Protein 5A3L (pdb70)

Radius of gyration: 30.21 Å; Cα contacts (8 Å, |Δi|>4): 2416; chains: 4; bounding box: 83×81×72 Å

Organism: NCBI:txid638632

CATH classification: 2.60.120.1560

Solvent-accessible surface area: 34983 Å² total; per-residue (Å²): 166,35,97,38,27,148,73,49,113,20,24,86,60,0,1,53,2,7,0,15,54,0,77,39,92,28,53,170,18,1,43,41,69,90,12,0,21,77,34,0,93,75,57,110,77,78,34,155,20,88,45,12,25,76,0,28,32,81,28,87,58,107,105,38,130,47,23,80,4,46,71,52,158,114,1,43,0,19,22,0,0,0,8,0,85,7,24,4,60,0,86,39,33,0,74,7,73,10,14,0,11,57,0,16,7,0,0,0,0,0,31,8,139,35,0,12,9,85,45,8,81,65,0,1,33,30,102,53,122,69,28,99,26,15,9,0,4,0,0,37,13,52,137,85,119,6,21,0,51,0,16,10,25,40,88,1,74,46,37,58,15,10,8,7,29,1,0,1,0,0,0,45,76,90,0,79,1,30,3,70,0,25,27,21,21,47,44,87,49,76,60,2,88,90,26,0,24,36,27,32,141,22,86,117,142,66,4,113,209,142,42,81,40,27,149,76,48,114,20,25,82,59,0,1,52,2,23,0,9,54,0,76,36,96,28,81,170,18,2,59,40,71,90,12,0,21,76,33,0,99,74,58,107,76,78,33,166,17,89,43,10,27,80,0,35,30,85,28,90,64,107,107,40,130,49,23,79,4,45,70,50,155,116,0,43,0,21,25,0,0,1,7,1,98,4,33,4,44,0,69,42,29,0,74,2,75,4,12,0,9,54,0,14,9,0,0,0,0,0,15,18,120,29,0,10,10,59,58,10,122,60,0,1,38,28,96,65,152,21,43,117,21,18,13,0,7,0,0,37,4,89,86,71,98,1,23,0,46,0,9,8,24,22,98,0,76,45,42,41,19,4,6,6,34,1,0,1,0,0,0,46,77,95,0,59,2,28,4,71,0,25,26,22,21,45,43,90,48,77,62,1,85,88,20,0,26,30,26,29,138,19,96,95,145,49,19,164,163,84,91,35,26,127,61,47,117,24,32,90,52,0,1,49,1,5,0,14,50,1,76,36,92,20,72,166,23,2,95,48,54,92,14,0,29,78,34,0,93,75,63,110,79,77,34,149,20,88,39,7,36,72,0,26,30,81,27,88,61,106,108,39,128,48,24,89,4,46,72,51,154,98,1,45,0,20,22,0,0,2,6,0,99,5,24,1,22,6,103,98,38,7,74,10,75,6,16,1,12,55,0,15,9,0,0,2,0,28,4,6,43,34,2,22,10,118,47,42,135,66,0,1,69,17,80,91,122,28,62,44,5,4,4,0,2,2,28,35,38,79,155,99,112,6,26,19,45,0,12,1,31,13,112,5,86,37,29,61,20,19,31,6,53,1,0,0,0,0,0,48,78,86,0,67,1,33,4,53,0,24,31,59,68,30,8,34,33,26,70,1,73,95,47,1,34,26,28,32,152,97,154,43,59,39,26,150,77,49,118,20,27,87,56,0,1,53,2,6,0,14,53,1,78,38,96,28,66,168,15,1,86,39,54,93,12,0,29,79,33,0,92,74,56,110,78,80,35,154,19,88,39,7,35,71,0,24,30,80,29,91,61,108,108,41,129,46,23,91,4,46,72,50,151,98,0,43,0,22,22,0,0,1,6,0,99,5,22,2,23,6,110,96,44,7,72,10,72,7,18,0,14,52,0,17,8,0,0,3,0,28,5,6,26,24,1,21,10,121,66,37,146,68,0,1,61,25,86,92,167,26,56,44,1,3,3,0,4,5,40,36,48,69,153,102,101,4,32,21,49,0,15,0,28,6,93,4,73,46,33,60,20,15,25,6,55,1,0,0,0,0,0,48,79,88,0,63,0,32,3,50,0,22,31,63,70,31,7,35,32,24,71,1,74,99,46,1,33,26,23,35,161,100

Sequence (821 aa):
TAYGCDITTNAVDGFDATIYQYNANDLRLIRDPTFMSTGYLGRNVLNKISSGVTVPGFNIWNPSSSRTATVYGVKNVNYYNMVLELKGYFKKADDVSGDYKLTLSHIDDSSMLLFFGKETAFKCCDAGSIPLNNEAPTDYSLFTIKPSNQVNSEVISATQYLEEAGKYYPVRIVFVNALERARFDFKLTIPSGAVLLDDDFQNYIYQFGDLDENSCCHETAYGCDITTNAVDGFDATIYQYNANDLRLIRRDPTFMSTGYLGRNVLNKISGVTVPGFNIWNPSSSRTATVYGVKNVNYYNMVLELKGYFKKADVSGDYKLTLSHIDDSSMLLFFGGKETAFKCCDAGSIPLNEAPTDYSLFTIKPSSNQVNSEVISSATQYLEEAGKYYPVRIVFVNALERARFDFKLTIPSGAVLDDDFQNYIYQFGDLDENSSCHEAYGCDITTNAVDGFDATIYQYNANDLRLIRRDPTFMSSTGYLGRRNVLNKISGVTVPGFNIWNPSSRTATVYGVKNVNYYNMVLELKGYFKADVSGDYKLTLSHIDDSSSMLFFGKETAFKCCDAGSIPLNEAPTDYSSLFTIKPSNQVVNSEVISSATQYLEEAGKKYYPVRIVFVNALERARFDFKKLTIPSGAVLDDFQNYIYQFGDLTAYGCDITTNAVDGFDATIYQYNANDLRLIRDPTFMSSSTGYLGRRNVLNKISSGVTVPGFNIWNPSSRTATVYGVKNVNYYNMVLELKGYFKADVSGDYKLTLSHIDDSSMLFFGKETAFKCCDAGSIPLNEAPTDYSLFTIKPSNQVNSEEVISSATQYLEAGKYYPVRIVFVNALERARFDFKLTIPSGAVLDDFQNYIYQFGDL

InterPro domains:
  IPR018871 GLEYA adhesin domain [PF10528] (92-193)
  IPR037524 PA14/GLEYA domain [PS51820] (46-206)

B-factor: mean 17.27, std 11.57, range [3.76, 84.55]

Nearest PDB structures (foldseek):
  5a3m-assembly3_C  TM=9.817E-01  e=3.178E-37  Komagataella pastoris DSMZ 70382
  6hos-assembly2_B  TM=8.265E-01  e=2.405E-26  Komagataella pastoris
  4lhk-assembly2_B  TM=8.328E-01  e=2.684E-16  Saccharomyces pastorianus
  4gq7-assembly1_A  TM=8.226E-01  e=4.638E-16  Saccharomyces pastorianus
  4lhn-assembly1_A  TM=8.127E-01  e=2.994E-16  Saccharomyces cerevisiae S288C

Secondary structure (DSSP, 8-state):
-BS--S--TTEEESEEEEEE---TT--SGGG-HHHHHTGGGGSPEEEEEEEES---EEE--TT-S-EEETTEEEE-TTSEEEEEEEEEE-SSSEEEEEEEES-BSEEEEEEPPPPPEEEETTEEEE------S-SEEEEPPTTS----EEEEEEEE-TT-EEEEEEEEEE-SS-EEE-EEEE-TTS-EES--TTTEEEE----GGGS--/-BS--S--TTEEESEEEEEE---TT--SGGG-HHHHHTGGGGSPEEEEEEEES---EEE--TT-S-EEETTEEEE-TTSEEEEEEEEEEPSSSEEEEEEEES-BSEEEEEE-PPPPEEEETTEEEE-----SS-SEEEE--TTS----EEEEEEEE-TT-EEEEEEEEEE-SS-EEE-EEEE-TTS-EES--TTTEEEE----GGGS--/----S--TTEEESEEEEEE---TT--SGGG-HHHHHTGGGGSPEEEEEEEE----EEE--TT-S-EEETTEEEE-TTSEEEEEEEEE--SS-EEEEEEEEEEESEEEEEEEPPPPEEEETTEEEE---PPEEEEEEEE--TTS----EEEEEEEE-TT--EEEEEEEEE-SS-EEEEEEEE-TTS-EES--GGGEEEE---/-BS--S--TTEEESEEEEEE---TT--SGGG-HHHHHTGGGGSPEEEEEEEE----EEE--TT-S-EEETTEEEE-TTSEEEEEEEEE--SS-EEEEEEEEEEESEEEEEEEPPPPEEEETTEEEE---PPEEEEEEEE--TTS----EEEEEEEE-TT--EEEEEEEEE-SS-EEEEEEEE-TTS-EES--TTTEEEE---

Structure (mmCIF, N/CA/C/O backbone):
data_5A3L
#
_entry.id   5A3L
#
_cell.length_a   102.340
_cell.length_b   106.210
_cell.length_c   107.600
_cell.angle_alpha   90.00
_cell.angle_beta   90.00
_cell.angle_gamma   90.00
#
_symmetry.space_group_name_H-M   'P 21 21 21'
#
loop_
_entity.id
_entity.type
_entity.pdbx_description
1 polymer CEA1
2 non-polymer 'CALCIUM ION'
3 non-polymer 2-acetamido-2-deoxy-beta-D-glucopyranose
4 non-polymer 2-acetamido-2-deoxy-alpha-D-glucopyranose
5 non-polymer DI(HYDROXYETHYL)ETHER
6 non-polymer 'SODIUM ION'
7 non-polymer 'CITRIC ACID'
8 non-polymer GLYCEROL
9 water water
#
loop_
_atom_site.group_PDB
_atom_site.id
_atom_site.type_symbol
_atom_site.label_atom_id
_atom_site.label_alt_id
_atom_site.label_comp_id
_atom_site.label_asym_id
_atom_site.label_entity_id
_atom_site.label_seq_id
_atom_site.pdbx_PDB_ins_code
_atom_site.Cartn_x
_atom_site.Cartn_y
_atom_site.Cartn_z
_atom_site.occupancy
_atom_site.B_iso_or_equiv
_atom_site.auth_seq_id
_atom_site.auth_comp_id
_atom_site.auth_asym_id
_atom_site.auth_atom_id
_atom_site.pdbx_PDB_model_num
ATOM 1 N N . THR A 1 32 ? 12.129 -11.582 63.946 1.00 49.36 33 THR A N 1
ATOM 2 C CA . THR A 1 32 ? 11.628 -10.370 63.217 1.00 47.75 33 THR A CA 1
ATOM 3 C C . THR A 1 32 ? 12.191 -10.186 61.793 1.00 42.23 33 THR A C 1
ATOM 4 O O . THR A 1 32 ? 11.398 -9.902 60.906 1.00 43.67 33 THR A O 1
ATOM 8 N N . ALA A 1 33 ? 13.504 -10.340 61.556 1.00 36.46 34 ALA A N 1
ATOM 9 C CA . ALA A 1 33 ? 14.059 -10.253 60.184 1.00 31.03 34 ALA A CA 1
ATOM 10 C C . ALA A 1 33 ? 14.167 -11.644 59.560 1.00 26.06 34 ALA A C 1
ATOM 11 O O . ALA A 1 33 ? 14.745 -12.547 60.155 1.00 25.85 34 ALA A O 1
ATOM 13 N N . TYR A 1 34 ? 13.638 -11.801 58.350 1.00 23.25 35 TYR A N 1
ATOM 14 C CA . TYR A 1 34 ? 13.743 -13.075 57.637 1.00 20.63 35 TYR A CA 1
ATOM 15 C C . TYR A 1 34 ? 14.726 -12.972 56.488 1.00 18.40 35 TYR A C 1
ATOM 16 O O . TYR A 1 34 ? 14.816 -13.854 55.660 1.00 17.60 35 TYR A O 1
ATOM 25 N N . GLY A 1 35 ? 15.506 -11.899 56.477 1.00 16.87 36 GLY A N 1
ATOM 26 C CA . GLY A 1 35 ? 16.563 -11.725 55.496 1.00 16.54 36 GLY A CA 1
ATOM 27 C C . GLY A 1 35 ? 17.426 -10.539 55.883 1.00 16.38 36 GLY A C 1
ATOM 28 O O . GLY A 1 35 ? 17.055 -9.766 56.784 1.00 18.85 36 GLY A O 1
ATOM 29 N N . CYS A 1 36 ? 18.553 -10.408 55.200 1.00 16.65 37 CYS A N 1
ATOM 30 C CA . CYS A 1 36 ? 19.542 -9.366 55.486 1.00 17.81 37 CYS A CA 1
ATOM 31 C C . CYS A 1 36 ? 20.100 -8.797 54.193 1.00 18.75 37 CYS A C 1
ATOM 32 O O . CYS A 1 36 ? 20.195 -9.501 53.188 1.00 18.33 37 CYS A O 1
ATOM 35 N N . ASP A 1 37 ? 20.525 -7.535 54.235 1.00 21.02 38 ASP A N 1
ATOM 36 C CA . ASP A 1 37 ? 21.233 -6.947 53.100 1.00 23.55 38 ASP A CA 1
ATOM 37 C C . ASP A 1 37 ? 22.572 -7.635 52.807 1.00 21.85 38 ASP A C 1
ATOM 38 O O . ASP A 1 37 ? 22.902 -7.853 51.654 1.00 22.56 38 ASP A O 1
ATOM 43 N N . ILE A 1 38 ? 23.324 -7.997 53.848 1.00 21.32 39 ILE A N 1
ATOM 44 C CA . ILE A 1 38 ? 24.650 -8.600 53.665 1.00 19.44 39 ILE A CA 1
ATOM 45 C C . ILE A 1 38 ? 24.592 -10.087 54.009 1.00 18.31 39 ILE A C 1
ATOM 46 O O . ILE A 1 38 ? 24.395 -10.472 55.167 1.00 17.88 39 ILE A O 1
ATOM 51 N N . THR A 1 39 ? 24.773 -10.903 52.981 1.00 17.38 40 THR A N 1
ATOM 52 C CA . THR A 1 39 ? 24.754 -12.360 53.135 1.00 17.24 40 THR A CA 1
ATOM 53 C C . THR A 1 39 ? 26.011 -12.955 52.511 1.00 16.32 40 THR A C 1
ATOM 54 O O . THR A 1 39 ? 26.007 -14.103 52.028 1.00 16.03 40 THR A O 1
ATOM 58 N N . THR A 1 40 ? 27.114 -12.206 52.590 1.00 14.58 41 THR A N 1
ATOM 59 C CA . THR A 1 40 ? 28.365 -12.596 51.953 1.00 14.11 41 THR A CA 1
ATOM 60 C C . THR A 1 40 ? 29.014 -13.813 52.610 1.00 13.42 41 THR A C 1
ATOM 61 O O . THR A 1 40 ? 29.932 -14.388 52.055 1.00 13.17 41 THR A O 1
ATOM 65 N N . ASN A 1 41 ? 28.526 -14.196 53.785 1.00 13.51 42 ASN A N 1
ATOM 66 C CA . ASN A 1 41 ? 29.004 -15.385 54.484 1.00 12.66 42 ASN A CA 1
ATOM 67 C C . ASN A 1 41 ? 28.288 -16.675 54.088 1.00 12.78 42 ASN A C 1
ATOM 68 O O . ASN A 1 41 ? 28.663 -17.742 54.559 1.00 12.74 42 ASN A O 1
ATOM 73 N N . ALA A 1 42 ? 27.296 -16.580 53.197 1.00 12.59 43 ALA A N 1
ATOM 74 C CA . ALA A 1 42 ? 26.626 -17.803 52.715 1.00 12.68 43 ALA A CA 1
ATOM 75 C C . ALA A 1 42 ? 27.509 -18.498 51.686 1.00 12.68 43 ALA A C 1
ATOM 76 O O . ALA A 1 42 ? 28.053 -17.862 50.769 1.00 13.60 43 ALA A O 1
ATOM 78 N N . VAL A 1 43 ? 27.728 -19.799 51.882 1.00 11.55 44 VAL A N 1
ATOM 79 C CA . VAL A 1 43 ? 28.555 -20.577 50.984 1.00 12.09 44 VAL A CA 1
ATOM 80 C C . VAL A 1 43 ? 27.790 -21.819 50.577 1.00 10.22 44 VAL A C 1
ATOM 81 O O . VAL A 1 43 ? 26.899 -22.279 51.306 1.00 9.76 44 VAL A O 1
ATOM 85 N N . ASP A 1 44 ? 28.161 -22.381 49.442 1.00 9.98 45 ASP A N 1
ATOM 86 C CA . ASP A 1 44 ? 27.368 -23.463 48.863 1.00 9.79 45 ASP A CA 1
ATOM 87 C C . ASP A 1 44 ? 27.520 -24.778 49.618 1.00 9.71 45 ASP A C 1
ATOM 88 O O . ASP A 1 44 ? 28.584 -25.123 50.129 1.00 9.38 45 ASP A O 1
ATOM 93 N N . GLY A 1 45 ? 26.422 -25.526 49.638 1.00 9.65 46 GLY A N 1
ATOM 94 C CA . GLY A 1 45 ? 26.458 -26.982 49.807 1.00 9.60 46 GLY A CA 1
ATOM 95 C C . GLY A 1 45 ? 25.927 -27.515 51.118 1.00 9.55 46 GLY A C 1
ATOM 96 O O . GLY A 1 45 ? 25.919 -26.804 52.132 1.00 11.04 46 GLY A O 1
ATOM 97 N N . PHE A 1 46 ? 25.474 -28.762 51.096 1.00 9.07 47 PHE A N 1
ATOM 98 C CA . PHE A 1 46 ? 25.215 -29.497 52.310 1.00 8.69 47 PHE A CA 1
ATOM 99 C C . PHE A 1 46 ? 26.515 -29.802 53.039 1.00 8.61 47 PHE A C 1
ATOM 100 O O . PHE A 1 46 ? 27.572 -29.972 52.426 1.00 8.74 47 PHE A O 1
ATOM 108 N N . ASP A 1 47 ? 26.422 -29.878 54.361 1.00 8.98 48 ASP A N 1
ATOM 109 C CA . ASP A 1 47 ? 27.461 -30.482 55.180 1.00 9.34 48 ASP A CA 1
ATOM 110 C C . ASP A 1 47 ? 27.039 -31.936 55.433 1.00 9.19 48 ASP A C 1
ATOM 111 O O . ASP A 1 47 ? 25.918 -32.202 55.906 1.00 8.82 48 ASP A O 1
ATOM 116 N N . ALA A 1 48 ? 27.943 -32.851 55.128 1.00 8.39 49 ALA A N 1
ATOM 117 C CA . ALA A 1 48 ? 27.712 -34.274 55.292 1.00 8.26 49 ALA A CA 1
ATOM 118 C C . ALA A 1 48 ? 28.482 -34.784 56.505 1.00 8.12 49 ALA A C 1
ATOM 119 O O . ALA A 1 48 ? 29.653 -34.429 56.681 1.00 8.59 49 ALA A O 1
ATOM 121 N N . THR A 1 49 ? 27.823 -35.572 57.339 1.00 7.99 50 THR A N 1
ATOM 122 C CA . THR A 1 49 ? 28.510 -36.321 58.417 1.00 8.37 50 THR A CA 1
ATOM 123 C C . THR A 1 49 ? 28.193 -37.795 58.241 1.00 8.86 50 THR A C 1
ATOM 124 O O . THR A 1 49 ? 27.034 -38.167 58.030 1.00 9.03 50 THR A O 1
ATOM 128 N N . ILE A 1 50 ? 29.227 -38.626 58.223 1.00 8.45 51 ILE A N 1
ATOM 129 C CA . ILE A 1 50 ? 29.062 -40.073 58.058 1.00 9.19 51 ILE A CA 1
ATOM 130 C C . ILE A 1 50 ? 29.392 -40.750 59.377 1.00 9.36 51 ILE A C 1
ATOM 131 O O . ILE A 1 50 ? 30.446 -40.447 59.955 1.00 9.47 51 ILE A O 1
ATOM 136 N N . TYR A 1 51 ? 28.486 -41.616 59.833 1.00 8.88 52 TYR A N 1
ATOM 137 C CA . TYR A 1 51 ? 28.606 -42.330 61.112 1.00 9.33 52 TYR A CA 1
ATOM 138 C C . TYR A 1 51 ? 28.700 -43.827 60.910 1.00 9.31 52 TYR A C 1
ATOM 139 O O . TYR A 1 51 ? 28.216 -44.393 59.918 1.00 9.48 52 TYR A O 1
ATOM 148 N N . GLN A 1 52 ? 29.333 -44.489 61.876 1.00 9.13 53 GLN A N 1
ATOM 149 C CA . GLN A 1 52 ? 29.360 -45.931 61.929 1.00 8.91 53 GLN A CA 1
ATOM 150 C C . GLN A 1 52 ? 27.949 -46.546 62.043 1.00 9.05 53 GLN A C 1
ATOM 151 O O . GLN A 1 52 ? 27.076 -46.011 62.702 1.00 8.66 53 GLN A O 1
ATOM 157 N N . TYR A 1 53 ? 27.742 -47.668 61.366 1.00 9.01 54 TYR A N 1
ATOM 158 C CA . TYR A 1 53 ? 26.481 -48.424 61.432 1.00 8.85 54 TYR A CA 1
ATOM 159 C C . TYR A 1 53 ? 26.816 -49.903 61.305 1.00 9.48 54 TYR A C 1
ATOM 160 O O . TYR A 1 53 ? 27.634 -50.267 60.483 1.00 9.35 54 TYR A O 1
ATOM 169 N N . ASN A 1 54 ? 26.205 -50.751 62.142 1.00 11.29 55 ASN A N 1
ATOM 170 C CA . ASN A 1 54 ? 26.550 -52.186 62.147 1.00 12.90 55 ASN A CA 1
ATOM 171 C C . ASN A 1 54 ? 26.082 -52.890 60.868 1.00 12.35 55 ASN A C 1
ATOM 172 O O . ASN A 1 54 ? 24.883 -52.831 60.512 1.00 11.96 55 ASN A O 1
ATOM 177 N N . ALA A 1 55 ? 26.998 -53.539 60.166 1.00 12.28 56 ALA A N 1
ATOM 178 C CA . ALA A 1 55 ? 26.639 -54.264 58.944 1.00 12.68 56 ALA A CA 1
ATOM 179 C C . ALA A 1 55 ? 25.544 -55.272 59.226 1.00 13.02 56 ALA A C 1
ATOM 180 O O . ALA A 1 55 ? 25.558 -55.952 60.264 1.00 11.75 56 ALA A O 1
ATOM 182 N N . ASN A 1 56 ? 24.560 -55.331 58.321 1.00 12.87 57 ASN A N 1
ATOM 183 C CA . ASN A 1 56 ? 23.461 -56.295 58.355 1.00 15.04 57 ASN A CA 1
ATOM 184 C C . ASN A 1 56 ? 22.353 -56.017 59.354 1.00 13.80 57 ASN A C 1
ATOM 185 O O . ASN A 1 56 ? 21.443 -56.849 59.540 1.00 14.32 57 ASN A O 1
ATOM 190 N N . ASP A 1 57 ? 22.387 -54.856 59.991 1.00 13.69 58 ASP A N 1
ATOM 191 C CA . ASP A 1 57 ? 21.358 -54.510 60.952 1.00 12.89 58 ASP A CA 1
ATOM 192 C C . ASP A 1 57 ? 20.153 -53.963 60.187 1.00 13.18 58 ASP A C 1
ATOM 193 O O . ASP A 1 57 ? 20.164 -52.809 59.744 1.00 12.98 58 ASP A O 1
ATOM 198 N N . LEU A 1 58 ? 19.152 -54.814 59.998 1.00 12.65 59 LEU A N 1
ATOM 199 C CA . LEU A 1 58 ? 17.913 -54.425 59.294 1.00 13.52 59 LEU A CA 1
ATOM 200 C C . LEU A 1 58 ? 16.813 -54.028 60.273 1.00 14.21 59 LEU A C 1
ATOM 201 O O . LEU A 1 58 ? 15.655 -53.889 59.886 1.00 14.35 59 LEU A O 1
ATOM 206 N N . ARG A 1 59 ? 17.158 -53.835 61.546 1.00 14.81 60 ARG A N 1
ATOM 207 C CA . ARG A 1 59 ? 16.194 -53.421 62.563 1.00 16.10 60 ARG A CA 1
ATOM 208 C C . ARG A 1 59 ? 16.208 -51.900 62.746 1.00 14.30 60 ARG A C 1
ATOM 209 O O . ARG A 1 59 ? 15.165 -51.256 62.707 1.00 14.17 60 ARG A O 1
ATOM 217 N N . LEU A 1 60 ? 17.381 -51.315 62.926 1.00 12.89 61 LEU A N 1
ATOM 218 C CA . LEU A 1 60 ? 17.436 -49.890 63.247 1.00 12.36 61 LEU A CA 1
ATOM 219 C C . LEU A 1 60 ? 17.048 -48.976 62.083 1.00 11.87 61 LEU A C 1
ATOM 220 O O . LEU A 1 60 ? 16.617 -47.852 62.304 1.00 10.85 61 LEU A O 1
ATOM 225 N N . ILE A 1 61 ? 17.184 -49.477 60.862 1.00 11.70 62 ILE A N 1
ATOM 226 C CA . ILE A 1 61 ? 16.737 -48.723 59.677 1.00 11.68 62 ILE A CA 1
ATOM 227 C C . ILE A 1 61 ? 15.241 -48.395 59.708 1.00 12.21 62 ILE A C 1
ATOM 228 O O . ILE A 1 61 ? 14.827 -47.437 59.048 1.00 11.67 62 ILE A O 1
ATOM 233 N N . ARG A 1 62 ? 14.462 -49.161 60.467 1.00 12.41 63 ARG A N 1
ATOM 234 C CA . ARG A 1 62 ? 13.011 -48.954 60.620 1.00 14.17 63 ARG A CA 1
ATOM 235 C C . ARG A 1 62 ? 12.614 -48.265 61.897 1.00 13.64 63 ARG A C 1
ATOM 236 O O . ARG A 1 62 ? 11.429 -48.055 62.149 1.00 13.69 63 ARG A O 1
ATOM 244 N N . ASP A 1 63 ? 13.595 -47.873 62.695 1.00 12.76 64 ASP A N 1
ATOM 245 C CA . ASP A 1 63 ? 13.353 -47.348 64.025 1.00 13.32 64 ASP A CA 1
ATOM 246 C C . ASP A 1 63 ? 13.359 -45.832 63.912 1.00 13.04 64 ASP A C 1
ATOM 247 O O . ASP A 1 63 ? 14.422 -45.252 63.715 1.00 11.73 64 ASP A O 1
ATOM 252 N N . PRO A 1 64 ? 12.181 -45.182 64.090 1.00 13.16 65 PRO A N 1
ATOM 253 C CA . PRO A 1 64 ? 12.178 -43.739 63.890 1.00 13.25 65 PRO A CA 1
ATOM 254 C C . PRO A 1 64 ? 13.008 -42.954 64.898 1.00 13.07 65 PRO A C 1
ATOM 255 O O . PRO A 1 64 ? 13.532 -41.873 64.570 1.00 12.13 65 PRO A O 1
ATOM 259 N N . THR A 1 65 ? 13.163 -43.474 66.109 1.00 12.53 66 THR A N 1
ATOM 260 C CA . THR A 1 65 ? 14.011 -42.816 67.081 1.00 13.21 66 THR A CA 1
ATOM 261 C C . THR A 1 65 ? 15.469 -42.887 66.653 1.00 11.65 66 THR A C 1
ATOM 262 O O . THR A 1 65 ? 16.204 -41.926 66.792 1.00 11.04 66 THR A O 1
ATOM 266 N N . PHE A 1 66 ? 15.890 -44.039 66.142 1.00 10.37 67 PHE A N 1
ATOM 267 C CA . PHE A 1 66 ? 17.271 -44.156 65.677 1.00 9.74 67 PHE A CA 1
ATOM 268 C C . PHE A 1 66 ? 17.535 -43.189 64.521 1.00 9.30 67 PHE A C 1
ATOM 269 O O . PHE A 1 66 ? 18.542 -42.478 64.481 1.00 9.22 67 PHE A O 1
ATOM 277 N N . MET A 1 67 ? 16.599 -43.130 63.579 1.00 9.59 68 MET A N 1
ATOM 278 C CA . MET A 1 67 ? 16.772 -42.299 62.386 1.00 9.47 68 MET A CA 1
ATOM 279 C C . MET A 1 67 ? 16.716 -40.802 62.666 1.00 9.70 68 MET A C 1
ATOM 280 O O . MET A 1 67 ? 17.277 -40.017 61.921 1.00 9.96 68 MET A O 1
ATOM 285 N N . SER A 1 68 ? 16.027 -40.396 63.719 1.00 10.09 69 SER A N 1
ATOM 286 C CA . SER A 1 68 ? 15.927 -38.999 64.067 1.00 11.08 69 SER A CA 1
ATOM 287 C C . SER A 1 68 ? 17.028 -38.528 65.024 1.00 10.93 69 SER A C 1
ATOM 288 O O . SER A 1 68 ? 17.476 -37.372 64.901 1.00 10.35 69 SER A O 1
ATOM 291 N N . THR A 1 69 ? 17.380 -39.373 65.997 1.00 11.56 70 THR A N 1
ATOM 292 C CA . THR A 1 69 ? 18.329 -38.972 67.053 1.00 12.15 70 THR A CA 1
ATOM 293 C C . THR A 1 69 ? 19.381 -40.018 67.436 1.00 10.52 70 THR A C 1
ATOM 294 O O . THR A 1 69 ? 20.480 -39.639 67.783 1.00 10.36 70 THR A O 1
ATOM 298 N N . GLY A 1 70 ? 19.027 -41.304 67.412 1.00 9.76 71 GLY A N 1
ATOM 299 C CA . GLY A 1 70 ? 19.906 -42.336 67.910 1.00 9.46 71 GLY A CA 1
ATOM 300 C C . GLY A 1 70 ? 21.231 -42.444 67.198 1.00 9.34 71 GLY A C 1
ATOM 301 O O . GLY A 1 70 ? 22.286 -42.762 67.811 1.00 9.12 71 GLY A O 1
ATOM 302 N N . TYR A 1 71 ? 21.226 -42.169 65.892 1.00 8.25 72 TYR A N 1
ATOM 303 C CA . TYR A 1 71 ? 22.438 -42.255 65.108 1.00 8.61 72 TYR A CA 1
ATOM 304 C C . TYR A 1 71 ? 23.535 -41.315 65.612 1.00 8.66 72 TYR A C 1
ATOM 305 O O . TYR A 1 71 ? 24.702 -41.574 65.407 1.00 8.81 72 TYR A O 1
ATOM 314 N N . LEU A 1 72 ? 23.153 -40.229 66.263 1.00 9.07 73 LEU A N 1
ATOM 315 C CA . LEU A 1 72 ? 24.092 -39.199 66.711 1.00 9.00 73 LEU A CA 1
ATOM 316 C C . LEU A 1 72 ? 25.088 -39.706 67.757 1.00 9.50 73 LEU A C 1
ATOM 317 O O . LEU A 1 72 ? 26.108 -39.056 67.949 1.00 9.15 73 LEU A O 1
ATOM 322 N N . GLY A 1 73 ? 24.775 -40.832 68.402 1.00 9.07 74 GLY A N 1
ATOM 323 C CA . GLY A 1 73 ? 25.661 -41.472 69.376 1.00 9.11 74 GLY A CA 1
ATOM 324 C C . GLY A 1 73 ? 26.716 -42.399 68.817 1.00 9.50 74 GLY A C 1
ATOM 325 O O . GLY A 1 73 ? 27.550 -42.947 69.574 1.00 9.33 74 GLY A O 1
ATOM 326 N N . ARG A 1 74 ? 26.730 -42.585 67.505 1.00 9.19 75 ARG A N 1
ATOM 327 C CA . ARG A 1 74 ? 27.685 -43.479 66.850 1.00 9.99 75 ARG A CA 1
ATOM 328 C C . ARG A 1 74 ? 28.996 -42.741 66.520 1.00 8.89 75 ARG A C 1
ATOM 329 O O . ARG A 1 74 ? 29.027 -41.515 66.407 1.00 8.89 75 ARG A O 1
ATOM 337 N N . ASN A 1 75 ? 30.071 -43.499 66.345 1.00 9.34 76 ASN A N 1
ATOM 338 C CA . ASN A 1 75 ? 31.345 -42.930 65.966 1.00 9.52 76 ASN A CA 1
ATOM 339 C C . ASN A 1 75 ? 31.227 -42.192 64.621 1.00 9.72 76 ASN A C 1
ATOM 340 O O . ASN A 1 75 ? 30.612 -42.707 63.682 1.00 9.68 76 ASN A O 1
ATOM 345 N N . VAL A 1 76 ? 31.797 -40.990 64.533 1.00 10.05 77 VAL A N 1
ATOM 346 C CA . VAL A 1 76 ? 31.896 -40.272 63.269 1.00 10.08 77 VAL A CA 1
ATOM 347 C C . VAL A 1 76 ? 33.044 -40.804 62.429 1.00 10.73 77 VAL A C 1
ATOM 348 O O . VAL A 1 76 ? 34.208 -40.905 62.909 1.00 10.55 77 VAL A O 1
ATOM 352 N N . LEU A 1 77 ? 32.740 -41.149 61.179 1.00 9.98 78 LEU A N 1
ATOM 353 C CA . LEU A 1 77 ? 33.735 -41.645 60.235 1.00 10.55 78 LEU A CA 1
ATOM 354 C C . LEU A 1 77 ? 34.256 -40.551 59.299 1.00 10.68 78 LEU A C 1
ATOM 355 O O . LEU A 1 77 ? 35.422 -40.611 58.909 1.00 10.33 78 LEU A O 1
ATOM 360 N N . ASN A 1 78 ? 33.408 -39.591 58.910 1.00 10.52 79 ASN A N 1
ATOM 361 C CA . ASN A 1 78 ? 33.800 -38.548 57.955 1.00 10.10 79 ASN A CA 1
ATOM 362 C C . ASN A 1 78 ? 32.977 -37.293 58.130 1.00 10.36 79 ASN A C 1
ATOM 363 O O . ASN A 1 78 ? 31.805 -37.383 58.503 1.00 10.42 79 ASN A O 1
ATOM 368 N N . LYS A 1 79 ? 33.600 -36.146 57.845 1.00 10.72 80 LYS A N 1
ATOM 369 C CA . LYS A 1 79 ? 32.913 -34.857 57.723 1.00 12.77 80 LYS A CA 1
ATOM 370 C C . LYS A 1 79 ? 33.327 -34.257 56.392 1.00 12.11 80 LYS A C 1
ATOM 371 O O . LYS A 1 79 ? 34.523 -34.168 56.107 1.00 12.43 80 LYS A O 1
ATOM 377 N N . ILE A 1 80 ? 32.335 -33.903 55.572 1.00 11.98 81 ILE A N 1
ATOM 378 C CA . ILE A 1 80 ? 32.543 -33.424 54.215 1.00 12.51 81 ILE A CA 1
ATOM 379 C C . ILE A 1 80 ? 31.643 -32.210 53.960 1.00 12.45 81 ILE A C 1
ATOM 380 O O . ILE A 1 80 ? 30.437 -32.293 54.197 1.00 12.85 81 ILE A O 1
ATOM 385 N N . SER A 1 81 ? 32.213 -31.090 53.504 1.00 11.69 82 SER A N 1
ATOM 386 C CA A SER A 1 81 ? 31.434 -29.896 53.197 0.50 11.86 82 SER A CA 1
ATOM 387 C CA B SER A 1 81 ? 31.443 -29.887 53.189 0.50 11.97 82 SER A CA 1
ATOM 388 C C . SER A 1 81 ? 31.383 -29.660 51.687 1.00 11.62 82 SER A C 1
ATOM 389 O O . SER A 1 81 ? 32.107 -30.293 50.939 1.00 12.37 82 SER A O 1
ATOM 394 N N . GLY A 1 82 ? 30.516 -28.730 51.284 1.00 11.15 83 GLY A N 1
ATOM 395 C CA . GLY A 1 82 ? 30.432 -28.257 49.913 1.00 10.59 83 GLY A CA 1
ATOM 396 C C . GLY A 1 82 ? 29.628 -29.086 48.943 1.00 10.72 83 GLY A C 1
ATOM 397 O O . GLY A 1 82 ? 29.762 -28.891 47.727 1.00 10.30 83 GLY A O 1
ATOM 398 N N . VAL A 1 83 ? 28.818 -30.007 49.470 1.00 10.29 84 VAL A N 1
ATOM 399 C CA . VAL A 1 83 ? 28.149 -31.043 48.657 1.00 10.62 84 VAL A CA 1
ATOM 400 C C . VAL A 1 83 ? 26.913 -30.405 47.966 1.00 9.98 84 VAL A C 1
ATOM 401 O O . VAL A 1 83 ? 25.996 -30.038 48.677 1.00 9.58 84 VAL A O 1
ATOM 405 N N . THR A 1 84 ? 26.834 -30.328 46.628 1.00 9.54 85 THR A N 1
ATOM 406 C CA . THR A 1 84 ? 25.635 -29.814 45.935 1.00 9.71 85 THR A CA 1
ATOM 407 C C . THR A 1 84 ? 24.860 -30.890 45.200 1.00 9.60 85 THR A C 1
ATOM 408 O O . THR A 1 84 ? 23.699 -30.665 44.885 1.00 9.30 85 THR A O 1
ATOM 412 N N . VAL A 1 85 ? 25.491 -32.026 44.918 1.00 9.36 86 VAL A N 1
ATOM 413 C CA . VAL A 1 85 ? 24.835 -33.151 44.231 1.00 10.06 86 VAL A CA 1
ATOM 414 C C . VAL A 1 85 ? 24.816 -34.336 45.217 1.00 10.23 86 VAL A C 1
ATOM 415 O O . VAL A 1 85 ? 25.796 -35.078 45.344 1.00 11.10 86 VAL A O 1
ATOM 419 N N . PRO A 1 86 ? 23.739 -34.446 45.986 1.00 10.52 87 PRO A N 1
ATOM 420 C CA . PRO A 1 86 ? 23.771 -35.359 47.139 1.00 10.80 87 PRO A CA 1
ATOM 421 C C . PRO A 1 86 ? 23.473 -36.818 46.819 1.00 10.63 87 PRO A C 1
ATOM 422 O O . PRO A 1 86 ? 23.809 -37.696 47.614 1.00 10.41 87 PRO A O 1
ATOM 426 N N . GLY A 1 87 ? 22.828 -37.076 45.684 1.00 10.97 88 GLY A N 1
ATOM 427 C CA . GLY A 1 87 ? 22.433 -38.431 45.346 1.00 10.37 88 GLY A CA 1
ATOM 428 C C . GLY A 1 87 ? 23.574 -39.325 44.897 1.00 10.21 88 GLY A C 1
ATOM 429 O O . GLY A 1 87 ? 24.584 -38.861 44.331 1.00 11.54 88 GLY A O 1
ATOM 430 N N . PHE A 1 88 ? 23.413 -40.624 45.158 1.00 9.36 89 PHE A N 1
ATOM 431 C CA . PHE A 1 88 ? 24.344 -41.649 44.699 1.00 8.80 89 PHE A CA 1
ATOM 432 C C . PHE A 1 88 ? 23.683 -43.027 44.641 1.00 9.20 89 PHE A C 1
ATOM 433 O O . PHE A 1 88 ? 22.605 -43.227 45.216 1.00 8.55 89 PHE A O 1
ATOM 441 N N . ASN A 1 89 ? 24.329 -43.959 43.929 1.00 9.20 90 ASN A N 1
ATOM 442 C CA . ASN A 1 89 ? 23.855 -45.336 43.869 1.00 9.43 90 ASN A CA 1
ATOM 443 C C . ASN A 1 89 ? 25.077 -46.217 43.716 1.00 10.23 90 ASN A C 1
ATOM 444 O O . ASN A 1 89 ? 25.627 -46.361 42.622 1.00 10.39 90 ASN A O 1
ATOM 449 N N . ILE A 1 90 ? 25.541 -46.732 44.845 1.00 10.22 91 ILE A N 1
ATOM 450 C CA . ILE A 1 90 ? 26.824 -47.376 44.909 1.00 10.52 91 ILE A CA 1
ATOM 451 C C . ILE A 1 90 ? 26.661 -48.831 45.299 1.00 10.94 91 ILE A C 1
ATOM 452 O O . ILE A 1 90 ? 26.033 -49.159 46.314 1.00 10.13 91 ILE A O 1
ATOM 457 N N . TRP A 1 91 ? 27.257 -49.718 44.504 1.00 11.43 92 TRP A N 1
ATOM 458 C CA . TRP A 1 91 ? 27.364 -51.124 44.886 1.00 12.51 92 TRP A CA 1
ATOM 459 C C . TRP A 1 91 ? 28.575 -51.737 44.182 1.00 13.69 92 TRP A C 1
ATOM 460 O O . TRP A 1 91 ? 28.594 -51.845 42.959 1.00 15.08 92 TRP A O 1
ATOM 471 N N . ASN A 1 92 ? 29.580 -52.095 44.967 1.00 14.41 93 ASN A N 1
ATOM 472 C CA . ASN A 1 92 ? 30.763 -52.777 44.453 1.00 15.68 93 ASN A CA 1
ATOM 473 C C . ASN A 1 92 ? 30.877 -54.120 45.129 1.00 15.40 93 ASN A C 1
ATOM 474 O O . ASN A 1 92 ? 31.188 -54.196 46.322 1.00 15.58 93 ASN A O 1
ATOM 479 N N . PRO A 1 93 ? 30.573 -55.206 44.401 1.00 15.62 94 PRO A N 1
ATOM 480 C CA . PRO A 1 93 ? 30.606 -56.525 45.021 1.00 16.99 94 PRO A CA 1
ATOM 481 C C . PRO A 1 93 ? 31.987 -56.922 45.552 1.00 17.14 94 PRO A C 1
ATOM 482 O O . PRO A 1 93 ? 32.082 -57.867 46.315 1.00 19.21 94 PRO A O 1
ATOM 486 N N . SER A 1 94 ? 33.028 -56.200 45.145 1.00 18.27 95 SER A N 1
ATOM 487 C CA A SER A 1 94 ? 34.402 -56.520 45.506 0.50 19.02 95 SER A CA 1
ATOM 488 C CA B SER A 1 94 ? 34.394 -56.521 45.554 0.50 18.43 95 SER A CA 1
ATOM 489 C C . SER A 1 94 ? 34.988 -55.560 46.567 1.00 18.80 95 SER A C 1
ATOM 490 O O . SER A 1 94 ? 36.124 -55.731 46.989 1.00 19.54 95 SER A O 1
ATOM 495 N N . SER A 1 95 ? 34.220 -54.552 47.004 1.00 17.34 96 SER A N 1
ATOM 496 C CA . SER A 1 95 ? 34.737 -53.623 48.019 1.00 16.65 96 SER A CA 1
ATOM 497 C C . SER A 1 95 ? 33.634 -53.004 48.859 1.00 15.13 96 SER A C 1
ATOM 498 O O . SER A 1 95 ? 32.590 -52.624 48.334 1.00 15.28 96 SER A O 1
ATOM 501 N N . ARG A 1 96 ? 33.873 -52.914 50.160 1.00 14.15 97 ARG A N 1
ATOM 502 C CA . ARG A 1 96 ? 32.944 -52.262 51.085 1.00 13.78 97 ARG A CA 1
ATOM 503 C C . ARG A 1 96 ? 33.188 -50.761 51.198 1.00 13.18 97 ARG A C 1
ATOM 504 O O . ARG A 1 96 ? 32.467 -50.084 51.927 1.00 12.32 97 ARG A O 1
ATOM 512 N N . THR A 1 97 ? 34.175 -50.249 50.467 1.00 12.89 98 THR A N 1
ATOM 513 C CA . THR A 1 97 ? 34.459 -48.832 50.429 1.00 13.01 98 THR A CA 1
ATOM 514 C C . THR A 1 97 ? 34.391 -48.305 48.997 1.00 13.33 98 THR A C 1
ATOM 515 O O . THR A 1 97 ? 34.504 -49.052 48.022 1.00 13.63 98 THR A O 1
ATOM 519 N N . ALA A 1 98 ? 34.205 -47.002 48.892 1.00 13.09 99 ALA A N 1
ATOM 520 C CA . ALA A 1 98 ? 34.072 -46.329 47.620 1.00 13.13 99 ALA A CA 1
ATOM 521 C C . ALA A 1 98 ? 34.318 -44.854 47.818 1.00 13.16 99 ALA A C 1
ATOM 522 O O . ALA A 1 98 ? 34.287 -44.338 48.949 1.00 13.31 99 ALA A O 1
ATOM 524 N N . THR A 1 99 ? 34.510 -44.154 46.715 1.00 13.84 100 THR A N 1
ATOM 525 C CA . THR A 1 99 ? 34.604 -42.706 46.745 1.00 14.59 100 THR A CA 1
ATOM 526 C C . THR A 1 99 ? 33.201 -42.125 46.863 1.00 14.30 100 THR A C 1
ATOM 527 O O . THR A 1 99 ? 32.335 -42.419 46.043 1.00 16.54 100 THR A O 1
ATOM 531 N N . VAL A 1 100 ? 32.988 -41.295 47.883 1.00 12.47 101 VAL A N 1
ATOM 532 C CA . VAL A 1 100 ? 31.698 -40.641 48.113 1.00 12.07 101 VAL A CA 1
ATOM 533 C C . VAL A 1 100 ? 31.969 -39.160 48.316 1.00 12.02 101 VAL A C 1
ATOM 534 O O . VAL A 1 100 ? 32.807 -38.788 49.144 1.00 11.58 101 VAL A O 1
ATOM 538 N N . TYR A 1 101 ? 31.258 -38.324 47.571 1.00 11.32 102 TYR A N 1
ATOM 539 C CA . TYR A 1 101 ? 31.435 -36.886 47.641 1.00 10.47 102 TYR A CA 1
ATOM 540 C C . TYR A 1 101 ? 32.902 -36.463 47.543 1.00 10.89 102 TYR A C 1
ATOM 541 O O . TYR A 1 101 ? 33.341 -35.561 48.233 1.00 11.56 102 TYR A O 1
ATOM 550 N N . GLY A 1 102 ? 33.642 -37.127 46.671 1.00 12.09 103 GLY A N 1
ATOM 551 C CA . GLY A 1 102 ? 35.036 -36.790 46.404 1.00 12.98 103 GLY A CA 1
ATOM 552 C C . GLY A 1 102 ? 36.043 -37.345 47.388 1.00 13.78 103 GLY A C 1
ATOM 553 O O . GLY A 1 102 ? 37.244 -37.125 47.218 1.00 13.93 103 GLY A O 1
ATOM 554 N N . VAL A 1 103 ? 35.567 -38.075 48.392 1.00 13.53 104 VAL A N 1
ATOM 555 C CA . VAL A 1 103 ? 36.429 -38.605 49.430 1.00 13.79 104 VAL A CA 1
ATOM 556 C C . VAL A 1 103 ? 36.631 -40.089 49.236 1.00 14.24 104 VAL A C 1
ATOM 557 O O . VAL A 1 103 ? 35.673 -40.867 49.151 1.00 13.25 104 VAL A O 1
ATOM 561 N N . LYS A 1 104 ? 37.886 -40.503 49.138 1.00 15.01 105 LYS A N 1
ATOM 562 C CA . LYS A 1 104 ? 38.195 -41.887 48.911 1.00 16.55 105 LYS A CA 1
ATOM 563 C C . LYS A 1 104 ? 37.919 -42.742 50.143 1.00 15.12 105 LYS A C 1
ATOM 564 O O . LYS A 1 104 ? 37.975 -42.254 51.277 1.00 14.30 105 LYS A O 1
ATOM 570 N N . ASN A 1 105 ? 37.671 -44.022 49.899 1.00 15.28 106 ASN A N 1
ATOM 571 C CA . ASN A 1 105 ? 37.630 -45.044 50.938 1.00 15.95 106 ASN A CA 1
ATOM 572 C C . ASN A 1 105 ? 36.549 -44.823 52.004 1.00 14.15 106 ASN A C 1
ATOM 573 O O . ASN A 1 105 ? 36.737 -45.132 53.178 1.00 15.13 106 ASN A O 1
ATOM 578 N N . VAL A 1 106 ? 35.412 -44.278 51.583 1.00 12.70 107 VAL A N 1
ATOM 579 C CA . VAL A 1 106 ? 34.274 -44.113 52.474 1.00 11.53 107 VAL A CA 1
ATOM 580 C C . VAL A 1 106 ? 33.570 -45.465 52.596 1.00 10.82 107 VAL A C 1
ATOM 581 O O . VAL A 1 106 ? 33.359 -46.160 51.587 1.00 11.05 107 VAL A O 1
ATOM 585 N N . ASN A 1 107 ? 33.206 -45.845 53.824 1.00 10.30 108 ASN A N 1
ATOM 586 C CA . ASN A 1 107 ? 32.580 -47.155 54.087 1.00 10.40 108 ASN A CA 1
ATOM 587 C C . ASN A 1 107 ? 31.079 -47.168 53.725 1.00 9.86 108 ASN A C 1
ATOM 588 O O . ASN A 1 107 ? 30.214 -47.272 54.591 1.00 9.50 108 ASN A O 1
ATOM 593 N N . TYR A 1 108 ? 30.797 -47.084 52.420 1.00 9.40 109 TYR A N 1
ATOM 594 C CA . TYR A 1 108 ? 29.413 -46.954 51.924 1.00 9.54 109 TYR A CA 1
ATOM 595 C C . TYR A 1 108 ? 28.559 -48.163 52.295 1.00 8.84 109 TYR A C 1
ATOM 596 O O . TYR A 1 108 ? 27.317 -48.062 52.381 1.00 8.62 109 TYR A O 1
ATOM 605 N N . TYR A 1 109 ? 29.191 -49.325 52.437 1.00 8.64 110 TYR A N 1
ATOM 606 C CA . TYR A 1 109 ? 28.487 -50.586 52.617 1.00 8.73 110 TYR A CA 1
ATOM 607 C C . TYR A 1 109 ? 27.609 -50.634 53.875 1.00 8.43 110 TYR A C 1
ATOM 608 O O . TYR A 1 109 ? 26.569 -51.299 53.917 1.00 8.45 110 TYR A O 1
ATOM 617 N N . ASN A 1 110 ? 28.056 -49.949 54.919 1.00 8.47 111 ASN A N 1
ATOM 618 C CA . ASN A 1 110 ? 27.347 -49.890 56.165 1.00 8.26 111 ASN A CA 1
ATOM 619 C C . ASN A 1 110 ? 27.691 -48.581 56.855 1.00 8.46 111 ASN A C 1
ATOM 620 O O . ASN A 1 110 ? 28.814 -48.359 57.275 1.00 9.30 111 ASN A O 1
ATOM 625 N N . MET A 1 111 ? 26.719 -47.667 56.878 1.00 8.31 112 MET A N 1
ATOM 626 C CA . MET A 1 111 ? 26.949 -46.308 57.353 1.00 7.94 112 MET A CA 1
ATOM 627 C C . MET A 1 111 ? 25.641 -45.584 57.563 1.00 7.64 112 MET A C 1
ATOM 628 O O . MET A 1 111 ? 24.624 -45.961 56.996 1.00 7.30 112 MET A O 1
ATOM 633 N N . VAL A 1 112 ? 25.711 -44.518 58.360 1.00 7.60 113 VAL A N 1
ATOM 634 C CA . VAL A 1 112 ? 24.676 -43.487 58.421 1.00 7.64 113 VAL A CA 1
ATOM 635 C C . VAL A 1 112 ? 25.245 -42.203 57.828 1.00 7.79 113 VAL A C 1
ATOM 636 O O . VAL A 1 112 ? 26.379 -41.812 58.121 1.00 8.31 113 VAL A O 1
ATOM 640 N N . LEU A 1 113 ? 24.485 -41.582 56.939 1.00 7.62 114 LEU A N 1
ATOM 641 C CA . LEU A 1 113 ? 24.845 -40.278 56.361 1.00 7.73 114 LEU A CA 1
ATOM 642 C C . LEU A 1 113 ? 23.834 -39.251 56.834 1.00 7.99 114 LEU A C 1
ATOM 643 O O . LEU A 1 113 ? 22.617 -39.471 56.718 1.00 8.08 114 LEU A O 1
ATOM 648 N N . GLU A 1 114 ? 24.330 -38.122 57.326 1.00 7.87 115 GLU A N 1
ATOM 649 C CA . GLU A 1 114 ? 23.508 -36.976 57.646 1.00 8.39 115 GLU A CA 1
ATOM 650 C C . GLU A 1 114 ? 23.900 -35.788 56.782 1.00 8.23 115 GLU A C 1
ATOM 651 O O . GLU A 1 114 ? 25.071 -35.407 56.739 1.00 7.79 115 GLU A O 1
ATOM 657 N N . LEU A 1 115 ? 22.903 -35.203 56.107 1.00 8.24 116 LEU A N 1
ATOM 658 C CA . LEU A 1 115 ? 23.086 -34.005 55.299 1.00 8.68 116 LEU A CA 1
ATOM 659 C C . LEU A 1 115 ? 22.295 -32.868 55.931 1.00 8.63 116 LEU A C 1
ATOM 660 O O . LEU A 1 115 ? 21.118 -33.044 56.236 1.00 8.68 116 LEU A O 1
ATOM 665 N N . LYS A 1 116 ? 22.937 -31.725 56.132 1.00 9.08 117 LYS A N 1
ATOM 666 C CA . LYS A 1 116 ? 22.286 -30.558 56.718 1.00 9.80 117 LYS A CA 1
ATOM 667 C C . LYS A 1 116 ? 22.641 -29.298 55.956 1.00 9.21 117 LYS A C 1
ATOM 668 O O . LYS A 1 116 ? 23.760 -29.147 55.473 1.00 8.68 117 LYS A O 1
ATOM 674 N N . GLY A 1 117 ? 21.704 -28.365 55.945 1.00 9.45 118 GLY A N 1
ATOM 675 C CA . GLY A 1 117 ? 21.959 -27.029 55.373 1.00 9.81 118 GLY A CA 1
ATOM 676 C C . GLY A 1 117 ? 20.725 -26.168 55.385 1.00 10.46 118 GLY A C 1
ATOM 677 O O . GLY A 1 117 ? 19.719 -26.518 55.988 1.00 11.43 118 GLY A O 1
ATOM 678 N N . TYR A 1 118 ? 20.822 -25.013 54.733 1.00 9.99 119 TYR A N 1
ATOM 679 C CA . TYR A 1 118 ? 19.687 -24.111 54.570 1.00 9.80 119 TYR A CA 1
ATOM 680 C C . TYR A 1 118 ? 19.303 -24.035 53.098 1.00 9.04 119 TYR A C 1
ATOM 681 O O . TYR A 1 118 ? 20.132 -23.716 52.245 1.00 8.61 119 TYR A O 1
ATOM 690 N N . PHE A 1 119 ? 18.043 -24.345 52.827 1.00 8.94 120 PHE A N 1
ATOM 691 C CA . PHE A 1 119 ? 17.501 -24.264 51.502 1.00 9.58 120 PHE A CA 1
ATOM 692 C C . PHE A 1 119 ? 16.973 -22.851 51.231 1.00 9.61 120 PHE A C 1
ATOM 693 O O . PHE A 1 119 ? 16.116 -22.355 51.954 1.00 10.64 120 PHE A O 1
ATOM 701 N N . LYS A 1 120 ? 17.438 -22.242 50.151 1.00 9.92 121 LYS A N 1
ATOM 702 C CA A LYS A 1 120 ? 17.013 -20.890 49.755 0.50 10.27 121 LYS A CA 1
ATOM 703 C CA B LYS A 1 120 ? 17.005 -20.902 49.760 0.50 10.06 121 LYS A CA 1
ATOM 704 C C . LYS A 1 120 ? 16.045 -20.987 48.572 1.00 9.90 121 LYS A C 1
ATOM 705 O O . LYS A 1 120 ? 16.382 -21.517 47.528 1.00 10.06 121 LYS A O 1
ATOM 716 N N . ALA A 1 121 ? 14.856 -20.442 48.707 1.00 9.64 122 ALA A N 1
ATOM 717 C CA . ALA A 1 121 ? 13.967 -20.377 47.545 1.00 10.22 122 ALA A CA 1
ATOM 718 C C . ALA A 1 121 ? 14.437 -19.211 46.697 1.00 11.73 122 ALA A C 1
ATOM 719 O O . ALA A 1 121 ? 14.740 -18.147 47.221 1.00 13.57 122 ALA A O 1
ATOM 721 N N . ASP A 1 122 ? 14.530 -19.396 45.393 1.00 12.60 123 ASP A N 1
ATOM 722 C CA A ASP A 1 122 ? 14.855 -18.328 44.486 0.50 13.19 123 ASP A CA 1
ATOM 723 C CA B ASP A 1 122 ? 14.881 -18.241 44.564 0.50 13.60 123 ASP A CA 1
ATOM 724 C C . ASP A 1 122 ? 13.578 -17.514 44.174 1.00 13.52 123 ASP A C 1
ATOM 725 O O . ASP A 1 122 ? 13.449 -16.301 44.419 1.00 16.49 123 ASP A O 1
ATOM 734 N N . VAL A 1 123 ? 12.619 -18.229 43.638 1.00 12.72 124 VAL A N 1
ATOM 735 C CA . VAL A 1 123 ? 11.315 -17.676 43.278 1.00 11.96 124 VAL A CA 1
ATOM 736 C C . VAL A 1 123 ? 10.290 -18.220 44.274 1.00 10.94 124 VAL A C 1
ATOM 737 O O . VAL A 1 123 ? 10.497 -19.246 44.949 1.00 10.41 124 VAL A O 1
ATOM 741 N N . SER A 1 124 ? 9.165 -17.533 44.386 1.00 9.56 125 SER A N 1
ATOM 742 C CA . SER A 1 124 ? 8.089 -18.029 45.213 1.00 9.08 125 SER A CA 1
ATOM 743 C C . SER A 1 124 ? 7.328 -19.146 44.523 1.00 8.54 125 SER A C 1
ATOM 744 O O . SER A 1 124 ? 7.199 -19.158 43.311 1.00 8.34 125 SER A O 1
ATOM 747 N N . GLY A 1 125 ? 6.829 -20.089 45.316 1.00 8.33 126 GLY A N 1
ATOM 748 C CA . GLY A 1 125 ? 6.010 -21.148 44.780 1.00 8.34 126 GLY A CA 1
ATOM 749 C C . GLY A 1 125 ? 6.183 -22.453 45.502 1.00 8.70 126 GLY A C 1
ATOM 750 O O . GLY A 1 125 ? 6.843 -22.511 46.553 1.00 8.05 126 GLY A O 1
ATOM 751 N N . ASP A 1 126 ? 5.557 -23.487 44.959 1.00 9.10 127 ASP A N 1
ATOM 752 C CA . ASP A 1 126 ? 5.638 -24.810 45.547 1.00 10.01 127 ASP A CA 1
ATOM 753 C C . ASP A 1 126 ? 6.922 -25.524 45.160 1.00 9.35 127 ASP A C 1
ATOM 754 O O . ASP A 1 126 ? 7.262 -25.614 43.972 1.00 9.86 127 ASP A O 1
ATOM 759 N N . TYR A 1 127 ? 7.661 -25.981 46.168 1.00 8.13 128 TYR A N 1
ATOM 760 C CA . TYR A 1 127 ? 8.883 -26.751 45.963 1.00 7.84 128 TYR A CA 1
ATOM 761 C C . TYR A 1 127 ? 8.648 -28.139 46.543 1.00 7.88 128 TYR A C 1
ATOM 762 O O . TYR A 1 127 ? 8.116 -28.258 47.668 1.00 8.26 128 TYR A O 1
ATOM 771 N N . LYS A 1 128 ? 9.097 -29.161 45.816 1.00 8.34 129 LYS A N 1
ATOM 772 C CA . LYS A 1 128 ? 8.900 -30.553 46.220 1.00 8.21 129 LYS A CA 1
ATOM 773 C C . LYS A 1 128 ? 10.257 -31.223 46.425 1.00 7.96 129 LYS A C 1
ATOM 774 O O . LYS A 1 128 ? 11.172 -31.079 45.603 1.00 7.91 129 LYS A O 1
ATOM 780 N N . LEU A 1 129 ? 10.382 -31.917 47.551 1.00 7.63 130 LEU A N 1
ATOM 781 C CA . LEU A 1 129 ? 11.515 -32.781 47.831 1.00 7.87 130 LEU A CA 1
ATOM 782 C C . LEU A 1 129 ? 11.039 -34.222 47.776 1.00 7.24 130 LEU A C 1
ATOM 783 O O . LEU A 1 129 ? 10.034 -34.585 48.385 1.00 6.91 130 LEU A O 1
ATOM 788 N N . THR A 1 130 ? 11.745 -35.046 47.028 1.00 7.03 131 THR A N 1
ATOM 789 C CA . THR A 1 130 ? 11.321 -36.412 46.760 1.00 7.19 131 THR A CA 1
ATOM 790 C C . THR A 1 130 ? 12.426 -37.394 47.089 1.00 7.16 131 THR A C 1
ATOM 791 O O . THR A 1 130 ? 13.561 -37.203 46.660 1.00 7.63 131 THR A O 1
ATOM 795 N N . LEU A 1 131 ? 12.073 -38.449 47.831 1.00 7.34 132 LEU A N 1
ATOM 796 C CA . LEU A 1 131 ? 12.981 -39.567 48.056 1.00 7.48 132 LEU A CA 1
ATOM 797 C C . LEU A 1 131 ? 12.448 -40.774 47.291 1.00 7.62 132 LEU A C 1
ATOM 798 O O . LEU A 1 131 ? 11.270 -41.137 47.441 1.00 6.91 132 LEU A O 1
ATOM 803 N N . SER A 1 132 ? 13.302 -41.392 46.476 1.00 7.35 133 SER A N 1
ATOM 804 C CA . SER A 1 132 ? 12.885 -42.483 45.573 1.00 7.92 133 SER A CA 1
ATOM 805 C C . SER A 1 132 ? 13.759 -43.736 45.702 1.00 7.71 133 SER A C 1
ATOM 806 O O . SER A 1 132 ? 14.988 -43.654 45.687 1.00 8.47 133 SER A O 1
ATOM 809 N N . HIS A 1 133 ? 13.097 -44.884 45.830 1.00 7.83 134 HIS A N 1
ATOM 810 C CA . HIS A 1 133 ? 13.769 -46.199 45.761 1.00 7.90 134 HIS A CA 1
ATOM 811 C C . HIS A 1 133 ? 14.974 -46.303 46.681 1.00 7.71 134 HIS A C 1
ATOM 812 O O . HIS A 1 133 ? 16.018 -46.906 46.361 1.00 7.90 134 HIS A O 1
ATOM 819 N N . ILE A 1 134 ? 14.814 -45.761 47.872 1.00 7.63 135 ILE A N 1
ATOM 820 C CA . ILE A 1 134 ? 15.921 -45.681 48.830 1.00 7.45 135 ILE A CA 1
ATOM 821 C C . ILE A 1 134 ? 16.333 -47.075 49.326 1.00 7.15 135 ILE A C 1
ATOM 822 O O . ILE A 1 134 ? 15.490 -47.899 49.668 1.00 7.00 135 ILE A O 1
ATOM 827 N N . ASP A 1 135 ? 17.649 -47.305 49.365 1.00 6.98 136 ASP A N 1
ATOM 828 C CA . ASP A 1 135 ? 18.219 -48.565 49.897 1.00 7.01 136 ASP A CA 1
ATOM 829 C C . ASP A 1 135 ? 19.336 -48.143 50.848 1.00 6.93 136 ASP A C 1
ATOM 830 O O . ASP A 1 135 ? 20.375 -47.705 50.379 1.00 7.18 136 ASP A O 1
ATOM 835 N N . ASP A 1 136 ? 19.158 -48.233 52.162 1.00 6.86 137 ASP A N 1
ATOM 836 C CA . ASP A 1 136 ? 18.080 -48.939 52.861 1.00 7.17 137 ASP A CA 1
ATOM 837 C C . ASP A 1 136 ? 16.953 -48.060 53.440 1.00 7.52 137 ASP A C 1
ATOM 838 O O . ASP A 1 136 ? 15.798 -48.470 53.444 1.00 8.69 137 ASP A O 1
ATOM 843 N N . SER A 1 137 ? 17.284 -46.897 54.012 1.00 7.92 138 SER A N 1
ATOM 844 C CA . SER A 1 137 ? 16.247 -46.049 54.585 1.00 7.77 138 SER A CA 1
ATOM 845 C C . SER A 1 137 ? 16.655 -44.598 54.660 1.00 7.68 138 SER A C 1
ATOM 846 O O . SER A 1 137 ? 17.849 -44.279 54.661 1.00 7.76 138 SER A O 1
ATOM 849 N N . SER A 1 138 ? 15.663 -43.711 54.678 1.00 7.60 139 SER A N 1
ATOM 850 C CA . SER A 1 138 ? 15.950 -42.296 54.802 1.00 7.41 139 SER A CA 1
ATOM 851 C C . SER A 1 138 ? 14.810 -41.553 55.490 1.00 7.69 139 SER A C 1
ATOM 852 O O . SER A 1 138 ? 13.648 -41.919 55.338 1.00 7.12 139 SER A O 1
ATOM 855 N N . MET A 1 139 ? 15.172 -40.520 56.243 1.00 7.60 140 MET A N 1
ATOM 856 C CA . MET A 1 139 ? 14.211 -39.648 56.907 1.00 8.03 140 MET A CA 1
ATOM 857 C C . MET A 1 139 ? 14.595 -38.210 56.617 1.00 8.28 140 MET A C 1
ATOM 858 O O . MET A 1 139 ? 15.779 -37.840 56.700 1.00 8.93 140 MET A O 1
ATOM 863 N N A LEU A 1 140 ? 13.595 -37.402 56.291 0.50 8.34 141 LEU A N 1
ATOM 864 N N B LEU A 1 140 ? 13.597 -37.400 56.266 0.50 8.40 141 LEU A N 1
ATOM 865 C CA A LEU A 1 140 ? 13.804 -36.007 55.932 0.50 8.42 141 LEU A CA 1
ATOM 866 C CA B LEU A 1 140 ? 13.791 -35.985 55.900 0.50 8.55 141 LEU A CA 1
ATOM 867 C C A LEU A 1 140 ? 13.054 -35.052 56.861 0.50 8.24 141 LEU A C 1
ATOM 868 C C B LEU A 1 140 ? 13.047 -35.042 56.847 0.50 8.31 141 LEU A C 1
ATOM 869 O O A LEU A 1 140 ? 11.903 -35.294 57.203 0.50 8.04 141 LEU A O 1
ATOM 870 O O B LEU A 1 140 ? 11.886 -35.273 57.177 0.50 8.10 141 LEU A O 1
ATOM 879 N N . PHE A 1 141 ? 13.743 -33.986 57.271 1.00 8.37 142 PHE A N 1
ATOM 880 C CA . PHE A 1 141 ? 13.207 -32.920 58.118 1.00 8.92 142 PHE A CA 1
ATOM 881 C C . PHE A 1 141 ? 13.327 -31.601 57.355 1.00 9.84 142 PHE A C 1
ATOM 882 O O . PHE A 1 141 ? 14.391 -31.271 56.854 1.00 9.89 142 PHE A O 1
ATOM 890 N N . PHE A 1 142 ? 12.238 -30.849 57.268 1.00 12.30 143 PHE A N 1
ATOM 891 C CA . PHE A 1 142 ? 12.252 -29.554 56.578 1.00 15.24 143 PHE A CA 1
ATOM 892 C C . PHE A 1 142 ? 11.537 -28.527 57.438 1.00 18.27 143 PHE A C 1
ATOM 893 O O . PHE A 1 142 ? 10.412 -28.757 57.886 1.00 21.61 143 PHE A O 1
ATOM 901 N N . GLY A 1 143 ? 12.237 -27.431 57.742 1.00 18.99 144 GLY A N 1
ATOM 902 C CA . GLY A 1 143 ? 11.790 -26.454 58.718 1.00 20.50 144 GLY A CA 1
ATOM 903 C C . GLY A 1 143 ? 11.113 -25.272 58.081 1.00 21.20 144 GLY A C 1
ATOM 904 O O . GLY A 1 143 ? 11.235 -25.010 56.877 1.00 22.54 144 GLY A O 1
ATOM 905 N N . LYS A 1 144 ? 10.469 -24.506 58.938 1.00 22.33 145 LYS A N 1
ATOM 906 C CA . LYS A 1 144 ? 9.872 -23.268 58.532 1.00 23.35 145 LYS A CA 1
ATOM 907 C C . LYS A 1 144 ? 10.998 -22.253 58.323 1.00 20.93 145 LYS A C 1
ATOM 908 O O . LYS A 1 144 ? 12.164 -22.480 58.621 1.00 21.46 145 LYS A O 1
ATOM 914 N N . GLU A 1 145 ? 10.625 -21.138 57.748 1.00 20.45 146 GLU A N 1
ATOM 915 C CA . GLU A 1 145 ? 11.529 -20.084 57.437 1.00 20.60 146 GLU A CA 1
ATOM 916 C C . GLU A 1 145 ? 12.386 -19.697 58.606 1.00 20.24 146 GLU A C 1
ATOM 917 O O . GLU A 1 145 ? 11.836 -19.492 59.670 1.00 21.01 146 GLU A O 1
ATOM 923 N N . THR A 1 146 ? 13.703 -19.563 58.423 1.00 19.60 147 THR A N 1
ATOM 924 C CA . THR A 1 146 ? 14.541 -19.081 59.516 1.00 19.77 147 THR A CA 1
ATOM 925 C C . THR A 1 146 ? 14.555 -17.559 59.567 1.00 19.33 147 THR A C 1
ATOM 926 O O . THR A 1 146 ? 14.565 -16.866 58.550 1.00 17.12 147 THR A O 1
ATOM 930 N N . ALA A 1 147 ? 14.529 -17.051 60.790 1.00 19.25 148 ALA A N 1
ATOM 931 C CA . ALA A 1 147 ? 14.842 -15.655 61.054 1.00 19.27 148 ALA A CA 1
ATOM 932 C C . ALA A 1 147 ? 16.355 -15.468 61.106 1.00 18.62 148 ALA A C 1
ATOM 933 O O . ALA A 1 147 ? 17.121 -16.428 61.265 1.00 18.87 148 ALA A O 1
ATOM 935 N N . PHE A 1 148 ? 16.776 -14.206 61.011 1.00 18.08 149 PHE A N 1
ATOM 936 C CA . PHE A 1 148 ? 18.177 -13.868 60.999 1.00 17.61 149 PHE A CA 1
ATOM 937 C C . PHE A 1 148 ? 18.480 -12.717 61.949 1.00 19.16 149 PHE A C 1
ATOM 938 O O . PHE A 1 148 ? 17.629 -11.881 62.231 1.00 19.43 149 PHE A O 1
ATOM 946 N N . LYS A 1 149 ? 19.718 -12.715 62.414 1.00 21.07 150 LYS A N 1
ATOM 947 C CA . LYS A 1 149 ? 20.363 -11.528 62.951 1.00 21.35 150 LYS A CA 1
ATOM 948 C C . LYS A 1 149 ? 21.316 -11.013 61.883 1.00 20.07 150 LYS A C 1
ATOM 949 O O . LYS A 1 149 ? 22.157 -11.759 61.370 1.00 19.71 150 LYS A O 1
ATOM 955 N N . CYS A 1 150 ? 21.166 -9.746 61.515 1.00 17.77 151 CYS A N 1
ATOM 956 C CA . CYS A 1 150 ? 21.931 -9.168 60.422 1.00 18.09 151 CYS A CA 1
ATOM 957 C C . CYS A 1 150 ? 23.132 -8.400 60.964 1.00 19.21 151 CYS A C 1
ATOM 958 O O . CYS A 1 150 ? 22.960 -7.519 61.805 1.00 20.10 151 CYS A O 1
ATOM 961 N N . CYS A 1 151 ? 24.331 -8.784 60.516 1.00 18.56 152 CYS A N 1
ATOM 962 C CA . CYS A 1 151 ? 25.602 -8.167 60.967 1.00 19.17 152 CYS A CA 1
ATOM 963 C C . CYS A 1 151 ? 26.340 -7.555 59.786 1.00 18.08 152 CYS A C 1
ATOM 964 O O . CYS A 1 151 ? 26.031 -7.818 58.634 1.00 17.46 152 CYS A O 1
ATOM 967 N N . ASP A 1 152 ? 27.368 -6.751 60.066 1.00 19.81 153 ASP A N 1
ATOM 968 C CA . ASP A 1 152 ? 28.166 -6.119 59.021 1.00 20.55 153 ASP A CA 1
ATOM 969 C C . ASP A 1 152 ? 28.862 -7.102 58.107 1.00 19.67 153 ASP A C 1
ATOM 970 O O . ASP A 1 152 ? 29.020 -6.832 56.926 1.00 20.46 153 ASP A O 1
ATOM 975 N N . ALA A 1 153 ? 29.332 -8.211 58.676 1.00 19.37 154 ALA A N 1
ATOM 976 C CA . ALA A 1 153 ? 30.129 -9.183 57.920 1.00 20.26 154 ALA A CA 1
ATOM 977 C C . ALA A 1 153 ? 29.292 -10.340 57.387 1.00 19.37 154 ALA A C 1
ATOM 978 O O . ALA A 1 153 ? 29.831 -11.235 56.735 1.00 19.05 154 ALA A O 1
ATOM 980 N N . GLY A 1 154 ? 27.988 -10.316 57.662 1.00 18.28 155 GLY A N 1
ATOM 981 C CA . GLY A 1 154 ? 27.082 -11.379 57.207 1.00 18.07 155 GLY A CA 1
ATOM 982 C C . GLY A 1 154 ? 25.868 -11.601 58.081 1.00 16.78 155 GLY A C 1
ATOM 983 O O . GLY A 1 154 ? 25.611 -10.869 59.030 1.00 16.77 155 GLY A O 1
ATOM 984 N N . SER A 1 155 ? 25.111 -12.655 57.762 1.00 15.15 156 SER A N 1
ATOM 985 C CA . SER A 1 155 ? 23.855 -12.950 58.416 1.00 15.46 156 SER A CA 1
ATOM 986 C C . SER A 1 155 ? 23.992 -14.188 59.309 1.00 15.77 156 SER A C 1
ATOM 987 O O . SER A 1 155 ? 24.762 -15.100 59.007 1.00 17.58 156 SER A O 1
ATOM 990 N N . ILE A 1 156 ? 23.288 -14.183 60.422 1.00 16.45 157 ILE A N 1
ATOM 991 C CA . ILE A 1 156 ? 23.311 -15.303 61.357 1.00 18.91 157 ILE A CA 1
ATOM 992 C C . ILE A 1 156 ? 21.931 -15.902 61.463 1.00 18.39 157 ILE A C 1
ATOM 993 O O . ILE A 1 156 ? 21.025 -15.256 61.983 1.00 17.66 157 ILE A O 1
ATOM 998 N N . PRO A 1 157 ? 21.753 -17.145 60.979 1.00 18.97 158 PRO A N 1
ATOM 999 C CA . PRO A 1 157 ? 20.446 -17.768 61.081 1.00 19.57 158 PRO A CA 1
ATOM 1000 C C . PRO A 1 157 ? 20.147 -18.148 62.527 1.00 21.63 158 PRO A C 1
ATOM 1001 O O . PRO A 1 157 ? 21.045 -18.606 63.233 1.00 24.07 158 PRO A O 1
ATOM 1005 N N . LEU A 1 158 ? 18.934 -17.887 62.964 1.00 23.11 159 LEU A N 1
ATOM 1006 C CA . LEU A 1 158 ? 18.567 -18.056 64.369 1.00 26.96 159 LEU A CA 1
ATOM 1007 C C . LEU A 1 158 ? 17.879 -19.393 64.662 1.00 30.41 159 LEU A C 1
ATOM 1008 O O . LEU A 1 158 ? 17.817 -19.804 65.815 1.00 32.41 159 LEU A O 1
ATOM 1013 N N A ASN A 1 159 ? 17.346 -20.041 63.615 0.50 31.56 160 ASN A N 1
ATOM 1014 N N B ASN A 1 159 ? 17.409 -20.080 63.645 0.50 31.92 160 ASN A N 1
ATOM 1015 C CA A ASN A 1 159 ? 16.526 -21.277 63.689 0.50 33.16 160 ASN A CA 1
ATOM 1016 C CA B ASN A 1 159 ? 16.911 -21.420 63.934 0.50 33.89 160 ASN A CA 1
ATOM 1017 C C A ASN A 1 159 ? 17.200 -22.470 62.951 0.50 35.85 160 ASN A C 1
ATOM 1018 C C B ASN A 1 159 ? 17.238 -22.501 62.938 0.50 36.46 160 ASN A C 1
ATOM 1019 O O A ASN A 1 159 ? 17.891 -22.262 61.967 0.50 33.57 160 ASN A O 1
ATOM 1020 O O B ASN A 1 159 ? 17.740 -22.271 61.842 0.50 34.19 160 ASN A O 1
ATOM 1029 N N . GLU A 1 160 ? 16.969 -23.710 63.394 1.00 39.74 161 GLU A N 1
ATOM 1030 C CA . GLU A 1 160 ? 17.872 -24.833 63.105 1.00 46.09 161 GLU A CA 1
ATOM 1031 C C . GLU A 1 160 ? 17.289 -25.989 63.888 1.00 44.93 161 GLU A C 1
ATOM 1032 O O . GLU A 1 160 ? 16.459 -25.763 64.747 1.00 42.10 161 GLU A O 1
ATOM 1038 N N . ALA A 1 161 ? 17.761 -27.206 63.648 1.00 43.78 162 ALA A N 1
ATOM 1039 C CA . ALA A 1 161 ? 17.215 -28.366 64.254 1.00 40.78 162 ALA A CA 1
ATOM 1040 C C . ALA A 1 161 ? 15.663 -28.349 64.297 1.00 35.23 162 ALA A C 1
ATOM 1041 O O . ALA A 1 161 ? 15.039 -28.299 65.380 1.00 32.99 162 ALA A O 1
ATOM 1043 N N . PRO A 1 162 ? 15.033 -28.366 63.094 1.00 27.34 163 PRO A N 1
ATOM 1044 C CA . PRO A 1 162 ? 13.708 -28.939 63.037 1.00 26.88 163 PRO A CA 1
ATOM 1045 C C . PRO A 1 162 ? 13.797 -30.405 63.509 1.00 25.90 163 PRO A C 1
ATOM 1046 O O . PRO A 1 162 ? 14.786 -31.118 63.210 1.00 26.86 163 PRO A O 1
ATOM 1050 N N . THR A 1 163 ? 12.816 -30.802 64.316 1.00 22.63 164 THR A N 1
ATOM 1051 C CA . THR A 1 163 ? 12.918 -32.056 65.065 1.00 20.42 164 THR A CA 1
ATOM 1052 C C . THR A 1 163 ? 11.889 -33.073 64.609 1.00 17.72 164 THR A C 1
ATOM 1053 O O . THR A 1 163 ? 12.097 -34.253 64.809 1.00 16.48 164 THR A O 1
ATOM 1057 N N . ASP A 1 164 ? 10.792 -32.624 63.993 1.00 16.44 165 ASP A N 1
ATOM 1058 C CA . ASP A 1 164 ? 9.742 -33.530 63.531 1.00 15.58 165 ASP A CA 1
ATOM 1059 C C . ASP A 1 164 ? 9.965 -33.865 62.060 1.00 13.46 165 ASP A C 1
ATOM 1060 O O . ASP A 1 164 ? 10.040 -32.955 61.244 1.00 12.83 165 ASP A O 1
ATOM 1065 N N . TYR A 1 165 ? 10.005 -35.153 61.727 1.00 11.63 166 TYR A N 1
ATOM 1066 C CA . TYR A 1 165 ? 10.259 -35.538 60.339 1.00 10.93 166 TYR A CA 1
ATOM 1067 C C . TYR A 1 165 ? 9.031 -35.290 59.491 1.00 10.19 166 TYR A C 1
ATOM 1068 O O . TYR A 1 165 ? 7.919 -35.151 60.020 1.00 9.85 166 TYR A O 1
ATOM 1077 N N . SER A 1 166 ? 9.246 -35.210 58.183 1.00 9.51 167 SER A N 1
ATOM 1078 C CA . SER A 1 166 ? 8.178 -35.198 57.181 1.00 9.78 167 SER A CA 1
ATOM 1079 C C . SER A 1 166 ? 8.042 -36.560 56.493 1.00 8.96 167 SER A C 1
ATOM 1080 O O . SER A 1 166 ? 6.929 -37.074 56.376 1.00 9.29 167 SER A O 1
ATOM 1083 N N . LEU A 1 167 ? 9.172 -37.137 56.058 1.00 8.21 168 LEU A N 1
ATOM 1084 C CA . LEU A 1 167 ? 9.181 -38.328 55.228 1.00 8.01 168 LEU A CA 1
ATOM 1085 C C . LEU A 1 167 ? 10.068 -39.373 55.867 1.00 7.54 168 LEU A C 1
ATOM 1086 O O . LEU A 1 167 ? 11.143 -39.042 56.358 1.00 7.84 168 LEU A O 1
ATOM 1091 N N . PHE A 1 168 ? 9.568 -40.607 55.859 1.00 7.19 169 PHE A N 1
ATOM 1092 C CA . PHE A 1 168 ? 10.360 -41.748 56.273 1.00 7.33 169 PHE A CA 1
ATOM 1093 C C . PHE A 1 168 ? 10.098 -42.923 55.334 1.00 7.40 169 PHE A C 1
ATOM 1094 O O . PHE A 1 168 ? 8.974 -43.408 55.229 1.00 7.98 169 PHE A O 1
ATOM 1102 N N . THR A 1 169 ? 11.128 -43.338 54.614 1.00 7.66 170 THR A N 1
ATOM 1103 C CA . THR A 1 169 ? 11.026 -44.401 53.608 1.00 7.69 170 THR A CA 1
ATOM 1104 C C . THR A 1 169 ? 12.027 -45.504 53.943 1.00 7.82 170 THR A C 1
ATOM 1105 O O . THR A 1 169 ? 13.186 -45.214 54.255 1.00 7.77 170 THR A O 1
ATOM 1109 N N . ILE A 1 170 ? 11.574 -46.749 53.873 1.00 8.34 171 ILE A N 1
ATOM 1110 C CA . ILE A 1 170 ? 12.397 -47.905 54.210 1.00 9.17 171 ILE A CA 1
ATOM 1111 C C . ILE A 1 170 ? 12.251 -49.007 53.149 1.00 9.11 171 ILE A C 1
ATOM 1112 O O . ILE A 1 170 ? 11.134 -49.364 52.760 1.00 9.11 171 ILE A O 1
ATOM 1117 N N . LYS A 1 171 ? 13.378 -49.532 52.663 1.00 8.39 172 LYS A N 1
ATOM 1118 C CA . LYS A 1 171 ? 13.364 -50.661 51.734 1.00 8.51 172 LYS A CA 1
ATOM 1119 C C . LYS A 1 171 ? 12.916 -51.932 52.440 1.00 9.06 172 LYS A C 1
ATOM 1120 O O . LYS A 1 171 ? 13.542 -52.336 53.412 1.00 8.43 172 LYS A O 1
ATOM 1126 N N . PRO A 1 172 ? 11.86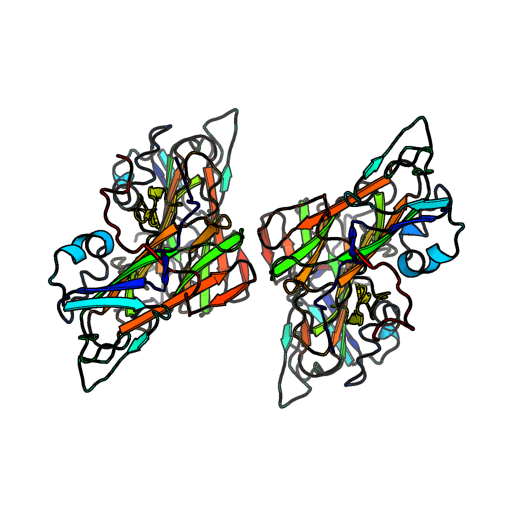9 -52.614 51.928 1.00 9.89 173 PRO A N 1
ATOM 1127 C CA . PRO A 1 172 ? 11.542 -53.923 52.533 1.00 10.85 173 PRO A CA 1
ATOM 1128 C C . PRO A 1 172 ? 12.701 -54.905 52.374 1.00 11.13 173 PRO A C 1
ATOM 1129 O O . PRO A 1 172 ? 13.388 -54.890 51.354 1.00 11.33 173 PRO A O 1
ATOM 1133 N N . SER A 1 173 ? 12.893 -55.736 53.396 1.00 12.67 174 SER A N 1
ATOM 1134 C CA . SER A 1 173 ? 14.057 -56.592 53.474 1.00 13.87 174 SER A CA 1
ATOM 1135 C C . SER A 1 173 ? 14.121 -57.500 52.270 1.00 14.17 174 SER A C 1
ATOM 1136 O O . SER A 1 173 ? 13.191 -58.262 52.042 1.00 15.01 174 SER A O 1
ATOM 1139 N N . ASN A 1 174 ? 15.200 -57.415 51.482 1.00 15.32 175 ASN A N 1
ATOM 1140 C CA . ASN A 1 174 ? 15.415 -58.283 50.341 1.00 15.43 175 ASN A CA 1
ATOM 1141 C C . ASN A 1 174 ? 14.419 -58.153 49.210 1.00 14.80 175 ASN A C 1
ATOM 1142 O O . ASN A 1 174 ? 14.342 -59.060 48.391 1.00 16.15 175 ASN A O 1
ATOM 1147 N N . GLN A 1 175 ? 13.651 -57.069 49.145 1.00 14.02 176 GLN A N 1
ATOM 1148 C CA . GLN A 1 175 ? 12.700 -56.848 48.077 1.00 14.16 176 GLN A CA 1
ATOM 1149 C C . GLN A 1 175 ? 12.903 -55.457 47.562 1.00 12.41 176 GLN A C 1
ATOM 1150 O O . GLN A 1 175 ? 13.532 -54.638 48.218 1.00 11.67 176 GLN A O 1
ATOM 1156 N N . VAL A 1 176 ? 12.356 -55.198 46.390 1.00 11.05 177 VAL A N 1
ATOM 1157 C CA . VAL A 1 176 ? 12.494 -53.915 45.737 1.00 10.68 177 VAL A CA 1
ATOM 1158 C C . VAL A 1 176 ? 11.876 -52.814 46.607 1.00 9.76 177 VAL A C 1
ATOM 1159 O O . VAL A 1 176 ? 10.898 -53.064 47.279 1.00 9.44 177 VAL A O 1
ATOM 1163 N N . ASN A 1 177 ? 12.508 -51.638 46.621 1.00 8.92 178 ASN A N 1
ATOM 1164 C CA . ASN A 1 177 ? 11.906 -50.434 47.196 1.00 8.75 178 ASN A CA 1
ATOM 1165 C C . ASN A 1 177 ? 11.231 -49.645 46.073 1.00 8.59 178 ASN A C 1
ATOM 1166 O O . ASN A 1 177 ? 11.900 -48.883 45.359 1.00 8.54 178 ASN A O 1
ATOM 1171 N N . SER A 1 178 ? 9.929 -49.844 45.927 1.00 8.69 179 SER A N 1
ATOM 1172 C CA . SER A 1 178 ? 9.140 -49.145 44.903 1.00 8.79 179 SER A CA 1
ATOM 1173 C C . SER A 1 178 ? 8.583 -47.825 45.388 1.00 8.94 179 SER A C 1
ATOM 1174 O O . SER A 1 178 ? 7.913 -47.113 44.633 1.00 10.18 179 SER A O 1
ATOM 1177 N N . GLU A 1 179 ? 8.900 -47.459 46.632 1.00 8.44 180 GLU A N 1
ATOM 1178 C CA . GLU A 1 179 ? 8.388 -46.237 47.228 1.00 8.47 180 GLU A CA 1
ATOM 1179 C C . GLU A 1 179 ? 9.001 -44.984 46.640 1.00 8.29 180 GLU A C 1
ATOM 1180 O O . GLU A 1 179 ? 10.234 -44.880 46.480 1.00 8.96 180 GLU A O 1
ATOM 1186 N N . VAL A 1 180 ? 8.134 -44.039 46.295 1.00 8.34 181 VAL A N 1
ATOM 1187 C CA . VAL A 1 180 ? 8.525 -42.694 45.934 1.00 8.12 181 VAL A CA 1
ATOM 1188 C C . VAL A 1 180 ? 7.680 -41.776 46.821 1.00 8.30 181 VAL A C 1
ATOM 1189 O O . VAL A 1 180 ? 6.436 -41.753 46.717 1.00 7.91 181 VAL A O 1
ATOM 1193 N N . ILE A 1 181 ? 8.332 -41.045 47.737 1.00 7.81 182 ILE A N 1
ATOM 1194 C CA . ILE A 1 181 ? 7.597 -40.262 48.750 1.00 8.01 182 ILE A CA 1
ATOM 1195 C C . ILE A 1 181 ? 8.082 -38.830 48.699 1.00 7.67 182 ILE A C 1
ATOM 1196 O O . ILE A 1 181 ? 9.262 -38.556 48.452 1.00 8.12 182 ILE A O 1
ATOM 1201 N N . SER A 1 182 ? 7.145 -37.899 48.852 1.00 7.86 183 SER A N 1
ATOM 1202 C CA . SER A 1 182 ? 7.462 -36.504 48.603 1.00 8.21 183 SER A CA 1
ATOM 1203 C C . SER A 1 182 ? 6.732 -35.547 49.498 1.00 7.84 183 SER A C 1
ATOM 1204 O O . SER A 1 182 ? 5.623 -35.806 49.964 1.00 7.27 183 SER A O 1
ATOM 1207 N N . ALA A 1 183 ? 7.372 -34.392 49.714 1.00 8.11 184 ALA A N 1
ATOM 1208 C CA . ALA A 1 183 ? 6.803 -33.298 50.481 1.00 8.04 184 ALA A CA 1
ATOM 1209 C C . ALA A 1 183 ? 6.915 -32.057 49.650 1.00 7.81 184 ALA A C 1
ATOM 1210 O O . ALA A 1 183 ? 8.000 -31.689 49.206 1.00 7.10 184 ALA A O 1
ATOM 1212 N N . THR A 1 184 ? 5.768 -31.421 49.454 1.00 8.37 185 THR A N 1
ATOM 1213 C CA . THR A 1 184 ? 5.658 -30.162 48.719 1.00 8.77 185 THR A CA 1
ATOM 1214 C C . THR A 1 184 ? 5.169 -29.083 49.681 1.00 9.64 185 THR A C 1
ATOM 1215 O O . THR A 1 184 ? 4.226 -29.295 50.438 1.00 9.41 185 THR A O 1
ATOM 1219 N N . GLN A 1 185 ? 5.778 -27.905 49.600 1.00 10.23 186 GLN A N 1
ATOM 1220 C CA . GLN A 1 185 ? 5.266 -26.768 50.371 1.00 11.70 186 GLN A CA 1
ATOM 1221 C C . GLN A 1 185 ? 5.595 -25.473 49.651 1.00 10.63 186 GLN A C 1
ATOM 1222 O O . GLN A 1 185 ? 6.485 -25.418 48.794 1.00 9.34 186 GLN A O 1
ATOM 1228 N N . TYR A 1 186 ? 4.833 -24.450 49.985 1.00 9.80 187 TYR A N 1
ATOM 1229 C CA . TYR A 1 186 ? 5.047 -23.138 49.422 1.00 9.61 187 TYR A CA 1
ATOM 1230 C C . TYR A 1 186 ? 6.185 -22.431 50.108 1.00 9.14 187 TYR A C 1
ATOM 1231 O O . TYR A 1 186 ? 6.157 -22.283 51.345 1.00 9.31 187 TYR A O 1
ATOM 1240 N N . LEU A 1 187 ? 7.151 -21.976 49.313 1.00 9.10 188 LEU A N 1
ATOM 1241 C CA . LEU A 1 187 ? 8.273 -21.200 49.821 1.00 9.27 188 LEU A CA 1
ATOM 1242 C C . LEU A 1 187 ? 8.244 -19.793 49.227 1.00 10.14 188 LEU A C 1
ATOM 1243 O O . LEU A 1 187 ? 7.794 -19.581 48.104 1.00 9.46 188 LEU A O 1
ATOM 1248 N N . GLU A 1 188 ? 8.726 -18.842 50.008 1.00 10.97 189 GLU A N 1
ATOM 1249 C CA A GLU A 1 188 ? 8.760 -17.421 49.625 0.50 11.97 189 GLU A CA 1
ATOM 1250 C CA B GLU A 1 188 ? 8.771 -17.429 49.613 0.50 11.41 189 GLU A CA 1
ATOM 1251 C C . GLU A 1 188 ? 10.130 -17.070 49.040 1.00 11.37 189 GLU A C 1
ATOM 1252 O O . GLU A 1 188 ? 11.151 -17.436 49.588 1.00 11.16 189 GLU A O 1
ATOM 1263 N N . ALA A 1 189 ? 10.130 -16.372 47.911 1.00 11.06 190 ALA A N 1
ATOM 1264 C CA . ALA A 1 189 ? 11.352 -15.937 47.248 1.00 11.28 190 ALA A CA 1
ATOM 1265 C C . ALA A 1 189 ? 12.328 -15.279 48.219 1.00 11.63 190 ALA A C 1
ATOM 1266 O O . ALA A 1 189 ? 11.932 -14.385 48.994 1.00 12.14 190 ALA A O 1
ATOM 1268 N N . GLY A 1 190 ? 13.565 -15.770 48.199 1.00 11.91 191 GLY A N 1
ATOM 1269 C CA . GLY A 1 190 ? 14.641 -15.171 48.976 1.00 12.71 191 GLY A CA 1
ATOM 1270 C C . GLY A 1 190 ? 14.768 -15.640 50.419 1.00 12.70 191 GLY A C 1
ATOM 1271 O O . GLY A 1 190 ? 15.716 -15.243 51.108 1.00 14.38 191 GLY A O 1
ATOM 1272 N N . LYS A 1 191 ? 13.828 -16.459 50.888 1.00 12.08 192 LYS A N 1
ATOM 1273 C CA . LYS A 1 191 ? 13.813 -16.924 52.270 1.00 12.18 192 LYS A CA 1
ATOM 1274 C C . LYS A 1 191 ? 14.544 -18.256 52.384 1.00 11.88 192 LYS A C 1
ATOM 1275 O O . LYS A 1 191 ? 14.654 -18.995 51.410 1.00 10.72 192 LYS A O 1
ATOM 1281 N N . TYR A 1 192 ? 15.056 -18.532 53.577 1.00 11.23 193 TYR A N 1
ATOM 1282 C CA . TYR A 1 192 ? 15.848 -19.724 53.875 1.00 10.91 193 TYR A CA 1
ATOM 1283 C C . TYR A 1 192 ? 15.131 -20.671 54.835 1.00 10.71 193 TYR A C 1
ATOM 1284 O O . TYR A 1 192 ? 14.524 -20.235 55.840 1.00 10.84 193 TYR A O 1
ATOM 1293 N N . TYR A 1 193 ? 15.283 -21.971 54.567 1.00 9.72 194 TYR A N 1
ATOM 1294 C CA . TYR A 1 193 ? 14.569 -23.028 55.288 1.00 10.45 194 TYR A CA 1
ATOM 1295 C C . TYR A 1 193 ? 15.545 -24.138 55.676 1.00 10.73 194 TYR A C 1
ATOM 1296 O O . TYR A 1 193 ? 16.164 -24.764 54.819 1.00 9.86 194 TYR A O 1
ATOM 1305 N N . PRO A 1 194 ? 15.700 -24.396 56.981 1.00 11.32 195 PRO A N 1
ATOM 1306 C CA . PRO A 1 194 ? 16.670 -25.441 57.356 1.00 11.09 195 PRO A CA 1
ATOM 1307 C C . PRO A 1 194 ? 16.190 -26.825 56.949 1.00 10.39 195 PRO A C 1
ATOM 1308 O O . PRO A 1 194 ? 15.002 -27.137 57.074 1.00 9.96 195 PRO A O 1
ATOM 1312 N N . VAL A 1 195 ? 17.126 -27.649 56.521 1.00 9.84 196 VAL A N 1
ATOM 1313 C CA . VAL A 1 195 ? 16.811 -29.011 56.086 1.00 9.86 196 VAL A CA 1
ATOM 1314 C C . VAL A 1 195 ? 17.837 -29.997 56.644 1.00 9.53 196 VAL A C 1
ATOM 1315 O O . VAL A 1 195 ? 19.023 -29.682 56.757 1.00 9.77 196 VAL A O 1
ATOM 1319 N N . ARG A 1 196 ? 17.353 -31.180 57.006 1.00 8.76 197 ARG A N 1
ATOM 1320 C CA . ARG A 1 196 ? 18.231 -32.297 57.411 1.00 8.84 197 ARG A CA 1
ATOM 1321 C C . ARG A 1 196 ? 17.717 -33.573 56.771 1.00 8.38 197 ARG A C 1
ATOM 1322 O O . ARG A 1 196 ? 16.535 -33.880 56.834 1.00 8.68 197 ARG A O 1
ATOM 1330 N N . ILE A 1 197 ? 18.621 -34.348 56.176 1.00 8.36 198 ILE A N 1
ATOM 1331 C CA . ILE A 1 197 ? 18.279 -35.642 55.632 1.00 8.47 198 ILE A CA 1
ATOM 1332 C C . ILE A 1 197 ? 19.214 -36.688 56.246 1.00 8.25 198 ILE A C 1
ATOM 1333 O O . ILE A 1 197 ? 20.425 -36.496 56.319 1.00 8.47 198 ILE A O 1
ATOM 1338 N N . VAL A 1 198 ? 18.625 -37.793 56.704 1.00 7.91 199 VAL A N 1
ATOM 1339 C CA . VAL A 1 198 ? 19.354 -38.914 57.268 1.00 7.94 199 VAL A CA 1
ATOM 1340 C C . VAL A 1 198 ? 19.161 -40.101 56.335 1.00 7.86 199 VAL A C 1
ATOM 1341 O O . VAL A 1 198 ? 18.043 -40.386 55.905 1.00 8.03 199 VAL A O 1
ATOM 1345 N N . PHE A 1 199 ? 20.256 -40.773 56.002 1.00 7.84 200 PHE A N 1
ATOM 1346 C CA . PHE A 1 199 ? 20.247 -41.947 55.117 1.00 7.71 200 PHE A CA 1
ATOM 1347 C C . PHE A 1 199 ? 21.066 -43.061 55.767 1.00 8.05 200 PHE A C 1
ATOM 1348 O O . PHE A 1 199 ? 22.166 -42.811 56.292 1.00 8.36 200 PHE A O 1
ATOM 1356 N N . VAL A 1 200 ? 20.564 -44.293 55.691 1.00 7.89 201 VAL A N 1
ATOM 1357 C CA . VAL A 1 200 ? 21.285 -45.447 56.195 1.00 8.27 201 VAL A CA 1
ATOM 1358 C C . VAL A 1 200 ? 21.411 -46.542 55.139 1.00 8.22 201 VAL A C 1
ATOM 1359 O O . VAL A 1 200 ? 20.431 -46.883 54.460 1.00 7.78 201 VAL A O 1
ATOM 1363 N N . ASN A 1 201 ? 22.619 -47.065 55.012 1.00 8.13 202 ASN A N 1
ATOM 1364 C CA . ASN A 1 201 ? 22.858 -48.307 54.296 1.00 8.00 202 ASN A CA 1
ATOM 1365 C C . ASN A 1 201 ? 23.272 -49.357 55.320 1.00 8.39 202 ASN A C 1
ATOM 1366 O O . ASN A 1 201 ? 24.228 -49.168 56.087 1.00 8.43 202 ASN A O 1
ATOM 1371 N N . ALA A 1 202 ? 22.508 -50.439 55.392 1.00 8.67 203 ALA A N 1
ATOM 1372 C CA . ALA A 1 202 ? 22.803 -51.544 56.288 1.00 8.59 203 ALA A CA 1
ATOM 1373 C C . ALA A 1 202 ? 23.777 -52.553 55.701 1.00 8.85 203 ALA A C 1
ATOM 1374 O O . ALA A 1 202 ? 24.506 -53.207 56.441 1.00 9.26 203 ALA A O 1
ATOM 1376 N N . LEU A 1 203 ? 23.741 -52.740 54.391 1.00 8.84 204 LEU A N 1
ATOM 1377 C CA . LEU A 1 203 ? 24.643 -53.672 53.697 1.00 8.97 204 LEU A CA 1
ATOM 1378 C C . LEU A 1 203 ? 24.499 -53.483 52.216 1.00 8.91 204 LEU A C 1
ATOM 1379 O O . LEU A 1 203 ? 23.462 -53.025 51.715 1.00 8.37 204 LEU A O 1
ATOM 1384 N N . GLU A 1 204 ? 25.540 -53.849 51.499 1.00 9.43 205 GLU A N 1
ATOM 1385 C CA . GLU A 1 204 ? 25.553 -53.923 50.041 1.00 10.47 205 GLU A CA 1
ATOM 1386 C C . GLU A 1 204 ? 25.201 -52.576 49.409 1.00 10.14 205 GLU A C 1
ATOM 1387 O O . GLU A 1 204 ? 25.872 -51.596 49.683 1.00 9.39 205 GLU A O 1
ATOM 1393 N N . ARG A 1 205 ? 24.191 -52.531 48.542 1.00 9.53 206 ARG A N 1
ATOM 1394 C CA . ARG A 1 205 ? 23.942 -51.333 47.748 1.00 9.68 206 ARG A CA 1
ATOM 1395 C C . ARG A 1 205 ? 23.466 -50.169 48.640 1.00 9.07 206 ARG A C 1
ATOM 1396 O O . ARG A 1 205 ? 22.618 -50.346 49.510 1.00 8.68 206 ARG A O 1
ATOM 1404 N N . ALA A 1 206 ? 24.025 -48.988 48.382 1.00 8.58 207 ALA A N 1
ATOM 1405 C CA . ALA A 1 206 ? 23.606 -47.733 48.997 1.00 8.24 207 ALA A CA 1
ATOM 1406 C C . ALA A 1 206 ? 22.979 -46.899 47.898 1.00 8.12 207 ALA A C 1
ATOM 1407 O O . ALA A 1 206 ? 23.689 -46.429 47.022 1.00 7.78 207 ALA A O 1
ATOM 1409 N N . ARG A 1 207 ? 21.656 -46.754 47.935 1.00 7.92 208 ARG A N 1
ATOM 1410 C CA . ARG A 1 207 ? 20.928 -45.985 46.910 1.00 7.93 208 ARG A CA 1
ATOM 1411 C C . ARG A 1 207 ? 20.188 -44.838 47.593 1.00 7.84 208 ARG A C 1
ATOM 1412 O O . ARG A 1 207 ? 19.265 -45.058 48.366 1.00 7.88 208 ARG A O 1
ATOM 1420 N N . PHE A 1 208 ? 20.658 -43.623 47.314 1.00 7.89 209 PHE A N 1
ATOM 1421 C CA . PHE A 1 208 ? 20.121 -42.385 47.886 1.00 8.47 209 PHE A CA 1
ATOM 1422 C C . PHE A 1 208 ? 19.762 -41.451 46.755 1.00 8.94 209 PHE A C 1
ATOM 1423 O O . PHE A 1 208 ? 20.633 -40.854 46.138 1.00 9.30 209 PHE A O 1
ATOM 1431 N N . ASP A 1 209 ? 18.476 -41.415 46.421 1.00 9.40 210 ASP A N 1
ATOM 1432 C CA . ASP A 1 209 ? 17.941 -40.700 45.262 1.00 9.78 210 ASP A CA 1
ATOM 1433 C C . ASP A 1 209 ? 17.040 -39.607 45.846 1.00 9.26 210 ASP A C 1
ATOM 1434 O O . ASP A 1 209 ? 15.965 -39.891 46.359 1.00 8.74 210 ASP A O 1
ATOM 1439 N N . PHE A 1 210 ? 17.531 -38.377 45.783 1.00 9.37 211 PHE A N 1
ATOM 1440 C CA . PHE A 1 210 ? 16.944 -37.237 46.456 1.00 9.68 211 PHE A CA 1
ATOM 1441 C C . PHE A 1 210 ? 16.864 -36.096 45.437 1.00 9.46 211 PHE A C 1
ATOM 1442 O O . PHE A 1 210 ? 17.895 -35.638 44.921 1.00 10.03 211 PHE A O 1
ATOM 1450 N N . LYS A 1 211 ? 15.643 -35.694 45.081 1.00 9.49 212 LYS A N 1
ATOM 1451 C CA . LYS A 1 211 ? 15.427 -34.757 43.974 1.00 10.02 212 LYS A CA 1
ATOM 1452 C C . LYS A 1 211 ? 14.541 -33.596 44.371 1.00 9.10 212 LYS A C 1
ATOM 1453 O O . LYS A 1 211 ? 13.693 -33.718 45.257 1.00 8.46 212 LYS A O 1
ATOM 1459 N N . LEU A 1 212 ? 14.790 -32.467 43.724 1.00 8.56 213 LEU A N 1
ATOM 1460 C CA . LEU A 1 212 ? 14.109 -31.221 43.957 1.00 8.61 213 LEU A CA 1
ATOM 1461 C C . LEU A 1 212 ? 13.296 -30.856 42.719 1.00 8.21 213 LEU A C 1
ATOM 1462 O O . LEU A 1 212 ? 13.834 -30.810 41.621 1.00 9.24 213 LEU A O 1
ATOM 1467 N N . THR A 1 213 ? 12.021 -30.549 42.925 1.00 7.89 214 THR A N 1
ATOM 1468 C CA . THR A 1 213 ? 11.206 -29.990 41.855 1.00 8.30 214 THR A CA 1
ATOM 1469 C C . THR A 1 213 ? 10.895 -28.559 42.226 1.00 8.28 214 THR A C 1
ATOM 1470 O O . THR A 1 213 ? 10.360 -28.295 43.298 1.00 8.69 214 THR A O 1
ATOM 1474 N N . ILE A 1 214 ? 11.255 -27.634 41.353 1.00 8.31 215 ILE A N 1
ATOM 1475 C CA . ILE A 1 214 ? 11.088 -26.199 41.609 1.00 7.96 215 ILE A CA 1
ATOM 1476 C C . ILE A 1 214 ? 9.779 -25.718 40.953 1.00 8.00 215 ILE A C 1
ATOM 1477 O O . ILE A 1 214 ? 9.144 -26.466 40.210 1.00 7.88 215 ILE A O 1
ATOM 1482 N N . PRO A 1 215 ? 9.357 -24.465 41.241 1.00 7.79 216 PRO A N 1
ATOM 1483 C CA . PRO A 1 215 ? 8.042 -24.051 40.803 1.00 7.94 216 PRO A CA 1
ATOM 1484 C C . PRO A 1 215 ? 7.847 -24.069 39.276 1.00 8.46 216 PRO A C 1
ATOM 1485 O O . PRO A 1 215 ? 6.708 -24.231 38.815 1.00 8.94 216 PRO A O 1
ATOM 1489 N N . SER A 1 216 ? 8.923 -23.946 38.501 1.00 8.56 217 SER A N 1
ATOM 1490 C CA . SER A 1 216 ? 8.813 -24.059 37.025 1.00 9.10 217 SER A CA 1
ATOM 1491 C C . SER A 1 216 ? 8.397 -25.444 36.552 1.00 9.84 217 SER A C 1
ATOM 1492 O O . SER A 1 216 ? 8.017 -25.611 35.377 1.00 9.75 217 SER A O 1
ATOM 1495 N N . GLY A 1 217 ? 8.589 -26.436 37.414 1.00 9.83 218 GLY A N 1
ATOM 1496 C CA . GLY A 1 217 ? 8.365 -27.833 37.072 1.00 10.19 218 GLY A CA 1
ATOM 1497 C C . GLY A 1 217 ? 9.636 -28.610 36.776 1.00 10.19 218 GLY A C 1
ATOM 1498 O O . GLY A 1 217 ? 9.590 -29.861 36.679 1.00 11.16 218 GLY A O 1
ATOM 1499 N N . ALA A 1 218 ? 10.774 -27.920 36.686 1.00 10.29 219 ALA A N 1
ATOM 1500 C CA . ALA A 1 218 ? 12.067 -28.576 36.481 1.00 10.21 219 ALA A CA 1
ATOM 1501 C C . ALA A 1 218 ? 12.389 -29.475 37.673 1.00 10.01 219 ALA A C 1
ATOM 1502 O O . ALA A 1 218 ? 12.129 -29.112 38.818 1.00 9.56 219 ALA A O 1
ATOM 1504 N N . VAL A 1 219 ? 12.952 -30.632 37.372 1.00 10.42 220 VAL A N 1
ATOM 1505 C CA . VAL A 1 219 ? 13.393 -31.591 38.381 1.00 10.83 220 VAL A CA 1
ATOM 1506 C C . VAL A 1 219 ? 14.910 -31.596 38.391 1.00 10.97 220 VAL A C 1
ATOM 1507 O O . VAL A 1 219 ? 15.542 -31.855 37.352 1.00 12.49 220 VAL A O 1
ATOM 1511 N N . LEU A 1 220 ? 15.491 -31.339 39.566 1.00 10.55 221 LEU A N 1
ATOM 1512 C CA A LEU A 1 220 ? 16.922 -31.166 39.717 0.50 10.75 221 LEU A CA 1
ATOM 1513 C CA B LEU A 1 220 ? 16.925 -31.160 39.723 0.50 10.95 221 LEU A CA 1
ATOM 1514 C C . LEU A 1 220 ? 17.537 -32.187 40.669 1.00 11.05 221 LEU A C 1
ATOM 1515 O O . LEU A 1 220 ? 16.959 -32.496 41.717 1.00 11.48 221 LEU A O 1
ATOM 1524 N N . ASP A 1 221 ? 18.707 -32.685 40.310 1.00 10.89 222 ASP A N 1
ATOM 1525 C CA A ASP A 1 221 ? 19.500 -33.466 41.279 0.50 11.47 222 ASP A CA 1
ATOM 1526 C CA B ASP A 1 221 ? 19.564 -33.492 41.177 0.50 11.44 222 ASP A CA 1
ATOM 1527 C C . ASP A 1 221 ? 20.682 -32.661 41.824 1.00 11.38 222 ASP A C 1
ATOM 1528 O O . ASP A 1 221 ? 21.379 -33.138 42.705 1.00 10.97 222 ASP A O 1
ATOM 1537 N N . ASP A 1 222 ? 20.865 -31.443 41.312 1.00 10.75 223 ASP A N 1
ATOM 1538 C CA . ASP A 1 222 ? 21.924 -30.513 41.685 1.00 11.75 223 ASP A CA 1
ATOM 1539 C C . ASP A 1 222 ? 21.324 -29.333 42.431 1.00 10.44 223 ASP A C 1
ATOM 1540 O O . ASP A 1 222 ? 20.459 -28.630 41.896 1.00 10.69 223 ASP A O 1
ATOM 1545 N N . PHE A 1 223 ? 21.744 -29.153 43.685 1.00 9.71 224 PHE A N 1
ATOM 1546 C CA . PHE A 1 223 ? 21.200 -28.130 44.583 1.00 9.21 224 PHE A CA 1
ATOM 1547 C C . PHE A 1 223 ? 22.038 -26.858 44.638 1.00 8.95 224 PHE A C 1
ATOM 1548 O O . PHE A 1 223 ? 21.798 -25.993 45.489 1.00 9.02 224 PHE A O 1
ATOM 1556 N N . GLN A 1 224 ? 23.036 -26.767 43.783 1.00 9.02 225 GLN A N 1
ATOM 1557 C CA . GLN A 1 224 ? 23.846 -25.551 43.746 1.00 9.07 225 GLN A CA 1
ATOM 1558 C C . GLN A 1 224 ? 22.936 -24.342 43.492 1.00 9.53 225 GLN A C 1
ATOM 1559 O O . GLN A 1 224 ? 22.067 -24.374 42.621 1.00 8.88 225 GLN A O 1
ATOM 1565 N N . ASN A 1 225 ? 23.152 -23.293 44.287 1.00 9.21 226 ASN A N 1
ATOM 1566 C CA . ASN A 1 225 ? 22.367 -22.070 44.310 1.00 9.90 226 ASN A CA 1
ATOM 1567 C C . ASN A 1 225 ? 21.032 -22.186 45.034 1.00 9.89 226 ASN A C 1
ATOM 1568 O O . ASN A 1 225 ? 20.252 -21.239 45.021 1.00 11.79 226 ASN A O 1
ATOM 1573 N N . TYR A 1 226 ? 20.747 -23.351 45.612 1.00 9.74 227 TYR A N 1
ATOM 1574 C CA . TYR A 1 226 ? 19.608 -23.557 46.503 1.00 9.74 227 TYR A CA 1
ATOM 1575 C C . TYR A 1 226 ? 20.033 -23.953 47.923 1.00 9.87 227 TYR A C 1
ATOM 1576 O O . TYR A 1 226 ? 19.288 -23.689 48.837 1.00 12.17 227 TYR A O 1
ATOM 1585 N N . ILE A 1 227 ? 21.177 -24.610 48.096 1.00 9.28 228 ILE A N 1
ATOM 1586 C CA . ILE A 1 227 ? 21.588 -25.102 49.409 1.00 8.96 228 ILE A CA 1
ATOM 1587 C C . ILE A 1 227 ? 22.852 -24.391 49.927 1.00 9.16 228 ILE A C 1
ATOM 1588 O O . ILE A 1 227 ? 23.823 -24.256 49.205 1.00 8.75 228 ILE A O 1
ATOM 1593 N N . TYR A 1 228 ? 22.784 -23.940 51.182 1.00 9.45 229 TYR A N 1
ATOM 1594 C CA . TYR A 1 228 ? 23.826 -23.109 51.765 1.00 9.76 229 TYR A CA 1
ATOM 1595 C C . TYR A 1 228 ? 24.165 -23.460 53.206 1.00 9.66 229 TYR A C 1
ATOM 1596 O O . TYR A 1 228 ? 23.356 -23.994 53.963 1.00 10.06 229 TYR A O 1
ATOM 1605 N N . GLN A 1 229 ? 25.371 -23.055 53.578 1.00 9.68 230 GLN A N 1
ATOM 1606 C CA . GLN A 1 229 ? 25.752 -22.864 54.976 1.00 10.36 230 GLN A CA 1
ATOM 1607 C C . GLN A 1 229 ? 26.008 -21.371 55.184 1.00 10.25 230 GLN A C 1
ATOM 1608 O O . GLN A 1 229 ? 26.292 -20.630 54.234 1.00 10.86 230 GLN A O 1
ATOM 1614 N N . PHE A 1 230 ? 25.959 -20.956 56.445 1.00 10.60 231 PHE A N 1
ATOM 1615 C CA . PHE A 1 230 ? 26.291 -19.589 56.830 1.00 11.16 231 PHE A CA 1
ATOM 1616 C C . PHE A 1 230 ? 27.531 -19.637 57.676 1.00 11.32 231 PHE A C 1
ATOM 1617 O O . PHE A 1 230 ? 27.517 -20.274 58.739 1.00 12.87 231 PHE A O 1
ATOM 1625 N N . GLY A 1 231 ? 28.572 -18.972 57.227 1.00 11.76 232 GLY A N 1
ATOM 1626 C CA . GLY A 1 231 ? 29.811 -18.854 58.006 1.00 11.89 232 GLY A CA 1
ATOM 1627 C C . GLY A 1 231 ? 29.594 -18.160 59.348 1.00 11.79 232 GLY A C 1
ATOM 1628 O O . GLY A 1 231 ? 28.793 -17.237 59.468 1.00 11.47 232 GLY A O 1
ATOM 1629 N N . ASP A 1 232 ? 30.305 -18.620 60.374 1.00 11.04 233 ASP A N 1
ATOM 1630 C CA . ASP A 1 232 ? 30.244 -17.983 61.701 1.00 11.04 233 ASP A CA 1
ATOM 1631 C C . ASP A 1 232 ? 30.941 -16.638 61.607 1.00 10.42 233 ASP A C 1
ATOM 1632 O O . ASP A 1 232 ? 31.853 -16.466 60.797 1.00 11.47 233 ASP A O 1
ATOM 1637 N N . LEU A 1 233 ? 30.511 -15.719 62.453 1.00 10.63 234 LEU A N 1
ATOM 1638 C CA . LEU A 1 233 ? 31.193 -14.465 62.605 1.00 11.24 234 LEU A CA 1
ATOM 1639 C C . LEU A 1 233 ? 31.300 -14.074 64.073 1.00 10.16 234 LEU A C 1
ATOM 1640 O O . LEU A 1 233 ? 30.585 -14.604 64.940 1.00 9.95 234 LEU A O 1
ATOM 1645 N N . ASP A 1 234 ? 32.221 -13.156 64.343 1.00 9.51 235 ASP A N 1
ATOM 1646 C CA . ASP A 1 234 ? 32.446 -12.623 65.682 1.00 9.49 235 ASP A CA 1
ATOM 1647 C C . ASP A 1 234 ? 31.247 -11.779 66.121 1.00 10.12 235 ASP A C 1
ATOM 1648 O O . ASP A 1 234 ? 31.007 -10.690 65.579 1.00 10.82 235 ASP A O 1
ATOM 1653 N N . GLU A 1 235 ? 30.505 -12.262 67.094 1.00 9.93 236 GLU A N 1
ATOM 1654 C CA . GLU A 1 235 ? 29.266 -11.593 67.493 1.00 10.86 236 GLU A CA 1
ATOM 1655 C C . GLU A 1 235 ? 29.560 -10.299 68.255 1.00 11.81 236 GLU A C 1
ATOM 1656 O O . GLU A 1 235 ? 28.660 -9.464 68.397 1.00 13.35 236 GLU A O 1
ATOM 1662 N N . ASN A 1 236 ? 30.803 -10.097 68.695 1.00 11.59 237 ASN A N 1
ATOM 1663 C CA . ASN A 1 236 ? 31.179 -8.805 69.299 1.00 12.60 237 ASN A CA 1
ATOM 1664 C C . ASN A 1 236 ? 31.245 -7.685 68.280 1.00 14.87 237 ASN A C 1
ATOM 1665 O O . ASN A 1 236 ? 31.160 -6.499 68.661 1.00 15.87 237 ASN A O 1
ATOM 1670 N N . SER A 1 237 ? 31.427 -8.028 67.000 1.00 15.71 238 SER A N 1
ATOM 1671 C CA . SER A 1 237 ? 31.656 -7.026 65.954 1.00 16.93 238 SER A CA 1
ATOM 1672 C C . SER A 1 237 ? 30.530 -7.148 64.942 1.00 17.07 238 SER A C 1
ATOM 1673 O O . SER A 1 237 ? 30.695 -6.808 63.786 1.00 17.98 238 SER A O 1
ATOM 1676 N N . CYS A 1 238 ? 29.369 -7.630 65.391 1.00 19.01 239 CYS A N 1
ATOM 1677 C CA A CYS A 1 238 ? 28.214 -7.759 64.495 0.50 19.06 239 CYS A CA 1
ATOM 1678 C CA B CYS A 1 238 ? 28.223 -7.746 64.501 0.50 20.93 239 CYS A CA 1
ATOM 1679 C C . CYS A 1 238 ? 27.860 -6.368 63.997 1.00 21.08 239 CYS A C 1
ATOM 1680 O O . CYS A 1 238 ? 27.656 -6.164 62.804 1.00 21.57 239 CYS A O 1
ATOM 1685 N N . HIS A 1 239 ? 27.797 -5.430 64.934 1.00 24.61 240 HIS A N 1
ATOM 1686 C CA . HIS A 1 239 ? 27.676 -4.020 64.643 1.00 28.75 240 HIS A CA 1
ATOM 1687 C C . HIS A 1 239 ? 28.875 -3.278 65.235 1.00 31.07 240 HIS A C 1
ATOM 1688 O O . HIS A 1 239 ? 29.659 -3.815 66.040 1.00 30.85 240 HIS A O 1
ATOM 1695 N N . GLU A 1 240 ? 29.010 -2.026 64.831 1.00 33.08 241 GLU A N 1
ATOM 1696 C CA . GLU A 1 240 ? 30.142 -1.226 65.284 1.00 34.16 241 GLU A CA 1
ATOM 1697 C C . GLU A 1 240 ? 29.849 -0.581 66.650 1.00 35.34 241 GLU A C 1
ATOM 1698 O O . GLU A 1 240 ? 30.020 0.626 66.843 1.00 37.42 241 GLU A O 1
ATOM 1704 N N . THR B 1 32 ? 17.272 -15.903 14.245 1.00 34.86 33 THR B N 1
ATOM 1705 C CA . THR B 1 32 ? 16.025 -15.460 14.950 1.00 32.97 33 THR B CA 1
ATOM 1706 C C . THR B 1 32 ? 16.256 -15.076 16.400 1.00 30.23 33 THR B C 1
ATOM 1707 O O . THR B 1 32 ? 16.662 -15.906 17.229 1.00 31.96 33 THR B O 1
ATOM 1711 N N . ALA B 1 33 ? 15.944 -13.820 16.707 1.00 24.61 34 ALA B N 1
ATOM 1712 C CA . ALA B 1 33 ? 16.104 -13.289 18.052 1.00 22.11 34 ALA B CA 1
ATOM 1713 C C . ALA B 1 33 ? 14.762 -13.315 18.787 1.00 18.73 34 ALA B C 1
ATOM 1714 O O . ALA B 1 33 ? 13.774 -12.806 18.285 1.00 17.23 34 ALA B O 1
ATOM 1716 N N . TYR B 1 34 ? 14.759 -13.898 19.976 1.00 17.31 35 TYR B N 1
ATOM 1717 C CA . TYR B 1 34 ? 13.567 -13.925 20.824 1.00 16.97 35 TYR B CA 1
ATOM 1718 C C . TYR B 1 34 ? 13.698 -12.952 21.986 1.00 16.19 35 TYR B C 1
ATOM 1719 O O . TYR B 1 34 ? 12.911 -12.982 22.943 1.00 15.77 35 TYR B O 1
ATOM 1728 N N . GLY B 1 35 ? 14.685 -12.064 21.900 1.00 15.36 36 GLY B N 1
ATOM 1729 C CA . GLY B 1 35 ? 14.867 -11.008 22.887 1.00 16.43 36 GLY B CA 1
ATOM 1730 C C . GLY B 1 35 ? 15.904 -10.021 22.383 1.00 17.31 36 GLY B C 1
ATOM 1731 O O . GLY B 1 35 ? 16.622 -10.308 21.411 1.00 18.28 36 GLY B O 1
ATOM 1732 N N . CYS B 1 36 ? 15.990 -8.880 23.052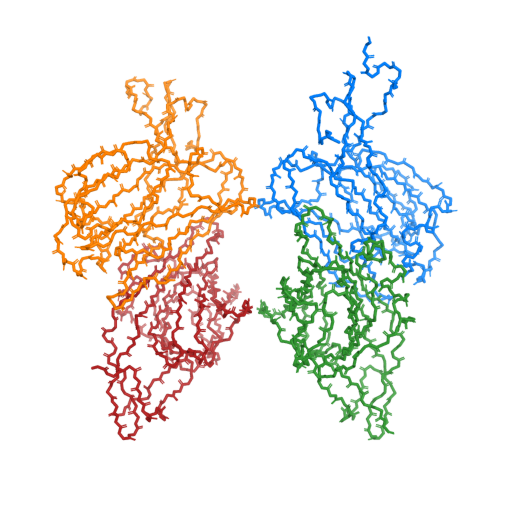 1.00 16.64 37 CYS B N 1
ATOM 1733 C CA . CYS B 1 36 ? 16.911 -7.809 22.689 1.00 18.25 37 CYS B CA 1
ATOM 1734 C C . CYS B 1 36 ? 17.593 -7.234 23.925 1.00 18.58 37 CYS B C 1
ATOM 1735 O O . CYS B 1 36 ? 17.024 -7.245 25.022 1.00 18.16 37 CYS B O 1
ATOM 1738 N N . ASP B 1 37 ? 18.804 -6.711 23.740 1.00 21.83 38 ASP B N 1
ATOM 1739 C CA . ASP B 1 37 ? 19.478 -5.966 24.814 1.00 24.19 38 ASP B CA 1
ATOM 1740 C C . ASP B 1 37 ? 18.704 -4.714 25.252 1.00 24.27 38 ASP B C 1
ATOM 1741 O O . ASP B 1 37 ? 18.597 -4.452 26.443 1.00 22.82 38 ASP B O 1
ATOM 1746 N N . ILE B 1 38 ? 18.142 -3.972 24.300 1.00 23.46 39 ILE B N 1
ATOM 1747 C CA . ILE B 1 38 ? 17.452 -2.723 24.617 1.00 22.45 39 ILE B CA 1
ATOM 1748 C C . ILE B 1 38 ? 15.945 -2.911 24.451 1.00 21.41 39 ILE B C 1
ATOM 1749 O O . ILE B 1 38 ? 15.458 -3.102 23.334 1.00 19.63 39 ILE B O 1
ATOM 1754 N N . THR B 1 39 ? 15.232 -2.844 25.571 1.00 19.25 40 THR B N 1
ATOM 1755 C CA . THR B 1 39 ? 13.779 -3.007 25.578 1.00 18.89 40 THR B CA 1
ATOM 1756 C C . THR B 1 39 ? 13.146 -1.835 26.319 1.00 17.58 40 THR B C 1
ATOM 1757 O O . THR B 1 39 ? 12.051 -1.946 26.883 1.00 18.40 40 THR B O 1
ATOM 1761 N N . THR B 1 40 ? 13.804 -0.678 26.249 1.00 16.44 41 THR B N 1
ATOM 1762 C CA . THR B 1 40 ? 13.398 0.493 27.016 1.00 16.62 41 THR B CA 1
ATOM 1763 C C . THR B 1 40 ? 12.087 1.061 26.507 1.00 15.18 41 THR B C 1
ATOM 1764 O O . THR B 1 40 ? 11.486 1.893 27.188 1.00 15.00 41 THR B O 1
ATOM 1768 N N . ASN B 1 41 ? 11.669 0.642 25.311 1.00 13.42 42 ASN B N 1
ATOM 1769 C CA . ASN B 1 41 ? 10.405 1.070 24.714 1.00 13.38 42 ASN B CA 1
ATOM 1770 C C . ASN B 1 41 ? 9.207 0.231 25.149 1.00 13.26 42 ASN B C 1
ATOM 1771 O O . ASN B 1 41 ? 8.080 0.536 24.771 1.00 13.54 42 ASN B O 1
ATOM 1776 N N . ALA B 1 42 ? 9.412 -0.783 25.974 1.00 13.36 43 ALA B N 1
ATOM 1777 C CA . ALA B 1 42 ? 8.262 -1.551 26.505 1.00 12.93 43 ALA B CA 1
ATOM 1778 C C . ALA B 1 42 ? 7.542 -0.747 27.582 1.00 13.34 43 ALA B C 1
ATOM 1779 O O . ALA B 1 42 ? 8.171 -0.214 28.511 1.00 13.97 43 ALA B O 1
ATOM 1781 N N . VAL B 1 43 ? 6.219 -0.625 27.445 1.00 12.01 44 VAL B N 1
ATOM 1782 C CA . VAL B 1 43 ? 5.401 0.128 28.387 1.00 12.28 44 VAL B CA 1
ATOM 1783 C C . VAL B 1 43 ? 4.193 -0.707 28.786 1.00 11.06 44 VAL B C 1
ATOM 1784 O O . VAL B 1 43 ? 3.817 -1.650 28.096 1.00 10.70 44 VAL B O 1
ATOM 1788 N N . ASP B 1 44 ? 3.578 -0.346 29.904 1.00 10.37 45 ASP B N 1
ATOM 1789 C CA . ASP B 1 44 ? 2.577 -1.196 30.506 1.00 10.04 45 ASP B CA 1
ATOM 1790 C C . ASP B 1 44 ? 1.261 -1.172 29.778 1.00 10.05 45 ASP B C 1
ATOM 1791 O O . ASP B 1 44 ? 0.847 -0.131 29.248 1.00 11.57 45 ASP B O 1
ATOM 1796 N N . GLY B 1 45 ? 0.595 -2.323 29.779 1.00 9.84 46 GLY B N 1
ATOM 1797 C CA . GLY B 1 45 ? -0.826 -2.395 29.570 1.00 9.27 46 GLY B CA 1
ATOM 1798 C C . GLY B 1 45 ? -1.308 -2.966 28.255 1.00 9.33 46 GLY B C 1
ATOM 1799 O O . GLY B 1 45 ? -0.628 -2.898 27.243 1.00 10.02 46 GLY B O 1
ATOM 1800 N N . PHE B 1 46 ? -2.517 -3.497 28.276 1.00 8.63 47 PHE B N 1
ATOM 1801 C CA . PHE B 1 46 ? -3.221 -3.818 27.048 1.00 8.58 47 PHE B CA 1
ATOM 1802 C C . PHE B 1 46 ? -3.605 -2.527 26.292 1.00 8.67 47 PHE B C 1
ATOM 1803 O O . PHE B 1 46 ? -3.824 -1.470 26.878 1.00 8.48 47 PHE B O 1
ATOM 1811 N N . ASP B 1 47 ? -3.652 -2.646 24.970 1.00 9.39 48 ASP B N 1
ATOM 1812 C CA . ASP B 1 47 ? -4.305 -1.669 24.135 1.00 10.12 48 ASP B CA 1
ATOM 1813 C C . ASP B 1 47 ? -5.713 -2.184 23.882 1.00 9.60 48 ASP B C 1
ATOM 1814 O O . ASP B 1 47 ? -5.913 -3.327 23.420 1.00 9.58 48 ASP B O 1
ATOM 1819 N N . ALA B 1 48 ? -6.680 -1.329 24.178 1.00 9.04 49 ALA B N 1
ATOM 1820 C CA . ALA B 1 48 ? -8.083 -1.643 24.010 1.00 9.17 49 ALA B CA 1
ATOM 1821 C C . ALA B 1 48 ? -8.630 -0.902 22.791 1.00 9.72 49 ALA B C 1
ATOM 1822 O O . ALA B 1 48 ? -8.348 0.290 22.598 1.00 10.90 49 ALA B O 1
ATOM 1824 N N . THR B 1 49 ? -9.387 -1.600 21.970 1.00 9.29 50 THR B N 1
ATOM 1825 C CA . THR B 1 49 ? -10.121 -0.977 20.868 1.00 9.73 50 THR B CA 1
ATOM 1826 C C . THR B 1 49 ? -11.548 -1.365 21.079 1.00 10.09 50 THR B C 1
ATOM 1827 O O . THR B 1 49 ? -11.856 -2.548 21.262 1.00 9.80 50 THR B O 1
ATOM 1831 N N . ILE B 1 50 ? -12.436 -0.367 21.048 1.00 10.33 51 ILE B N 1
ATOM 1832 C CA . ILE B 1 50 ? -13.870 -0.602 21.173 1.00 10.65 51 ILE B CA 1
ATOM 1833 C C . ILE B 1 50 ? -14.532 -0.332 19.833 1.00 11.00 51 ILE B C 1
ATOM 1834 O O . ILE B 1 50 ? -14.259 0.711 19.218 1.00 10.67 51 ILE B O 1
ATOM 1839 N N . TYR B 1 51 ? -15.350 -1.288 19.383 1.00 11.11 52 TYR B N 1
ATOM 1840 C CA . TYR B 1 51 ? -16.035 -1.227 18.082 1.00 11.26 52 TYR B CA 1
ATOM 1841 C C . TYR B 1 51 ? -17.541 -1.253 18.244 1.00 10.87 52 TYR B C 1
ATOM 1842 O O . TYR B 1 51 ? -18.085 -1.765 19.208 1.00 9.90 52 TYR B O 1
ATOM 1851 N N . GLN B 1 52 ? -18.206 -0.714 17.230 1.00 10.41 53 GLN B N 1
ATOM 1852 C CA . GLN B 1 52 ? -19.647 -0.764 17.121 1.00 10.86 53 GLN B CA 1
ATOM 1853 C C . GLN B 1 52 ? -20.169 -2.196 17.029 1.00 10.95 53 GLN B C 1
ATOM 1854 O O . GLN B 1 52 ? -19.552 -3.063 16.403 1.00 11.02 53 GLN B O 1
ATOM 1860 N N . TYR B 1 53 ? -21.294 -2.443 17.705 1.00 11.02 54 TYR B N 1
ATOM 1861 C CA . TYR B 1 53 ? -21.971 -3.755 17.666 1.00 10.95 54 TYR B CA 1
ATOM 1862 C C . TYR B 1 53 ? -23.472 -3.499 17.773 1.00 11.56 54 TYR B C 1
ATOM 1863 O O . TYR B 1 53 ? -23.880 -2.679 18.585 1.00 11.33 54 TYR B O 1
ATOM 1872 N N . ASN B 1 54 ? -24.285 -4.185 16.962 1.00 12.63 55 ASN B N 1
ATOM 1873 C CA . ASN B 1 54 ? -25.729 -3.935 16.941 1.00 13.73 55 ASN B CA 1
ATOM 1874 C C . ASN B 1 54 ? -26.399 -4.399 18.245 1.00 13.28 55 ASN B C 1
ATOM 1875 O O . ASN B 1 54 ? -26.282 -5.566 18.616 1.00 12.95 55 ASN B O 1
ATOM 1880 N N . ALA B 1 55 ? -27.115 -3.510 18.919 1.00 13.12 56 ALA B N 1
ATOM 1881 C CA . ALA B 1 55 ? -27.843 -3.887 20.134 1.00 14.00 56 ALA B CA 1
ATOM 1882 C C . ALA B 1 55 ? -28.792 -5.049 19.867 1.00 14.68 56 ALA B C 1
ATOM 1883 O O . ALA B 1 55 ? -29.454 -5.092 18.812 1.00 14.90 56 ALA B O 1
ATOM 1885 N N . ASN B 1 56 ? -28.800 -6.019 20.782 1.00 15.70 57 ASN B N 1
ATOM 1886 C CA . ASN B 1 56 ? -29.686 -7.183 20.738 1.00 17.11 57 ASN B CA 1
ATOM 1887 C C . ASN B 1 56 ? -29.315 -8.250 19.726 1.00 15.36 57 ASN B C 1
ATOM 1888 O O . ASN B 1 56 ? -30.079 -9.196 19.529 1.00 17.02 57 ASN B O 1
ATOM 1893 N N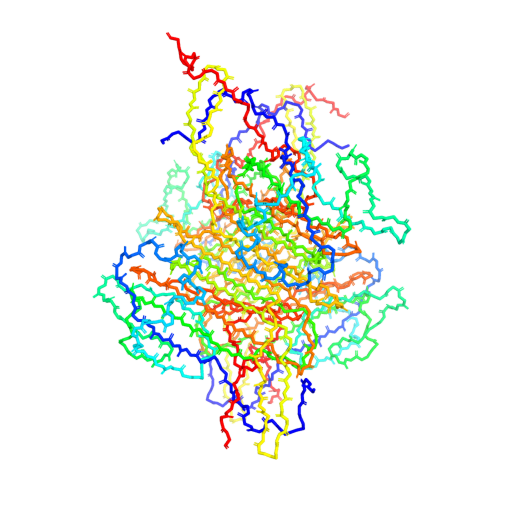 . ASP B 1 57 ? -28.139 -8.140 19.110 1.00 14.96 58 ASP B N 1
ATOM 1894 C CA . ASP B 1 57 ? -27.695 -9.157 18.175 1.00 14.99 58 ASP B CA 1
ATOM 1895 C C . ASP B 1 57 ? -27.106 -10.318 18.982 1.00 14.17 58 ASP B C 1
ATOM 1896 O O . ASP B 1 57 ? -25.968 -10.268 19.432 1.00 13.80 58 ASP B O 1
ATOM 1901 N N . LEU B 1 58 ? -27.901 -11.365 19.164 1.00 14.62 59 LEU B N 1
ATOM 1902 C CA . LEU B 1 58 ? -27.467 -12.570 19.867 1.00 15.66 59 LEU B CA 1
ATOM 1903 C C . LEU B 1 58 ? -27.013 -13.671 18.905 1.00 15.18 59 LEU B C 1
ATOM 1904 O O . LEU B 1 58 ? -26.795 -14.817 19.327 1.00 16.05 59 LEU B O 1
ATOM 1909 N N . ARG B 1 59 ? -26.829 -13.328 17.632 1.00 15.24 60 ARG B N 1
ATOM 1910 C CA . ARG B 1 59 ? -26.337 -14.275 16.636 1.00 16.23 60 ARG B CA 1
ATOM 1911 C C . ARG B 1 59 ? -24.819 -14.203 16.505 1.00 14.24 60 ARG B C 1
ATOM 1912 O O . ARG B 1 59 ? -24.133 -15.229 16.560 1.00 14.68 60 ARG B O 1
ATOM 1920 N N . LEU B 1 60 ? -24.277 -13.007 16.354 1.00 13.03 61 LEU B N 1
ATOM 1921 C CA . LEU B 1 60 ? -22.854 -12.900 16.013 1.00 12.64 61 LEU B CA 1
ATOM 1922 C C . LEU B 1 60 ? -21.947 -13.234 17.203 1.00 12.46 61 LEU B C 1
ATOM 1923 O O . LEU B 1 60 ? -20.800 -13.623 17.009 1.00 11.99 61 LEU B O 1
ATOM 1928 N N . ILE B 1 61 ? -22.488 -13.125 18.409 1.00 11.96 62 ILE B N 1
ATOM 1929 C CA . ILE B 1 61 ? -21.719 -13.499 19.617 1.00 12.60 62 ILE B CA 1
ATOM 1930 C C . ILE B 1 61 ? -21.304 -14.985 19.623 1.00 12.97 62 ILE B C 1
ATOM 1931 O O . ILE B 1 61 ? -20.358 -15.345 20.334 1.00 13.17 62 ILE B O 1
ATOM 1936 N N . ARG B 1 62 ? -22.028 -15.818 18.875 1.00 13.52 63 ARG B N 1
ATOM 1937 C CA A ARG B 1 62 ? -21.756 -17.252 18.774 0.50 14.07 63 ARG B CA 1
ATOM 1938 C CA B ARG B 1 62 ? -21.730 -17.241 18.786 0.50 15.20 63 ARG B CA 1
ATOM 1939 C C . ARG B 1 62 ? -21.013 -17.629 17.475 1.00 14.45 63 ARG B C 1
ATOM 1940 O O . ARG B 1 62 ? -20.723 -18.793 17.234 1.00 14.68 63 ARG B O 1
ATOM 1955 N N . ASP B 1 63 ? -20.686 -16.636 16.652 1.00 13.75 64 ASP B N 1
ATOM 1956 C CA . ASP B 1 63 ? -20.122 -16.867 15.311 1.00 13.94 64 ASP B CA 1
ATOM 1957 C C . ASP B 1 63 ? -18.617 -16.786 15.407 1.00 12.91 64 ASP B C 1
ATOM 1958 O O . ASP B 1 63 ? -18.076 -15.707 15.614 1.00 12.57 64 ASP B O 1
ATOM 1963 N N . PRO B 1 64 ? -17.922 -17.932 15.292 1.00 13.06 65 PRO B N 1
ATOM 1964 C CA . PRO B 1 64 ? -16.471 -17.865 15.498 1.00 12.88 65 PRO B CA 1
ATOM 1965 C C . PRO B 1 64 ? -15.710 -17.007 14.476 1.00 12.30 65 PRO B C 1
ATOM 1966 O O . PRO B 1 64 ? -14.663 -16.463 14.804 1.00 12.30 65 PRO B O 1
ATOM 1970 N N . THR B 1 65 ? -16.213 -16.900 13.250 1.00 11.41 66 THR B N 1
ATOM 1971 C CA . THR B 1 65 ? -15.598 -16.021 12.263 1.00 11.97 66 THR B CA 1
ATOM 1972 C C . THR B 1 65 ? -15.733 -14.564 12.678 1.00 10.86 66 THR B C 1
ATOM 1973 O O . THR B 1 65 ? -14.798 -13.801 12.564 1.00 10.30 66 THR B O 1
ATOM 1977 N N . PHE B 1 66 ? -16.902 -14.179 13.180 1.00 10.46 67 PHE B N 1
ATOM 1978 C CA . PHE B 1 66 ? -17.093 -12.808 13.628 1.00 10.08 67 PHE B CA 1
ATOM 1979 C C . PHE B 1 66 ? -16.156 -12.485 14.793 1.00 9.97 67 PHE B C 1
ATOM 1980 O O . PHE B 1 66 ? -15.492 -11.449 14.817 1.00 8.86 67 PHE B O 1
ATOM 1988 N N . MET B 1 67 ? -16.068 -13.417 15.737 1.00 10.21 68 MET B N 1
ATOM 1989 C CA . MET B 1 67 ? -15.277 -13.215 16.941 1.00 10.37 68 MET B CA 1
ATOM 1990 C C . MET B 1 67 ? -13.790 -13.176 16.667 1.00 10.91 68 MET B C 1
ATOM 1991 O O . MET B 1 67 ? -13.059 -12.586 17.447 1.00 10.89 68 MET B O 1
ATOM 1996 N N . SER B 1 68 ? -13.341 -13.831 15.583 1.00 11.44 69 SER B N 1
ATOM 1997 C CA . SER B 1 68 ? -11.925 -13.911 15.269 1.00 12.34 69 SER B CA 1
ATOM 1998 C C . SER B 1 68 ? -11.445 -12.844 14.294 1.00 12.65 69 SER B C 1
ATOM 1999 O O . SER B 1 68 ? -10.375 -12.281 14.497 1.00 13.12 69 SER B O 1
ATOM 2002 N N . THR B 1 69 ? -12.266 -12.544 13.278 1.00 12.37 70 THR B N 1
ATOM 2003 C CA . THR B 1 69 ? -11.886 -11.563 12.253 1.00 12.71 70 THR B CA 1
ATOM 2004 C C . THR B 1 69 ? -12.965 -10.571 11.878 1.00 12.05 70 THR B C 1
ATOM 2005 O O . THR B 1 69 ? -12.643 -9.426 11.561 1.00 12.30 70 THR B O 1
ATOM 2009 N N . GLY B 1 70 ? -14.228 -10.988 11.886 1.00 10.72 71 GLY B N 1
ATOM 2010 C CA . GLY B 1 70 ? -15.316 -10.162 11.353 1.00 11.09 71 GLY B CA 1
ATOM 2011 C C . GLY B 1 70 ? -15.500 -8.833 12.051 1.00 10.32 71 GLY B C 1
ATOM 2012 O O . GLY B 1 70 ? -15.858 -7.821 11.431 1.00 10.62 71 GLY B O 1
ATOM 2013 N N . TYR B 1 71 ? -15.241 -8.788 13.354 1.00 9.68 72 TYR B N 1
ATOM 2014 C CA . TYR B 1 71 ? -15.436 -7.559 14.107 1.00 9.03 72 TYR B CA 1
ATOM 2015 C C . TYR B 1 71 ? -14.542 -6.424 13.615 1.00 9.21 72 TYR B C 1
ATOM 2016 O O . TYR B 1 71 ? -14.861 -5.261 13.815 1.00 8.92 72 TYR B O 1
ATOM 2025 N N . LEU B 1 72 ? -13.420 -6.767 13.000 1.00 9.30 73 LEU B N 1
ATOM 2026 C CA . LEU B 1 72 ? -12.437 -5.771 12.573 1.00 10.40 73 LEU B CA 1
ATOM 2027 C C . LEU B 1 72 ? -12.952 -4.890 11.448 1.00 10.26 73 LEU B C 1
ATOM 2028 O O . LEU B 1 72 ? -12.361 -3.848 11.176 1.00 9.96 73 LEU B O 1
ATOM 2033 N N . GLY B 1 73 ? -14.029 -5.315 10.800 1.00 10.28 74 GLY B N 1
ATOM 2034 C CA . GLY B 1 73 ? -14.690 -4.495 9.782 1.00 10.51 74 GLY B CA 1
ATOM 2035 C C . GLY B 1 73 ? -15.637 -3.427 10.327 1.00 10.87 74 GLY B C 1
ATOM 2036 O O . GLY B 1 73 ? -16.230 -2.659 9.544 1.00 11.37 74 GLY B O 1
ATOM 2037 N N . ARG B 1 74 ? -15.842 -3.377 11.645 1.00 10.64 75 ARG B N 1
ATOM 2038 C CA . ARG B 1 74 ? -16.791 -2.441 12.270 1.00 11.10 75 ARG B CA 1
ATOM 2039 C C . ARG B 1 74 ? -16.162 -1.084 12.558 1.00 10.71 75 ARG B C 1
ATOM 2040 O O . ARG B 1 74 ? -14.952 -0.969 12.679 1.00 10.52 75 ARG B O 1
ATOM 2048 N N . ASN B 1 75 ? -17.009 -0.069 12.714 1.00 10.62 76 ASN B N 1
ATOM 2049 C CA . ASN B 1 75 ? -16.580 1.267 13.083 1.00 10.85 76 ASN B CA 1
ATOM 2050 C C . ASN B 1 75 ? -15.875 1.232 14.475 1.00 10.27 76 ASN B C 1
ATOM 2051 O O . ASN B 1 75 ? -16.389 0.633 15.425 1.00 10.16 76 ASN B O 1
ATOM 2056 N N . VAL B 1 76 ? -14.743 1.912 14.592 1.00 10.07 77 VAL B N 1
ATOM 2057 C CA . VAL B 1 76 ? -14.075 2.119 15.891 1.00 10.59 77 VAL B CA 1
ATOM 2058 C C . VAL B 1 76 ? -14.741 3.234 16.677 1.00 10.59 77 VAL B C 1
ATOM 2059 O O . VAL B 1 76 ? -14.929 4.348 16.170 1.00 10.87 77 VAL B O 1
ATOM 2063 N N . LEU B 1 77 ? -15.074 2.939 17.938 1.00 9.81 78 LEU B N 1
ATOM 2064 C CA . LEU B 1 77 ? -15.654 3.908 18.851 1.00 10.01 78 LEU B CA 1
ATOM 2065 C C . LEU B 1 77 ? -14.626 4.518 19.790 1.00 9.99 78 LEU B C 1
ATOM 2066 O O . LEU B 1 77 ? -14.738 5.687 20.145 1.00 9.93 78 LEU B O 1
ATOM 2071 N N . ASN B 1 78 ? -13.639 3.732 20.222 1.00 9.89 79 ASN B N 1
ATOM 2072 C CA . ASN B 1 78 ? -12.626 4.192 21.179 1.00 10.38 79 ASN B CA 1
ATOM 2073 C C . ASN B 1 78 ? -11.328 3.441 21.013 1.00 10.03 79 ASN B C 1
ATOM 2074 O O . ASN B 1 78 ? -11.337 2.271 20.674 1.00 10.09 79 ASN B O 1
ATOM 2079 N N . LYS B 1 79 ? -10.222 4.139 21.257 1.00 10.69 80 LYS B N 1
ATOM 2080 C CA . LYS B 1 79 ? -8.909 3.530 21.423 1.00 11.57 80 LYS B CA 1
ATOM 2081 C C . LYS B 1 79 ? -8.406 3.985 22.786 1.00 11.50 80 LYS B C 1
ATOM 2082 O O . LYS B 1 79 ? -8.355 5.184 23.062 1.00 12.71 80 LYS B O 1
ATOM 2088 N N . ILE B 1 80 ? -8.017 3.013 23.619 1.00 11.48 81 ILE B N 1
ATOM 2089 C CA . ILE B 1 80 ? -7.569 3.260 24.968 1.00 11.48 81 ILE B CA 1
ATOM 2090 C C . ILE B 1 80 ? -6.299 2.446 25.221 1.00 11.13 81 ILE B C 1
ATOM 2091 O O . ILE B 1 80 ? -6.297 1.231 25.057 1.00 12.05 81 ILE B O 1
ATOM 2096 N N . SER B 1 81 ? -5.222 3.104 25.628 1.00 11.32 82 SER B N 1
ATOM 2097 C CA . SER B 1 81 ? -3.971 2.399 25.943 1.00 11.40 82 SER B CA 1
ATOM 2098 C C . SER B 1 81 ? -3.731 2.375 27.447 1.00 11.31 82 SER B C 1
ATOM 2099 O O . SER B 1 81 ? -4.398 3.050 28.217 1.00 12.28 82 SER B O 1
ATOM 2102 N N . GLY B 1 82 ? -2.780 1.544 27.854 1.00 11.58 83 GLY B N 1
ATOM 2103 C CA . GLY B 1 82 ? -2.334 1.518 29.238 1.00 10.71 83 GLY B CA 1
ATOM 2104 C C . GLY B 1 82 ? -3.225 0.747 30.190 1.00 10.45 83 GLY B C 1
ATOM 2105 O O . GLY B 1 82 ? -3.164 0.972 31.391 1.00 10.64 83 GLY B O 1
ATOM 2106 N N . VAL B 1 83 ? -4.007 -0.187 29.673 1.00 10.00 84 VAL B N 1
ATOM 2107 C CA . VAL B 1 83 ? -4.962 -0.903 30.524 1.00 9.76 84 VAL B CA 1
ATOM 2108 C C . VAL B 1 83 ? -4.274 -2.057 31.277 1.00 9.45 84 VAL B C 1
ATOM 2109 O O . VAL B 1 83 ? -3.862 -3.005 30.648 1.00 9.28 84 VAL B O 1
ATOM 2113 N N . THR B 1 84 ? -4.129 -2.002 32.599 1.00 9.10 85 THR B N 1
ATOM 2114 C CA . THR B 1 84 ? -3.537 -3.115 33.367 1.00 9.39 85 THR B CA 1
ATOM 2115 C C . THR B 1 84 ? -4.561 -3.932 34.149 1.00 9.43 85 THR B C 1
ATOM 2116 O O . THR B 1 84 ? -4.270 -5.112 34.498 1.00 9.64 85 THR B O 1
ATOM 2120 N N . VAL B 1 85 ? -5.738 -3.371 34.419 1.00 9.24 86 VAL B N 1
ATOM 2121 C CA . VAL B 1 85 ? -6.794 -4.076 35.161 1.00 9.25 86 VAL B CA 1
ATOM 2122 C C . VAL B 1 85 ? -7.995 -4.126 34.205 1.00 9.32 86 VAL B C 1
ATOM 2123 O O . VAL B 1 85 ? -8.773 -3.164 34.108 1.00 9.74 86 VAL B O 1
ATOM 2127 N N . PRO B 1 86 ? -8.132 -5.224 33.471 1.00 9.06 87 PRO B N 1
ATOM 2128 C CA . PRO B 1 86 ? -9.074 -5.258 32.318 1.00 9.29 87 PRO B CA 1
ATOM 2129 C C . PRO B 1 86 ? -10.527 -5.603 32.674 1.00 8.94 87 PRO B C 1
ATOM 2130 O O . PRO B 1 86 ? -11.408 -5.454 31.837 1.00 9.90 87 PRO B O 1
ATOM 2134 N N . GLY B 1 87 ? -10.748 -6.148 33.867 1.00 9.26 88 GLY B N 1
ATOM 2135 C CA . GLY B 1 87 ? -12.042 -6.685 34.233 1.00 8.68 88 GLY B CA 1
ATOM 2136 C C . GLY B 1 87 ? -13.103 -5.663 34.611 1.00 8.75 88 GLY B C 1
ATOM 2137 O O . GLY B 1 87 ? -12.790 -4.576 35.103 1.00 8.71 88 GLY B O 1
ATOM 2138 N N . PHE B 1 88 ? -14.334 -6.019 34.323 1.00 8.56 89 PHE B N 1
ATOM 2139 C CA . PHE B 1 88 ? -15.463 -5.195 34.704 1.00 8.79 89 PHE B CA 1
ATOM 2140 C C . PHE B 1 88 ? -16.760 -5.985 34.738 1.00 8.67 89 PHE B C 1
ATOM 2141 O O . PHE B 1 88 ? -16.862 -7.058 34.148 1.00 8.46 89 PHE B O 1
ATOM 2149 N N . ASN B 1 89 ? -17.758 -5.435 35.431 1.00 8.82 90 ASN B N 1
ATOM 2150 C CA . ASN B 1 89 ? -19.099 -5.985 35.438 1.00 8.99 90 ASN B CA 1
ATOM 2151 C C . ASN B 1 89 ? -20.019 -4.787 35.526 1.00 9.97 90 ASN B C 1
ATOM 2152 O O . ASN B 1 89 ? -20.209 -4.224 36.612 1.00 10.61 90 ASN B O 1
ATOM 2157 N N . ILE B 1 90 ? -20.494 -4.341 34.376 1.00 9.95 91 ILE B N 1
ATOM 2158 C CA . ILE B 1 90 ? -21.185 -3.068 34.260 1.00 10.59 91 ILE B CA 1
ATOM 2159 C C . ILE B 1 90 ? -22.618 -3.302 33.844 1.00 10.28 91 ILE B C 1
ATOM 2160 O O . ILE B 1 90 ? -22.874 -3.964 32.830 1.00 10.63 91 ILE B O 1
ATOM 2165 N N . TRP B 1 91 ? -23.554 -2.757 34.627 1.00 10.65 92 TRP B N 1
ATOM 2166 C CA . TRP B 1 91 ? -24.952 -2.774 34.236 1.00 11.22 92 TRP B CA 1
ATOM 2167 C C . TRP B 1 91 ? -25.667 -1.614 34.911 1.00 12.33 92 TRP B C 1
ATOM 2168 O O . TRP B 1 91 ? -25.775 -1.579 36.132 1.00 12.57 92 TRP B O 1
ATOM 2179 N N . ASN B 1 92 ? -26.063 -0.651 34.104 1.00 12.95 93 ASN B N 1
ATOM 2180 C CA . ASN B 1 92 ? -26.808 0.513 34.585 1.00 13.75 93 ASN B CA 1
ATOM 2181 C C . ASN B 1 92 ? -28.136 0.518 33.864 1.00 14.71 93 ASN B C 1
ATOM 2182 O O . ASN B 1 92 ? -28.204 0.829 32.678 1.00 14.36 93 ASN B O 1
ATOM 2187 N N . PRO B 1 93 ? -29.215 0.164 34.571 1.00 16.27 94 PRO B N 1
ATOM 2188 C CA . PRO B 1 93 ? -30.519 0.142 33.942 1.00 16.96 94 PRO B CA 1
ATOM 2189 C C . PRO B 1 93 ? -30.976 1.503 33.403 1.00 17.03 94 PRO B C 1
ATOM 2190 O O . PRO B 1 93 ? -31.933 1.546 32.638 1.00 19.22 94 PRO B O 1
ATOM 2194 N N . SER B 1 94 ? -30.314 2.583 33.814 1.00 16.42 95 SER B N 1
ATOM 2195 C CA A SER B 1 94 ? -30.697 3.934 33.387 0.50 16.61 95 SER B CA 1
ATOM 2196 C CA B SER B 1 94 ? -30.697 3.939 33.424 0.50 17.05 95 SER B CA 1
ATOM 2197 C C . SER B 1 94 ? -29.757 4.562 32.371 1.00 16.94 95 SER B C 1
ATOM 2198 O O . SER B 1 94 ? -29.979 5.699 31.933 1.00 16.71 95 SER B O 1
ATOM 2203 N N . SER B 1 95 ? -28.715 3.841 31.949 1.00 15.45 96 SER B N 1
ATOM 2204 C CA . SER B 1 95 ? -27.807 4.401 30.940 1.00 15.11 96 SER B CA 1
ATOM 2205 C C . SER B 1 95 ? -27.119 3.321 30.124 1.00 15.19 96 SER B C 1
ATOM 2206 O O . SER B 1 95 ? -26.695 2.299 30.673 1.00 15.63 96 SER B O 1
ATOM 2209 N N . ARG B 1 96 ? -27.014 3.549 28.822 1.00 14.89 97 ARG B N 1
ATOM 2210 C CA . ARG B 1 96 ? -26.305 2.634 27.930 1.00 14.38 97 ARG B CA 1
ATOM 2211 C C . ARG B 1 96 ? -24.830 2.976 27.818 1.00 14.31 97 ARG B C 1
ATOM 2212 O O . ARG B 1 96 ? -24.102 2.283 27.106 1.00 12.90 97 ARG B O 1
ATOM 2220 N N . THR B 1 97 ? -24.392 4.012 28.532 1.00 13.75 98 THR B N 1
ATOM 2221 C CA . THR B 1 97 ? -22.988 4.383 28.574 1.00 13.74 98 THR B CA 1
ATOM 2222 C C . THR B 1 97 ? -22.469 4.356 30.022 1.00 13.32 98 THR B C 1
ATOM 2223 O O . THR B 1 97 ? -23.233 4.433 30.987 1.00 14.55 98 THR B O 1
ATOM 2227 N N . ALA B 1 98 ? -21.155 4.278 30.153 1.00 12.23 99 ALA B N 1
ATOM 2228 C CA . ALA B 1 98 ? -20.480 4.204 31.435 1.00 12.22 99 ALA B CA 1
ATOM 2229 C C . ALA B 1 98 ? -19.025 4.538 31.244 1.00 12.49 99 ALA B C 1
ATOM 2230 O O . ALA B 1 98 ? -18.509 4.513 30.122 1.00 11.68 99 ALA B O 1
ATOM 2232 N N . THR B 1 99 ? -18.348 4.813 32.347 1.00 13.38 100 THR B N 1
ATOM 2233 C CA . THR B 1 99 ? -16.908 4.992 32.335 1.00 14.56 100 THR B CA 1
ATOM 2234 C C . THR B 1 99 ? -16.256 3.609 32.267 1.00 14.59 100 THR B C 1
ATOM 2235 O O . THR B 1 99 ? -16.528 2.742 33.106 1.00 16.53 100 THR B O 1
ATOM 2239 N N . VAL B 1 100 ? -15.411 3.407 31.263 1.00 13.50 101 VAL B N 1
ATOM 2240 C CA . VAL B 1 100 ? -14.698 2.142 31.064 1.00 12.88 101 VAL B CA 1
ATOM 2241 C C . VAL B 1 100 ? -13.240 2.510 30.887 1.00 12.40 101 VAL B C 1
ATOM 2242 O O . VAL B 1 100 ? -12.903 3.343 30.036 1.00 11.76 101 VAL B O 1
ATOM 2246 N N . TYR B 1 101 ? -12.379 1.862 31.666 1.00 11.45 102 TYR B N 1
ATOM 2247 C CA . TYR B 1 101 ? -10.965 2.093 31.609 1.00 11.50 102 TYR B CA 1
ATOM 2248 C C . TYR B 1 101 ? -10.604 3.585 31.679 1.00 12.49 102 TYR B C 1
ATOM 2249 O O . TYR B 1 101 ? -9.708 4.041 30.988 1.00 13.82 102 TYR B O 1
ATOM 2258 N N . GLY B 1 102 ? -11.308 4.308 32.545 1.00 14.07 103 GLY B N 1
ATOM 2259 C CA . GLY B 1 102 ? -11.066 5.724 32.770 1.00 15.42 103 GLY B CA 1
ATOM 2260 C C . GLY B 1 102 ? -11.646 6.670 31.747 1.00 16.11 103 GLY B C 1
ATOM 2261 O O . GLY B 1 102 ? -11.459 7.886 31.865 1.00 16.97 103 GLY B O 1
ATOM 2262 N N . VAL B 1 103 ? -12.327 6.138 30.742 1.00 15.70 104 VAL B N 1
ATOM 2263 C CA . VAL B 1 103 ? -12.871 6.946 29.654 1.00 14.82 104 VAL B CA 1
ATOM 2264 C C . VAL B 1 103 ? -14.373 7.080 29.834 1.00 14.71 104 VAL B C 1
ATOM 2265 O O . VAL B 1 103 ? -15.106 6.092 29.923 1.00 13.06 104 VAL B O 1
ATOM 2269 N N . LYS B 1 104 ? -14.840 8.323 29.902 1.00 16.43 105 LYS B N 1
ATOM 2270 C CA . LYS B 1 104 ? -16.257 8.577 30.095 1.00 17.43 105 LYS B CA 1
ATOM 2271 C C . LYS B 1 104 ? -17.094 8.244 28.856 1.00 15.82 105 LYS B C 1
ATOM 2272 O O . LYS B 1 104 ? -16.590 8.253 27.727 1.00 14.99 105 LYS B O 1
ATOM 2278 N N . ASN B 1 105 ? -18.361 7.913 29.090 1.00 16.03 106 ASN B N 1
ATOM 2279 C CA . ASN B 1 105 ? -19.375 7.771 28.045 1.00 16.90 106 ASN B CA 1
ATOM 2280 C C . ASN B 1 105 ? -19.079 6.686 27.004 1.00 15.33 106 ASN B C 1
ATOM 2281 O O . ASN B 1 105 ? -19.403 6.838 25.823 1.00 15.36 106 ASN B O 1
ATOM 2286 N N . VAL B 1 106 ? -18.477 5.582 27.455 1.00 13.03 107 VAL B N 1
ATOM 2287 C CA . VAL B 1 106 ? -18.249 4.430 26.585 1.00 12.00 107 VAL B CA 1
ATOM 2288 C C . VAL B 1 106 ? -19.568 3.657 26.473 1.00 11.19 107 VAL B C 1
ATOM 2289 O O . VAL B 1 106 ? -20.251 3.424 27.476 1.00 11.31 107 VAL B O 1
ATOM 2293 N N . ASN B 1 107 ? -19.914 3.251 25.257 1.00 10.73 108 ASN B N 1
ATOM 2294 C CA . ASN B 1 107 ? -21.161 2.555 24.971 1.00 10.59 108 ASN B CA 1
ATOM 2295 C C . ASN B 1 107 ? -21.088 1.070 25.346 1.00 9.99 108 ASN B C 1
ATOM 2296 O O . ASN B 1 107 ? -21.135 0.165 24.495 1.00 10.15 108 ASN B O 1
ATOM 2301 N N . TYR B 1 108 ? -21.027 0.820 26.651 1.00 9.52 109 TYR B N 1
ATOM 2302 C CA . TYR B 1 108 ? -20.804 -0.558 27.170 1.00 9.29 109 TYR B CA 1
ATOM 2303 C C . TYR B 1 108 ? -21.958 -1.519 26.829 1.00 9.29 109 TYR B C 1
ATOM 2304 O O . TYR B 1 108 ? -21.760 -2.729 26.734 1.00 8.86 109 TYR B O 1
ATOM 2313 N N . TYR B 1 109 ? -23.161 -0.971 26.644 1.00 9.58 110 TYR B N 1
ATOM 2314 C CA . TYR B 1 109 ? -24.368 -1.743 26.437 1.00 9.19 110 TYR B CA 1
ATOM 2315 C C . TYR B 1 109 ? -24.339 -2.642 25.205 1.00 9.25 110 TYR B C 1
ATOM 2316 O O . TYR B 1 109 ? -24.944 -3.709 25.177 1.00 9.30 110 TYR B O 1
ATOM 2325 N N . ASN B 1 110 ? -23.670 -2.175 24.159 1.00 9.13 111 ASN B N 1
ATOM 2326 C CA . ASN B 1 110 ? -23.548 -2.905 22.923 1.00 9.92 111 ASN B CA 1
ATOM 2327 C C . ASN B 1 110 ? -22.259 -2.470 22.237 1.00 10.16 111 ASN B C 1
ATOM 2328 O O . ASN B 1 110 ? -22.111 -1.329 21.813 1.00 9.77 111 ASN B O 1
ATOM 2333 N N . MET B 1 111 ? -21.295 -3.386 22.231 1.00 9.60 112 MET B N 1
ATOM 2334 C CA . MET B 1 111 ? -19.948 -3.072 21.788 1.00 9.61 112 MET B CA 1
ATOM 2335 C C . MET B 1 111 ? -19.131 -4.340 21.633 1.00 9.43 112 MET B C 1
ATOM 2336 O O . MET B 1 111 ? -19.468 -5.389 22.181 1.00 9.32 112 MET B O 1
ATOM 2341 N N . VAL B 1 112 ? -18.074 -4.226 20.830 1.00 9.07 113 VAL B N 1
ATOM 2342 C CA . VAL B 1 112 ? -17.000 -5.200 20.796 1.00 8.89 113 VAL B CA 1
ATOM 2343 C C . VAL B 1 112 ? -15.779 -4.553 21.402 1.00 8.95 113 VAL B C 1
ATOM 2344 O O . VAL B 1 112 ? -15.459 -3.398 21.111 1.00 9.47 113 VAL B O 1
ATOM 2348 N N . LEU B 1 113 ? -15.084 -5.290 22.255 1.00 8.29 114 LEU B N 1
ATOM 2349 C CA . LEU B 1 113 ? -13.841 -4.860 22.850 1.00 8.38 114 LEU B CA 1
ATOM 2350 C C . LEU B 1 113 ? -12.742 -5.821 22.414 1.00 8.34 114 LEU B C 1
ATOM 2351 O O . LEU B 1 113 ? -12.890 -7.040 22.549 1.00 9.28 114 LEU B O 1
ATOM 2356 N N . GLU B 1 114 ? -11.635 -5.271 21.926 1.00 8.04 115 GLU B N 1
ATOM 2357 C CA . GLU B 1 114 ? -10.445 -6.044 21.640 1.00 8.29 115 GLU B CA 1
ATOM 2358 C C . GLU B 1 114 ? -9.335 -5.567 22.545 1.00 7.92 115 GLU B C 1
ATOM 2359 O O . GLU B 1 114 ? -9.016 -4.377 22.579 1.00 8.15 115 GLU B O 1
ATOM 2365 N N . LEU B 1 115 ? -8.740 -6.517 23.271 1.00 7.42 116 LEU B N 1
ATOM 2366 C CA . LEU B 1 115 ? -7.563 -6.266 24.081 1.00 7.56 116 LEU B CA 1
ATOM 2367 C C . LEU B 1 115 ? -6.375 -6.991 23.437 1.00 7.80 116 LEU B C 1
ATOM 2368 O O . LEU B 1 115 ? -6.446 -8.174 23.113 1.00 8.23 116 LEU B O 1
ATOM 2373 N N . LYS B 1 116 ? -5.286 -6.286 23.222 1.00 7.98 117 LYS B N 1
ATOM 2374 C CA . LYS B 1 116 ? -4.065 -6.857 22.622 1.00 8.42 117 LYS B CA 1
ATOM 2375 C C . LYS B 1 116 ? -2.833 -6.394 23.379 1.00 8.47 117 LYS B C 1
ATOM 2376 O O . LYS B 1 116 ? -2.768 -5.262 23.874 1.00 8.26 117 LYS B O 1
ATOM 2382 N N . GLY B 1 117 ? -1.823 -7.265 23.436 1.00 8.31 118 GLY B N 1
ATOM 2383 C CA . GLY B 1 117 ? -0.535 -6.900 24.002 1.00 8.98 118 GLY B CA 1
ATOM 2384 C C . GLY B 1 117 ? 0.415 -8.077 23.998 1.00 9.16 118 GLY B C 1
ATOM 2385 O O . GLY B 1 117 ? 0.117 -9.102 23.395 1.00 9.68 118 GLY B O 1
ATOM 2386 N N . TYR B 1 118 ? 1.555 -7.906 24.649 1.00 9.05 119 TYR B N 1
ATOM 2387 C CA . TYR B 1 118 ? 2.584 -8.939 24.778 1.00 9.20 119 TYR B CA 1
ATOM 2388 C C . TYR B 1 118 ? 2.744 -9.325 26.230 1.00 9.28 119 TYR B C 1
ATOM 2389 O O . TYR B 1 118 ? 2.977 -8.489 27.088 1.00 8.85 119 TYR B O 1
ATOM 2398 N N . PHE B 1 119 ? 2.552 -10.616 26.504 1.00 8.94 120 PHE B N 1
ATOM 2399 C CA . PHE B 1 119 ? 2.680 -11.135 27.837 1.00 9.61 120 PHE B CA 1
ATOM 2400 C C . PHE B 1 119 ? 4.138 -11.546 28.078 1.00 9.63 120 PHE B C 1
ATOM 2401 O O . PHE B 1 119 ? 4.654 -12.374 27.340 1.00 9.81 120 PHE B O 1
ATOM 2409 N N . LYS B 1 120 ? 4.758 -11.005 29.119 1.00 9.78 121 LYS B N 1
ATOM 2410 C CA A LYS B 1 120 ? 6.138 -11.342 29.474 0.50 10.46 121 LYS B CA 1
ATOM 2411 C CA B LYS B 1 120 ? 6.140 -11.337 29.476 0.50 10.50 121 LYS B CA 1
ATOM 2412 C C . LYS B 1 120 ? 6.151 -12.303 30.661 1.00 10.12 121 LYS B C 1
ATOM 2413 O O . LYS B 1 120 ? 5.603 -12.010 31.713 1.00 11.01 121 LYS B O 1
ATOM 2424 N N . ALA B 1 121 ? 6.778 -13.463 30.493 1.00 10.31 122 ALA B N 1
ATOM 2425 C CA . ALA B 1 121 ? 6.927 -14.378 31.617 1.00 10.56 122 ALA B CA 1
ATOM 2426 C C . ALA B 1 121 ? 8.139 -13.893 32.364 1.00 11.74 122 ALA B C 1
ATOM 2427 O O . ALA B 1 121 ? 9.202 -13.800 31.792 1.00 12.80 122 ALA B O 1
ATOM 2429 N N . ASP B 1 122 ? 8.005 -13.559 33.629 1.00 11.97 123 ASP B N 1
ATOM 2430 C CA . ASP B 1 122 ? 9.180 -13.089 34.377 1.00 13.42 123 ASP B CA 1
ATOM 2431 C C . ASP B 1 122 ? 9.975 -14.321 34.826 1.00 13.68 123 ASP B C 1
ATOM 2432 O O . ASP B 1 122 ? 11.203 -14.329 34.751 1.00 14.65 123 ASP B O 1
ATOM 2437 N N . VAL B 1 123 ? 9.266 -15.368 35.239 1.00 12.49 124 VAL B N 1
ATOM 2438 C CA . VAL B 1 123 ? 9.883 -16.656 35.608 1.00 12.00 124 VAL B CA 1
ATOM 2439 C C . VAL B 1 123 ? 9.347 -17.763 34.712 1.00 11.13 124 VAL B C 1
ATOM 2440 O O . VAL B 1 123 ? 8.274 -17.645 34.107 1.00 10.86 124 VAL B O 1
ATOM 2444 N N . SER B 1 124 ? 10.095 -18.855 34.622 1.00 9.70 125 SER B N 1
ATOM 2445 C CA . SER B 1 124 ? 9.637 -19.996 33.852 1.00 9.39 125 SER B CA 1
ATOM 2446 C C . SER B 1 124 ? 8.595 -20.798 34.608 1.00 9.15 125 SER B C 1
ATOM 2447 O O . SER B 1 124 ? 8.616 -20.869 35.829 1.00 9.36 125 SER B O 1
ATOM 2450 N N . GLY B 1 125 ? 7.672 -21.379 33.861 1.00 8.54 126 GLY B N 1
ATOM 2451 C CA . GLY B 1 125 ? 6.675 -22.240 34.454 1.00 8.94 126 GLY B CA 1
ATOM 2452 C C . GLY B 1 125 ? 5.355 -22.159 33.767 1.00 9.05 126 GLY B C 1
ATOM 2453 O O . GLY B 1 125 ? 5.212 -21.570 32.692 1.00 7.82 126 GLY B O 1
ATOM 2454 N N . ASP B 1 126 ? 4.376 -22.813 34.383 1.00 9.35 127 ASP B N 1
ATOM 2455 C CA . ASP B 1 126 ? 3.037 -22.842 33.824 1.00 10.28 127 ASP B CA 1
ATOM 2456 C C . ASP B 1 126 ? 2.253 -21.605 34.203 1.00 9.44 127 ASP B C 1
ATOM 2457 O O . ASP B 1 126 ? 2.171 -21.234 35.385 1.00 9.06 127 ASP B O 1
ATOM 2462 N N . TYR B 1 127 ? 1.702 -20.950 33.188 1.00 8.02 128 TYR B N 1
ATOM 2463 C CA . TYR B 1 127 ? 0.828 -19.784 33.392 1.00 8.17 128 TYR B CA 1
ATOM 2464 C C . TYR B 1 127 ? -0.550 -20.119 32.862 1.00 8.35 128 TYR B C 1
ATOM 2465 O O . TYR B 1 127 ? -0.681 -20.681 31.759 1.00 8.58 128 TYR B O 1
ATOM 2474 N N . LYS B 1 128 ? -1.583 -19.727 33.602 1.00 8.29 129 LYS B N 1
ATOM 2475 C CA . LYS B 1 128 ? -2.967 -19.996 33.241 1.00 8.54 129 LYS B CA 1
ATOM 2476 C C . LYS B 1 128 ? -3.711 -18.687 33.000 1.00 8.29 129 LYS B C 1
ATOM 2477 O O . LYS B 1 128 ? -3.617 -17.749 33.808 1.00 7.80 129 LYS B O 1
ATOM 2483 N N . LEU B 1 129 ? -4.452 -18.650 31.908 1.00 8.17 130 LEU B N 1
ATOM 2484 C CA . LEU B 1 129 ? -5.377 -17.562 31.605 1.00 8.55 130 LEU B CA 1
ATOM 2485 C C . LEU B 1 129 ? -6.799 -18.074 31.681 1.00 8.26 130 LEU B C 1
ATOM 2486 O O . LEU B 1 129 ? -7.139 -19.126 31.119 1.00 8.10 130 LEU B O 1
ATOM 2491 N N . THR B 1 130 ? -7.642 -17.355 32.399 1.00 7.65 131 THR B N 1
ATOM 2492 C CA . THR B 1 130 ? -9.001 -17.840 32.706 1.00 7.83 131 THR B CA 1
ATOM 2493 C C . THR B 1 130 ? -10.038 -16.771 32.355 1.00 7.88 131 THR B C 1
ATOM 2494 O O . THR B 1 130 ? -9.904 -15.628 32.776 1.00 7.74 131 THR B O 1
ATOM 2498 N N . LEU B 1 131 ? -11.084 -17.170 31.642 1.00 7.94 132 LEU B N 1
ATOM 2499 C CA . LEU B 1 131 ? -12.258 -16.314 31.418 1.00 7.78 132 LEU B CA 1
ATOM 2500 C C . LEU B 1 131 ? -13.409 -16.876 32.223 1.00 7.90 132 LEU B C 1
ATOM 2501 O O . LEU B 1 131 ? -13.680 -18.080 32.138 1.00 7.50 132 LEU B O 1
ATOM 2506 N N . SER B 1 132 ? -14.099 -16.011 32.968 1.00 7.68 133 SER B N 1
ATOM 2507 C CA . SER B 1 132 ? -15.151 -16.420 33.873 1.00 7.97 133 SER B CA 1
ATOM 2508 C C . SER B 1 132 ? -16.424 -15.594 33.693 1.00 7.80 133 SER B C 1
ATOM 2509 O O . SER B 1 132 ? -16.385 -14.374 33.644 1.00 7.97 133 SER B O 1
ATOM 2512 N N . HIS B 1 133 ? -17.562 -16.250 33.704 1.00 7.98 134 HIS B N 1
ATOM 2513 C CA . HIS B 1 133 ? -18.856 -15.601 33.816 1.00 8.25 134 HIS B CA 1
ATOM 2514 C C . HIS B 1 133 ? -19.103 -14.541 32.749 1.00 7.92 134 HIS B C 1
ATOM 2515 O O . HIS B 1 133 ? -19.802 -13.558 32.975 1.00 7.16 134 HIS B O 1
ATOM 2522 N N . ILE B 1 134 ? -18.544 -14.775 31.573 1.00 7.40 135 ILE B N 1
ATOM 2523 C CA . ILE B 1 134 ? -18.571 -13.748 30.532 1.00 7.71 135 ILE B CA 1
ATOM 2524 C C . ILE B 1 134 ? -19.993 -13.439 30.017 1.00 7.36 135 ILE B C 1
ATOM 2525 O O . ILE B 1 134 ? -20.739 -14.345 29.692 1.00 7.63 135 ILE B O 1
ATOM 2530 N N . ASP B 1 135 ? -20.324 -12.147 29.904 1.00 7.49 136 ASP B N 1
ATOM 2531 C CA . ASP B 1 135 ? -21.633 -11.707 29.381 1.00 7.22 136 ASP B CA 1
ATOM 2532 C C . ASP B 1 135 ? -21.338 -10.606 28.368 1.00 7.20 136 ASP B C 1
ATOM 2533 O O . ASP B 1 135 ? -20.934 -9.534 28.812 1.00 7.28 136 ASP B O 1
ATOM 2538 N N . ASP B 1 136 ? -21.432 -10.837 27.056 1.00 7.39 137 ASP B N 1
ATOM 2539 C CA . ASP B 1 136 ? -22.057 -11.982 26.398 1.00 7.67 137 ASP B CA 1
ATOM 2540 C C . ASP B 1 136 ? -21.111 -13.068 25.882 1.00 8.18 137 ASP B C 1
ATOM 2541 O O . ASP B 1 136 ? -21.454 -14.256 25.952 1.00 8.86 137 ASP B O 1
ATOM 2546 N N . SER B 1 137 ? -19.971 -12.690 25.307 1.00 8.50 138 SER B N 1
ATOM 2547 C CA . SER B 1 137 ? -19.058 -13.717 24.750 1.00 8.53 138 SER B CA 1
ATOM 2548 C C . SER B 1 137 ? -17.632 -13.219 24.670 1.00 7.90 138 SER B C 1
ATOM 2549 O O . SER B 1 137 ? -17.384 -12.021 24.621 1.00 7.73 138 SER B O 1
ATOM 2552 N N . SER B 1 138 ? -16.685 -14.151 24.700 1.00 7.57 139 SER B N 1
ATOM 2553 C CA . SER B 1 138 ? -15.292 -13.815 24.549 1.00 7.26 139 SER B CA 1
ATOM 2554 C C . SER B 1 138 ? -14.494 -14.931 23.914 1.00 7.46 139 SER B C 1
ATOM 2555 O O . SER B 1 138 ? -14.804 -16.108 24.106 1.00 7.23 139 SER B O 1
ATOM 2558 N N . MET B 1 139 ? -13.469 -14.545 23.160 1.00 7.25 140 MET B N 1
ATOM 2559 C CA . MET B 1 139 ? -12.546 -15.482 22.503 1.00 7.99 140 MET B CA 1
ATOM 2560 C C . MET B 1 139 ? -11.127 -15.030 22.771 1.00 8.16 140 MET B C 1
ATOM 2561 O O . MET B 1 139 ? -10.842 -13.826 22.677 1.00 8.14 140 MET B O 1
ATOM 2566 N N . LEU B 1 140 ? -10.267 -15.992 23.135 1.00 8.44 141 LEU B N 1
ATOM 2567 C CA A LEU B 1 140 ? -8.883 -15.704 23.520 0.50 8.73 141 LEU B CA 1
ATOM 2568 C CA B LEU B 1 140 ? -8.908 -15.697 23.494 0.50 8.33 141 LEU B CA 1
ATOM 2569 C C . LEU B 1 140 ? -7.923 -16.420 22.572 1.00 8.60 141 LEU B C 1
ATOM 2570 O O . LEU B 1 140 ? -8.115 -17.608 22.268 1.00 8.65 141 LEU B O 1
ATOM 2579 N N . PHE B 1 141 ? -6.906 -15.687 22.143 1.00 8.35 142 PHE B N 1
ATOM 2580 C CA . PHE B 1 141 ? -5.821 -16.175 21.300 1.00 8.56 142 PHE B CA 1
ATOM 2581 C C . PHE B 1 141 ? -4.488 -15.962 22.026 1.00 9.04 142 PHE B C 1
ATOM 2582 O O . PHE B 1 141 ? -4.176 -14.846 22.477 1.00 8.63 142 PHE B O 1
ATOM 2590 N N . PHE B 1 142 ? -3.707 -17.037 22.137 1.00 10.08 143 PHE B N 1
ATOM 2591 C CA . PHE B 1 142 ? -2.452 -17.012 22.910 1.00 11.84 143 PHE B CA 1
ATOM 2592 C C . PHE B 1 142 ? -1.680 -18.290 22.672 1.00 14.12 143 PHE B C 1
ATOM 2593 O O . PHE B 1 142 ? -2.225 -19.398 22.732 1.00 14.42 143 PHE B O 1
ATOM 2601 N N A GLY B 1 143 ? -0.387 -18.191 22.438 0.50 15.10 144 GLY B N 1
ATOM 2602 N N B GLY B 1 143 ? -0.390 -18.160 22.465 0.50 15.17 144 GLY B N 1
ATOM 2603 C CA A GLY B 1 143 ? 0.355 -19.434 22.277 0.50 16.39 144 GLY B CA 1
ATOM 2604 C CA B GLY B 1 143 ? 0.417 -19.334 22.390 0.50 16.61 144 GLY B CA 1
ATOM 2605 C C A GLY B 1 143 ? 1.845 -19.364 22.129 0.50 16.85 144 GLY B C 1
ATOM 2606 C C B GLY B 1 143 ? 1.856 -18.875 22.239 0.50 16.99 144 GLY B C 1
ATOM 2607 O O A GLY B 1 143 ? 2.529 -19.917 22.985 0.50 16.93 144 GLY B O 1
ATOM 2608 O O B GLY B 1 143 ? 2.479 -18.462 23.207 0.50 18.94 144 GLY B O 1
ATOM 2609 N N . LYS B 1 144 ? 2.368 -18.836 21.014 1.00 18.76 145 LYS B N 1
ATOM 2610 C CA . LYS B 1 144 ? 3.807 -18.906 20.819 1.00 18.47 145 LYS B CA 1
ATOM 2611 C C . LYS B 1 144 ? 4.602 -17.643 21.106 1.00 16.18 145 LYS B C 1
ATOM 2612 O O . LYS B 1 144 ? 4.009 -16.594 21.070 1.00 16.18 145 LYS B O 1
ATOM 2618 N N . GLU B 1 145 ? 5.887 -17.761 21.478 1.00 15.35 146 GLU B N 1
ATOM 2619 C CA . GLU B 1 145 ? 6.812 -16.624 21.739 1.00 15.17 146 GLU B CA 1
ATOM 2620 C C . GLU B 1 145 ? 6.981 -15.799 20.485 1.00 15.11 146 GLU B C 1
ATOM 2621 O O . GLU B 1 145 ? 7.119 -16.346 19.381 1.00 14.88 146 GLU B O 1
ATOM 2627 N N . THR B 1 146 ? 7.077 -14.498 20.667 1.00 12.79 147 THR B N 1
ATOM 2628 C CA . THR B 1 146 ? 7.421 -13.639 19.529 1.00 12.30 147 THR B CA 1
ATOM 2629 C C . THR B 1 146 ? 8.935 -13.532 19.332 1.00 11.60 147 THR B C 1
ATOM 2630 O O . THR B 1 146 ? 9.714 -13.423 20.281 1.00 11.12 147 THR B O 1
ATOM 2634 N N . ALA B 1 147 ? 9.314 -13.490 18.057 1.00 11.29 148 ALA B N 1
ATOM 2635 C CA . ALA B 1 147 ? 10.628 -13.023 17.662 1.00 12.06 148 ALA B CA 1
ATOM 2636 C C . ALA B 1 147 ? 10.659 -11.486 17.652 1.00 11.87 148 ALA B C 1
ATOM 2637 O O . ALA B 1 147 ? 9.626 -10.797 17.618 1.00 11.94 148 ALA B O 1
ATOM 2639 N N . PHE B 1 148 ? 11.868 -10.943 17.610 1.00 12.29 149 PHE B N 1
ATOM 2640 C CA . PHE B 1 148 ? 12.078 -9.483 17.615 1.00 12.49 149 PHE B CA 1
ATOM 2641 C C . PHE B 1 148 ? 13.085 -9.046 16.563 1.00 13.92 149 PHE B C 1
ATOM 2642 O O . PHE B 1 148 ? 13.974 -9.822 16.172 1.00 13.71 149 PHE B O 1
ATOM 2650 N N . LYS B 1 149 ? 12.898 -7.798 16.105 1.00 15.06 150 LYS B N 1
ATOM 2651 C CA . LYS B 1 149 ? 13.949 -7.017 15.455 1.00 16.48 150 LYS B CA 1
ATOM 2652 C C . LYS B 1 149 ? 14.461 -6.085 16.536 1.00 17.07 150 LYS B C 1
ATOM 2653 O O . LYS B 1 149 ? 13.695 -5.318 17.151 1.00 16.56 150 LYS B O 1
ATOM 2659 N N . CYS B 1 150 ? 15.759 -6.162 16.796 1.00 18.33 151 CYS B N 1
ATOM 2660 C CA . CYS B 1 150 ? 16.397 -5.355 17.813 1.00 19.45 151 CYS B CA 1
ATOM 2661 C C . CYS B 1 150 ? 17.002 -4.114 17.141 1.00 21.66 151 CYS B C 1
ATOM 2662 O O . CYS B 1 150 ? 17.857 -4.213 16.264 1.00 22.67 151 CYS B O 1
ATOM 2665 N N . CYS B 1 151 ? 16.499 -2.954 17.525 1.00 24.44 152 CYS B N 1
ATOM 2666 C CA . CYS B 1 151 ? 16.922 -1.679 16.948 1.00 27.40 152 CYS B CA 1
ATOM 2667 C C . CYS B 1 151 ? 17.697 -0.946 18.036 1.00 29.52 152 CYS B C 1
ATOM 2668 O O . CYS B 1 151 ? 17.648 -1.317 19.211 1.00 29.44 152 CYS B O 1
ATOM 2671 N N . ASP B 1 152 ? 18.405 0.108 17.637 1.00 37.25 153 ASP B N 1
ATOM 2672 C CA . ASP B 1 152 ? 19.197 0.904 18.581 1.00 40.39 153 ASP B CA 1
ATOM 2673 C C . ASP B 1 152 ? 18.364 1.537 19.684 1.00 38.07 153 ASP B C 1
ATOM 2674 O O . ASP B 1 152 ? 18.805 1.616 20.828 1.00 37.54 153 ASP B O 1
ATOM 2679 N N . ALA B 1 153 ? 17.148 1.967 19.341 1.00 38.25 154 ALA B N 1
ATOM 2680 C CA . ALA B 1 153 ? 16.272 2.676 20.284 1.00 37.00 154 ALA B CA 1
ATOM 2681 C C . ALA B 1 153 ? 15.234 1.787 20.995 1.00 31.19 154 ALA B C 1
ATOM 2682 O O . ALA B 1 153 ? 14.457 2.277 21.826 1.00 32.87 154 ALA B O 1
ATOM 2684 N N . GLY B 1 154 ? 15.234 0.488 20.696 1.00 27.23 155 GLY B N 1
ATOM 2685 C CA . GLY B 1 154 ? 14.270 -0.436 21.319 1.00 23.04 155 GLY B CA 1
ATOM 2686 C C . GLY B 1 154 ? 13.987 -1.645 20.444 1.00 18.92 155 GLY B C 1
ATOM 2687 O O . GLY B 1 154 ? 14.589 -1.849 19.393 1.00 19.50 155 GLY B O 1
ATOM 2688 N N . SER B 1 155 ? 13.030 -2.443 20.886 1.00 16.50 156 SER B N 1
ATOM 2689 C CA . SER B 1 155 ? 12.675 -3.669 20.200 1.00 15.32 156 SER B CA 1
ATOM 2690 C C . SER B 1 155 ? 11.411 -3.569 19.431 1.00 13.72 156 SER B C 1
ATOM 2691 O O . SER B 1 155 ? 10.487 -2.885 19.867 1.00 13.25 156 SER B O 1
ATOM 2694 N N . ILE B 1 156 ? 11.344 -4.348 18.362 1.00 13.08 157 ILE B N 1
ATOM 2695 C CA . ILE B 1 156 ? 10.133 -4.476 17.564 1.00 13.11 157 ILE B CA 1
ATOM 2696 C C . ILE B 1 156 ? 9.695 -5.944 17.516 1.00 11.80 157 ILE B C 1
ATOM 2697 O O . ILE B 1 156 ? 10.329 -6.756 16.865 1.00 11.66 157 ILE B O 1
ATOM 2702 N N . PRO B 1 157 ? 8.559 -6.269 18.164 1.00 11.41 158 PRO B N 1
ATOM 2703 C CA . PRO B 1 157 ? 8.022 -7.612 18.039 1.00 12.01 158 PRO B CA 1
ATOM 2704 C C . PRO B 1 157 ? 7.533 -7.910 16.622 1.00 12.40 158 PRO B C 1
ATOM 2705 O O . PRO B 1 157 ? 6.897 -7.055 16.001 1.00 13.30 158 PRO B O 1
ATOM 2709 N N . LEU B 1 158 ? 7.841 -9.100 16.117 1.00 12.43 159 LEU B N 1
ATOM 2710 C CA . LEU B 1 158 ? 7.551 -9.475 14.729 1.00 13.39 159 LEU B CA 1
ATOM 2711 C C . LEU B 1 158 ? 6.312 -10.354 14.542 1.00 14.22 159 LEU B C 1
ATOM 2712 O O . LEU B 1 158 ? 5.820 -10.490 13.423 1.00 15.00 159 LEU B O 1
ATOM 2717 N N . ASN B 1 159 ? 5.820 -10.947 15.628 1.00 15.48 160 ASN B N 1
ATOM 2718 C CA . ASN B 1 159 ? 4.733 -11.939 15.583 1.00 15.80 160 ASN B CA 1
ATOM 2719 C C . ASN B 1 159 ? 3.523 -11.484 16.351 1.00 17.33 160 ASN B C 1
ATOM 2720 O O . ASN B 1 159 ? 3.622 -10.780 17.353 1.00 17.13 160 ASN B O 1
ATOM 2725 N N . GLU B 1 160 ? 2.381 -11.928 15.842 1.00 19.74 161 GLU B N 1
ATOM 2726 C CA . GLU B 1 160 ? 1.084 -11.625 16.383 1.00 21.22 161 GLU B CA 1
ATOM 2727 C C . GLU B 1 160 ? 0.559 -12.868 17.096 1.00 18.86 161 GLU B C 1
ATOM 2728 O O . GLU B 1 160 ? 1.146 -13.930 17.009 1.00 16.54 161 GLU B O 1
ATOM 2734 N N . ALA B 1 161 ? -0.566 -12.755 17.797 1.00 17.58 162 ALA B N 1
ATOM 2735 C CA . ALA B 1 161 ? -1.091 -13.912 18.515 1.00 17.11 162 ALA B CA 1
ATOM 2736 C C . ALA B 1 161 ? -1.496 -14.960 17.492 1.00 17.46 162 ALA B C 1
ATOM 2737 O O . ALA B 1 161 ? -1.676 -14.635 16.313 1.00 16.86 162 ALA B O 1
ATOM 2739 N N . PRO B 1 162 ? -1.623 -16.221 17.919 1.00 18.79 163 PRO B N 1
ATOM 2740 C CA . PRO B 1 162 ? -2.037 -17.250 16.963 1.00 18.64 163 PRO B CA 1
ATOM 2741 C C . PRO B 1 162 ? -3.396 -16.940 16.341 1.00 18.34 163 PRO B C 1
ATOM 2742 O O . PRO B 1 162 ? -4.269 -16.350 16.997 1.00 16.75 163 PRO B O 1
ATOM 2746 N N . THR B 1 163 ? -3.558 -17.318 15.074 1.00 15.69 164 THR B N 1
ATOM 2747 C CA . THR B 1 163 ? -4.812 -17.134 14.353 1.00 16.29 164 THR B CA 1
ATOM 2748 C C . THR B 1 163 ? -5.891 -18.037 14.916 1.00 14.17 164 THR B C 1
ATOM 2749 O O . THR B 1 163 ? -7.049 -17.709 14.860 1.00 13.40 164 THR B O 1
ATOM 2753 N N . ASP B 1 164 ? -5.507 -19.180 15.466 1.00 13.50 165 ASP B N 1
ATOM 2754 C CA . ASP B 1 164 ? -6.464 -20.138 16.008 1.00 13.08 165 ASP B CA 1
ATOM 2755 C C . ASP B 1 164 ? -6.769 -19.805 17.457 1.00 11.93 165 ASP B C 1
ATOM 2756 O O . ASP B 1 164 ? -5.847 -19.637 18.245 1.00 12.29 165 ASP B O 1
ATOM 2761 N N . TYR B 1 165 ? -8.039 -19.775 17.819 1.00 11.58 166 TYR B N 1
ATOM 2762 C CA . TYR B 1 165 ? -8.383 -19.482 19.223 1.00 10.63 166 TYR B CA 1
ATOM 2763 C C . TYR B 1 165 ? -8.091 -20.662 20.107 1.00 9.98 166 TYR B C 1
ATOM 2764 O O . TYR B 1 165 ? -7.954 -21.790 19.627 1.00 9.78 166 TYR B O 1
ATOM 2773 N N . SER B 1 166 ? -7.954 -20.380 21.400 1.00 9.52 167 SER B N 1
ATOM 2774 C CA . SER B 1 166 ? -7.841 -21.394 22.427 1.00 9.59 167 SER B CA 1
ATOM 2775 C C . SER B 1 166 ? -9.172 -21.544 23.152 1.00 8.96 167 SER B C 1
ATOM 2776 O O . SER B 1 166 ? -9.630 -22.664 23.352 1.00 8.24 167 SER B O 1
ATOM 2779 N N . LEU B 1 167 ? -9.779 -20.428 23.580 1.00 8.05 168 LEU B N 1
ATOM 2780 C CA . LEU B 1 167 ? -10.968 -20.422 24.427 1.00 8.22 168 LEU B CA 1
ATOM 2781 C C . LEU B 1 167 ? -12.060 -19.617 23.731 1.00 7.92 168 LEU B C 1
ATOM 2782 O O . LEU B 1 167 ? -11.797 -18.519 23.202 1.00 7.40 168 LEU B O 1
ATOM 2787 N N . PHE B 1 168 ? -13.280 -20.153 23.785 1.00 7.72 169 PHE B N 1
ATOM 2788 C CA . PHE B 1 168 ? -14.449 -19.431 23.326 1.00 8.02 169 PHE B CA 1
ATOM 2789 C C . PHE B 1 168 ? -15.601 -19.711 24.311 1.00 7.99 169 PHE B C 1
ATOM 2790 O O . PHE B 1 168 ? -16.010 -20.850 24.500 1.00 8.29 169 PHE B O 1
ATOM 2798 N N . THR B 1 169 ? -16.077 -18.662 24.971 1.00 7.88 170 THR B N 1
ATOM 2799 C CA . THR B 1 169 ? -17.112 -18.760 25.995 1.00 7.83 170 THR B CA 1
ATOM 2800 C C . THR B 1 169 ? -18.276 -17.818 25.649 1.00 8.24 170 THR B C 1
ATOM 2801 O O . THR B 1 169 ? -18.044 -16.688 25.244 1.00 7.83 170 THR B O 1
ATOM 2805 N N . ILE B 1 170 ? -19.494 -18.343 25.746 1.00 8.46 171 ILE B N 1
ATOM 2806 C CA . ILE B 1 170 ? -20.705 -17.620 25.393 1.00 9.15 171 ILE B CA 1
ATOM 2807 C C . ILE B 1 170 ? -21.741 -17.797 26.499 1.00 8.99 171 ILE B C 1
ATOM 2808 O O . ILE B 1 170 ? -22.058 -18.917 26.896 1.00 8.89 171 ILE B O 1
ATOM 2813 N N . LYS B 1 171 ? -22.319 -16.693 26.943 1.00 8.60 172 LYS B N 1
ATOM 2814 C CA . LYS B 1 171 ? -23.397 -16.735 27.951 1.00 8.86 172 LYS B CA 1
ATOM 2815 C C . LYS B 1 171 ? -24.685 -17.317 27.378 1.00 9.29 172 LYS B C 1
ATOM 2816 O O . LYS B 1 171 ? -25.148 -16.868 26.332 1.00 9.04 172 LYS B O 1
ATOM 2822 N N . PRO B 1 172 ? -25.286 -18.313 28.062 1.00 10.75 173 PRO B N 1
ATOM 2823 C CA . PRO B 1 172 ? -26.610 -18.761 27.614 1.00 11.57 173 PRO B CA 1
ATOM 2824 C C . PRO B 1 172 ? -27.667 -17.704 27.872 1.00 12.58 173 PRO B C 1
ATOM 2825 O O . PRO B 1 172 ? -27.595 -16.975 28.849 1.00 12.33 173 PRO B O 1
ATOM 2829 N N . SER B 1 173 ? -28.652 -17.613 26.996 1.00 14.19 174 SER B N 1
ATOM 2830 C CA A SER B 1 173 ? -29.712 -16.609 27.126 0.50 16.04 174 SER B CA 1
ATOM 2831 C CA B SER B 1 173 ? -29.700 -16.598 27.133 0.50 15.62 174 SER B CA 1
ATOM 2832 C C . SER B 1 173 ? -30.422 -16.615 28.478 1.00 17.37 174 SER B C 1
ATOM 2833 O O . SER B 1 173 ? -30.720 -15.559 29.039 1.00 20.61 174 SER B O 1
ATOM 2838 N N . ASN B 1 174 ? -30.672 -17.796 29.014 1.00 18.86 175 ASN B N 1
ATOM 2839 C CA . ASN B 1 174 ? -31.563 -17.902 30.178 1.00 21.63 175 ASN B CA 1
ATOM 2840 C C . ASN B 1 174 ? -30.962 -17.811 31.585 1.00 19.75 175 ASN B C 1
ATOM 2841 O O . ASN B 1 174 ? -31.684 -17.958 32.581 1.00 20.13 175 ASN B O 1
ATOM 2846 N N . GLN B 1 175 ? -29.678 -17.507 31.689 1.00 16.36 176 GLN B N 1
ATOM 2847 C CA . GLN B 1 175 ? -29.038 -17.571 32.992 1.00 15.00 176 GLN B CA 1
ATOM 2848 C C . GLN B 1 175 ? -27.690 -16.876 32.955 1.00 12.20 176 GLN B C 1
ATOM 2849 O O . GLN B 1 175 ? -27.137 -16.627 31.888 1.00 9.86 176 GLN B O 1
ATOM 2855 N N . VAL B 1 176 ? -27.194 -16.583 34.146 1.00 10.51 177 VAL B N 1
ATOM 2856 C CA . VAL B 1 176 ? -25.833 -16.064 34.322 1.00 9.88 177 VAL B CA 1
ATOM 2857 C C . VAL B 1 176 ? -24.873 -17.123 33.756 1.00 9.57 177 VAL B C 1
ATOM 2858 O O . VAL B 1 176 ? -25.096 -18.301 33.891 1.00 9.99 177 VAL B O 1
ATOM 2862 N N . ASN B 1 177 ? -23.827 -16.682 33.079 1.00 8.75 178 ASN B N 1
ATOM 2863 C CA . ASN B 1 177 ? -22.835 -17.594 32.563 1.00 8.60 178 ASN B CA 1
ATOM 2864 C C . ASN B 1 177 ? -22.035 -18.149 33.725 1.00 8.72 178 ASN B C 1
ATOM 2865 O O . ASN B 1 177 ? -21.367 -17.408 34.417 1.00 9.01 178 ASN B O 1
ATOM 2870 N N . SER B 1 178 ? -22.126 -19.450 33.963 1.00 8.88 179 SER B N 1
ATOM 2871 C CA . SER B 1 178 ? -21.389 -20.087 35.035 1.00 9.60 179 SER B CA 1
ATOM 2872 C C . SER B 1 178 ? -20.058 -20.644 34.556 1.00 9.81 179 SER B C 1
ATOM 2873 O O . SER B 1 178 ? -19.304 -21.220 35.352 1.00 9.93 179 SER B O 1
ATOM 2876 N N . GLU B 1 179 ? -19.768 -20.478 33.259 1.00 9.41 180 GLU B N 1
ATOM 2877 C CA . GLU B 1 179 ? -18.577 -21.064 32.643 1.00 9.49 180 GLU B CA 1
ATOM 2878 C C . GLU B 1 179 ? -17.320 -20.390 33.131 1.00 9.18 180 GLU B C 1
ATOM 2879 O O . GLU B 1 179 ? -17.247 -19.139 33.178 1.00 8.78 180 GLU B O 1
ATOM 2885 N N . VAL B 1 180 ? -16.346 -21.221 33.499 1.00 8.47 181 VAL B N 1
ATOM 2886 C CA . VAL B 1 180 ? -15.025 -20.776 33.851 1.00 8.27 181 VAL B CA 1
ATOM 2887 C C . VAL B 1 180 ? -14.088 -21.620 33.004 1.00 7.96 181 VAL B C 1
ATOM 2888 O O . VAL B 1 180 ? -14.013 -22.843 33.193 1.00 7.87 181 VAL B O 1
ATOM 2892 N N . ILE B 1 181 ? -13.479 -21.001 31.989 1.00 8.01 182 ILE B N 1
ATOM 2893 C CA . ILE B 1 181 ? -12.702 -21.754 31.002 1.00 7.76 182 ILE B CA 1
ATOM 2894 C C . ILE B 1 181 ? -11.275 -21.227 31.012 1.00 7.65 182 ILE B C 1
ATOM 2895 O O . ILE B 1 181 ? -11.045 -20.012 31.146 1.00 7.07 182 ILE B O 1
ATOM 2900 N N . SER B 1 182 ? -10.312 -22.141 30.905 1.00 7.78 183 SER B N 1
ATOM 2901 C CA A SER B 1 182 ? -8.916 -21.795 31.118 0.50 7.70 183 SER B CA 1
ATOM 2902 C CA B SER B 1 182 ? -8.933 -21.781 31.088 0.50 7.89 183 SER B CA 1
ATOM 2903 C C . SER B 1 182 ? -7.946 -22.518 30.195 1.00 7.66 183 SER B C 1
ATOM 2904 O O . SER B 1 182 ? -8.164 -23.666 29.810 1.00 7.20 183 SER B O 1
ATOM 2909 N N . ALA B 1 183 ? -6.851 -21.828 29.902 1.00 7.58 184 ALA B N 1
ATOM 2910 C CA . ALA B 1 183 ? -5.755 -22.385 29.133 1.00 7.67 184 ALA B CA 1
ATOM 2911 C C . ALA B 1 183 ? -4.465 -22.185 29.919 1.00 7.89 184 ALA B C 1
ATOM 2912 O O . ALA B 1 183 ? -4.147 -21.059 30.333 1.00 6.73 184 ALA B O 1
ATOM 2914 N N . THR B 1 184 ? -3.753 -23.275 30.143 1.00 8.74 185 THR B N 1
ATOM 2915 C CA . THR B 1 184 ? -2.468 -23.292 30.860 1.00 9.66 185 THR B CA 1
ATOM 2916 C C . THR B 1 184 ? -1.384 -23.770 29.926 1.00 9.90 185 THR B C 1
ATOM 2917 O O . THR B 1 184 ? -1.563 -24.740 29.186 1.00 9.95 185 THR B O 1
ATOM 2921 N N . GLN B 1 185 ? -0.250 -23.074 29.901 1.00 10.56 186 GLN B N 1
ATOM 2922 C CA . GLN B 1 185 ? 0.876 -23.539 29.102 1.00 11.13 186 GLN B CA 1
ATOM 2923 C C . GLN B 1 185 ? 2.175 -23.118 29.778 1.00 10.11 186 GLN B C 1
ATOM 2924 O O . GLN B 1 185 ? 2.225 -22.184 30.597 1.00 9.92 186 GLN B O 1
ATOM 2930 N N . TYR B 1 186 ? 3.239 -23.811 29.402 1.00 9.41 187 TYR B N 1
ATOM 2931 C CA . TYR B 1 186 ? 4.565 -23.457 29.886 1.00 9.82 187 TYR B CA 1
ATOM 2932 C C . TYR B 1 186 ? 5.148 -22.287 29.140 1.00 9.78 187 TYR B C 1
ATOM 2933 O O . TYR B 1 186 ? 5.234 -22.306 27.903 1.00 10.48 187 TYR B O 1
ATOM 2942 N N . LEU B 1 187 ? 5.586 -21.285 29.899 1.00 9.37 188 LEU B N 1
ATOM 2943 C CA . LEU B 1 187 ? 6.296 -20.136 29.352 1.00 9.49 188 LEU B CA 1
ATOM 2944 C C . LEU B 1 187 ? 7.722 -20.086 29.887 1.00 10.24 188 LEU B C 1
ATOM 2945 O O . LEU B 1 187 ? 8.000 -20.476 31.027 1.00 10.60 188 LEU B O 1
ATOM 2950 N N . GLU B 1 188 ? 8.616 -19.544 29.073 1.00 10.06 189 GLU B N 1
ATOM 2951 C CA A GLU B 1 188 ? 10.036 -19.412 29.410 0.50 10.49 189 GLU B CA 1
ATOM 2952 C CA B GLU B 1 188 ? 10.041 -19.419 29.397 0.50 10.61 189 GLU B CA 1
ATOM 2953 C C . GLU B 1 188 ? 10.355 -18.022 29.937 1.00 10.23 189 GLU B C 1
ATOM 2954 O O . GLU B 1 188 ? 9.921 -17.004 29.369 1.00 9.60 189 GLU B O 1
ATOM 2965 N N . ALA B 1 189 ? 11.090 -17.965 31.042 1.00 10.16 190 ALA B N 1
ATOM 2966 C CA . ALA B 1 189 ? 11.510 -16.692 31.630 1.00 10.24 190 ALA B CA 1
ATOM 2967 C C . ALA B 1 189 ? 12.115 -15.739 30.594 1.00 10.24 190 ALA B C 1
ATOM 2968 O O . ALA B 1 189 ? 12.963 -16.131 29.800 1.00 10.56 190 ALA B O 1
ATOM 2970 N N . GLY B 1 190 ? 11.614 -14.514 30.594 1.00 11.23 191 GLY B N 1
ATOM 2971 C CA . GLY B 1 190 ? 12.139 -13.441 29.771 1.00 11.23 191 GLY B CA 1
ATOM 2972 C C . GLY B 1 190 ? 11.599 -13.365 28.354 1.00 11.23 191 GLY B C 1
ATOM 2973 O O . GLY B 1 190 ? 11.966 -12.445 27.597 1.00 12.35 191 GLY B O 1
ATOM 2974 N N . LYS B 1 191 ? 10.756 -14.313 27.970 1.00 10.37 192 LYS B N 1
ATOM 2975 C CA . LYS B 1 191 ? 10.199 -14.337 26.614 1.00 9.73 192 LYS B CA 1
ATOM 2976 C C . LYS B 1 191 ? 8.841 -13.640 26.628 1.00 9.34 192 LYS B C 1
ATOM 2977 O O . LYS B 1 191 ? 8.194 -13.545 27.681 1.00 8.45 192 LYS B O 1
ATOM 2983 N N . TYR B 1 192 ? 8.454 -13.136 25.463 1.00 8.85 193 TYR B N 1
ATOM 2984 C CA . TYR B 1 192 ? 7.199 -12.418 25.273 1.00 8.92 193 TYR B CA 1
ATOM 2985 C C . TYR B 1 192 ? 6.276 -13.210 24.370 1.00 8.55 193 TYR B C 1
ATOM 2986 O O . TYR B 1 192 ? 6.682 -13.755 23.324 1.00 8.92 193 TYR B O 1
ATOM 2995 N N . TYR B 1 193 ? 5.000 -13.199 24.712 1.00 8.21 194 TYR B N 1
ATOM 2996 C CA . TYR B 1 193 ? 3.990 -13.969 24.025 1.00 8.14 194 TYR B CA 1
ATOM 2997 C C . TYR B 1 193 ? 2.809 -13.054 23.657 1.00 8.22 194 TYR B C 1
ATOM 2998 O O . TYR B 1 193 ? 2.139 -12.515 24.538 1.00 8.20 194 TYR B O 1
ATOM 3007 N N . PRO B 1 194 ? 2.543 -12.859 22.358 1.00 8.40 195 PRO B N 1
ATOM 3008 C CA . PRO B 1 194 ? 1.386 -12.018 21.992 1.00 8.93 195 PRO B CA 1
ATOM 3009 C C . PRO B 1 194 ? 0.071 -12.633 22.385 1.00 8.86 195 PRO B C 1
ATOM 3010 O O . PRO B 1 194 ? -0.145 -13.858 22.261 1.00 8.94 195 PRO B O 1
ATOM 3014 N N . VAL B 1 195 ? -0.809 -11.782 22.858 1.00 8.95 196 VAL B N 1
ATOM 3015 C CA . VAL B 1 195 ? -2.129 -12.202 23.300 1.00 8.60 196 VAL B CA 1
ATOM 3016 C C . VAL B 1 195 ? -3.191 -11.268 22.729 1.00 8.49 196 VAL B C 1
ATOM 3017 O O . VAL B 1 195 ? -2.970 -10.054 22.614 1.00 8.45 196 VAL B O 1
ATOM 3021 N N . ARG B 1 196 ? -4.315 -11.842 22.355 1.00 7.78 197 ARG B N 1
ATOM 3022 C CA . ARG B 1 196 ? -5.484 -11.062 21.904 1.00 8.02 197 ARG B CA 1
ATOM 3023 C C . ARG B 1 196 ? -6.731 -11.640 22.530 1.00 7.88 197 ARG B C 1
ATOM 3024 O O . ARG B 1 196 ? -6.938 -12.867 22.526 1.00 7.86 197 ARG B O 1
ATOM 3032 N N . ILE B 1 197 ? -7.555 -10.784 23.122 1.00 7.49 198 ILE B N 1
ATOM 3033 C CA . ILE B 1 197 ? -8.818 -11.188 23.672 1.00 7.86 198 ILE B CA 1
ATOM 3034 C C . ILE B 1 197 ? -9.909 -10.324 23.041 1.00 7.64 198 ILE B C 1
ATOM 3035 O O . ILE B 1 197 ? -9.791 -9.093 22.986 1.00 7.74 198 ILE B O 1
ATOM 3040 N N . VAL B 1 198 ? -10.955 -10.979 22.567 1.00 7.61 199 VAL B N 1
ATOM 3041 C CA . VAL B 1 198 ? -12.132 -10.313 22.007 1.00 7.63 199 VAL B CA 1
ATOM 3042 C C . VAL B 1 198 ? -13.302 -10.534 22.954 1.00 7.56 199 VAL B C 1
ATOM 3043 O O . VAL B 1 198 ? -13.534 -11.645 23.391 1.00 7.27 199 VAL B O 1
ATOM 3047 N N . PHE B 1 199 ? -14.043 -9.465 23.228 1.00 7.17 200 PHE B N 1
ATOM 3048 C CA . PHE B 1 199 ? -15.213 -9.511 24.097 1.00 7.45 200 PHE B CA 1
ATOM 3049 C C . PHE B 1 199 ? -16.370 -8.785 23.420 1.00 7.70 200 PHE B C 1
ATOM 3050 O O . PHE B 1 199 ? -16.185 -7.681 22.886 1.00 7.13 200 PHE B O 1
ATOM 3058 N N . VAL B 1 200 ? -17.561 -9.359 23.510 1.00 7.61 201 VAL B N 1
ATOM 3059 C CA . VAL B 1 200 ? -18.768 -8.711 22.972 1.00 7.73 201 VAL B CA 1
ATOM 3060 C C . VAL B 1 200 ? -19.851 -8.626 24.044 1.00 7.94 201 VAL B C 1
ATOM 3061 O O . VAL B 1 200 ? -20.134 -9.598 24.746 1.00 7.36 201 VAL B O 1
ATOM 3065 N N . ASN B 1 201 ? -20.444 -7.431 24.167 1.00 7.80 202 ASN B N 1
ATOM 3066 C CA . ASN B 1 201 ? -21.705 -7.250 24.850 1.00 8.17 202 ASN B CA 1
ATOM 3067 C C . ASN B 1 201 ? -22.785 -6.917 23.818 1.00 8.32 202 ASN B C 1
ATOM 3068 O O . ASN B 1 201 ? -22.646 -5.959 23.062 1.00 8.33 202 ASN B O 1
ATOM 3073 N N . ALA B 1 202 ? -23.834 -7.728 23.778 1.00 8.46 203 ALA B N 1
ATOM 3074 C CA . ALA B 1 202 ? -24.940 -7.517 22.859 1.00 8.76 203 ALA B CA 1
ATOM 3075 C C . ALA B 1 202 ? -26.022 -6.607 23.438 1.00 9.79 203 ALA B C 1
ATOM 3076 O O . ALA B 1 202 ? -26.702 -5.913 22.683 1.00 10.88 203 ALA B O 1
ATOM 3078 N N . LEU B 1 203 ? -26.208 -6.624 24.752 1.00 9.85 204 LEU B N 1
ATOM 3079 C CA . LEU B 1 203 ? -27.199 -5.774 25.424 1.00 10.01 204 LEU B CA 1
ATOM 3080 C C . LEU B 1 203 ? -27.015 -5.888 26.921 1.00 9.68 204 LEU B C 1
ATOM 3081 O O . LEU B 1 203 ? -26.465 -6.871 27.442 1.00 8.69 204 LEU B O 1
ATOM 3086 N N . GLU B 1 204 ? -27.461 -4.869 27.614 1.00 9.94 205 GLU B N 1
ATOM 3087 C CA . GLU B 1 204 ? -27.527 -4.852 29.067 1.00 10.49 205 GLU B CA 1
ATOM 3088 C C . GLU B 1 204 ? -26.172 -5.090 29.711 1.00 9.89 205 GLU B C 1
ATOM 3089 O O . GLU B 1 204 ? -25.229 -4.349 29.406 1.00 9.94 205 GLU B O 1
ATOM 3095 N N . ARG B 1 205 ? -26.071 -6.065 30.606 1.00 9.39 206 ARG B N 1
ATOM 3096 C CA . ARG B 1 205 ? -24.851 -6.222 31.395 1.00 9.48 206 ARG B CA 1
ATOM 3097 C C . ARG B 1 205 ? -23.660 -6.605 30.505 1.00 8.50 206 ARG B C 1
ATOM 3098 O O . ARG B 1 205 ? -23.752 -7.477 29.644 1.00 9.22 206 ARG B O 1
ATOM 3106 N N . ALA B 1 206 ? -22.536 -5.936 30.744 1.00 8.33 207 ALA B N 1
ATOM 3107 C CA . ALA B 1 206 ? -21.257 -6.306 30.148 1.00 8.01 207 ALA B CA 1
ATOM 3108 C C . ALA B 1 206 ? -20.407 -6.849 31.281 1.00 7.90 207 ALA B C 1
ATOM 3109 O O . ALA B 1 206 ? -20.014 -6.121 32.178 1.00 8.63 207 ALA B O 1
ATOM 3111 N N . ARG B 1 207 ? -20.090 -8.136 31.221 1.00 7.52 208 ARG B N 1
ATOM 3112 C CA . ARG B 1 207 ? -19.224 -8.750 32.232 1.00 7.52 208 ARG B CA 1
ATOM 3113 C C . ARG B 1 207 ? -18.025 -9.427 31.570 1.00 7.36 208 ARG B C 1
ATOM 3114 O O . ARG B 1 207 ? -18.162 -10.389 30.812 1.00 6.92 208 ARG B O 1
ATOM 3122 N N . PHE B 1 208 ? -16.850 -8.951 31.948 1.00 7.44 209 PHE B N 1
ATOM 3123 C CA . PHE B 1 208 ? -15.582 -9.425 31.446 1.00 7.80 209 PHE B CA 1
ATOM 3124 C C . PHE B 1 208 ? -14.666 -9.678 32.645 1.00 8.23 209 PHE B C 1
ATOM 3125 O O . PHE B 1 208 ? -14.253 -8.763 33.328 1.00 7.89 209 PHE B O 1
ATOM 3133 N N . ASP B 1 209 ? -14.408 -10.951 32.920 1.00 8.66 210 ASP B N 1
ATOM 3134 C CA . ASP B 1 209 ? -13.619 -11.393 34.080 1.00 9.68 210 ASP B CA 1
ATOM 3135 C C . ASP B 1 209 ? -12.477 -12.255 33.542 1.00 9.29 210 ASP B C 1
ATOM 3136 O O . ASP B 1 209 ? -12.710 -13.341 33.036 1.00 9.54 210 ASP B O 1
ATOM 3141 N N . PHE B 1 210 ? -11.256 -11.745 33.649 1.00 9.97 211 PHE B N 1
ATOM 3142 C CA . PHE B 1 210 ? -10.089 -12.318 33.009 1.00 9.77 211 PHE B CA 1
ATOM 3143 C C . PHE B 1 210 ? -8.975 -12.348 34.043 1.00 10.34 211 PHE B C 1
ATOM 3144 O O . PHE B 1 210 ? -8.601 -11.295 34.560 1.00 10.81 211 PHE B O 1
ATOM 3152 N N . LYS B 1 211 ? -8.499 -13.556 34.384 1.00 9.94 212 LYS B N 1
ATOM 3153 C CA . LYS B 1 211 ? -7.549 -13.720 35.468 1.00 10.54 212 LYS B CA 1
ATOM 3154 C C . LYS B 1 211 ? -6.317 -14.497 35.016 1.00 9.47 212 LYS B C 1
ATOM 3155 O O . LYS B 1 211 ? -6.409 -15.374 34.156 1.00 9.55 212 LYS B O 1
ATOM 3161 N N . LEU B 1 212 ? -5.209 -14.196 35.669 1.00 8.78 213 LEU B N 1
ATOM 3162 C CA . LEU B 1 212 ? -3.927 -14.810 35.426 1.00 8.56 213 LEU B CA 1
ATOM 3163 C C . LEU B 1 212 ? -3.467 -15.577 36.646 1.00 8.33 213 LEU B C 1
ATOM 3164 O O . LEU B 1 212 ? -3.483 -15.033 37.749 1.00 8.54 213 LEU B O 1
ATOM 3169 N N . THR B 1 213 ? -3.070 -16.838 36.455 1.00 8.41 214 THR B N 1
ATOM 3170 C CA . THR B 1 213 ? -2.445 -17.595 37.549 1.00 8.43 214 THR B CA 1
ATOM 3171 C C . THR B 1 213 ? -1.007 -17.856 37.149 1.00 8.19 214 THR B C 1
ATOM 3172 O O . THR B 1 213 ? -0.737 -18.353 36.068 1.00 8.54 214 THR B O 1
ATOM 3176 N N . ILE B 1 214 ? -0.084 -17.400 37.979 1.00 8.12 215 ILE B N 1
ATOM 3177 C CA . ILE B 1 214 ? 1.353 -17.450 37.682 1.00 8.25 215 ILE B CA 1
ATOM 3178 C C . ILE B 1 214 ? 1.967 -18.695 38.342 1.00 8.19 215 ILE B C 1
ATOM 3179 O O . ILE B 1 214 ? 1.284 -19.363 39.121 1.00 8.55 215 ILE B O 1
ATOM 3184 N N . PRO B 1 215 ? 3.245 -19.003 38.015 1.00 8.36 216 PRO B N 1
ATOM 3185 C CA . PRO B 1 215 ? 3.797 -20.275 38.492 1.00 8.76 216 PRO B CA 1
ATOM 3186 C C . PRO B 1 215 ? 3.823 -20.424 40.022 1.00 9.46 216 PRO B C 1
ATOM 3187 O O . PRO B 1 215 ? 3.752 -21.559 40.511 1.00 10.60 216 PRO B O 1
ATOM 3191 N N . SER B 1 216 ? 3.896 -19.318 40.757 1.00 9.54 217 SER B N 1
ATOM 3192 C CA . SER B 1 216 ? 3.839 -19.372 42.230 1.00 10.04 217 SER B CA 1
ATOM 3193 C C . SER B 1 216 ? 2.497 -19.857 42.771 1.00 11.01 217 SER B C 1
ATOM 3194 O O . SER B 1 216 ? 2.403 -20.262 43.944 1.00 11.89 217 SER B O 1
ATOM 3197 N N . GLY B 1 217 ? 1.449 -19.791 41.943 1.00 9.83 218 GLY B N 1
ATOM 3198 C CA . GLY B 1 217 ? 0.084 -20.115 42.324 1.00 10.05 218 GLY B CA 1
ATOM 3199 C C . GLY B 1 217 ? -0.786 -18.903 42.609 1.00 9.76 218 GLY B C 1
ATOM 3200 O O . GLY B 1 217 ? -2.023 -19.049 42.747 1.00 11.41 218 GLY B O 1
ATOM 3201 N N . ALA B 1 218 ? -0.175 -17.716 42.660 1.00 9.07 219 ALA B N 1
ATOM 3202 C CA . ALA B 1 218 ? -0.952 -16.490 42.851 1.00 9.24 219 ALA B CA 1
ATOM 3203 C C . ALA B 1 218 ? -1.921 -16.278 41.693 1.00 9.25 219 ALA B C 1
ATOM 3204 O O . ALA B 1 218 ? -1.579 -16.530 40.532 1.00 9.14 219 ALA B O 1
ATOM 3206 N N . VAL B 1 219 ? -3.112 -15.788 42.027 1.00 9.42 220 VAL B N 1
ATOM 3207 C CA . VAL B 1 219 ? -4.137 -15.456 41.035 1.00 10.48 220 VAL B CA 1
ATOM 3208 C C . VAL B 1 219 ? -4.280 -13.946 40.991 1.00 10.85 220 VAL B C 1
ATOM 3209 O O . VAL B 1 219 ? -4.567 -13.325 42.017 1.00 12.61 220 VAL B O 1
ATOM 3213 N N . LEU B 1 220 ? -4.106 -13.377 39.801 1.00 10.92 221 LEU B N 1
ATOM 3214 C CA . LEU B 1 220 ? -4.074 -11.932 39.618 1.00 11.43 221 LEU B CA 1
ATOM 3215 C C . LEU B 1 220 ? -5.162 -11.425 38.670 1.00 11.00 221 LEU B C 1
ATOM 3216 O O . LEU B 1 220 ? -5.428 -12.045 37.657 1.00 10.67 221 LEU B O 1
ATOM 3221 N N . ASP B 1 221 ? -5.759 -10.288 39.004 1.00 10.52 222 ASP B N 1
ATOM 3222 C CA A ASP B 1 221 ? -6.638 -9.566 38.051 0.50 10.67 222 ASP B CA 1
ATOM 3223 C CA B ASP B 1 221 ? -6.618 -9.521 38.114 0.50 11.68 222 ASP B CA 1
ATOM 3224 C C . ASP B 1 221 ? -5.969 -8.294 37.540 1.00 10.49 222 ASP B C 1
ATOM 3225 O O . ASP B 1 221 ? -6.574 -7.562 36.728 1.00 10.04 222 ASP B O 1
ATOM 3234 N N . ASP B 1 222 ? -4.754 -8.061 38.001 1.00 10.28 223 ASP B N 1
ATOM 3235 C CA . ASP B 1 222 ? -3.929 -6.907 37.638 1.00 10.58 223 ASP B CA 1
ATOM 3236 C C . ASP B 1 222 ? -2.739 -7.468 36.863 1.00 9.83 223 ASP B C 1
ATOM 3237 O O . ASP B 1 222 ? -1.947 -8.268 37.379 1.00 9.29 223 ASP B O 1
ATOM 3242 N N . PHE B 1 223 ? -2.607 -7.030 35.611 1.00 9.26 224 PHE B N 1
ATOM 3243 C CA . PHE B 1 223 ? -1.584 -7.531 34.715 1.00 9.39 224 PHE B CA 1
ATOM 3244 C C . PHE B 1 223 ? -0.362 -6.593 34.626 1.00 9.22 224 PHE B C 1
ATOM 3245 O O . PHE B 1 223 ? 0.519 -6.826 33.814 1.00 9.44 224 PHE B O 1
ATOM 3253 N N . GLN B 1 224 ? -0.317 -5.555 35.452 1.00 9.18 225 GLN B N 1
ATOM 3254 C CA . GLN B 1 224 ? 0.882 -4.701 35.492 1.00 9.45 225 GLN B CA 1
ATOM 3255 C C . GLN B 1 224 ? 2.110 -5.587 35.795 1.00 9.33 225 GLN B C 1
ATOM 3256 O O . GLN B 1 224 ? 2.072 -6.458 36.679 1.00 9.09 225 GLN B O 1
ATOM 3262 N N . ASN B 1 225 ? 3.161 -5.386 35.013 1.00 8.95 226 ASN B N 1
ATOM 3263 C CA . ASN B 1 225 ? 4.424 -6.127 35.058 1.00 8.78 226 ASN B CA 1
ATOM 3264 C C . ASN B 1 225 ? 4.367 -7.476 34.374 1.00 9.24 226 ASN B C 1
ATOM 3265 O O . ASN B 1 225 ? 5.348 -8.241 34.454 1.00 9.92 226 ASN B O 1
ATOM 3270 N N . TYR B 1 226 ? 3.254 -7.753 33.689 1.00 8.56 227 TYR B N 1
ATOM 3271 C CA . TYR B 1 226 ? 3.159 -8.887 32.799 1.00 8.83 227 TYR B CA 1
ATOM 3272 C C . TYR B 1 226 ? 2.728 -8.542 31.395 1.00 8.79 227 TYR B C 1
ATOM 3273 O O . TYR B 1 226 ? 3.186 -9.179 30.449 1.00 9.95 227 TYR B O 1
ATOM 3282 N N . ILE B 1 227 ? 1.869 -7.535 31.230 1.00 8.85 228 ILE B N 1
ATOM 3283 C CA . ILE B 1 227 ? 1.364 -7.170 29.900 1.00 8.77 228 ILE B CA 1
ATOM 3284 C C . ILE B 1 227 ? 1.979 -5.851 29.406 1.00 9.06 228 ILE B C 1
ATOM 3285 O O . ILE B 1 227 ? 2.054 -4.862 30.128 1.00 8.58 228 ILE B O 1
ATOM 3290 N N . TYR B 1 228 ? 2.463 -5.885 28.162 1.00 8.96 229 TYR B N 1
ATOM 3291 C CA . TYR B 1 228 ? 3.204 -4.769 27.600 1.00 9.32 229 TYR B CA 1
ATOM 3292 C C . TYR B 1 228 ? 2.808 -4.436 26.164 1.00 9.33 229 TYR B C 1
ATOM 3293 O O . TYR B 1 228 ? 2.362 -5.279 25.405 1.00 9.63 229 TYR B O 1
ATOM 3302 N N . GLN B 1 229 ? 3.102 -3.200 25.794 1.00 9.94 230 GLN B N 1
ATOM 3303 C CA . GLN B 1 229 ? 3.239 -2.789 24.418 1.00 10.69 230 GLN B CA 1
ATOM 3304 C C . GLN B 1 229 ? 4.681 -2.388 24.191 1.00 10.73 230 GLN B C 1
ATOM 3305 O O . GLN B 1 229 ? 5.428 -2.091 25.114 1.00 11.29 230 GLN B O 1
ATOM 3311 N N . PHE B 1 230 ? 5.054 -2.398 22.921 1.00 11.01 231 PHE B N 1
ATOM 3312 C CA . PHE B 1 230 ? 6.344 -1.924 22.507 1.00 11.11 231 PHE B CA 1
ATOM 3313 C C . PHE B 1 230 ? 6.115 -0.631 21.743 1.00 11.08 231 PHE B C 1
ATOM 3314 O O . PHE B 1 230 ? 5.461 -0.644 20.694 1.00 12.50 231 PHE B O 1
ATOM 3322 N N . GLY B 1 231 ? 6.647 0.461 22.270 1.00 11.17 232 GLY B N 1
ATOM 3323 C CA . GLY B 1 231 ? 6.498 1.768 21.666 1.00 10.93 232 GLY B CA 1
ATOM 3324 C C . GLY B 1 231 ? 7.083 1.787 20.269 1.00 10.65 232 GLY B C 1
ATOM 3325 O O . GLY B 1 231 ? 8.046 1.071 19.963 1.00 11.05 232 GLY B O 1
ATOM 3326 N N . ASP B 1 232 ? 6.494 2.636 19.427 1.00 10.42 233 ASP B N 1
ATOM 3327 C CA . ASP B 1 232 ? 7.010 2.842 18.074 1.00 9.41 233 ASP B CA 1
ATOM 3328 C C . ASP B 1 232 ? 8.352 3.562 18.172 1.00 9.20 233 ASP B C 1
ATOM 3329 O O . ASP B 1 232 ? 8.622 4.298 19.129 1.00 8.87 233 ASP B O 1
ATOM 3334 N N . LEU B 1 233 ? 9.173 3.327 17.169 1.00 9.14 234 LEU B N 1
ATOM 3335 C CA . LEU B 1 233 ? 10.436 4.021 17.010 1.00 9.82 234 LEU B CA 1
ATOM 3336 C C . LEU B 1 233 ? 10.653 4.325 15.527 1.00 9.47 234 LEU B C 1
ATOM 3337 O O . LEU B 1 233 ? 10.017 3.755 14.674 1.00 9.24 234 LEU B O 1
ATOM 3342 N N . ASP B 1 234 ? 11.573 5.242 15.254 1.00 9.29 235 ASP B N 1
ATOM 3343 C CA . ASP B 1 234 ? 11.993 5.559 13.908 1.00 9.77 235 ASP B CA 1
ATOM 3344 C C . ASP B 1 234 ? 12.767 4.378 13.324 1.00 9.98 235 ASP B C 1
ATOM 3345 O O . ASP B 1 234 ? 13.903 4.073 13.723 1.00 10.55 235 ASP B O 1
ATOM 3350 N N . GLU B 1 235 ? 12.154 3.703 12.370 1.00 9.78 236 GLU B N 1
ATOM 3351 C CA . GLU B 1 235 ? 12.727 2.450 11.855 1.00 10.37 236 GLU B CA 1
ATOM 3352 C C . GLU B 1 235 ? 13.930 2.679 10.947 1.00 10.68 236 GLU B C 1
ATOM 3353 O O . GLU B 1 235 ? 14.626 1.715 10.578 1.00 11.71 236 GLU B O 1
ATOM 3359 N N . ASN B 1 236 ? 14.215 3.930 10.586 1.00 11.08 237 ASN B N 1
ATOM 3360 C CA . ASN B 1 236 ? 15.500 4.226 9.942 1.00 12.70 237 ASN B CA 1
ATOM 3361 C C . ASN B 1 236 ? 16.690 3.844 10.844 1.00 15.38 237 ASN B C 1
ATOM 3362 O O . ASN B 1 236 ? 17.824 3.739 10.374 1.00 15.42 237 ASN B O 1
ATOM 3367 N N . SER B 1 237 ? 16.400 3.606 12.130 1.00 16.47 238 SER B N 1
ATOM 3368 C CA A SER B 1 237 ? 17.415 3.090 13.067 0.50 17.69 238 SER B CA 1
ATOM 3369 C CA B SER B 1 237 ? 17.374 3.095 13.100 0.50 17.67 238 SER B CA 1
ATOM 3370 C C . SER B 1 237 ? 17.412 1.560 13.260 1.00 19.50 238 SER B C 1
ATOM 3371 O O . SER B 1 237 ? 17.960 1.045 14.251 1.00 22.20 238 SER B O 1
ATOM 3376 N N . CYS B 1 238 ? 16.847 0.836 12.295 1.00 19.87 239 CYS B N 1
ATOM 3377 C CA . CYS B 1 238 ? 16.821 -0.644 12.260 1.00 22.74 239 CYS B CA 1
ATOM 3378 C C . CYS B 1 238 ? 17.503 -1.211 11.027 1.00 24.43 239 CYS B C 1
ATOM 3379 O O . CYS B 1 238 ? 17.553 -0.552 9.994 1.00 24.36 239 CYS B O 1
ATOM 3382 N N . HIS B 1 239 ? 18.008 -2.447 11.124 1.00 26.85 240 HIS B N 1
ATOM 3383 C CA . HIS B 1 239 ? 18.451 -3.180 9.911 1.00 29.54 240 HIS B CA 1
ATOM 3384 C C . HIS B 1 239 ? 17.237 -3.806 9.258 1.00 28.96 240 HIS B C 1
ATOM 3385 O O . HIS B 1 239 ? 16.311 -4.202 9.962 1.00 30.90 240 HIS B O 1
ATOM 3392 N N . GLU B 1 240 ? 17.248 -3.913 7.926 1.00 29.18 241 GLU B N 1
ATOM 3393 C CA . GLU B 1 240 ? 16.151 -4.504 7.163 1.00 30.01 241 GLU B CA 1
ATOM 3394 C C . GLU B 1 240 ? 16.625 -5.670 6.318 1.00 32.03 241 GLU B C 1
ATOM 3395 O O . GLU B 1 240 ? 17.756 -5.656 5.874 1.00 35.25 241 GLU B O 1
ATOM 3401 N N . ALA C 1 33 ? 1.787 -67.608 54.615 1.00 51.32 34 ALA C N 1
ATOM 3402 C CA . ALA C 1 33 ? 0.640 -67.323 53.694 1.00 51.03 34 ALA C CA 1
ATOM 3403 C C . ALA C 1 33 ? 0.305 -65.833 53.680 1.00 48.17 34 ALA C C 1
ATOM 3404 O O . ALA C 1 33 ? 0.105 -65.243 54.733 1.00 43.66 34 ALA C O 1
ATOM 3406 N N . TYR C 1 34 ? 0.258 -65.241 52.486 1.00 48.82 35 TYR C N 1
ATOM 3407 C CA . TYR C 1 34 ? -0.115 -63.829 52.310 1.00 47.46 35 TYR C CA 1
ATOM 3408 C C . TYR C 1 34 ? -1.519 -63.691 51.738 1.00 46.70 35 TYR C C 1
ATOM 3409 O O . TYR C 1 34 ? -1.935 -62.607 51.308 1.00 42.69 35 TYR C O 1
ATOM 3418 N N . GLY C 1 35 ? -2.247 -64.805 51.745 1.00 47.26 36 GLY C N 1
ATOM 3419 C CA . GLY C 1 35 ? -3.642 -64.819 51.347 1.00 48.71 36 GLY C CA 1
ATOM 3420 C C . GLY C 1 35 ? -4.278 -66.141 51.721 1.00 50.23 36 GLY C C 1
ATOM 3421 O O . GLY C 1 35 ? -3.574 -67.103 52.060 1.00 47.76 36 GLY C O 1
ATOM 3422 N N . CYS C 1 36 ? -5.606 -66.181 51.644 1.00 51.08 37 CYS C N 1
ATOM 3423 C CA . CYS C 1 36 ? -6.385 -67.369 51.980 1.00 52.25 37 CYS C CA 1
ATOM 3424 C C . CYS C 1 36 ? -7.492 -67.597 50.961 1.00 53.66 37 CYS C C 1
ATOM 3425 O O . CYS C 1 36 ? -7.990 -66.663 50.341 1.00 49.03 37 CYS C O 1
ATOM 3428 N N . ASP C 1 37 ? -7.866 -68.858 50.797 1.00 56.29 38 ASP C N 1
ATOM 3429 C CA . ASP C 1 37 ? -9.054 -69.233 50.041 1.00 59.14 38 ASP C CA 1
ATOM 3430 C C . ASP C 1 37 ? -10.331 -68.580 50.521 1.00 56.76 38 ASP C C 1
ATOM 3431 O O . ASP C 1 37 ? -11.139 -68.094 49.733 1.00 55.42 38 ASP C O 1
ATOM 3436 N N . ILE C 1 38 ? -10.532 -68.645 51.827 1.00 56.97 39 ILE C N 1
ATOM 3437 C CA . ILE C 1 38 ? -11.772 -68.200 52.445 1.00 58.55 39 ILE C CA 1
ATOM 3438 C C . ILE C 1 38 ? -11.523 -66.872 53.179 1.00 58.36 39 ILE C C 1
ATOM 3439 O O . ILE C 1 38 ? -10.796 -66.817 54.177 1.00 56.64 39 ILE C O 1
ATOM 3444 N N . THR C 1 39 ? -12.123 -65.805 52.659 1.00 55.86 40 THR C N 1
ATOM 3445 C CA . THR C 1 39 ? -11.976 -64.464 53.224 1.00 54.86 40 THR C CA 1
ATOM 3446 C C . THR C 1 39 ? -13.356 -63.850 53.462 1.00 56.30 40 THR C C 1
ATOM 3447 O O . THR C 1 39 ? -13.542 -62.638 53.372 1.00 58.48 40 THR C O 1
ATOM 3451 N N . THR C 1 40 ? -14.326 -64.705 53.778 1.00 55.67 41 THR C N 1
ATOM 3452 C CA . THR C 1 40 ? -15.727 -64.290 53.898 1.00 53.70 41 THR C CA 1
ATOM 3453 C C . THR C 1 40 ? -15.977 -63.370 55.099 1.00 49.32 41 THR C C 1
ATOM 3454 O O . THR C 1 40 ? -17.026 -62.762 55.184 1.00 46.00 41 THR C O 1
ATOM 3458 N N . ASN C 1 41 ? -15.010 -63.271 56.009 1.00 43.85 42 ASN C N 1
ATOM 3459 C CA . ASN C 1 41 ? -15.075 -62.330 57.140 1.00 41.08 42 ASN C CA 1
ATOM 3460 C C . ASN C 1 41 ? -14.571 -60.908 56.821 1.00 39.67 42 ASN C C 1
ATOM 3461 O O . ASN C 1 41 ? -14.639 -60.023 57.683 1.00 37.43 42 ASN C O 1
ATOM 3466 N N . ALA C 1 42 ? -14.072 -60.680 55.606 1.00 36.35 43 ALA C N 1
ATOM 3467 C CA . ALA C 1 42 ? -13.633 -59.341 55.232 1.00 35.88 43 ALA C CA 1
ATOM 3468 C C . ALA C 1 42 ? -14.850 -58.430 54.989 1.00 36.71 43 ALA C C 1
ATOM 3469 O O . ALA C 1 42 ? -15.777 -58.803 54.277 1.00 38.66 43 ALA C O 1
ATOM 3471 N N . VAL C 1 43 ? -14.821 -57.232 55.568 1.00 35.43 44 VAL C N 1
ATOM 3472 C CA . VAL C 1 43 ? -15.842 -56.201 55.308 1.00 34.52 44 VAL C CA 1
ATOM 3473 C C . VAL C 1 43 ? -15.133 -54.895 54.897 1.00 31.13 44 VAL C C 1
ATOM 3474 O O . VAL C 1 43 ? -13.922 -54.819 55.061 1.00 27.19 44 VAL C O 1
ATOM 3478 N N . ASP C 1 44 ? -15.887 -53.927 54.352 1.00 29.78 45 ASP C N 1
ATOM 3479 C CA . ASP C 1 44 ? -15.372 -52.649 53.771 1.00 28.06 45 ASP C CA 1
ATOM 3480 C C . ASP C 1 44 ? -15.288 -51.441 54.714 1.00 24.54 45 ASP C C 1
ATOM 3481 O O . ASP C 1 44 ? -16.101 -51.300 55.646 1.00 25.75 45 ASP C O 1
ATOM 3486 N N . GLY C 1 45 ? -14.331 -50.545 54.423 1.00 18.59 46 GLY C N 1
ATOM 3487 C CA . GLY C 1 45 ? -14.238 -49.234 55.064 1.00 16.31 46 GLY C CA 1
ATOM 3488 C C . GLY C 1 45 ? -13.197 -49.175 56.149 1.00 14.28 46 GLY C C 1
ATOM 3489 O O . GLY C 1 45 ? -12.851 -50.193 56.772 1.00 13.87 46 GLY C O 1
ATOM 3490 N N . PHE C 1 46 ? -12.743 -47.955 56.445 1.00 12.77 47 PHE C N 1
ATOM 3491 C CA . PHE C 1 46 ? -11.905 -47.744 57.607 1.00 12.22 47 PHE C CA 1
ATOM 3492 C C . PHE C 1 46 ? -12.704 -47.899 58.885 1.00 12.28 47 PHE C C 1
ATOM 3493 O O . PHE C 1 46 ? -13.912 -47.624 58.921 1.00 11.86 47 PHE C O 1
ATOM 3501 N N . ASP C 1 47 ? -12.025 -48.309 59.941 1.00 12.87 48 ASP C N 1
ATOM 3502 C CA . ASP C 1 47 ? -12.545 -48.163 61.299 1.00 13.62 48 ASP C CA 1
ATOM 3503 C C . ASP C 1 47 ? -11.964 -46.887 61.907 1.00 13.36 48 ASP C C 1
ATOM 3504 O O . ASP C 1 47 ? -10.740 -46.706 61.923 1.00 13.46 48 ASP C O 1
ATOM 3509 N N . ALA C 1 48 ? -12.850 -46.012 62.392 1.00 12.63 49 ALA C N 1
ATOM 3510 C CA . ALA C 1 48 ? -12.470 -44.754 62.982 1.00 12.31 49 ALA C CA 1
ATOM 3511 C C . ALA C 1 48 ? -12.625 -44.843 64.492 1.00 12.23 49 ALA C C 1
ATOM 3512 O O . ALA C 1 48 ? -13.634 -45.346 64.988 1.00 12.41 49 ALA C O 1
ATOM 3514 N N . THR C 1 49 ? -11.622 -44.332 65.207 1.00 11.60 50 THR C N 1
ATOM 3515 C CA . THR C 1 49 ? -11.745 -44.133 66.639 1.00 11.77 50 THR C CA 1
ATOM 3516 C C . THR C 1 49 ? -11.453 -42.676 66.895 1.00 12.46 50 THR C C 1
ATOM 3517 O O . THR C 1 49 ? -10.427 -42.148 66.409 1.00 13.17 50 THR C O 1
ATOM 3521 N N . ILE C 1 50 ? -12.322 -42.025 67.660 1.00 12.19 51 ILE C N 1
ATOM 3522 C CA . ILE C 1 50 ? -12.131 -40.635 68.020 1.00 12.87 51 ILE C CA 1
ATOM 3523 C C . ILE C 1 50 ? -11.826 -40.577 69.503 1.00 13.27 51 ILE C C 1
ATOM 3524 O O . ILE C 1 50 ? -12.566 -41.164 70.310 1.00 13.86 51 ILE C O 1
ATOM 3529 N N . TYR C 1 51 ? -10.755 -39.876 69.831 1.00 13.54 52 TYR C N 1
ATOM 3530 C CA . TYR C 1 51 ? -10.276 -39.729 71.210 1.00 14.31 52 TYR C CA 1
ATOM 3531 C C . TYR C 1 51 ? -10.329 -38.285 71.690 1.00 14.53 52 TYR C C 1
ATOM 3532 O O . TYR C 1 51 ? -10.224 -37.335 70.913 1.00 12.54 52 TYR C O 1
ATOM 3541 N N . GLN C 1 52 ? -10.408 -38.124 73.009 1.00 14.68 53 GLN C N 1
ATOM 3542 C CA . GLN C 1 52 ? -10.306 -36.837 73.651 1.00 15.17 53 GLN C CA 1
ATOM 3543 C C . GLN C 1 52 ? -8.932 -36.192 73.395 1.00 14.71 53 GLN C C 1
ATOM 3544 O O . GLN C 1 52 ? -7.893 -36.860 73.359 1.00 16.54 53 GLN C O 1
ATOM 3550 N N . TYR C 1 53 ? -8.938 -34.880 73.208 1.00 14.46 54 TYR C N 1
ATOM 3551 C CA . TYR C 1 53 ? -7.716 -34.088 73.048 1.00 14.15 54 TYR C CA 1
ATOM 3552 C C . TYR C 1 53 ? -7.957 -32.714 73.673 1.00 15.21 54 TYR C C 1
ATOM 3553 O O . TYR C 1 53 ? -9.019 -32.130 73.452 1.00 15.40 54 TYR C O 1
ATOM 3562 N N . ASN C 1 54 ? -6.999 -32.186 74.430 1.00 16.68 55 ASN C N 1
ATOM 3563 C CA . ASN C 1 54 ? -7.196 -30.910 75.110 1.00 17.98 55 ASN C CA 1
ATOM 3564 C C . ASN C 1 54 ? -7.269 -29.735 74.126 1.00 16.48 55 ASN C C 1
ATOM 3565 O O . ASN C 1 54 ? -6.342 -29.510 73.337 1.00 15.88 55 ASN C O 1
ATOM 3570 N N . ALA C 1 55 ? -8.330 -28.939 74.205 1.00 15.98 56 ALA C N 1
ATOM 3571 C CA . ALA C 1 55 ? -8.441 -27.758 73.341 1.00 15.58 56 ALA C CA 1
ATOM 3572 C C . ALA C 1 55 ? -7.240 -26.824 73.508 1.00 16.24 56 ALA C C 1
ATOM 3573 O O . ALA C 1 55 ? -6.772 -26.602 74.637 1.00 15.98 56 ALA C O 1
ATOM 3575 N N . ASN C 1 56 ? -6.721 -26.320 72.389 1.00 16.60 57 ASN C N 1
ATOM 3576 C CA . ASN C 1 56 ? -5.623 -25.362 72.357 1.00 18.11 57 ASN C CA 1
ATOM 3577 C C . ASN C 1 56 ? -4.237 -25.923 72.675 1.00 17.69 57 ASN C C 1
ATOM 3578 O O . ASN C 1 56 ? -3.280 -25.160 72.798 1.00 19.45 57 ASN C O 1
ATOM 3583 N N . ASP C 1 57 ? -4.112 -27.242 72.753 1.00 17.11 58 ASP C N 1
ATOM 3584 C CA . ASP C 1 57 ? -2.817 -27.867 72.973 1.00 17.76 58 ASP C CA 1
ATOM 3585 C C . ASP C 1 57 ? -2.080 -27.945 71.632 1.00 17.58 58 ASP C C 1
ATOM 3586 O O . ASP C 1 57 ? -2.382 -28.810 70.794 1.00 15.98 58 ASP C O 1
ATOM 3591 N N . LEU C 1 58 ? -1.168 -27.001 71.418 1.00 17.65 59 LEU C N 1
ATOM 3592 C CA . LEU C 1 58 ? -0.374 -26.951 70.195 1.00 18.19 59 LEU C CA 1
ATOM 3593 C C . LEU C 1 58 ? 1.005 -27.598 70.386 1.00 17.94 59 LEU C C 1
ATOM 3594 O O . LEU C 1 58 ? 1.874 -27.451 69.529 1.00 18.94 59 LEU C O 1
ATOM 3599 N N . ARG C 1 59 ? 1.177 -28.310 71.501 1.00 18.84 60 ARG C N 1
ATOM 3600 C CA . ARG C 1 59 ? 2.426 -28.979 71.811 1.00 19.73 60 ARG C CA 1
ATOM 3601 C C . ARG C 1 59 ? 2.367 -30.440 71.310 1.00 18.16 60 ARG C C 1
ATOM 3602 O O . ARG C 1 59 ? 3.266 -30.882 70.593 1.00 17.90 60 ARG C O 1
ATOM 3610 N N . LEU C 1 60 ? 1.311 -31.174 71.658 1.00 15.97 61 LEU C N 1
ATOM 3611 C CA . LEU C 1 60 ? 1.296 -32.600 71.390 1.00 15.76 61 LEU C CA 1
ATOM 3612 C C . LEU C 1 60 ? 1.093 -32.917 69.904 1.00 15.39 61 LEU C C 1
ATOM 3613 O O . LEU C 1 60 ? 1.529 -33.960 69.437 1.00 15.78 61 LEU C O 1
ATOM 3618 N N . ILE C 1 61 ? 0.503 -31.988 69.160 1.00 14.99 62 ILE C N 1
ATOM 3619 C CA . ILE C 1 61 ? 0.380 -32.139 67.687 1.00 15.82 62 ILE C CA 1
ATOM 3620 C C . ILE C 1 61 ? 1.744 -32.272 66.971 1.00 16.85 62 ILE C C 1
ATOM 3621 O O . ILE C 1 61 ? 1.795 -32.805 65.838 1.00 17.21 62 ILE C O 1
ATOM 3626 N N . ARG C 1 62 ? 2.807 -31.778 67.634 1.00 17.23 63 ARG C N 1
ATOM 3627 C CA A ARG C 1 62 ? 4.162 -31.850 67.062 0.50 19.09 63 ARG C CA 1
ATOM 3628 C CA B ARG C 1 62 ? 4.202 -31.790 67.189 0.50 17.93 63 ARG C CA 1
ATOM 3629 C C . ARG C 1 62 ? 5.062 -32.848 67.839 1.00 18.85 63 ARG C C 1
ATOM 3630 O O . ARG C 1 62 ? 6.279 -32.868 67.642 1.00 19.94 63 ARG C O 1
ATOM 3645 N N . ASP C 1 63 ? 4.459 -33.690 68.656 1.00 17.89 64 ASP C N 1
ATOM 3646 C CA . ASP C 1 63 ? 5.194 -34.691 69.428 1.00 18.94 64 ASP C CA 1
ATOM 3647 C C . ASP C 1 63 ? 5.045 -36.031 68.709 1.00 18.61 64 ASP C C 1
ATOM 3648 O O . ASP C 1 63 ? 3.957 -36.606 68.664 1.00 17.02 64 ASP C O 1
ATOM 3653 N N . PRO C 1 64 ? 6.123 -36.517 68.069 1.00 19.14 65 PRO C N 1
ATOM 3654 C CA . PRO C 1 64 ? 5.956 -37.742 67.266 1.00 18.89 65 PRO C CA 1
ATOM 3655 C C . PRO C 1 64 ? 5.588 -38.974 68.097 1.00 17.89 65 PRO C C 1
ATOM 3656 O O . PRO C 1 64 ? 4.921 -39.877 67.591 1.00 16.80 65 PRO C O 1
ATOM 3660 N N . THR C 1 65 ? 5.987 -39.007 69.364 1.00 16.96 66 THR C N 1
ATOM 3661 C CA . THR C 1 65 ? 5.585 -40.107 70.225 1.00 17.38 66 THR C CA 1
ATOM 3662 C C . THR C 1 65 ? 4.092 -40.062 70.488 1.00 16.14 66 THR C C 1
ATOM 3663 O O . THR C 1 65 ? 3.427 -41.087 70.484 1.00 15.34 66 THR C O 1
ATOM 3667 N N . PHE C 1 66 ? 3.558 -38.868 70.713 1.00 14.97 67 PHE C N 1
ATOM 3668 C CA . PHE C 1 66 ? 2.123 -38.752 70.932 1.00 13.86 67 PHE C CA 1
ATOM 3669 C C . PHE C 1 66 ? 1.338 -39.176 69.681 1.00 14.05 67 PHE C C 1
ATOM 3670 O O . PHE C 1 66 ? 0.380 -39.936 69.771 1.00 13.82 67 PHE C O 1
ATOM 3678 N N . MET C 1 67 ? 1.797 -38.710 68.526 1.00 13.92 68 MET C N 1
ATOM 3679 C CA . MET C 1 67 ? 1.112 -38.993 67.270 1.00 14.56 68 MET C CA 1
ATOM 3680 C C . MET C 1 67 ? 1.197 -40.449 66.842 1.00 15.33 68 MET C C 1
ATOM 3681 O O . MET C 1 67 ? 0.305 -40.949 66.144 1.00 14.34 68 MET C O 1
ATOM 3686 N N . SER C 1 68 ? 2.236 -41.160 67.275 1.00 15.57 69 SER C N 1
ATOM 3687 C CA A SER C 1 68 ? 2.419 -42.572 66.927 0.50 16.94 69 SER C CA 1
ATOM 3688 C CA B SER C 1 68 ? 2.404 -42.566 66.907 0.50 16.52 69 SER C CA 1
ATOM 3689 C C . SER C 1 68 ? 1.798 -43.549 67.908 1.00 17.34 69 SER C C 1
ATOM 3690 O O . SER C 1 68 ? 1.246 -44.576 67.502 1.00 18.34 69 SER C O 1
ATOM 3695 N N . THR C 1 69 ? 1.913 -43.253 69.205 1.00 18.13 70 THR C N 1
ATOM 3696 C CA . THR C 1 69 ? 1.435 -44.170 70.267 1.00 18.75 70 THR C CA 1
ATOM 3697 C C . THR C 1 69 ? 0.722 -43.517 71.450 1.00 17.57 70 THR C C 1
ATOM 3698 O O . THR C 1 69 ? -0.191 -44.116 72.013 1.00 18.09 70 THR C O 1
ATOM 3702 N N . GLY C 1 70 ? 1.120 -42.308 71.822 1.00 16.79 71 GLY C N 1
ATOM 3703 C CA . GLY C 1 70 ? 0.593 -41.674 73.028 1.00 16.74 71 GLY C CA 1
ATOM 3704 C C . GLY C 1 70 ? -0.899 -41.442 73.031 1.00 16.36 71 GLY C C 1
ATOM 3705 O O . GLY C 1 70 ? -1.571 -41.515 74.081 1.00 16.07 71 GLY C O 1
ATOM 3706 N N . TYR C 1 71 ? -1.456 -41.157 71.855 1.00 15.60 72 TYR C N 1
ATOM 3707 C CA . TYR C 1 71 ? -2.876 -40.871 71.781 1.00 14.95 72 TYR C CA 1
ATOM 3708 C C . TYR C 1 71 ? -3.750 -42.040 72.228 1.00 14.80 72 TYR C C 1
ATOM 3709 O O . TYR C 1 71 ? -4.889 -41.840 72.635 1.00 15.33 72 TYR C O 1
ATOM 3718 N N . LEU C 1 72 ? -3.211 -43.265 72.144 1.00 16.09 73 LEU C N 1
ATOM 3719 C CA . LEU C 1 72 ? -3.961 -44.470 72.438 1.00 16.62 73 LEU C CA 1
ATOM 3720 C C . LEU C 1 72 ? -4.384 -44.551 73.891 1.00 16.93 73 LEU C C 1
ATOM 3721 O O . LEU C 1 72 ? -5.289 -45.304 74.210 1.00 19.60 73 LEU C O 1
ATOM 3726 N N . GLY C 1 73 ? -3.730 -43.770 74.746 1.00 17.87 74 GLY C N 1
ATOM 3727 C CA . GLY C 1 73 ? -4.088 -43.704 76.178 1.00 19.70 74 GLY C CA 1
ATOM 3728 C C . GLY C 1 73 ? -5.256 -42.787 76.533 1.00 20.43 74 GLY C C 1
ATOM 3729 O O . GLY C 1 73 ? -5.694 -42.752 77.693 1.00 21.44 74 GLY C O 1
ATOM 3730 N N . ARG C 1 74 ? -5.759 -42.022 75.565 1.00 19.46 75 ARG C N 1
ATOM 3731 C CA A ARG C 1 74 ? -6.801 -41.021 75.839 0.50 18.93 75 ARG C CA 1
ATOM 3732 C CA B ARG C 1 74 ? -6.795 -41.014 75.830 0.50 19.15 75 ARG C CA 1
ATOM 3733 C C . ARG C 1 74 ? -8.186 -41.641 75.850 1.00 18.68 75 ARG C C 1
ATOM 3734 O O . ARG C 1 74 ? -8.373 -42.740 75.350 1.00 19.20 75 ARG C O 1
ATOM 3749 N N . ASN C 1 75 ? -9.157 -40.935 76.438 1.00 19.12 76 ASN C N 1
ATOM 3750 C CA . ASN C 1 75 ? -10.534 -41.413 76.499 1.00 20.41 76 ASN C CA 1
ATOM 3751 C C . ASN C 1 75 ? -11.105 -41.528 75.101 1.00 18.27 76 ASN C C 1
ATOM 3752 O O . ASN C 1 75 ? -10.913 -40.619 74.293 1.00 17.91 76 ASN C O 1
ATOM 3757 N N . VAL C 1 76 ? -11.792 -42.624 74.820 1.00 17.82 77 VAL C N 1
ATOM 3758 C CA . VAL C 1 76 ? -12.496 -42.789 73.555 1.00 17.95 77 VAL C CA 1
ATOM 3759 C C . VAL C 1 76 ? -13.837 -42.065 73.573 1.00 18.41 77 VAL C C 1
ATOM 3760 O O . VAL C 1 76 ? -14.649 -42.257 74.498 1.00 17.98 77 VAL C O 1
ATOM 3764 N N . LEU C 1 77 ? -14.062 -41.229 72.557 1.00 16.32 78 LEU C N 1
ATOM 3765 C CA . LEU C 1 77 ? -15.322 -40.509 72.387 1.00 16.00 78 LEU C CA 1
ATOM 3766 C C . LEU C 1 77 ? -16.284 -41.176 71.409 1.00 15.64 78 LEU C C 1
ATOM 3767 O O . LEU C 1 77 ? -17.486 -41.071 71.579 1.00 15.21 78 LEU C O 1
ATOM 3772 N N . ASN C 1 78 ? -15.757 -41.811 70.350 1.00 14.87 79 ASN C N 1
ATOM 3773 C CA . ASN C 1 78 ? -16.585 -42.434 69.331 1.00 14.91 79 ASN C CA 1
ATOM 3774 C C . ASN C 1 78 ? -15.854 -43.580 68.686 1.00 14.73 79 ASN C C 1
ATOM 3775 O O . ASN C 1 78 ? -14.634 -43.527 68.515 1.00 15.45 79 ASN C O 1
ATOM 3780 N N . LYS C 1 79 ? -16.611 -44.598 68.308 1.00 14.86 80 LYS C N 1
AT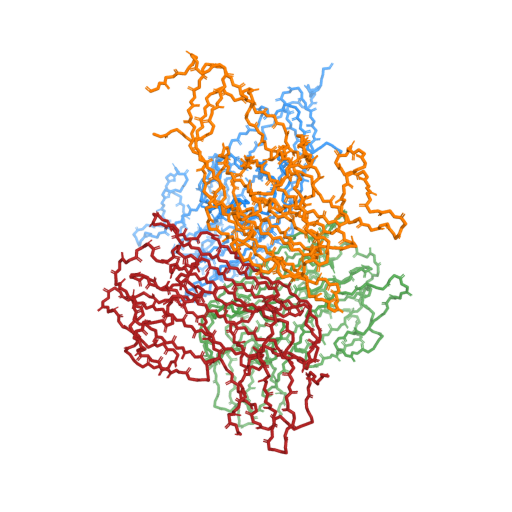OM 3781 C CA . LYS C 1 79 ? -16.167 -45.648 67.409 1.00 15.54 80 LYS C CA 1
ATOM 3782 C C . LYS C 1 79 ? -17.133 -45.711 66.243 1.00 15.25 80 LYS C C 1
ATOM 3783 O O . LYS C 1 79 ? -18.346 -45.797 66.430 1.00 15.90 80 LYS C O 1
ATOM 3789 N N . ILE C 1 80 ? -16.588 -45.623 65.027 1.00 14.17 81 ILE C N 1
ATOM 3790 C CA . ILE C 1 80 ? -17.375 -45.561 63.795 1.00 14.28 81 ILE C CA 1
ATOM 3791 C C . ILE C 1 80 ? -16.734 -46.523 62.793 1.00 15.76 81 ILE C C 1
ATOM 3792 O O . ILE C 1 80 ? -15.552 -46.410 62.485 1.00 16.57 81 ILE C O 1
ATOM 3797 N N . SER C 1 81 ? -17.510 -47.469 62.278 1.00 16.29 82 SER C N 1
ATOM 3798 C CA . SER C 1 81 ? -17.013 -48.391 61.261 1.00 16.93 82 SER C CA 1
ATOM 3799 C C . SER C 1 81 ? -17.629 -48.067 59.905 1.00 16.34 82 SER C C 1
ATOM 3800 O O . SER C 1 81 ? -18.564 -47.272 59.809 1.00 16.87 82 SER C O 1
ATOM 3803 N N . GLY C 1 82 ? -17.075 -48.674 58.859 1.00 16.14 83 GLY C N 1
ATOM 3804 C CA . GLY C 1 82 ? -17.632 -48.562 57.531 1.00 15.88 83 GLY C CA 1
ATOM 3805 C C . GLY C 1 82 ? -17.364 -47.222 56.895 1.00 15.01 83 GLY C C 1
ATOM 3806 O O . GLY C 1 82 ? -18.152 -46.753 56.065 1.00 16.40 83 GLY C O 1
ATOM 3807 N N . VAL C 1 83 ? -16.269 -46.580 57.283 1.00 13.38 84 VAL C N 1
ATOM 3808 C CA . VAL C 1 83 ? -15.963 -45.249 56.769 1.00 13.13 84 VAL C CA 1
ATOM 3809 C C . VAL C 1 83 ? -15.333 -45.378 55.403 1.00 12.71 84 VAL C C 1
ATOM 3810 O O . VAL C 1 83 ? -14.233 -45.928 55.217 1.00 13.08 84 VAL C O 1
ATOM 3814 N N . THR C 1 84 ? -16.054 -44.802 54.458 1.00 12.44 85 THR C N 1
ATOM 3815 C CA . THR C 1 84 ? -15.704 -44.959 53.074 1.00 12.97 85 THR C CA 1
ATOM 3816 C C . THR C 1 84 ? -15.043 -43.712 52.494 1.00 11.86 85 THR C C 1
ATOM 3817 O O . THR C 1 84 ? -14.143 -43.811 51.677 1.00 12.34 85 THR C O 1
ATOM 3821 N N . VAL C 1 85 ? -15.476 -42.539 52.928 1.00 11.55 86 VAL C N 1
ATOM 3822 C CA . VAL C 1 85 ? -14.923 -41.266 52.482 1.00 11.04 86 VAL C CA 1
ATOM 3823 C C . VAL C 1 85 ? -14.253 -40.616 53.688 1.00 10.35 86 VAL C C 1
ATOM 3824 O O . VAL C 1 85 ? -14.921 -39.986 54.506 1.00 10.10 86 VAL C O 1
ATOM 3828 N N . PRO C 1 86 ? -12.931 -40.759 53.805 1.00 9.35 87 PRO C N 1
ATOM 3829 C CA . PRO C 1 86 ? -12.328 -40.357 55.092 1.00 9.38 87 PRO C CA 1
ATOM 3830 C C . PRO C 1 86 ? -12.055 -38.854 55.251 1.00 9.39 87 PRO C C 1
ATOM 3831 O O . PRO C 1 86 ? -11.944 -38.358 56.381 1.00 9.15 87 PRO C O 1
ATOM 3835 N N . GLY C 1 87 ? -11.934 -38.141 54.145 1.00 9.25 88 GLY C N 1
ATOM 3836 C CA . GLY C 1 87 ? -11.610 -36.727 54.197 1.00 9.66 88 GLY C CA 1
ATOM 3837 C C . GLY C 1 87 ? -12.785 -35.862 54.630 1.00 10.07 88 GLY C C 1
ATOM 3838 O O . GLY C 1 87 ? -13.946 -36.183 54.387 1.00 10.39 88 GLY C O 1
ATOM 3839 N N . PHE C 1 88 ? -12.471 -34.754 55.299 1.00 9.88 89 PHE C N 1
ATOM 3840 C CA . PHE C 1 88 ? -13.445 -33.746 55.711 1.00 10.38 89 PHE C CA 1
ATOM 3841 C C . PHE C 1 88 ? -12.731 -32.422 55.934 1.00 10.04 89 PHE C C 1
ATOM 3842 O O . PHE C 1 88 ? -11.506 -32.359 56.069 1.00 10.06 89 PHE C O 1
ATOM 3850 N N . ASN C 1 89 ? -13.502 -31.343 55.982 1.00 10.43 90 ASN C N 1
ATOM 3851 C CA . ASN C 1 89 ? -12.944 -30.019 56.246 1.00 10.59 90 ASN C CA 1
ATOM 3852 C C . ASN C 1 89 ? -14.043 -29.258 56.955 1.00 11.07 90 ASN C C 1
ATOM 3853 O O . ASN C 1 89 ? -14.992 -28.787 56.321 1.00 12.13 90 ASN C O 1
ATOM 3858 N N . ILE C 1 90 ? -13.927 -29.180 58.279 1.00 10.43 91 ILE C N 1
ATOM 3859 C CA . ILE C 1 90 ? -15.008 -28.683 59.132 1.00 11.63 91 ILE C CA 1
ATOM 3860 C C . ILE C 1 90 ? -14.578 -27.481 59.980 1.00 10.52 91 ILE C C 1
ATOM 3861 O O . ILE C 1 90 ? -13.582 -27.515 60.696 1.00 9.86 91 ILE C O 1
ATOM 3866 N N . TRP C 1 91 ? -15.387 -26.427 59.929 1.00 10.48 92 TRP C N 1
ATOM 3867 C CA . TRP C 1 91 ? -15.206 -25.311 60.853 1.00 11.23 92 TRP C CA 1
ATOM 3868 C C . TRP C 1 91 ? -16.560 -24.622 61.030 1.00 11.07 92 TRP C C 1
ATOM 3869 O O . TRP C 1 91 ? -17.114 -24.076 60.085 1.00 11.28 92 TRP C O 1
ATOM 3880 N N . ASN C 1 92 ? -17.081 -24.690 62.252 1.00 11.99 93 ASN C N 1
ATOM 3881 C CA . ASN C 1 92 ? -18.285 -23.951 62.621 1.00 11.42 93 ASN C CA 1
ATOM 3882 C C . ASN C 1 92 ? -17.917 -22.928 63.691 1.00 11.74 93 ASN C C 1
ATOM 3883 O O . ASN C 1 92 ? -17.691 -23.304 64.844 1.00 10.99 93 ASN C O 1
ATOM 3888 N N . PRO C 1 93 ? -17.874 -21.632 63.320 1.00 13.04 94 PRO C N 1
ATOM 3889 C CA . PRO C 1 93 ? -17.524 -20.598 64.287 1.00 13.98 94 PRO C CA 1
ATOM 3890 C C . PRO C 1 93 ? -18.449 -20.494 65.475 1.00 14.72 94 PRO C C 1
ATOM 3891 O O . PRO C 1 93 ? -18.083 -19.880 66.483 1.00 15.98 94 PRO C O 1
ATOM 3895 N N . SER C 1 94 ? -19.611 -21.138 65.405 1.00 14.36 95 SER C N 1
ATOM 3896 C CA . SER C 1 94 ? -20.585 -21.099 66.496 1.00 14.50 95 SER C CA 1
ATOM 3897 C C . SER C 1 94 ? -20.773 -22.404 67.263 1.00 13.54 95 SER C C 1
ATOM 3898 O O . SER C 1 94 ? -21.645 -22.492 68.126 1.00 13.24 95 SER C O 1
ATOM 3901 N N . SER C 1 95 ? -20.033 -23.453 66.920 1.00 12.64 96 SER C N 1
ATOM 3902 C CA . SER C 1 95 ? -20.194 -24.737 67.594 1.00 12.06 96 SER C CA 1
ATOM 3903 C C . SER C 1 95 ? -18.913 -25.541 67.587 1.00 12.29 96 SER C C 1
ATOM 3904 O O . SER C 1 95 ? -18.229 -25.603 66.561 1.00 11.67 96 SER C O 1
ATOM 3907 N N . ARG C 1 96 ? -18.637 -26.202 68.712 1.00 12.18 97 ARG C N 1
ATOM 3908 C CA . ARG C 1 96 ? -17.491 -27.109 68.787 1.00 12.72 97 ARG C CA 1
ATOM 3909 C C . ARG C 1 96 ? -17.805 -28.541 68.370 1.00 11.35 97 ARG C C 1
ATOM 3910 O O . ARG C 1 96 ? -16.924 -29.403 68.425 1.00 11.45 97 ARG C O 1
ATOM 3918 N N . THR C 1 97 ? -19.033 -28.801 67.931 1.00 10.78 98 THR C N 1
ATOM 3919 C CA . THR C 1 97 ? -19.419 -30.119 67.438 1.00 10.32 98 THR C CA 1
ATOM 3920 C C . THR C 1 97 ? -19.970 -30.013 66.024 1.00 9.77 98 THR C C 1
ATOM 3921 O O . THR C 1 97 ? -20.368 -28.931 65.584 1.00 9.69 98 THR C O 1
ATOM 3925 N N . ALA C 1 98 ? -19.996 -31.155 65.351 1.00 9.53 99 ALA C N 1
ATOM 3926 C CA . ALA C 1 98 ? -20.458 -31.266 63.977 1.00 9.52 99 ALA C CA 1
ATOM 3927 C C . ALA C 1 98 ? -20.705 -32.716 63.626 1.00 9.97 99 ALA C C 1
ATOM 3928 O O . ALA C 1 98 ? -20.265 -33.625 64.337 1.00 10.61 99 ALA C O 1
ATOM 3930 N N . THR C 1 99 ? -21.367 -32.925 62.493 1.00 9.62 100 THR C N 1
ATOM 3931 C CA . THR C 1 99 ? -21.569 -34.245 61.974 1.00 10.36 100 THR C CA 1
ATOM 3932 C C . THR C 1 99 ? -20.298 -34.704 61.281 1.00 10.82 100 THR C C 1
ATOM 3933 O O . THR C 1 99 ? -19.820 -34.024 60.363 1.00 10.71 100 THR C O 1
ATOM 3937 N N . VAL C 1 100 ? -19.785 -35.852 61.697 1.00 10.83 101 VAL C N 1
ATOM 3938 C CA . VAL C 1 100 ? -18.596 -36.449 61.116 1.00 11.10 101 VAL C CA 1
ATOM 3939 C C . VAL C 1 100 ? -18.908 -37.909 60.803 1.00 11.36 101 VAL C C 1
ATOM 3940 O O . VAL C 1 100 ? -19.335 -38.662 61.688 1.00 10.86 101 VAL C O 1
ATOM 3944 N N . TYR C 1 101 ? -18.661 -38.311 59.558 1.00 11.21 102 TYR C N 1
ATOM 3945 C CA . TYR C 1 101 ? -18.887 -39.698 59.124 1.00 11.84 102 TYR C CA 1
ATOM 3946 C C . TYR C 1 101 ? -20.289 -40.174 59.438 1.00 13.01 102 TYR C C 1
ATOM 3947 O O . TYR C 1 101 ? -20.483 -41.324 59.853 1.00 14.51 102 TYR C O 1
ATOM 3956 N N . GLY C 1 102 ? -21.248 -39.264 59.276 1.00 13.39 103 GLY C N 1
ATOM 3957 C CA . GLY C 1 102 ? -22.653 -39.554 59.509 1.00 13.92 103 GLY C CA 1
ATOM 3958 C C . GLY C 1 102 ? -23.096 -39.492 60.951 1.00 14.57 103 GLY C C 1
ATOM 3959 O O . GLY C 1 102 ? -24.258 -39.787 61.234 1.00 17.12 103 GLY C O 1
ATOM 3960 N N . VAL C 1 103 ? -22.190 -39.189 61.870 1.00 14.39 104 VAL C N 1
ATOM 3961 C CA . VAL C 1 103 ? -22.496 -39.217 63.281 1.00 13.44 104 VAL C CA 1
ATOM 3962 C C . VAL C 1 103 ? -22.658 -37.789 63.763 1.00 13.12 104 VAL C C 1
ATOM 3963 O O . VAL C 1 103 ? -21.737 -36.995 63.660 1.00 11.68 104 VAL C O 1
ATOM 3967 N N . LYS C 1 104 ? -23.807 -37.495 64.359 1.00 12.35 105 LYS C N 1
ATOM 3968 C CA . LYS C 1 104 ? -24.067 -36.155 64.868 1.00 13.77 105 LYS C CA 1
ATOM 3969 C C . LYS C 1 104 ? -23.243 -35.835 66.116 1.00 12.52 105 LYS C C 1
ATOM 3970 O O . LYS C 1 104 ? -22.840 -36.741 66.868 1.00 13.00 105 LYS C O 1
ATOM 3976 N N . ASN C 1 105 ? -22.997 -34.540 66.320 1.00 11.55 106 ASN C N 1
ATOM 3977 C CA . ASN C 1 105 ? -22.435 -34.025 67.556 1.00 12.34 106 ASN C CA 1
ATOM 3978 C C . ASN C 1 105 ? -21.054 -34.553 67.930 1.00 12.37 106 ASN C C 1
ATOM 3979 O O . ASN C 1 105 ? -20.735 -34.757 69.117 1.00 14.03 106 ASN C O 1
ATOM 3984 N N . VAL C 1 106 ? -20.231 -34.798 66.924 1.00 11.90 107 VAL C N 1
ATOM 3985 C CA . VAL C 1 106 ? -18.848 -35.216 67.155 1.00 11.98 107 VAL C CA 1
ATOM 3986 C C . VAL C 1 106 ? -18.045 -33.965 67.512 1.00 11.55 107 VAL C C 1
ATOM 3987 O O . VAL C 1 106 ? -18.202 -32.917 66.877 1.00 12.10 107 VAL C O 1
ATOM 3991 N N . ASN C 1 107 ? -17.179 -34.069 68.516 1.00 11.56 108 ASN C N 1
ATOM 3992 C CA . ASN C 1 107 ? -16.398 -32.947 69.015 1.00 11.13 108 ASN C CA 1
ATOM 3993 C C . ASN C 1 107 ? -15.190 -32.668 68.107 1.00 11.19 108 ASN C C 1
ATOM 3994 O O . ASN C 1 107 ? -14.029 -32.811 68.509 1.00 11.20 108 ASN C O 1
ATOM 3999 N N . TYR C 1 108 ? -15.477 -32.206 66.893 1.00 10.32 109 TYR C N 1
ATOM 4000 C CA . TYR C 1 108 ? -14.440 -31.981 65.870 1.00 10.30 109 TYR C CA 1
ATOM 4001 C C . TYR C 1 108 ? -13.410 -30.926 66.286 1.00 10.37 109 TYR C C 1
ATOM 4002 O O . TYR C 1 108 ? -12.272 -30.943 65.796 1.00 10.21 109 TYR C O 1
ATOM 4011 N N . TYR C 1 109 ? -13.823 -29.972 67.126 1.00 10.15 110 TYR C N 1
ATOM 4012 C CA . TYR C 1 109 ? -13.014 -28.807 67.482 1.00 10.65 110 TYR C CA 1
ATOM 4013 C C . TYR C 1 109 ? -11.697 -29.191 68.148 1.00 10.00 110 TYR C C 1
ATOM 4014 O O . TYR C 1 109 ? -10.685 -28.507 68.005 1.00 10.65 110 TYR C O 1
ATOM 4023 N N . ASN C 1 110 ? -11.741 -30.275 68.910 1.00 10.77 111 ASN C N 1
ATOM 4024 C CA . ASN C 1 110 ? -10.561 -30.760 69.646 1.00 10.71 111 ASN C CA 1
ATOM 4025 C C . ASN C 1 110 ? -10.698 -32.254 69.827 1.00 10.65 111 ASN C C 1
ATOM 4026 O O . ASN C 1 110 ? -11.565 -32.734 70.551 1.00 11.07 111 ASN C O 1
ATOM 4031 N N . MET C 1 111 ? -9.861 -33.002 69.101 1.00 10.48 112 MET C N 1
ATOM 4032 C CA . MET C 1 111 ? -9.999 -34.448 69.038 1.00 10.53 112 MET C CA 1
ATOM 4033 C C . MET C 1 111 ? -8.784 -35.063 68.368 1.00 10.90 112 MET C C 1
ATOM 4034 O O . MET C 1 111 ? -8.067 -34.395 67.644 1.00 10.44 112 MET C O 1
ATOM 4039 N N . VAL C 1 112 ? -8.576 -36.348 68.656 1.00 11.15 113 VAL C N 1
ATOM 4040 C CA . VAL C 1 112 ? -7.707 -37.213 67.860 1.00 11.19 113 VAL C CA 1
ATOM 4041 C C . VAL C 1 112 ? -8.598 -38.195 67.099 1.00 11.14 113 VAL C C 1
ATOM 4042 O O . VAL C 1 112 ? -9.522 -38.792 67.660 1.00 10.92 113 VAL C O 1
ATOM 4046 N N . LEU C 1 113 ? -8.331 -38.353 65.808 1.00 10.21 114 LEU C N 1
ATOM 4047 C CA . LEU C 1 113 ? -8.986 -39.353 64.987 1.00 10.83 114 LEU C CA 1
ATOM 4048 C C . LEU C 1 113 ? -7.948 -40.377 64.537 1.00 10.45 114 LEU C C 1
ATOM 4049 O O . LEU C 1 113 ? -6.882 -40.004 64.013 1.00 10.98 114 LEU C O 1
ATOM 4054 N N . GLU C 1 114 ? -8.266 -41.649 64.717 1.00 10.87 115 GLU C N 1
ATOM 4055 C CA . GLU C 1 114 ? -7.456 -42.736 64.169 1.00 11.27 115 GLU C CA 1
ATOM 4056 C C . GLU C 1 114 ? -8.292 -43.502 63.156 1.00 11.09 115 GLU C C 1
ATOM 4057 O O . GLU C 1 114 ? -9.373 -43.991 63.473 1.00 11.23 115 GLU C O 1
ATOM 4063 N N . LEU C 1 115 ? -7.758 -43.624 61.944 1.00 10.55 116 LEU C N 1
ATOM 4064 C CA . LEU C 1 115 ? -8.339 -44.469 60.923 1.00 10.65 116 LEU C CA 1
ATOM 4065 C C . LEU C 1 115 ? -7.422 -45.665 60.700 1.00 10.95 116 LEU C C 1
ATOM 4066 O O . LEU C 1 115 ? -6.223 -45.511 60.502 1.00 11.22 116 LEU C O 1
ATOM 4071 N N . LYS C 1 116 ? -7.998 -46.866 60.678 1.00 12.36 117 LYS C N 1
ATOM 4072 C CA . LYS C 1 116 ? -7.218 -48.093 60.448 1.00 12.89 117 LYS C CA 1
ATOM 4073 C C . LYS C 1 116 ? -7.954 -49.032 59.511 1.00 11.59 117 LYS C C 1
ATOM 4074 O O . LYS C 1 116 ? -9.187 -49.087 59.493 1.00 11.01 117 LYS C O 1
ATOM 4080 N N . GLY C 1 117 ? -7.177 -49.782 58.760 1.00 11.00 118 GLY C N 1
ATOM 4081 C CA . GLY C 1 117 ? -7.708 -50.821 57.926 1.00 10.80 118 GLY C CA 1
ATOM 4082 C C . GLY C 1 117 ? -6.601 -51.519 57.174 1.00 11.09 118 GLY C C 1
ATOM 4083 O O . GLY C 1 117 ? -5.416 -51.273 57.420 1.00 11.21 118 GLY C O 1
ATOM 4084 N N . TYR C 1 118 ? -6.989 -52.378 56.243 1.00 11.68 119 TYR C N 1
ATOM 4085 C CA . TYR C 1 118 ? -6.064 -53.051 55.349 1.00 12.02 119 TYR C CA 1
ATOM 4086 C C . TYR C 1 118 ? -6.359 -52.615 53.924 1.00 11.48 119 TYR C C 1
ATOM 4087 O O . TYR C 1 118 ? -7.467 -52.789 53.429 1.00 11.50 119 TYR C O 1
ATOM 4096 N N . PHE C 1 119 ? -5.359 -52.062 53.255 1.00 11.21 120 PHE C N 1
ATOM 4097 C CA . PHE C 1 119 ? -5.506 -51.642 51.868 1.00 10.52 120 PHE C CA 1
ATOM 4098 C C . PHE C 1 119 ? -5.331 -52.840 50.950 1.00 10.60 120 PHE C C 1
ATOM 4099 O O . PHE C 1 119 ? -4.378 -53.599 51.114 1.00 10.60 120 PHE C O 1
ATOM 4107 N N . LYS C 1 120 ? -6.248 -53.006 50.003 1.00 10.38 121 LYS C N 1
ATOM 4108 C CA . LYS C 1 120 ? -6.111 -54.030 48.974 1.00 10.64 121 LYS C CA 1
ATOM 4109 C C . LYS C 1 120 ? -6.714 -53.549 47.678 1.00 10.85 121 LYS C C 1
ATOM 4110 O O . LYS C 1 120 ? -7.805 -52.962 47.671 1.00 10.35 121 LYS C O 1
ATOM 4116 N N . ALA C 1 121 ? -5.998 -53.784 46.587 1.00 10.37 122 ALA C N 1
ATOM 4117 C CA . ALA C 1 121 ? -6.575 -53.711 45.266 1.00 11.01 122 ALA C CA 1
ATOM 4118 C C . ALA C 1 121 ? -6.444 -55.012 44.501 1.00 11.34 122 ALA C C 1
ATOM 4119 O O . ALA C 1 121 ? -5.523 -55.776 44.694 1.00 10.83 122 ALA C O 1
ATOM 4121 N N . ASP C 1 122 ? -7.329 -55.178 43.538 1.00 11.80 123 ASP C N 1
ATOM 4122 C CA . ASP C 1 122 ? -7.240 -56.331 42.660 1.00 13.02 123 ASP C CA 1
ATOM 4123 C C . ASP C 1 122 ? -6.489 -56.040 41.377 1.00 12.92 123 ASP C C 1
ATOM 4124 O O . ASP C 1 122 ? -6.232 -56.980 40.605 1.00 12.80 123 ASP C O 1
ATOM 4129 N N . VAL C 1 123 ? -6.068 -54.788 41.155 1.00 11.83 124 VAL C N 1
ATOM 4130 C CA . VAL C 1 123 ? -5.220 -54.430 40.030 1.00 11.24 124 VAL C CA 1
ATOM 4131 C C . VAL C 1 123 ? -3.832 -54.006 40.554 1.00 11.27 124 VAL C C 1
ATOM 4132 O O . VAL C 1 123 ? -3.717 -53.018 41.292 1.00 10.63 124 VAL C O 1
ATOM 4136 N N . SER C 1 124 ? -2.792 -54.773 40.209 1.00 10.90 125 SER C N 1
ATOM 4137 C CA . SER C 1 124 ? -1.418 -54.443 40.585 1.00 10.96 125 SER C CA 1
ATOM 4138 C C . SER C 1 124 ? -1.047 -53.131 39.951 1.00 10.57 125 SER C C 1
ATOM 4139 O O . SER C 1 124 ? -1.417 -52.859 38.791 1.00 11.59 125 SER C O 1
ATOM 4142 N N . GLY C 1 125 ? -0.241 -52.338 40.648 1.00 10.37 126 GLY C N 1
ATOM 4143 C CA . GLY C 1 125 ? 0.254 -51.100 40.079 1.00 10.12 126 GLY C CA 1
ATOM 4144 C C . GLY C 1 125 ? 0.575 -50.065 41.127 1.00 9.76 126 GLY C C 1
ATOM 4145 O O . GLY C 1 125 ? 0.546 -50.374 42.313 1.00 9.47 126 GLY C O 1
ATOM 4146 N N . ASP C 1 126 ? 0.926 -48.867 40.668 1.00 10.33 127 ASP C N 1
ATOM 4147 C CA . ASP C 1 126 ? 1.314 -47.768 41.571 1.00 10.52 127 ASP C CA 1
ATOM 4148 C C . ASP C 1 126 ? 0.103 -47.084 42.142 1.00 9.70 127 ASP C C 1
ATOM 4149 O O . ASP C 1 126 ? -0.741 -46.595 41.387 1.00 10.03 127 ASP C O 1
ATOM 4154 N N . TYR C 1 127 ? 0.050 -47.023 43.465 1.00 8.98 128 TYR C N 1
ATOM 4155 C CA . TYR C 1 127 ? -1.016 -46.310 44.196 1.00 8.89 128 TYR C CA 1
ATOM 4156 C C . TYR C 1 127 ? -0.390 -45.190 45.016 1.00 8.97 128 TYR C C 1
ATOM 4157 O O . TYR C 1 127 ? 0.636 -45.423 45.650 1.00 8.92 128 TYR C O 1
ATOM 4166 N N . LYS C 1 128 ? -1.027 -44.024 45.028 1.00 9.18 129 LYS C N 1
ATOM 4167 C CA . LYS C 1 128 ? -0.542 -42.862 45.781 1.00 9.21 129 LYS C CA 1
ATOM 4168 C C . LYS C 1 128 ? -1.554 -42.436 46.831 1.00 8.72 129 LYS C C 1
ATOM 4169 O O . LYS C 1 128 ? -2.758 -42.337 46.561 1.00 8.84 129 LYS C O 1
ATOM 4175 N N . LEU C 1 129 ? -1.063 -42.227 48.053 1.00 8.28 130 LEU C N 1
ATOM 4176 C CA . LEU C 1 129 ? -1.865 -41.647 49.130 1.00 7.77 130 LEU C CA 1
ATOM 4177 C C . LEU C 1 129 ? -1.358 -40.236 49.347 1.00 7.69 130 LEU C C 1
ATOM 4178 O O . LEU C 1 129 ? -0.156 -40.040 49.504 1.00 7.80 130 LEU C O 1
ATOM 4183 N N . THR C 1 130 ? -2.274 -39.273 49.422 1.00 7.48 131 THR C N 1
ATOM 4184 C CA . THR C 1 130 ? -1.894 -37.871 49.599 1.00 7.72 131 THR C CA 1
ATOM 4185 C C . THR C 1 130 ? -2.651 -37.205 50.745 1.00 7.93 131 THR C C 1
ATOM 4186 O O . THR C 1 130 ? -3.872 -37.322 50.833 1.00 7.41 131 THR C O 1
ATOM 4190 N N . LEU C 1 131 ? -1.901 -36.526 51.624 1.00 7.76 132 LEU C N 1
ATOM 4191 C CA . LEU C 1 131 ? -2.447 -35.653 52.646 1.00 8.21 132 LEU C CA 1
ATOM 4192 C C . LEU C 1 131 ? -2.179 -34.210 52.265 1.00 8.26 132 LEU C C 1
ATOM 4193 O O . LEU C 1 131 ? -1.043 -33.858 51.968 1.00 8.19 132 LEU C O 1
ATOM 4198 N N . SER C 1 132 ? -3.212 -33.358 52.313 1.00 8.45 133 SER C N 1
ATOM 4199 C CA . SER C 1 132 ? -3.081 -31.963 51.866 1.00 8.52 133 SER C CA 1
ATOM 4200 C C . SER C 1 132 ? -3.615 -30.955 52.881 1.00 8.67 133 SER C C 1
ATOM 4201 O O . SER C 1 132 ? -4.700 -31.130 53.413 1.00 8.61 133 SER C O 1
ATOM 4204 N N . HIS C 1 133 ? -2.823 -29.914 53.151 1.00 8.64 134 HIS C N 1
ATOM 4205 C CA . HIS C 1 133 ? -3.255 -28.747 53.923 1.00 9.15 134 HIS C CA 1
ATOM 4206 C C . HIS C 1 133 ? -3.829 -29.115 55.281 1.00 8.46 134 HIS C C 1
ATOM 4207 O O . HIS C 1 133 ? -4.790 -28.504 55.735 1.00 8.63 134 HIS C O 1
ATOM 4214 N N . ILE C 1 134 ? -3.193 -30.072 55.938 1.00 8.25 135 ILE C N 1
ATOM 4215 C CA . ILE C 1 134 ? -3.744 -30.640 57.152 1.00 8.39 135 ILE C CA 1
ATOM 4216 C C . ILE C 1 134 ? -3.759 -29.624 58.311 1.00 8.15 135 ILE C C 1
ATOM 4217 O O . ILE C 1 134 ? -2.771 -28.933 58.569 1.00 8.09 135 ILE C O 1
ATOM 4222 N N . ASP C 1 135 ? -4.909 -29.521 58.981 1.00 7.75 136 ASP C N 1
ATOM 4223 C CA . ASP C 1 135 ? -5.084 -28.623 60.136 1.00 7.96 136 ASP C CA 1
ATOM 4224 C C . ASP C 1 135 ? -5.727 -29.472 61.226 1.00 7.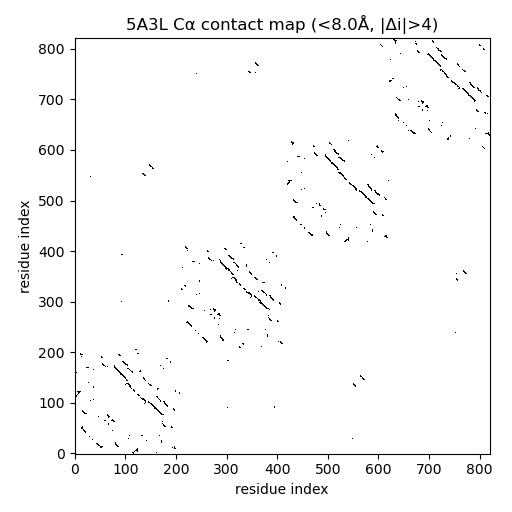82 136 ASP C C 1
ATOM 4225 O O . ASP C 1 135 ? -6.887 -29.799 61.102 1.00 7.71 136 ASP C O 1
ATOM 4230 N N . ASP C 1 136 ? -5.010 -29.885 62.276 1.00 7.84 137 ASP C N 1
ATOM 4231 C CA . ASP C 1 136 ? -3.676 -29.411 62.689 1.00 7.95 137 ASP C CA 1
ATOM 4232 C C . ASP C 1 136 ? -2.483 -30.310 62.368 1.00 8.15 137 ASP C C 1
ATOM 4233 O O . ASP C 1 136 ? -1.419 -29.798 62.037 1.00 8.38 137 ASP C O 1
ATOM 4238 N N A SER C 1 137 ? -2.630 -31.623 62.486 0.50 8.15 138 SER C N 1
ATOM 4239 N N B SER C 1 137 ? -2.642 -31.630 62.504 0.50 8.14 138 SER C N 1
ATOM 4240 C CA A SER C 1 137 ? -1.507 -32.505 62.183 0.50 8.23 138 SER C CA 1
ATOM 4241 C CA B SER C 1 137 ? -1.523 -32.563 62.373 0.50 8.21 138 SER C CA 1
ATOM 4242 C C A SER C 1 137 ? -1.975 -33.908 61.863 0.50 8.49 138 SER C C 1
ATOM 4243 C C B SER C 1 137 ? -1.975 -33.928 61.910 0.50 8.46 138 SER C C 1
ATOM 4244 O O A SER C 1 137 ? -3.067 -34.318 62.224 0.50 8.46 138 SER C O 1
ATOM 4245 O O B SER C 1 137 ? -3.075 -34.333 62.239 0.50 8.43 138 SER C O 1
ATOM 4250 N N . SER C 1 138 ? -1.153 -34.619 61.107 1.00 8.35 139 SER C N 1
ATOM 4251 C CA . SER C 1 138 ? -1.448 -35.990 60.758 1.00 8.76 139 SER C CA 1
ATOM 4252 C C . SER C 1 138 ? -0.186 -36.788 60.569 1.00 8.66 139 SER C C 1
ATOM 4253 O O . SER C 1 138 ? 0.788 -36.278 60.029 1.00 8.86 139 SER C O 1
ATOM 4256 N N . MET C 1 139 ? -0.248 -38.048 60.976 1.00 9.19 140 MET C N 1
ATOM 4257 C CA . MET C 1 139 ? 0.836 -39.005 60.761 1.00 9.89 140 MET C CA 1
ATOM 4258 C C . MET C 1 139 ? 0.221 -40.244 60.102 1.00 9.86 140 MET C C 1
ATOM 4259 O O . MET C 1 139 ? -0.846 -40.723 60.500 1.00 10.98 140 MET C O 1
ATOM 4264 N N . LEU C 1 140 ? 0.858 -40.723 59.029 1.00 9.30 141 LEU C N 1
ATOM 4265 C CA . LEU C 1 140 ? 0.370 -41.846 58.259 1.00 9.65 141 LEU C CA 1
ATOM 4266 C C . LEU C 1 140 ? 1.425 -42.969 58.284 1.00 9.24 141 LEU C C 1
ATOM 4267 O O . LEU C 1 140 ? 2.604 -42.719 58.076 1.00 9.00 141 LEU C O 1
ATOM 4272 N N . PHE C 1 141 ? 0.953 -44.192 58.477 1.00 10.16 142 PHE C N 1
ATOM 4273 C CA . PHE C 1 141 ? 1.776 -45.393 58.479 1.00 10.33 142 PHE C CA 1
ATOM 4274 C C . PHE C 1 141 ? 1.243 -46.369 57.447 1.00 10.32 142 PHE C C 1
ATOM 4275 O O . PHE C 1 141 ? 0.037 -46.613 57.399 1.00 9.65 142 PHE C O 1
ATOM 4283 N N . PHE C 1 142 ? 2.146 -46.957 56.660 1.00 9.86 143 PHE C N 1
ATOM 4284 C CA . PHE C 1 142 ? 1.767 -47.936 55.682 1.00 10.34 143 PHE C CA 1
ATOM 4285 C C . PHE C 1 142 ? 2.711 -49.119 55.810 1.00 10.42 143 PHE C C 1
ATOM 4286 O O . PHE C 1 142 ? 3.914 -48.952 55.778 1.00 11.05 143 PHE C O 1
ATOM 4294 N N . GLY C 1 143 ? 2.142 -50.304 56.002 1.00 12.08 144 GLY C N 1
ATOM 4295 C CA . GLY C 1 143 ? 2.914 -51.534 56.230 1.00 13.17 144 GLY C CA 1
ATOM 4296 C C . GLY C 1 143 ? 3.062 -52.417 55.020 1.00 15.91 144 GLY C C 1
ATOM 4297 O O . GLY C 1 143 ? 2.383 -52.250 54.000 1.00 15.35 144 GLY C O 1
ATOM 4298 N N . LYS C 1 144 ? 4.012 -53.339 55.112 1.00 18.24 145 LYS C N 1
ATOM 4299 C CA . LYS C 1 144 ? 4.185 -54.307 54.057 1.00 21.13 145 LYS C CA 1
ATOM 4300 C C . LYS C 1 144 ? 3.006 -55.274 54.134 1.00 20.28 145 LYS C C 1
ATOM 4301 O O . LYS C 1 144 ? 2.236 -55.253 55.091 1.00 20.22 145 LYS C O 1
ATOM 4307 N N . GLU C 1 145 ? 2.897 -56.122 53.133 1.00 21.68 146 GLU C N 1
ATOM 4308 C CA . GLU C 1 145 ? 1.793 -57.069 53.081 1.00 24.24 146 GLU C CA 1
ATOM 4309 C C . GLU C 1 145 ? 1.709 -57.879 54.379 1.00 24.52 146 GLU C C 1
ATOM 4310 O O . GLU C 1 145 ? 2.737 -58.284 54.949 1.00 21.51 146 GLU C O 1
ATOM 4316 N N . THR C 1 146 ? 0.491 -58.064 54.875 1.00 25.59 147 THR C N 1
ATOM 4317 C CA . THR C 1 146 ? 0.277 -58.876 56.073 1.00 27.18 147 THR C CA 1
ATOM 4318 C C . THR C 1 146 ? 0.223 -60.346 55.692 1.00 27.22 147 THR C C 1
ATOM 4319 O O . THR C 1 146 ? -0.277 -60.705 54.633 1.00 24.32 147 THR C O 1
ATOM 4323 N N . ALA C 1 147 ? 0.789 -61.175 56.561 1.00 28.64 148 ALA C N 1
ATOM 4324 C CA . ALA C 1 147 ? 0.587 -62.617 56.503 1.00 29.16 148 ALA C CA 1
ATOM 4325 C C . ALA C 1 147 ? -0.740 -62.972 57.165 1.00 28.78 148 ALA C C 1
ATOM 4326 O O . ALA C 1 147 ? -1.333 -62.170 57.911 1.00 28.66 148 ALA C O 1
ATOM 4328 N N . PHE C 1 148 ? -1.210 -64.179 56.879 1.00 29.92 149 PHE C N 1
ATOM 4329 C CA . PHE C 1 148 ? -2.488 -64.645 57.394 1.00 30.84 149 PHE C CA 1
ATOM 4330 C C . PHE C 1 148 ? -2.391 -66.043 57.978 1.00 35.37 149 PHE C C 1
ATOM 4331 O O . PHE C 1 148 ? -1.534 -66.835 57.577 1.00 32.44 149 PHE C O 1
ATOM 4339 N N . LYS C 1 149 ? -3.285 -66.301 58.932 1.00 40.20 150 LYS C N 1
ATOM 4340 C CA . LYS C 1 149 ? -3.679 -67.644 59.318 1.00 45.20 150 LYS C CA 1
ATOM 4341 C C . LYS C 1 149 ? -5.018 -67.905 58.644 1.00 46.30 150 LYS C C 1
ATOM 4342 O O . LYS C 1 149 ? -5.975 -67.144 58.821 1.00 45.11 150 LYS C O 1
ATOM 4348 N N . CYS C 1 150 ? -5.077 -68.973 57.856 1.00 48.48 151 CYS C N 1
ATOM 4349 C CA . CYS C 1 150 ? -6.271 -69.305 57.097 1.00 51.51 151 CYS C CA 1
ATOM 4350 C C . CYS C 1 150 ? -7.101 -70.335 57.863 1.00 55.44 151 CYS C C 1
ATOM 4351 O O . CYS C 1 150 ? -6.608 -71.414 58.192 1.00 55.39 151 CYS C O 1
ATOM 4354 N N . CYS C 1 151 ? -8.351 -69.975 58.159 1.00 58.50 152 CYS C N 1
ATOM 4355 C CA . CYS C 1 151 ? -9.275 -70.837 58.900 1.00 61.16 152 CYS C CA 1
ATOM 4356 C C . CYS C 1 151 ? -10.508 -71.158 58.048 1.00 64.48 152 CYS C C 1
ATOM 4357 O O . CYS C 1 151 ? -10.735 -70.540 57.001 1.00 62.98 152 CYS C O 1
ATOM 4360 N N . ASP C 1 152 ? -11.303 -72.127 58.498 1.00 69.38 153 ASP C N 1
ATOM 4361 C CA . ASP C 1 152 ? -12.514 -72.542 57.775 1.00 71.20 153 ASP C CA 1
ATOM 4362 C C . ASP C 1 152 ? -13.532 -71.419 57.616 1.00 68.82 153 ASP C C 1
ATOM 4363 O O . ASP C 1 152 ? -14.196 -71.326 56.587 1.00 68.51 153 ASP C O 1
ATOM 4368 N N . ALA C 1 153 ? -13.656 -70.577 58.639 1.00 66.95 154 ALA C N 1
ATOM 4369 C CA . ALA C 1 153 ? -14.670 -69.518 58.654 1.00 65.90 154 ALA C CA 1
ATOM 4370 C C . ALA C 1 153 ? -14.142 -68.167 58.160 1.00 63.88 154 ALA C C 1
ATOM 4371 O O . ALA C 1 153 ? -14.897 -67.192 58.104 1.00 64.44 154 ALA C O 1
ATOM 4373 N N . GLY C 1 154 ? -12.853 -68.103 57.824 1.00 60.12 155 GLY C N 1
ATOM 4374 C CA . GLY C 1 154 ? -12.241 -66.858 57.370 1.00 57.19 155 GLY C CA 1
ATOM 4375 C C . GLY C 1 154 ? -10.746 -66.761 57.610 1.00 52.82 155 GLY C C 1
ATOM 4376 O O . GLY C 1 154 ? -10.107 -67.704 58.074 1.00 51.87 155 GLY C O 1
ATOM 4377 N N . SER C 1 155 ? -10.197 -65.588 57.308 1.00 48.01 156 SER C N 1
ATOM 4378 C CA . SER C 1 155 ? -8.765 -65.338 57.411 1.00 44.88 156 SER C CA 1
ATOM 4379 C C . SER C 1 155 ? -8.461 -64.435 58.612 1.00 43.01 156 SER C C 1
ATOM 4380 O O . SER C 1 155 ? -9.253 -63.549 58.972 1.00 42.84 156 SER C O 1
ATOM 4383 N N . ILE C 1 156 ? -7.324 -64.688 59.249 1.00 40.03 157 ILE C N 1
ATOM 4384 C CA . ILE C 1 156 ? -6.886 -63.894 60.391 1.00 40.40 157 ILE C CA 1
ATOM 4385 C C . ILE C 1 156 ? -5.567 -63.209 60.056 1.00 39.05 157 ILE C C 1
ATOM 4386 O O . ILE C 1 156 ? -4.553 -63.890 59.902 1.00 36.25 157 ILE C O 1
ATOM 4391 N N . PRO C 1 157 ? -5.574 -61.864 59.936 1.00 38.06 158 PRO C N 1
ATOM 4392 C CA . PRO C 1 157 ? -4.326 -61.179 59.631 1.00 38.48 158 PRO C CA 1
ATOM 4393 C C . PRO C 1 157 ? -3.416 -61.246 60.837 1.00 40.21 158 PRO C C 1
ATOM 4394 O O . PRO C 1 157 ? -3.875 -61.065 61.959 1.00 39.70 158 PRO C O 1
ATOM 4398 N N . LEU C 1 158 ? -2.161 -61.625 60.663 1.00 43.80 159 LEU C N 1
ATOM 4399 C CA . LEU C 1 158 ? -1.167 -61.692 61.752 1.00 46.46 159 LEU C CA 1
ATOM 4400 C C . LEU C 1 158 ? -0.606 -60.335 62.172 1.00 50.52 159 LEU C C 1
ATOM 4401 O O . LEU C 1 158 ? -0.029 -60.190 63.226 1.00 48.04 159 LEU C O 1
ATOM 4406 N N . ASN C 1 159 ? -0.790 -59.356 61.294 1.00 53.85 160 ASN C N 1
ATOM 4407 C CA . ASN C 1 159 ? -0.640 -57.944 61.571 1.00 57.22 160 ASN C CA 1
ATOM 4408 C C . ASN C 1 159 ? 0.489 -57.567 62.501 1.00 54.45 160 ASN C C 1
ATOM 4409 O O . ASN C 1 159 ? 0.319 -56.767 63.408 1.00 56.76 160 ASN C O 1
ATOM 4414 N N . GLU C 1 160 ? 1.645 -58.113 62.224 1.00 49.58 161 GLU C N 1
ATOM 4415 C CA . GLU C 1 160 ? 2.891 -57.614 62.757 1.00 50.21 161 GLU C CA 1
ATOM 4416 C C . GLU C 1 160 ? 3.775 -57.123 61.583 1.00 43.38 161 GLU C C 1
ATOM 4417 O O . GLU C 1 160 ? 4.944 -57.405 61.550 1.00 43.30 161 GLU C O 1
ATOM 4423 N N . ALA C 1 161 ? 3.180 -56.456 60.617 1.00 34.31 162 ALA C N 1
ATOM 4424 C CA . ALA C 1 161 ? 3.887 -56.187 59.385 1.00 31.49 162 ALA C CA 1
ATOM 4425 C C . ALA C 1 161 ? 4.861 -55.057 59.608 1.00 28.16 162 ALA C C 1
ATOM 4426 O O . ALA C 1 161 ? 4.476 -54.068 60.138 1.00 29.02 162 ALA C O 1
ATOM 4428 N N . PRO C 1 162 ? 6.100 -55.198 59.174 1.00 24.59 163 PRO C N 1
ATOM 4429 C CA . PRO C 1 162 ? 7.009 -54.054 59.312 1.00 22.97 163 PRO C CA 1
ATOM 4430 C C . PRO C 1 162 ? 6.555 -52.862 58.469 1.00 21.17 163 PRO C C 1
ATOM 4431 O O . PRO C 1 162 ? 5.959 -53.046 57.406 1.00 22.32 163 PRO C O 1
ATOM 4435 N N . THR C 1 163 ? 6.805 -51.663 58.971 1.00 18.64 164 THR C N 1
ATOM 4436 C CA . THR C 1 163 ? 6.424 -50.437 58.259 1.00 18.57 164 THR C CA 1
ATOM 4437 C C . THR C 1 163 ? 7.191 -50.285 56.943 1.00 16.86 164 THR C C 1
ATOM 4438 O O . THR C 1 163 ? 8.399 -50.514 56.892 1.00 16.73 164 THR C O 1
ATOM 4442 N N . ASP C 1 164 ? 6.478 -49.945 55.868 1.00 14.38 165 ASP C N 1
ATOM 4443 C CA . ASP C 1 164 ? 7.095 -49.574 54.599 1.00 14.17 165 ASP C CA 1
ATOM 4444 C C . ASP C 1 164 ? 7.509 -48.113 54.606 1.00 12.22 165 ASP C C 1
ATOM 4445 O O . ASP C 1 164 ? 8.612 -47.764 54.175 1.00 10.55 165 ASP C O 1
ATOM 4450 N N . TYR C 1 165 ? 6.627 -47.246 55.081 1.00 10.49 166 TYR C N 1
ATOM 4451 C CA . TYR C 1 165 ? 6.925 -45.812 55.111 1.00 9.21 166 TYR C CA 1
ATOM 4452 C C . TYR C 1 165 ? 5.994 -45.089 56.068 1.00 8.97 166 TYR C C 1
ATOM 4453 O O . TYR C 1 165 ? 4.931 -45.607 56.455 1.00 8.36 166 TYR C O 1
ATOM 4462 N N . SER C 1 166 ? 6.366 -43.856 56.418 1.00 8.78 167 SER C N 1
ATOM 4463 C CA A SER C 1 166 ? 5.455 -42.998 57.191 0.50 8.32 167 SER C CA 1
ATOM 4464 C CA B SER C 1 166 ? 5.496 -42.991 57.202 0.50 9.07 167 SER C CA 1
ATOM 4465 C C . SER C 1 166 ? 5.639 -41.548 56.776 1.00 8.44 167 SER C C 1
ATOM 4466 O O . SER C 1 166 ? 6.696 -41.139 56.275 1.00 8.24 167 SER C O 1
ATOM 4471 N N . LEU C 1 167 ? 4.555 -40.794 56.963 1.00 8.55 168 LEU C N 1
ATOM 4472 C CA . LEU C 1 167 ? 4.449 -39.390 56.611 1.00 8.62 168 LEU C CA 1
ATOM 4473 C C . LEU C 1 167 ? 3.990 -38.586 57.839 1.00 8.62 168 LEU C C 1
ATOM 4474 O O . LEU C 1 167 ? 3.191 -39.087 58.605 1.00 8.05 168 LEU C O 1
ATOM 4479 N N . PHE C 1 168 ? 4.481 -37.365 58.023 1.00 8.38 169 PHE C N 1
ATOM 4480 C CA . PHE C 1 168 ? 4.079 -36.511 59.164 1.00 9.17 169 PHE C CA 1
ATOM 4481 C C . PHE C 1 168 ? 3.987 -35.080 58.667 1.00 8.97 169 PHE C C 1
ATOM 4482 O O . PHE C 1 168 ? 4.922 -34.564 58.099 1.00 9.90 169 PHE C O 1
ATOM 4490 N N . THR C 1 169 ? 2.828 -34.449 58.883 1.00 9.33 170 THR C N 1
ATOM 4491 C CA . THR C 1 169 ? 2.583 -33.073 58.463 1.00 9.36 170 THR C CA 1
ATOM 4492 C C . THR C 1 169 ? 1.898 -32.285 59.573 1.00 9.80 170 THR C C 1
ATOM 4493 O O . THR C 1 169 ? 0.991 -32.797 60.232 1.00 8.79 170 THR C O 1
ATOM 4497 N N . ILE C 1 170 ? 2.395 -31.072 59.814 1.00 10.75 171 ILE C N 1
ATOM 4498 C CA . ILE C 1 170 ? 1.903 -30.220 60.926 1.00 11.13 171 ILE C CA 1
ATOM 4499 C C . ILE C 1 170 ? 1.657 -28.799 60.422 1.00 10.57 171 ILE C C 1
ATOM 4500 O O . ILE C 1 170 ? 2.521 -28.210 59.810 1.00 9.76 171 ILE C O 1
ATOM 4505 N N . LYS C 1 171 ? 0.478 -28.255 60.732 1.00 9.87 172 LYS C N 1
ATOM 4506 C CA . LYS C 1 171 ? 0.147 -26.879 60.393 1.00 9.86 172 LYS C CA 1
ATOM 4507 C C . LYS C 1 171 ? 0.903 -25.879 61.278 1.00 10.65 172 LYS C C 1
ATOM 4508 O O . LYS C 1 171 ? 0.862 -25.975 62.500 1.00 10.13 172 LYS C O 1
ATOM 4514 N N . PRO C 1 172 ? 1.576 -24.902 60.661 1.00 12.16 173 PRO C N 1
ATOM 4515 C CA . PRO C 1 172 ? 2.189 -23.855 61.500 1.00 13.30 173 PRO C CA 1
ATOM 4516 C C . PRO C 1 172 ? 1.118 -22.948 62.091 1.00 14.78 173 PRO C C 1
ATOM 4517 O O . PRO C 1 172 ? 0.098 -22.715 61.461 1.00 13.95 173 PRO C O 1
ATOM 4521 N N . SER C 1 173 ? 1.366 -22.421 63.280 1.00 17.07 174 SER C N 1
ATOM 4522 C CA . SER C 1 173 ? 0.386 -21.570 63.946 1.00 20.26 174 SER C CA 1
ATOM 4523 C C . SER C 1 173 ? -0.105 -20.383 63.116 1.00 24.03 174 SER C C 1
ATOM 4524 O O . SER C 1 173 ? -1.299 -20.061 63.128 1.00 29.40 174 SER C O 1
ATOM 4527 N N . ASN C 1 174 ? 0.786 -19.718 62.395 1.00 25.71 175 ASN C N 1
ATOM 4528 C CA . ASN C 1 174 ? 0.366 -18.418 61.815 1.00 29.53 175 ASN C CA 1
ATOM 4529 C C . ASN C 1 174 ? -0.120 -18.436 60.359 1.00 26.96 175 ASN C C 1
ATOM 4530 O O . ASN C 1 174 ? -0.338 -17.378 59.755 1.00 24.96 175 ASN C O 1
ATOM 4535 N N . GLN C 1 175 ? -0.386 -19.615 59.806 1.00 22.54 176 GLN C N 1
ATOM 4536 C CA . GLN C 1 175 ? -0.773 -19.660 58.399 1.00 21.55 176 GLN C CA 1
ATOM 4537 C C . GLN C 1 175 ? -1.406 -20.991 58.043 1.00 16.88 176 GLN C C 1
ATOM 4538 O O . GLN C 1 175 ? -1.288 -21.952 58.789 1.00 14.20 176 GLN C O 1
ATOM 4544 N N . VAL C 1 176 ? -2.097 -21.000 56.909 1.00 15.47 177 VAL C N 1
ATOM 4545 C CA A VAL C 1 176 ? -2.648 -22.238 56.360 0.50 14.54 177 VAL C CA 1
ATOM 4546 C CA B VAL C 1 176 ? -2.654 -22.219 56.348 0.50 14.05 177 VAL C CA 1
ATOM 4547 C C . VAL C 1 176 ? -1.490 -23.176 56.091 1.00 13.26 177 VAL C C 1
ATOM 4548 O O . VAL C 1 176 ? -0.406 -22.763 55.707 1.00 13.42 177 VAL C O 1
ATOM 4555 N N . ASN C 1 177 ? -1.696 -24.452 56.330 1.00 11.25 178 ASN C N 1
ATOM 4556 C CA . ASN C 1 177 ? -0.664 -25.429 56.038 1.00 10.30 178 ASN C CA 1
ATOM 4557 C C . ASN C 1 177 ? -0.582 -25.574 54.526 1.00 9.72 178 ASN C C 1
ATOM 4558 O O . ASN C 1 177 ? -1.555 -25.975 53.904 1.00 11.10 178 ASN C O 1
ATOM 4563 N N . SER C 1 178 ? 0.552 -25.220 53.927 1.00 9.69 179 SER C N 1
ATOM 4564 C CA . SER C 1 178 ? 0.706 -25.319 52.466 1.00 9.80 179 SER C CA 1
ATOM 4565 C C . SER C 1 178 ? 1.174 -26.694 52.020 1.00 10.26 179 SER C C 1
ATOM 4566 O O . SER C 1 178 ? 1.287 -26.960 50.808 1.00 10.07 179 SER C O 1
ATOM 4569 N N . GLU C 1 179 ? 1.455 -27.563 52.987 1.00 10.52 180 GLU C N 1
ATOM 4570 C CA . GLU C 1 179 ? 2.080 -28.842 52.684 1.00 11.79 180 GLU C CA 1
ATOM 4571 C C . GLU C 1 179 ? 1.135 -29.831 52.002 1.00 10.32 180 GLU C C 1
ATOM 4572 O O . GLU C 1 179 ? -0.005 -29.997 52.396 1.00 9.81 180 GLU C O 1
ATOM 4578 N N . VAL C 1 180 ? 1.642 -30.464 50.964 1.00 9.59 181 VAL C N 1
ATOM 4579 C CA . VAL C 1 180 ? 0.993 -31.595 50.328 1.00 9.23 181 VAL C CA 1
ATOM 4580 C C . VAL C 1 180 ? 2.042 -32.694 50.402 1.00 8.97 181 VAL C C 1
ATOM 4581 O O . VAL C 1 180 ? 3.124 -32.548 49.844 1.00 8.07 181 VAL C O 1
ATOM 4585 N N . ILE C 1 181 ? 1.712 -33.793 51.064 1.00 8.32 182 ILE C N 1
ATOM 4586 C CA . ILE C 1 181 ? 2.659 -34.854 51.304 1.00 8.46 182 ILE C CA 1
ATOM 4587 C C . ILE C 1 181 ? 2.077 -36.139 50.737 1.00 8.24 182 ILE C C 1
ATOM 4588 O O . ILE C 1 181 ? 0.908 -36.433 50.959 1.00 7.59 182 ILE C O 1
ATOM 4593 N N . SER C 1 182 ? 2.876 -36.904 50.004 1.00 7.99 183 SER C N 1
ATOM 4594 C CA A SER C 1 182 ? 2.351 -38.109 49.338 0.50 8.33 183 SER C CA 1
ATOM 4595 C CA B SER C 1 182 ? 2.354 -38.109 49.377 0.50 8.18 183 SER C CA 1
ATOM 4596 C C . SER C 1 182 ? 3.347 -39.263 49.356 1.00 8.23 183 SER C C 1
ATOM 4597 O O . SER C 1 182 ? 4.564 -39.077 49.468 1.00 8.46 183 SER C O 1
ATOM 4602 N N . ALA C 1 183 ? 2.801 -40.463 49.213 1.00 8.20 184 ALA C N 1
ATOM 4603 C CA . ALA C 1 183 ? 3.593 -41.671 49.084 1.00 8.17 184 ALA C CA 1
ATOM 4604 C C . ALA C 1 183 ? 2.977 -42.512 47.968 1.00 8.17 184 ALA C C 1
ATOM 4605 O O . ALA C 1 183 ? 1.791 -42.836 48.065 1.00 7.89 184 ALA C O 1
ATOM 4607 N N . THR C 1 184 ? 3.814 -42.893 47.004 1.00 8.04 185 THR C N 1
ATOM 4608 C CA . THR C 1 184 ? 3.465 -43.803 45.930 1.00 8.49 185 THR C CA 1
ATOM 4609 C C . THR C 1 184 ? 4.217 -45.108 46.140 1.00 8.62 185 THR C C 1
ATOM 4610 O O . THR C 1 184 ? 5.380 -45.096 46.497 1.00 8.78 185 THR C O 1
ATOM 4614 N N . GLN C 1 185 ? 3.543 -46.230 45.952 1.00 9.18 186 GLN C N 1
ATOM 4615 C CA . GLN C 1 185 ? 4.191 -47.516 46.005 1.00 10.07 186 GLN C CA 1
ATOM 4616 C C . GLN C 1 185 ? 3.505 -48.479 45.052 1.00 10.31 186 GLN C C 1
ATOM 4617 O O . GLN C 1 185 ? 2.326 -48.343 44.788 1.00 9.85 186 GLN C O 1
ATOM 4623 N N . TYR C 1 186 ? 4.253 -49.446 44.537 1.00 10.45 187 TYR C N 1
ATOM 4624 C CA . TYR C 1 186 ? 3.682 -50.507 43.718 1.00 11.34 187 TYR C CA 1
ATOM 4625 C C . TYR C 1 186 ? 3.070 -51.537 44.627 1.00 10.93 187 TYR C C 1
ATOM 4626 O O . TYR C 1 186 ? 3.755 -52.126 45.486 1.00 10.56 187 TYR C O 1
ATOM 4635 N N . LEU C 1 187 ? 1.769 -51.761 44.476 1.00 10.42 188 LEU C N 1
ATOM 4636 C CA . LEU C 1 187 ? 1.079 -52.754 45.283 1.00 10.87 188 LEU C CA 1
ATOM 4637 C C . LEU C 1 187 ? 0.657 -53.926 44.413 1.00 11.57 188 LEU C C 1
ATOM 4638 O O . LEU C 1 187 ? 0.354 -53.756 43.235 1.00 11.38 188 LEU C O 1
ATOM 4643 N N . GLU C 1 188 ? 0.669 -55.107 45.033 1.00 12.77 189 GLU C N 1
ATOM 4644 C CA A GLU C 1 188 ? 0.342 -56.346 44.339 0.50 13.76 189 GLU C CA 1
ATOM 4645 C CA B GLU C 1 188 ? 0.346 -56.351 44.347 0.50 13.61 189 GLU C CA 1
ATOM 4646 C C . GLU C 1 188 ? -1.124 -56.713 44.517 1.00 12.97 189 GLU C C 1
ATOM 4647 O O . GLU C 1 188 ? -1.649 -56.694 45.616 1.00 12.03 189 GLU C O 1
ATOM 4658 N N . ALA C 1 189 ? -1.756 -57.054 43.401 1.00 12.85 190 ALA C N 1
ATOM 4659 C CA . ALA C 1 189 ? -3.138 -57.500 43.395 1.00 13.29 190 ALA C CA 1
ATOM 4660 C C . ALA C 1 189 ? -3.402 -58.547 44.465 1.00 13.50 190 ALA C C 1
ATOM 4661 O O . ALA C 1 189 ? -2.669 -59.547 44.588 1.00 12.58 190 ALA C O 1
ATOM 4663 N N . GLY C 1 190 ? -4.447 -58.311 45.252 1.00 13.88 191 GLY C N 1
ATOM 4664 C CA . GLY C 1 190 ? -4.932 -59.279 46.222 1.00 14.30 191 GLY C CA 1
ATOM 4665 C C . GLY C 1 190 ? -4.200 -59.326 47.549 1.00 14.96 191 GLY C C 1
ATOM 4666 O O . GLY C 1 190 ? -4.606 -60.061 48.440 1.00 17.35 191 GLY C O 1
ATOM 4667 N N . LYS C 1 191 ? -3.158 -58.512 47.720 1.00 15.12 192 LYS C N 1
ATOM 4668 C CA A LYS C 1 191 ? -2.427 -58.453 48.973 0.50 15.73 192 LYS C CA 1
ATOM 4669 C CA B LYS C 1 191 ? -2.427 -58.457 48.974 0.50 15.45 192 LYS C CA 1
ATOM 4670 C C . LYS C 1 191 ? -3.022 -57.359 49.863 1.00 14.76 192 LYS C C 1
ATOM 4671 O O . LYS C 1 191 ? -3.553 -56.361 49.361 1.00 13.64 192 LYS C O 1
ATOM 4682 N N . TYR C 1 192 ? -2.941 -57.584 51.170 1.00 14.30 193 TYR C N 1
ATOM 4683 C CA . TYR C 1 192 ? -3.518 -56.686 52.169 1.00 13.98 193 TYR C CA 1
ATOM 4684 C C . TYR C 1 192 ? -2.382 -55.981 52.929 1.00 13.19 193 TYR C C 1
ATOM 4685 O O . TYR C 1 192 ? -1.465 -56.627 53.445 1.00 14.02 193 TYR C O 1
ATOM 4694 N N . TYR C 1 193 ? -2.416 -54.649 52.913 1.00 12.00 194 TYR C N 1
ATOM 4695 C CA . TYR C 1 193 ? -1.373 -53.830 53.507 1.00 11.34 194 TYR C CA 1
ATOM 4696 C C . TYR C 1 193 ? -1.965 -53.002 54.627 1.00 11.25 194 TYR C C 1
ATOM 4697 O O . TYR C 1 193 ? -2.858 -52.201 54.368 1.00 11.05 194 TYR C O 1
ATOM 4706 N N . PRO C 1 194 ? -1.490 -53.200 55.871 1.00 10.83 195 PRO C N 1
ATOM 4707 C CA . PRO C 1 194 ? -2.091 -52.395 56.950 1.00 11.11 195 PRO C CA 1
ATOM 4708 C C . PRO C 1 194 ? -1.771 -50.929 56.811 1.00 10.58 195 PRO C C 1
ATOM 4709 O O . PRO C 1 194 ? -0.652 -50.571 56.461 1.00 11.14 195 PRO C O 1
ATOM 4713 N N . VAL C 1 195 ? -2.773 -50.103 57.080 1.00 10.63 196 VAL C N 1
ATOM 4714 C CA . VAL C 1 195 ? -2.623 -48.663 56.995 1.00 10.89 196 VAL C CA 1
ATOM 4715 C C . VAL C 1 195 ? -3.282 -48.044 58.223 1.00 10.79 196 VAL C C 1
ATOM 4716 O O . VAL C 1 195 ? -4.331 -48.495 58.712 1.00 10.91 196 VAL C O 1
ATOM 4720 N N . ARG C 1 196 ? -2.624 -47.026 58.752 1.00 10.14 197 ARG C N 1
ATOM 4721 C CA . ARG C 1 196 ? -3.114 -46.304 59.906 1.00 10.62 197 ARG C CA 1
ATOM 4722 C C . ARG C 1 196 ? -2.842 -44.827 59.707 1.00 10.25 197 ARG C C 1
ATOM 4723 O O . ARG C 1 196 ? -1.740 -44.455 59.307 1.00 10.98 197 ARG C O 1
ATOM 4731 N N . ILE C 1 197 ? -3.879 -44.008 59.897 1.00 9.83 198 ILE C N 1
ATOM 4732 C CA . ILE C 1 197 ? -3.725 -42.578 59.799 1.00 9.65 198 ILE C CA 1
ATOM 4733 C C . ILE C 1 197 ? -4.210 -41.964 61.105 1.00 9.57 198 ILE C C 1
ATOM 4734 O O . ILE C 1 197 ? -5.281 -42.325 61.599 1.00 9.29 198 ILE C O 1
ATOM 4739 N N . VAL C 1 198 ? -3.383 -41.086 61.679 1.00 9.28 199 VAL C N 1
ATOM 4740 C CA . VAL C 1 198 ? -3.713 -40.361 62.911 1.00 9.68 199 VAL C CA 1
ATOM 4741 C C . VAL C 1 198 ? -3.857 -38.895 62.539 1.00 9.54 199 VAL C C 1
ATOM 4742 O O . VAL C 1 198 ? -3.016 -38.349 61.835 1.00 9.48 199 VAL C O 1
ATOM 4746 N N . PHE C 1 199 ? -4.968 -38.299 62.964 1.00 9.00 200 PHE C N 1
ATOM 4747 C CA . PHE C 1 199 ? -5.225 -36.872 62.706 1.00 8.95 200 PHE C CA 1
ATOM 4748 C C . PHE C 1 199 ? -5.625 -36.184 64.009 1.00 9.40 200 PHE C C 1
ATOM 4749 O O . PHE C 1 199 ? -6.395 -36.743 64.789 1.00 10.26 200 PHE C O 1
ATOM 4757 N N . VAL C 1 200 ? -5.094 -34.991 64.235 1.00 9.54 201 VAL C N 1
ATOM 4758 C CA . VAL C 1 200 ? -5.428 -34.194 65.409 1.00 9.61 201 VAL C CA 1
ATOM 4759 C C . VAL C 1 200 ? -5.904 -32.815 64.993 1.00 9.06 201 VAL C C 1
ATOM 4760 O O . VAL C 1 200 ? -5.278 -32.136 64.164 1.00 8.93 201 VAL C O 1
ATOM 4764 N N . ASN C 1 201 ? -7.028 -32.415 65.580 1.00 8.53 202 ASN C N 1
ATOM 4765 C CA . ASN C 1 201 ? -7.429 -31.016 65.621 1.00 8.86 202 ASN C CA 1
ATOM 4766 C C . ASN C 1 201 ? -7.265 -30.497 67.068 1.00 9.25 202 ASN C C 1
ATOM 4767 O O . ASN C 1 201 ? -7.839 -31.054 67.988 1.00 9.34 202 ASN C O 1
ATOM 4772 N N . ALA C 1 202 ? -6.491 -29.435 67.230 1.00 10.55 203 ALA C N 1
ATOM 4773 C CA . ALA C 1 202 ? -6.283 -28.798 68.523 1.00 11.14 203 ALA C CA 1
ATOM 4774 C C . ALA C 1 202 ? -7.331 -27.730 68.826 1.00 12.33 203 ALA C C 1
ATOM 4775 O O . ALA C 1 202 ? -7.639 -27.515 69.986 1.00 13.26 203 ALA C O 1
ATOM 4777 N N . LEU C 1 203 ? -7.820 -27.054 67.792 1.00 11.98 204 LEU C N 1
ATOM 4778 C CA . LEU C 1 203 ? -8.850 -26.025 67.940 1.00 12.24 204 LEU C CA 1
ATOM 4779 C C . LEU 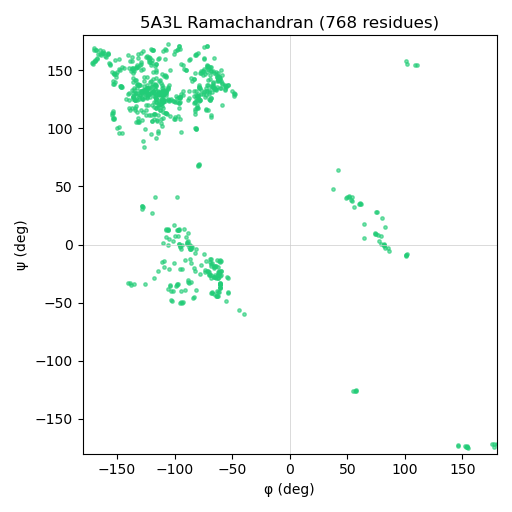C 1 203 ? -9.351 -25.601 66.578 1.00 11.69 204 LEU C C 1
ATOM 4780 O O . LEU C 1 203 ? -8.665 -25.741 65.558 1.00 10.52 204 LEU C O 1
ATOM 4785 N N . GLU C 1 204 ? -10.557 -25.068 66.574 1.00 11.10 205 GLU C N 1
ATOM 4786 C CA . GLU C 1 204 ? -11.151 -24.462 65.401 1.00 10.83 205 GLU C CA 1
ATOM 4787 C C . GLU C 1 204 ? -11.220 -25.426 64.207 1.00 9.74 205 GLU C C 1
ATOM 4788 O O . GLU C 1 204 ? -11.795 -26.514 64.343 1.00 9.44 205 GLU C O 1
ATOM 4794 N N . ARG C 1 205 ? -10.692 -25.031 63.054 1.00 9.18 206 ARG C N 1
ATOM 4795 C CA . ARG C 1 205 ? -10.898 -25.817 61.826 1.00 9.09 206 ARG C CA 1
ATOM 4796 C C . ARG C 1 205 ? -10.190 -27.180 61.907 1.00 8.76 206 ARG C C 1
ATOM 4797 O O . ARG C 1 205 ? -9.048 -27.264 62.357 1.00 8.81 206 ARG C O 1
ATOM 4805 N N . ALA C 1 206 ? -10.897 -28.220 61.464 1.00 8.23 207 ALA C N 1
ATOM 4806 C CA . ALA C 1 206 ? -10.355 -29.573 61.311 1.00 7.98 207 ALA C CA 1
ATOM 4807 C C . ALA C 1 206 ? -10.317 -29.830 59.819 1.00 8.13 207 ALA C C 1
ATOM 4808 O O . ALA C 1 206 ? -11.388 -30.059 59.215 1.00 8.24 207 ALA C O 1
ATOM 4810 N N . ARG C 1 207 ? -9.121 -29.767 59.220 1.00 7.74 208 ARG C N 1
ATOM 4811 C CA . ARG C 1 207 ? -8.968 -29.984 57.776 1.00 8.16 208 ARG C CA 1
ATOM 4812 C C . ARG C 1 207 ? -8.159 -31.258 57.581 1.00 8.06 208 ARG C C 1
ATOM 4813 O O . ARG C 1 207 ? -6.979 -31.310 57.930 1.00 8.09 208 ARG C O 1
ATOM 4821 N N . PHE C 1 208 ? -8.839 -32.283 57.067 1.00 8.22 209 PHE C N 1
ATOM 4822 C CA . PHE C 1 208 ? -8.250 -33.596 56.842 1.00 8.43 209 PHE C CA 1
ATOM 4823 C C . PHE C 1 208 ? -8.529 -33.985 55.395 1.00 8.81 209 PHE C C 1
ATOM 4824 O O . PHE C 1 208 ? -9.538 -34.609 55.077 1.00 8.84 209 PHE C O 1
ATOM 4832 N N . ASP C 1 209 ? -7.622 -33.610 54.503 1.00 9.30 210 ASP C N 1
ATOM 4833 C CA . ASP C 1 209 ? -7.809 -33.817 53.069 1.00 9.89 210 ASP C CA 1
ATOM 4834 C C . ASP C 1 209 ? -6.937 -34.999 52.684 1.00 9.12 210 ASP C C 1
ATOM 4835 O O . ASP C 1 209 ? -5.717 -34.910 52.771 1.00 9.37 210 ASP C O 1
ATOM 4840 N N . PHE C 1 210 ? -7.567 -36.116 52.347 1.00 9.28 211 PHE C N 1
ATOM 4841 C CA . PHE C 1 210 ? -6.894 -37.411 52.185 1.00 9.23 211 PHE C CA 1
ATOM 4842 C C . PHE C 1 210 ? -7.468 -38.066 50.924 1.00 9.84 211 PHE C C 1
ATOM 4843 O O . PHE C 1 210 ? -8.677 -38.321 50.881 1.00 9.84 211 PHE C O 1
ATOM 4851 N N . LYS C 1 211 ? -6.620 -38.301 49.924 1.00 10.13 212 LYS C N 1
ATOM 4852 C CA A LYS C 1 211 ? -7.044 -38.780 48.603 0.50 10.69 212 LYS C CA 1
ATOM 4853 C CA B LYS C 1 211 ? -7.051 -38.787 48.610 0.50 10.51 212 LYS C CA 1
ATOM 4854 C C . LYS C 1 211 ? -6.182 -39.936 48.107 1.00 9.99 212 LYS C C 1
ATOM 4855 O O . LYS C 1 211 ? -4.999 -40.067 48.474 1.00 9.59 212 LYS C O 1
ATOM 4866 N N . LEU C 1 212 ? -6.780 -40.750 47.246 1.00 9.50 213 LEU C N 1
ATOM 4867 C CA . LEU C 1 212 ? -6.130 -41.910 46.651 1.00 8.73 213 LEU C CA 1
ATOM 4868 C C . LEU C 1 212 ? -6.005 -41.738 45.144 1.00 8.93 213 LEU C C 1
ATOM 4869 O O . LEU C 1 212 ? -6.985 -41.402 44.452 1.00 9.98 213 LEU C O 1
ATOM 4874 N N . THR C 1 213 ? -4.809 -41.930 44.602 1.00 8.42 214 THR C N 1
ATOM 4875 C CA . THR C 1 213 ? -4.623 -41.931 43.153 1.00 8.37 214 THR C CA 1
ATOM 4876 C C . THR C 1 213 ? -4.300 -43.362 42.765 1.00 8.41 214 THR C C 1
ATOM 4877 O O . THR C 1 213 ? -3.361 -43.960 43.278 1.00 8.72 214 THR C O 1
ATOM 4881 N N . ILE C 1 214 ? -5.092 -43.893 41.827 1.00 7.81 215 ILE C N 1
ATOM 4882 C CA . ILE C 1 214 ? -4.953 -45.273 41.391 1.00 8.15 215 ILE C CA 1
ATOM 4883 C C . ILE C 1 214 ? -4.116 -45.335 40.099 1.00 8.50 215 ILE C C 1
ATOM 4884 O O . ILE C 1 214 ? -3.827 -44.304 39.500 1.00 8.72 215 ILE C O 1
ATOM 4889 N N . PRO C 1 215 ? -3.698 -46.548 39.695 1.00 8.94 216 PRO C N 1
ATOM 4890 C CA . PRO C 1 215 ? -2.825 -46.639 38.518 1.00 9.64 216 PRO C CA 1
ATOM 4891 C C . PRO C 1 215 ? -3.297 -45.995 37.224 1.00 10.56 216 PRO C C 1
ATOM 4892 O O . PRO C 1 215 ? -2.468 -45.541 36.415 1.00 11.18 216 PRO C O 1
ATOM 4896 N N . SER C 1 216 ? -4.604 -45.901 37.014 1.00 10.34 217 SER C N 1
ATOM 4897 C CA . SER C 1 216 ? -5.143 -45.231 35.840 1.00 11.21 217 SER C CA 1
ATOM 4898 C C . SER C 1 216 ? -4.920 -43.722 35.833 1.00 12.04 217 SER C C 1
ATOM 4899 O O . SER C 1 216 ? -5.066 -43.080 34.800 1.00 14.01 217 SER C O 1
ATOM 4902 N N . GLY C 1 217 ? -4.602 -43.177 37.005 1.00 11.39 218 GLY C N 1
ATOM 4903 C CA . GLY C 1 217 ? -4.425 -41.749 37.184 1.00 11.64 218 GLY C CA 1
ATOM 4904 C C . GLY C 1 217 ? -5.629 -41.073 37.821 1.00 11.40 218 GLY C C 1
ATOM 4905 O O . GLY C 1 217 ? -5.547 -39.899 38.194 1.00 12.06 218 GLY C O 1
ATOM 4906 N N . ALA C 1 218 ? -6.736 -41.803 37.963 1.00 9.99 219 ALA C N 1
ATOM 4907 C CA . ALA C 1 218 ? -7.907 -41.242 38.620 1.00 9.39 219 ALA C CA 1
ATOM 4908 C C . ALA C 1 218 ? -7.569 -40.916 40.076 1.00 8.80 219 ALA C C 1
ATOM 4909 O O . ALA C 1 218 ? -6.855 -41.657 40.739 1.00 8.01 219 ALA C O 1
ATOM 4911 N N . VAL C 1 219 ? -8.148 -39.820 40.560 1.00 8.39 220 VAL C N 1
ATOM 4912 C CA . VAL C 1 219 ? -7.970 -39.361 41.919 1.00 8.60 220 VAL C CA 1
ATOM 4913 C C . VAL C 1 219 ? -9.304 -39.450 42.642 1.00 8.88 220 VAL C C 1
ATOM 4914 O O . VAL C 1 219 ? -10.283 -38.799 42.254 1.00 9.57 220 VAL C O 1
ATOM 4918 N N . LEU C 1 220 ? -9.344 -40.267 43.688 1.00 8.62 221 LEU C N 1
ATOM 4919 C CA . LEU C 1 220 ? -10.570 -40.643 44.347 1.00 8.56 221 LEU C CA 1
ATOM 4920 C C . LEU C 1 220 ? -10.623 -40.144 45.792 1.00 8.84 221 LEU C C 1
ATOM 4921 O O . LEU C 1 220 ? -9.619 -40.160 46.515 1.00 8.46 221 LEU C O 1
ATOM 4926 N N . ASP C 1 221 ? -11.827 -39.746 46.204 1.00 9.74 222 ASP C N 1
ATOM 4927 C CA . ASP C 1 221 ? -12.097 -39.437 47.608 1.00 10.61 222 ASP C CA 1
ATOM 4928 C C . ASP C 1 221 ? -12.707 -40.647 48.351 1.00 9.77 222 ASP C C 1
ATOM 4929 O O . ASP C 1 221 ? -12.636 -40.713 49.561 1.00 8.54 222 ASP C O 1
ATOM 4934 N N . ASP C 1 222 ? -13.284 -41.585 47.621 1.00 9.35 223 ASP C N 1
ATOM 4935 C CA . ASP C 1 222 ? -13.961 -42.772 48.168 1.00 9.46 223 ASP C CA 1
ATOM 4936 C C . ASP C 1 222 ? -12.989 -43.950 48.181 1.00 9.61 223 ASP C C 1
ATOM 4937 O O . ASP C 1 222 ? -12.440 -44.289 47.145 1.00 9.50 223 ASP C O 1
ATOM 4942 N N . PHE C 1 223 ? -12.766 -44.535 49.365 1.00 9.40 224 PHE C N 1
ATOM 4943 C CA . PHE C 1 223 ? -11.857 -45.664 49.553 1.00 9.87 224 PHE C CA 1
ATOM 4944 C C . PHE C 1 223 ? -12.559 -47.002 49.757 1.00 10.80 224 PHE C C 1
ATOM 4945 O O . PHE C 1 223 ? -11.892 -48.033 50.022 1.00 10.91 224 PHE C O 1
ATOM 4953 N N . GLN C 1 224 ? -13.875 -47.010 49.643 1.00 11.53 225 GLN C N 1
ATOM 4954 C CA . GLN C 1 224 ? -14.662 -48.166 50.043 1.00 12.61 225 GLN C CA 1
ATOM 4955 C C . GLN C 1 224 ? -14.091 -49.544 49.703 1.00 12.59 225 GLN C C 1
ATOM 4956 O O . GLN C 1 224 ? -13.947 -50.382 50.602 1.00 13.46 225 GLN C O 1
ATOM 4962 N N . ASN C 1 225 ? -13.868 -49.814 48.423 1.00 11.10 226 ASN C N 1
ATOM 4963 C CA . ASN C 1 225 ? -13.419 -51.146 47.990 1.00 11.28 226 ASN C CA 1
ATOM 4964 C C . ASN C 1 225 ? -11.917 -51.314 47.915 1.00 10.72 226 ASN C C 1
ATOM 4965 O O . ASN C 1 225 ? -11.412 -52.312 47.404 1.00 11.42 226 ASN C O 1
ATOM 4970 N N . TYR C 1 226 ? -11.213 -50.356 48.513 1.00 10.08 227 TYR C N 1
ATOM 4971 C CA . TYR C 1 226 ? -9.783 -50.431 48.680 1.00 9.46 227 TYR C CA 1
ATOM 4972 C C . TYR C 1 226 ? -9.363 -50.663 50.127 1.00 10.10 227 TYR C C 1
ATOM 4973 O O . TYR C 1 226 ? -8.205 -50.988 50.393 1.00 10.19 227 TYR C O 1
ATOM 4982 N N . ILE C 1 227 ? -10.290 -50.471 51.065 1.00 10.09 228 ILE C N 1
ATOM 4983 C CA . ILE C 1 227 ? -9.982 -50.661 52.474 1.00 10.75 228 ILE C CA 1
ATOM 4984 C C . ILE C 1 227 ? -10.877 -51.740 53.111 1.00 11.13 228 ILE C C 1
ATOM 4985 O O . ILE C 1 227 ? -12.097 -51.685 52.970 1.00 10.86 228 ILE C O 1
ATOM 4990 N N . TYR C 1 228 ? -10.246 -52.675 53.813 1.00 12.28 229 TYR C N 1
ATOM 4991 C CA . TYR C 1 228 ? -10.914 -53.844 54.395 1.00 13.55 229 TYR C CA 1
ATOM 4992 C C . TYR C 1 228 ? -10.586 -54.007 55.871 1.00 14.96 229 TYR C C 1
ATOM 4993 O O . TYR C 1 228 ? -9.578 -53.510 56.361 1.00 14.29 229 TYR C O 1
ATOM 5002 N N . GLN C 1 229 ? -11.499 -54.680 56.570 1.00 16.07 230 GLN C N 1
ATOM 5003 C CA . GLN C 1 229 ? -11.292 -55.197 57.911 1.00 17.04 230 GLN C CA 1
ATOM 5004 C C . GLN C 1 229 ? -11.544 -56.690 57.895 1.00 19.36 230 GLN C C 1
ATOM 5005 O O . GLN C 1 229 ? -12.263 -57.172 57.030 1.00 20.49 230 GLN C O 1
ATOM 5011 N N . PHE C 1 230 ? -11.022 -57.377 58.901 1.00 22.13 231 PHE C N 1
ATOM 5012 C CA . PHE C 1 230 ? -11.283 -58.797 59.066 1.00 24.66 231 PHE C CA 1
ATOM 5013 C C . PHE C 1 230 ? -12.037 -59.035 60.361 1.00 29.73 231 PHE C C 1
ATOM 5014 O O . PHE C 1 230 ? -11.544 -58.693 61.425 1.00 28.06 231 PHE C O 1
ATOM 5022 N N . GLY C 1 231 ? -13.253 -59.566 60.240 1.00 36.96 232 GLY C N 1
ATOM 5023 C CA . GLY C 1 231 ? -14.094 -59.864 61.394 1.00 42.40 232 GLY C CA 1
ATOM 5024 C C . GLY C 1 231 ? -13.490 -60.921 62.298 1.00 48.02 232 GLY C C 1
ATOM 5025 O O . GLY C 1 231 ? -12.760 -61.804 61.843 1.00 46.34 232 GLY C O 1
ATOM 5026 N N . ASP C 1 232 ? -13.775 -60.812 63.590 1.00 57.76 233 ASP C N 1
ATOM 5027 C CA . ASP C 1 232 ? -13.479 -61.893 64.531 1.00 66.53 233 ASP C CA 1
ATOM 5028 C C . ASP C 1 232 ? -14.385 -63.071 64.168 1.00 69.14 233 ASP C C 1
ATOM 5029 O O . ASP C 1 232 ? -15.487 -62.859 63.668 1.00 71.82 233 ASP C O 1
ATOM 5034 N N . LEU C 1 233 ? -13.930 -64.299 64.406 1.00 71.63 234 LEU C N 1
ATOM 5035 C CA . LEU C 1 233 ? -14.682 -65.487 63.991 1.00 72.91 234 LEU C CA 1
ATOM 5036 C C . LEU C 1 233 ? -15.304 -66.208 65.186 1.00 73.70 234 LEU C C 1
ATOM 5037 O O . LEU C 1 233 ? -14.738 -67.163 65.719 1.00 76.43 234 LEU C O 1
ATOM 5042 N N . THR D 1 32 ? -41.351 -25.379 26.056 1.00 71.94 33 THR D N 1
ATOM 5043 C CA . THR D 1 32 ? -40.134 -26.241 25.924 1.00 69.79 33 THR D CA 1
ATOM 5044 C C . THR D 1 32 ? -39.880 -27.136 27.153 1.00 66.09 33 THR D C 1
ATOM 5045 O O . THR D 1 32 ? -39.735 -26.671 28.294 1.00 68.34 33 THR D O 1
ATOM 5049 N N . ALA D 1 33 ? -39.848 -28.437 26.893 1.00 61.22 34 ALA D N 1
ATOM 5050 C CA . ALA D 1 33 ? -39.539 -29.437 27.919 1.00 56.45 34 ALA D CA 1
ATOM 5051 C C . ALA D 1 33 ? -38.047 -29.744 27.910 1.00 51.37 34 ALA D C 1
ATOM 5052 O O . ALA D 1 33 ? -37.492 -30.028 26.858 1.00 45.87 34 ALA D O 1
ATOM 5054 N N . TYR D 1 34 ? -37.409 -29.669 29.080 1.00 48.78 35 TYR D N 1
ATOM 5055 C CA . TYR D 1 34 ? -35.984 -29.999 29.227 1.00 45.41 35 TYR D CA 1
ATOM 5056 C C . TYR D 1 34 ? -35.796 -31.340 29.919 1.00 44.77 35 TYR D C 1
ATOM 5057 O O . TYR D 1 34 ? -34.692 -31.699 30.328 1.00 40.51 35 TYR D O 1
ATOM 5066 N N . GLY D 1 35 ? -36.893 -32.085 30.030 1.00 44.72 36 GLY D N 1
ATOM 5067 C CA . GLY D 1 35 ? -36.859 -33.439 30.552 1.00 44.58 36 GLY D CA 1
ATOM 5068 C C . GLY D 1 35 ? -38.181 -34.129 30.291 1.00 45.34 36 GLY D C 1
ATOM 5069 O O . GLY D 1 35 ? -39.169 -33.475 29.928 1.00 42.18 36 GLY D O 1
ATOM 5070 N N . CYS D 1 36 ? -38.190 -35.447 30.479 1.00 46.62 37 CYS D N 1
ATOM 5071 C CA . CYS D 1 36 ? -39.377 -36.273 30.265 1.00 48.03 37 CYS D CA 1
ATOM 5072 C C . CYS D 1 36 ? -39.535 -37.287 31.388 1.00 49.75 37 CYS D C 1
ATOM 5073 O O . CYS D 1 36 ? -38.553 -37.707 32.001 1.00 48.09 37 CYS D O 1
ATOM 5076 N N . ASP D 1 37 ? -40.779 -37.674 31.662 1.00 53.27 38 ASP D N 1
ATOM 5077 C CA . ASP D 1 37 ? -41.043 -38.762 32.607 1.00 54.80 38 ASP D CA 1
ATOM 5078 C C . ASP D 1 37 ? -40.459 -40.094 32.138 1.00 51.29 38 ASP D C 1
ATOM 5079 O O . ASP D 1 37 ? -39.902 -40.829 32.944 1.00 53.03 38 ASP D O 1
ATOM 5084 N N . ILE D 1 38 ? -40.561 -40.391 30.844 1.00 49.20 39 ILE D N 1
ATOM 5085 C CA . ILE D 1 38 ? -40.098 -41.673 30.311 1.00 48.66 39 ILE D CA 1
ATOM 5086 C C . ILE D 1 38 ? -38.821 -41.473 29.503 1.00 47.88 39 ILE D C 1
ATOM 5087 O O . ILE D 1 38 ? -38.832 -40.843 28.444 1.00 44.70 39 ILE D O 1
ATOM 5092 N N . THR D 1 39 ? -37.725 -42.025 30.020 1.00 46.78 40 THR D N 1
ATOM 5093 C CA . THR D 1 39 ? -36.412 -41.917 29.384 1.00 46.09 40 THR D CA 1
ATOM 5094 C C . THR D 1 39 ? -35.799 -43.311 29.236 1.00 45.82 40 THR D C 1
ATOM 5095 O O . THR D 1 39 ? -34.586 -43.476 29.290 1.00 50.28 40 THR D O 1
ATOM 5099 N N . THR D 1 40 ? -36.662 -44.305 29.023 1.00 46.06 41 THR D N 1
ATOM 5100 C CA . THR D 1 40 ? -36.277 -45.720 28.943 1.00 44.51 41 THR D CA 1
ATOM 5101 C C . THR D 1 40 ? -35.326 -46.037 27.787 1.00 42.36 41 THR D C 1
ATOM 5102 O O . THR D 1 40 ? -34.671 -47.087 27.779 1.00 42.21 41 THR D O 1
ATOM 5106 N N . ASN D 1 41 ? -35.288 -45.149 26.799 1.00 38.48 42 ASN D N 1
ATOM 5107 C CA . ASN D 1 41 ? -34.409 -45.301 25.632 1.00 36.13 42 ASN D CA 1
ATOM 5108 C C . ASN D 1 41 ? -32.981 -44.758 25.836 1.00 35.65 42 ASN D C 1
ATOM 5109 O O . ASN D 1 41 ? -32.137 -44.895 24.946 1.00 34.07 42 ASN D O 1
ATOM 5114 N N . ALA D 1 42 ? -32.715 -44.149 26.992 1.00 34.90 43 ALA D N 1
ATOM 5115 C CA . ALA D 1 42 ? -31.374 -43.642 27.276 1.00 33.17 43 ALA D CA 1
ATOM 5116 C C . ALA D 1 42 ? -30.437 -44.801 27.587 1.00 33.47 43 ALA D C 1
ATOM 5117 O O . ALA D 1 42 ? -30.758 -45.685 28.389 1.00 34.45 43 ALA D O 1
ATOM 5119 N N . VAL D 1 43 ? -29.276 -44.793 26.942 1.00 31.83 44 VAL D N 1
ATOM 5120 C CA . VAL D 1 43 ? -28.237 -45.773 27.213 1.00 29.63 44 VAL D CA 1
ATOM 5121 C C . VAL D 1 43 ? -26.924 -45.021 27.457 1.00 27.02 44 VAL D C 1
ATOM 5122 O O . VAL D 1 43 ? -26.840 -43.839 27.148 1.00 23.62 44 VAL D O 1
ATOM 5126 N N . ASP D 1 44 ? -25.939 -45.721 28.018 1.00 25.14 45 ASP D N 1
ATOM 5127 C CA . ASP D 1 44 ? -24.661 -45.134 28.485 1.00 23.47 45 ASP D CA 1
ATOM 5128 C C . ASP D 1 44 ? -23.541 -45.096 27.432 1.00 20.88 45 ASP D C 1
ATOM 5129 O O . ASP D 1 44 ? -23.456 -45.978 26.567 1.00 22.98 45 ASP D O 1
ATOM 5134 N N . GLY D 1 45 ? -22.662 -44.090 27.560 1.00 16.31 46 GLY D N 1
ATOM 5135 C CA . GLY D 1 45 ? -21.418 -44.021 26.813 1.00 15.04 46 GLY D CA 1
ATOM 5136 C C . GLY D 1 45 ? -21.437 -43.077 25.630 1.00 13.71 46 GLY D C 1
ATOM 5137 O O . GLY D 1 45 ? -22.490 -42.785 25.064 1.00 12.88 46 GLY D O 1
ATOM 5138 N N . PHE D 1 46 ? -20.249 -42.606 25.251 1.00 12.27 47 PHE D N 1
ATOM 5139 C CA . PHE D 1 46 ? -20.095 -41.825 24.024 1.00 11.81 47 PHE D CA 1
ATOM 5140 C C . PHE D 1 46 ? -20.307 -42.722 22.815 1.00 11.29 47 PHE D C 1
ATOM 5141 O O . PHE D 1 46 ? -20.043 -43.931 22.874 1.00 11.02 47 PHE D O 1
ATOM 5149 N N . ASP D 1 47 ? -20.746 -42.114 21.727 1.00 11.92 48 ASP D N 1
ATOM 5150 C CA . ASP D 1 47 ? -20.665 -42.725 20.415 1.00 11.96 48 ASP D CA 1
ATOM 5151 C C . ASP D 1 47 ? -19.424 -42.170 19.719 1.00 11.77 48 ASP D C 1
ATOM 5152 O O . ASP D 1 47 ? -19.250 -40.951 19.606 1.00 11.14 48 ASP D O 1
ATOM 5157 N N . ALA D 1 48 ? -18.571 -43.077 19.259 1.00 10.54 49 ALA D N 1
ATOM 5158 C CA . ALA D 1 48 ? -17.338 -42.724 18.573 1.00 10.62 49 ALA D CA 1
ATOM 5159 C C . ALA D 1 48 ? -17.488 -42.959 17.085 1.00 10.95 49 ALA D C 1
ATOM 5160 O O . ALA D 1 48 ? -18.021 -44.003 16.673 1.00 10.93 49 ALA D O 1
ATOM 5162 N N . THR D 1 49 ? -16.999 -42.018 16.292 1.00 10.10 50 THR D N 1
ATOM 5163 C CA . THR D 1 49 ? -16.858 -42.222 14.846 1.00 11.20 50 THR D CA 1
ATOM 5164 C C . THR D 1 49 ? -15.409 -41.933 14.509 1.00 11.57 50 THR D C 1
ATOM 5165 O O . THR D 1 49 ? -14.861 -40.899 14.935 1.00 12.37 50 THR D O 1
ATOM 5169 N N . ILE D 1 50 ? -14.771 -42.850 13.800 1.00 11.75 51 ILE D N 1
ATOM 5170 C CA . ILE D 1 50 ? -13.388 -42.705 13.408 1.00 12.75 51 ILE D CA 1
ATOM 5171 C C . ILE D 1 50 ? -13.377 -42.510 11.896 1.00 12.83 51 ILE D C 1
ATOM 5172 O O . ILE D 1 50 ? -13.998 -43.297 11.167 1.00 13.17 51 ILE D O 1
ATOM 5177 N N . TYR D 1 51 ? -12.695 -41.459 11.471 1.00 12.70 52 TYR D N 1
ATOM 5178 C CA . TYR D 1 51 ? -12.583 -41.088 10.067 1.00 13.96 52 TYR D CA 1
ATOM 5179 C C . TYR D 1 51 ? -11.148 -41.158 9.556 1.00 13.62 52 TYR D C 1
ATOM 5180 O O . TYR D 1 51 ? -10.180 -41.016 10.301 1.00 13.27 52 TYR D O 1
ATOM 5189 N N . GLN D 1 52 ? -11.027 -41.349 8.239 1.00 14.39 53 GLN D N 1
ATOM 5190 C CA . GLN D 1 52 ? -9.761 -41.299 7.560 1.00 15.01 53 GLN D CA 1
ATOM 5191 C C . GLN D 1 52 ? -9.103 -39.922 7.703 1.00 13.49 53 GLN D C 1
ATOM 5192 O O . GLN D 1 52 ? -9.773 -38.877 7.686 1.00 14.22 53 GLN D O 1
ATOM 5198 N N . TYR D 1 53 ? -7.790 -39.929 7.872 1.00 13.93 54 TYR D N 1
ATOM 5199 C CA . TYR D 1 53 ? -6.993 -38.709 7.919 1.00 13.51 54 TYR D CA 1
ATOM 5200 C C . TYR D 1 53 ? -5.649 -39.014 7.279 1.00 14.35 54 TYR D C 1
ATOM 5201 O O . TYR D 1 53 ? -5.049 -40.052 7.555 1.00 13.40 54 TYR D O 1
ATOM 5210 N N . ASN D 1 54 ? -5.153 -38.121 6.419 1.00 16.10 55 ASN D N 1
ATOM 5211 C CA . ASN D 1 54 ? -3.872 -38.377 5.736 1.00 17.23 55 ASN D CA 1
ATOM 5212 C C . ASN D 1 54 ? -2.673 -38.357 6.671 1.00 15.57 55 ASN D C 1
ATOM 5213 O O . ASN D 1 54 ? -2.440 -37.369 7.370 1.00 15.32 55 ASN D O 1
ATOM 5218 N N . ALA D 1 55 ? -1.878 -39.420 6.665 1.00 14.13 56 ALA D N 1
ATOM 5219 C CA . ALA D 1 55 ? -0.685 -39.465 7.496 1.00 14.56 56 ALA D CA 1
ATOM 5220 C C . ALA D 1 55 ? 0.221 -38.277 7.191 1.00 15.25 56 ALA D C 1
ATOM 5221 O O . ALA D 1 55 ? 0.414 -37.921 6.018 1.00 15.87 56 ALA D O 1
ATOM 5223 N N . ASN D 1 56 ? 0.767 -37.677 8.245 1.00 15.29 57 ASN D N 1
ATOM 5224 C CA . ASN D 1 56 ? 1.725 -36.579 8.152 1.00 16.55 57 ASN D CA 1
ATOM 5225 C C . ASN D 1 56 ? 1.142 -35.230 7.757 1.00 16.12 57 ASN D C 1
ATOM 5226 O O . ASN D 1 56 ? 1.902 -34.294 7.487 1.00 16.28 57 ASN D O 1
ATOM 5231 N N . ASP D 1 57 ? -0.175 -35.113 7.717 1.00 15.64 58 ASP D N 1
ATOM 5232 C CA . ASP D 1 57 ? -0.817 -33.840 7.394 1.00 16.00 58 ASP D CA 1
ATOM 5233 C C . ASP D 1 57 ? -0.840 -32.997 8.672 1.00 16.23 58 ASP D C 1
ATOM 5234 O O . ASP D 1 57 ? -1.662 -33.219 9.558 1.00 15.02 58 ASP D O 1
ATOM 5239 N N . LEU D 1 58 ? 0.103 -32.060 8.766 1.00 16.32 59 LEU D N 1
ATOM 5240 C CA . LEU D 1 58 ? 0.195 -31.165 9.909 1.00 15.68 59 LEU D CA 1
ATOM 5241 C C . LEU D 1 58 ? -0.452 -29.810 9.623 1.00 16.53 59 LEU D C 1
ATOM 5242 O O . LEU D 1 58 ? -0.289 -28.880 10.398 1.00 16.98 59 LEU D O 1
ATOM 5247 N N . ARG D 1 59 ? -1.208 -29.722 8.535 1.00 16.41 60 ARG D N 1
ATOM 5248 C CA . ARG D 1 59 ? -1.911 -28.491 8.186 1.00 18.80 60 ARG D CA 1
ATOM 5249 C C . ARG D 1 59 ? -3.339 -28.515 8.716 1.00 17.48 60 ARG D C 1
ATOM 5250 O O . ARG D 1 59 ? -3.766 -27.567 9.378 1.00 17.16 60 ARG D O 1
ATOM 5258 N N . LEU D 1 60 ? -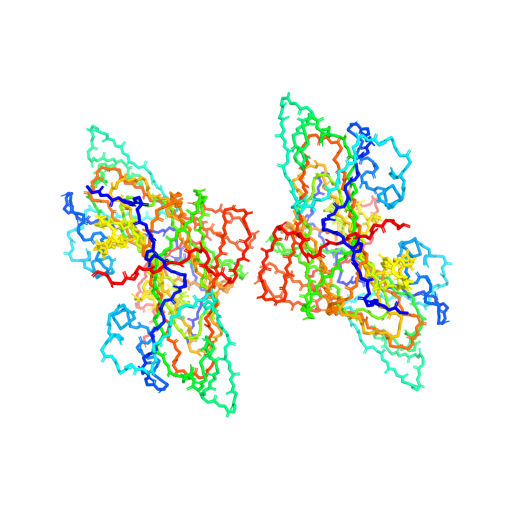4.081 -29.592 8.463 1.00 15.97 61 LEU D N 1
ATOM 5259 C CA . LEU D 1 60 ? -5.495 -29.589 8.788 1.00 15.35 61 LEU D CA 1
ATOM 5260 C C . LEU D 1 60 ? -5.751 -29.665 10.306 1.00 14.44 61 LEU D C 1
ATOM 5261 O O . LEU D 1 60 ? -6.796 -29.207 10.777 1.00 14.49 61 LEU D O 1
ATOM 5266 N N . ILE D 1 61 ? -4.785 -30.167 11.057 1.00 14.08 62 ILE D N 1
ATOM 5267 C CA . ILE D 1 61 ? -4.904 -30.197 12.531 1.00 14.36 62 ILE D CA 1
ATOM 5268 C C . ILE D 1 61 ? -5.036 -28.802 13.146 1.00 14.42 62 ILE D C 1
ATOM 5269 O O . ILE D 1 61 ? -5.525 -28.664 14.281 1.00 13.50 62 ILE D O 1
ATOM 5274 N N . ARG D 1 62 ? -4.560 -27.786 12.416 1.00 15.93 63 ARG D N 1
ATOM 5275 C CA . ARG D 1 62 ? -4.622 -26.390 12.876 1.00 16.84 63 ARG D CA 1
ATOM 5276 C C . ARG D 1 62 ? -5.655 -25.557 12.110 1.00 15.87 63 ARG D C 1
ATOM 5277 O O . ARG D 1 62 ? -5.685 -24.331 12.211 1.00 17.59 63 ARG D O 1
ATOM 5285 N N . ASP D 1 63 ? -6.511 -26.220 11.352 1.00 15.76 64 ASP D N 1
ATOM 5286 C CA . ASP D 1 63 ? -7.541 -25.552 10.563 1.00 15.97 64 ASP D CA 1
ATOM 5287 C C . ASP D 1 63 ? -8.859 -25.647 11.337 1.00 15.95 64 ASP D C 1
ATOM 5288 O O . ASP D 1 63 ? -9.434 -26.723 11.455 1.00 14.68 64 ASP D O 1
ATOM 5293 N N . PRO D 1 64 ? -9.355 -24.515 11.885 1.00 15.55 65 PRO D N 1
ATOM 5294 C CA . PRO D 1 64 ? -10.551 -24.617 12.725 1.00 15.76 65 PRO D CA 1
ATOM 5295 C C . PRO D 1 64 ? -11.818 -25.047 11.978 1.00 15.88 65 PRO D C 1
ATOM 5296 O O . PRO D 1 64 ? -12.679 -25.689 12.563 1.00 16.60 65 PRO D O 1
ATOM 5300 N N . THR D 1 65 ? -11.903 -24.748 10.690 1.00 15.10 66 THR D N 1
ATOM 5301 C CA . THR D 1 65 ? -13.014 -25.225 9.899 1.00 15.46 66 THR D CA 1
ATOM 5302 C C . THR D 1 65 ? -12.945 -26.744 9.750 1.00 14.16 66 THR D C 1
ATOM 5303 O O . THR D 1 65 ? -13.961 -27.409 9.844 1.00 14.11 66 THR D O 1
ATOM 5307 N N . PHE D 1 66 ? -11.749 -27.290 9.513 1.00 13.73 67 PHE D N 1
ATOM 5308 C CA . PHE D 1 66 ? -11.631 -28.732 9.394 1.00 13.16 67 PHE D CA 1
ATOM 5309 C C . PHE D 1 66 ? -12.020 -29.408 10.718 1.00 12.53 67 PHE D C 1
ATOM 5310 O O . PHE D 1 66 ? -12.769 -30.390 10.734 1.00 12.22 67 PHE D O 1
ATOM 5318 N N . MET D 1 67 ? -11.524 -28.857 11.813 1.00 12.57 68 MET D N 1
ATOM 5319 C CA . MET D 1 67 ? -11.761 -29.462 13.127 1.00 12.14 68 MET D CA 1
ATOM 5320 C C . MET D 1 67 ? -13.193 -29.350 13.618 1.00 13.68 68 MET D C 1
ATOM 5321 O O . MET D 1 67 ? -13.647 -30.193 14.383 1.00 13.69 68 MET D O 1
ATOM 5326 N N . SER D 1 68 ? -13.922 -28.341 13.129 1.00 14.46 69 SER D N 1
ATOM 5327 C CA A SER D 1 68 ? -15.312 -28.135 13.519 0.25 14.84 69 SER D CA 1
ATOM 5328 C CA B SER D 1 68 ? -15.307 -28.130 13.534 0.25 14.53 69 SER D CA 1
ATOM 5329 C CA C SER D 1 68 ? -15.301 -28.102 13.518 0.50 14.81 69 SER D CA 1
ATOM 5330 C C . SER D 1 68 ? -16.313 -28.827 12.616 1.00 15.24 69 SER D C 1
ATOM 5331 O O . SER D 1 68 ? -17.324 -29.361 13.097 1.00 15.11 69 SER D O 1
ATOM 5338 N N . THR D 1 69 ? -16.052 -28.827 11.304 1.00 16.07 70 THR D N 1
ATOM 5339 C CA . THR D 1 69 ? -17.006 -29.386 10.315 1.00 17.10 70 THR D CA 1
ATOM 5340 C C . THR D 1 69 ? -16.396 -30.179 9.163 1.00 16.32 70 THR D C 1
ATOM 5341 O O . THR D 1 69 ? -17.004 -31.128 8.683 1.00 15.87 70 THR D O 1
ATOM 5345 N N . GLY D 1 70 ? -15.206 -29.807 8.714 1.00 15.91 71 GLY D N 1
ATOM 5346 C CA . GLY D 1 70 ? -14.606 -30.421 7.527 1.00 15.77 71 GLY D CA 1
ATOM 5347 C C . GLY D 1 70 ? -14.370 -31.916 7.619 1.00 15.44 71 GLY D C 1
ATOM 5348 O O . GLY D 1 70 ? -14.449 -32.642 6.619 1.00 15.14 71 GLY D O 1
ATOM 5349 N N . TYR D 1 71 ? -14.051 -32.392 8.820 1.00 14.71 72 TYR D N 1
ATOM 5350 C CA . TYR D 1 71 ? -13.724 -33.799 9.000 1.00 13.96 72 TYR D CA 1
ATOM 5351 C C . TYR D 1 71 ? -14.909 -34.696 8.656 1.00 14.18 72 TYR D C 1
ATOM 5352 O O . TYR D 1 71 ? -14.703 -35.856 8.307 1.00 14.38 72 TYR D O 1
ATOM 5361 N N . LEU D 1 72 ? -16.136 -34.148 8.729 1.00 14.68 73 LEU D N 1
ATOM 5362 C CA . LEU D 1 72 ? -17.356 -34.908 8.517 1.00 15.49 73 LEU D CA 1
ATOM 5363 C C . LEU D 1 72 ? -17.479 -35.416 7.095 1.00 15.85 73 LEU D C 1
ATOM 5364 O O . LEU D 1 72 ? -18.228 -36.348 6.854 1.00 17.99 73 LEU D O 1
ATOM 5369 N N . GLY D 1 73 ? -16.727 -34.817 6.181 1.00 16.42 74 GLY D N 1
ATOM 5370 C CA . GLY D 1 73 ? -16.669 -35.276 4.783 1.00 16.78 74 GLY D CA 1
ATOM 5371 C C . GLY D 1 73 ? -15.763 -36.459 4.467 1.00 18.17 74 GLY D C 1
ATOM 5372 O O . GLY D 1 73 ? -15.796 -36.989 3.345 1.00 18.48 74 GLY D O 1
ATOM 5373 N N A ARG D 1 74 ? -14.972 -36.896 5.439 0.50 17.12 75 ARG D N 1
ATOM 5374 N N B ARG D 1 74 ? -14.921 -36.858 5.419 0.50 17.68 75 ARG D N 1
ATOM 5375 C CA A ARG D 1 74 ? -13.991 -37.954 5.212 0.50 17.08 75 ARG D CA 1
ATOM 5376 C CA B ARG D 1 74 ? -13.969 -37.945 5.185 0.50 18.02 75 ARG D CA 1
ATOM 5377 C C A ARG D 1 74 ? -14.623 -39.334 5.321 0.50 16.73 75 ARG D C 1
ATOM 5378 C C B ARG D 1 74 ? -14.635 -39.311 5.276 0.50 17.24 75 ARG D C 1
ATOM 5379 O O A ARG D 1 74 ? -15.700 -39.491 5.883 0.50 16.55 75 ARG D O 1
ATOM 5380 O O B ARG D 1 74 ? -15.738 -39.429 5.804 0.50 16.92 75 ARG D O 1
ATOM 5395 N N . ASN D 1 75 ? -13.946 -40.338 4.776 1.00 17.36 76 ASN D N 1
ATOM 5396 C CA . ASN D 1 75 ? -14.433 -41.706 4.840 1.00 17.73 76 ASN D CA 1
ATOM 5397 C C . ASN D 1 75 ? -14.522 -42.170 6.295 1.00 16.58 76 ASN D C 1
ATOM 5398 O O . ASN D 1 75 ? -13.580 -41.948 7.068 1.00 16.31 76 ASN D O 1
ATOM 5403 N N . VAL D 1 76 ? -15.601 -42.852 6.637 1.00 15.14 77 VAL D N 1
ATOM 5404 C CA . VAL D 1 76 ? -15.720 -43.459 7.959 1.00 14.67 77 VAL D CA 1
ATOM 5405 C C . VAL D 1 76 ? -14.982 -44.797 8.008 1.00 15.21 77 VAL D C 1
ATOM 5406 O O . VAL D 1 76 ? -15.225 -45.682 7.165 1.00 15.46 77 VAL D O 1
ATOM 5410 N N . LEU D 1 77 ? -14.120 -44.955 9.017 1.00 13.48 78 LEU D N 1
ATOM 5411 C CA . LEU D 1 77 ? -13.402 -46.198 9.274 1.00 13.98 78 LEU D CA 1
ATOM 5412 C C . LEU D 1 77 ? -14.044 -47.073 10.332 1.00 13.63 78 LEU D C 1
ATOM 5413 O O . LEU D 1 77 ? -13.952 -48.304 10.250 1.00 14.08 78 LEU D O 1
ATOM 5418 N N . ASN D 1 78 ? -14.660 -46.468 11.348 1.00 13.79 79 ASN D N 1
ATOM 5419 C CA . ASN D 1 78 ? -15.282 -47.225 12.455 1.00 13.05 79 ASN D CA 1
ATOM 5420 C C . ASN D 1 78 ? -16.414 -46.436 13.064 1.00 13.38 79 ASN D C 1
ATOM 5421 O O . ASN D 1 78 ? -16.331 -45.220 13.162 1.00 12.27 79 ASN D O 1
ATOM 5426 N N . LYS D 1 79 ? -17.425 -47.162 13.544 1.00 13.81 80 LYS D N 1
ATOM 5427 C CA . LYS D 1 79 ? -18.440 -46.650 14.445 1.00 15.23 80 LYS D CA 1
ATOM 5428 C C . LYS D 1 79 ? -18.484 -47.547 15.670 1.00 14.42 80 LYS D C 1
ATOM 5429 O O . LYS D 1 79 ? -18.585 -48.775 15.547 1.00 13.36 80 LYS D O 1
ATOM 5435 N N . ILE D 1 80 ? -18.366 -46.932 16.849 1.00 13.75 81 ILE D N 1
ATOM 5436 C CA . ILE D 1 80 ? -18.263 -47.644 18.110 1.00 14.49 81 ILE D CA 1
ATOM 5437 C C . ILE D 1 80 ? -19.162 -46.960 19.137 1.00 14.51 81 ILE D C 1
ATOM 5438 O O . ILE D 1 80 ? -19.020 -45.756 19.357 1.00 14.47 81 ILE D O 1
ATOM 5443 N N . SER D 1 81 ? -20.066 -47.722 19.758 1.00 14.26 82 SER D N 1
ATOM 5444 C CA A SER D 1 81 ? -20.922 -47.181 20.806 0.50 14.13 82 SER D CA 1
ATOM 5445 C CA B SER D 1 81 ? -20.954 -47.225 20.800 0.50 14.76 82 SER D CA 1
ATOM 5446 C C . SER D 1 81 ? -20.517 -47.725 22.174 1.00 14.14 82 SER D C 1
ATOM 5447 O O . SER D 1 81 ? -19.705 -48.622 22.275 1.00 14.62 82 SER D O 1
ATOM 5452 N N . GLY D 1 82 ? -21.052 -47.116 23.226 1.00 13.64 83 GLY D N 1
ATOM 5453 C CA . GLY D 1 82 ? -20.818 -47.589 24.573 1.00 13.33 83 GLY D CA 1
ATOM 5454 C C . GLY D 1 82 ? -19.441 -47.254 25.107 1.00 13.50 83 GLY D C 1
ATOM 5455 O O . GLY D 1 82 ? -18.932 -47.944 25.993 1.00 14.09 83 GLY D O 1
ATOM 5456 N N . VAL D 1 83 ? -18.850 -46.163 24.621 1.00 11.86 84 VAL D N 1
ATOM 5457 C CA . VAL D 1 83 ? -17.511 -45.788 25.064 1.00 11.89 84 VAL D CA 1
ATOM 5458 C C . VAL D 1 83 ? -17.557 -45.042 26.388 1.00 11.55 84 VAL D C 1
ATOM 5459 O O . VAL D 1 83 ? -18.146 -43.957 26.511 1.00 13.24 84 VAL D O 1
ATOM 5463 N N . THR D 1 84 ? -16.943 -45.686 27.368 1.00 11.56 85 THR D N 1
ATOM 5464 C CA . THR D 1 84 ? -17.040 -45.234 28.733 1.00 11.82 85 THR D CA 1
ATOM 5465 C C . THR D 1 84 ? -15.772 -44.531 29.190 1.00 11.32 85 THR D C 1
ATOM 5466 O O . THR D 1 84 ? -15.837 -43.595 29.952 1.00 11.26 85 THR D O 1
ATOM 5470 N N . VAL D 1 85 ? -14.618 -44.982 28.718 1.00 10.67 86 VAL D N 1
ATOM 5471 C CA . VAL D 1 85 ? -13.348 -44.395 29.040 1.00 11.61 86 VAL D CA 1
ATOM 5472 C C . VAL D 1 85 ? -12.793 -43.806 27.736 1.00 10.73 86 VAL D C 1
ATOM 5473 O O . VAL D 1 85 ? -12.157 -44.509 26.957 1.00 11.41 86 VAL D O 1
ATOM 5477 N N . PRO D 1 86 ? -13.012 -42.509 27.514 1.00 10.17 87 PRO D N 1
ATOM 5478 C CA . PRO D 1 86 ? -12.612 -41.956 26.222 1.00 9.88 87 PRO D CA 1
ATOM 5479 C C . PRO D 1 86 ? -11.132 -41.653 26.006 1.00 9.72 87 PRO D C 1
ATOM 5480 O O . PRO D 1 86 ? -10.651 -41.664 24.862 1.00 9.98 87 PRO D O 1
ATOM 5484 N N . GLY D 1 87 ? -10.399 -41.404 27.083 1.00 9.30 88 GLY D N 1
ATOM 5485 C CA . GLY D 1 87 ? -9.009 -41.045 26.980 1.00 9.86 88 GLY D CA 1
ATOM 5486 C C . GLY D 1 87 ? -8.126 -42.238 26.665 1.00 9.98 88 GLY D C 1
ATOM 5487 O O . GLY D 1 87 ? -8.386 -43.376 27.065 1.00 10.24 88 GLY D O 1
ATOM 5488 N N . PHE D 1 88 ? -7.039 -41.954 25.951 1.00 10.08 89 PHE D N 1
ATOM 5489 C CA . PHE D 1 88 ? -6.020 -42.942 25.640 1.00 10.08 89 PHE D CA 1
ATOM 5490 C C . PHE D 1 88 ? -4.696 -42.242 25.316 1.00 10.24 89 PHE D C 1
ATOM 5491 O O . PHE D 1 88 ? -4.640 -41.041 25.041 1.00 9.74 89 PHE D O 1
ATOM 5499 N N . ASN D 1 89 ? -3.609 -43.002 25.324 1.00 10.62 90 ASN D N 1
ATOM 5500 C CA . ASN D 1 89 ? -2.335 -42.480 24.936 1.00 11.30 90 ASN D CA 1
ATOM 5501 C C . ASN D 1 89 ? -1.606 -43.656 24.304 1.00 11.52 90 ASN D C 1
ATOM 5502 O O . ASN D 1 89 ? -1.119 -44.547 25.007 1.00 13.16 90 ASN D O 1
ATOM 5507 N N . ILE D 1 90 ? -1.588 -43.676 22.979 1.00 11.20 91 ILE D N 1
ATOM 5508 C CA . ILE D 1 90 ? -1.159 -44.852 22.228 1.00 11.50 91 ILE D CA 1
ATOM 5509 C C . ILE D 1 90 ? 0.038 -44.490 21.345 1.00 11.20 91 ILE D C 1
ATOM 5510 O O . ILE D 1 90 ? -0.025 -43.545 20.535 1.00 10.88 91 ILE D O 1
ATOM 5515 N N . TRP D 1 91 ? 1.088 -45.297 21.422 1.00 11.16 92 TRP D N 1
ATOM 5516 C CA . TRP D 1 91 ? 2.183 -45.210 20.464 1.00 11.60 92 TRP D CA 1
ATOM 5517 C C . TRP D 1 91 ? 2.838 -46.577 20.388 1.00 11.49 92 TRP D C 1
ATOM 5518 O O . TRP D 1 91 ? 3.390 -47.069 21.378 1.00 11.88 92 TRP D O 1
ATOM 5529 N N . ASN D 1 92 ? 2.705 -47.199 19.231 1.00 11.31 93 ASN D N 1
ATOM 5530 C CA . ASN D 1 92 ? 3.367 -48.479 18.983 1.00 11.75 93 ASN D CA 1
ATOM 5531 C C . ASN D 1 92 ? 4.345 -48.302 17.832 1.00 11.81 93 ASN D C 1
ATOM 5532 O O . ASN D 1 92 ? 3.925 -48.191 16.684 1.00 11.63 93 ASN D O 1
ATOM 5537 N N . PRO D 1 93 ? 5.655 -48.300 18.133 1.00 12.73 94 PRO D N 1
ATOM 5538 C CA . PRO D 1 93 ? 6.634 -48.102 17.073 1.00 13.79 94 PRO D CA 1
ATOM 5539 C C . PRO D 1 93 ? 6.631 -49.198 16.031 1.00 13.92 94 PRO D C 1
ATOM 5540 O O . PRO D 1 93 ? 7.230 -49.034 14.978 1.00 15.16 94 PRO D O 1
ATOM 5544 N N . SER D 1 94 ? 5.973 -50.319 16.324 1.00 13.61 95 SER D N 1
ATOM 5545 C CA . SER D 1 94 ? 5.921 -51.449 15.396 1.00 13.25 95 SER D CA 1
ATOM 5546 C C . SER D 1 94 ? 4.590 -51.623 14.683 1.00 12.50 95 SER D C 1
ATOM 5547 O O . SER D 1 94 ? 4.443 -52.560 13.888 1.00 13.06 95 SER D O 1
ATOM 5550 N N . SER D 1 95 ? 3.598 -50.763 14.951 1.00 11.35 96 SER D N 1
ATOM 5551 C CA . SER D 1 95 ? 2.314 -50.890 14.299 1.00 11.17 96 SER D CA 1
ATOM 5552 C C . SER D 1 95 ? 1.557 -49.568 14.182 1.00 11.36 96 SER D C 1
ATOM 5553 O O . SER D 1 95 ? 1.543 -48.788 15.124 1.00 11.12 96 SER D O 1
ATOM 5556 N N . ARG D 1 96 ? 0.900 -49.364 13.055 1.00 11.40 97 ARG D N 1
ATOM 5557 C CA . ARG D 1 96 ? 0.029 -48.191 12.866 1.00 11.10 97 ARG D CA 1
ATOM 5558 C C . ARG D 1 96 ? -1.405 -48.429 13.314 1.00 10.45 97 ARG D C 1
ATOM 5559 O O . ARG D 1 96 ? -2.237 -47.541 13.219 1.00 10.07 97 ARG D O 1
ATOM 5567 N N . THR D 1 97 ? -1.677 -49.623 13.845 1.00 9.99 98 THR D N 1
ATOM 5568 C CA . THR D 1 97 ? -2.983 -49.969 14.375 1.00 9.92 98 THR D CA 1
ATOM 5569 C C . THR D 1 97 ? -2.868 -50.446 15.819 1.00 9.37 98 THR D C 1
ATOM 5570 O O . THR D 1 97 ? -1.801 -50.823 16.280 1.00 9.23 98 THR D O 1
ATOM 5574 N N . ALA D 1 98 ? -3.989 -50.410 16.511 1.00 9.03 99 ALA D N 1
ATOM 5575 C CA . ALA D 1 98 ? -4.070 -50.788 17.918 1.00 8.88 99 ALA D CA 1
ATOM 5576 C C . ALA D 1 98 ? -5.512 -51.065 18.252 1.00 8.95 99 ALA D C 1
ATOM 5577 O O . ALA D 1 98 ? -6.426 -50.627 17.538 1.00 9.15 99 ALA D O 1
ATOM 5579 N N . THR D 1 99 ? -5.724 -51.714 19.384 1.00 9.07 100 THR D N 1
ATOM 5580 C CA . THR D 1 99 ? -7.059 -51.884 19.925 1.00 9.15 100 THR D CA 1
ATOM 5581 C C . THR D 1 99 ? -7.484 -50.563 20.631 1.00 9.89 100 THR D C 1
ATOM 5582 O O . THR D 1 99 ? -6.765 -50.050 21.480 1.00 10.50 100 THR D O 1
ATOM 5586 N N . VAL D 1 100 ? -8.611 -50.008 20.203 1.00 10.03 101 VAL D N 1
ATOM 5587 C CA . VAL D 1 100 ? -9.133 -48.740 20.707 1.00 10.26 101 VAL D CA 1
ATOM 5588 C C . VAL D 1 100 ? -10.598 -49.016 21.036 1.00 10.26 101 VAL D C 1
ATOM 5589 O O . VAL D 1 100 ? -11.354 -49.494 20.179 1.00 9.44 101 VAL D O 1
ATOM 5593 N N . TYR D 1 101 ? -10.977 -48.720 22.274 1.00 10.20 102 TYR D N 1
ATOM 5594 C CA . TYR D 1 101 ? -12.324 -48.880 22.743 1.00 10.81 102 TYR D CA 1
ATOM 5595 C C . TYR D 1 101 ? -12.850 -50.292 22.517 1.00 11.54 102 TYR D C 1
ATOM 5596 O O . TYR D 1 101 ? -14.003 -50.478 22.125 1.00 12.38 102 TYR D O 1
ATOM 5605 N N . GLY D 1 102 ? -11.966 -51.270 22.690 1.00 11.73 103 GLY D N 1
ATOM 5606 C CA . GLY D 1 102 ? -12.311 -52.675 22.540 1.00 12.47 103 GLY D CA 1
ATOM 5607 C C . GLY D 1 102 ? -12.329 -53.191 21.123 1.00 13.01 103 GLY D C 1
ATOM 5608 O O . GLY D 1 102 ? -12.620 -54.380 20.909 1.00 14.14 103 GLY D O 1
ATOM 5609 N N . VAL D 1 103 ? -12.029 -52.336 20.151 1.00 12.48 104 VAL D N 1
ATOM 5610 C CA . VAL D 1 103 ? -12.093 -52.727 18.748 1.00 12.36 104 VAL D CA 1
ATOM 5611 C C . VAL D 1 103 ? -10.693 -52.908 18.187 1.00 12.08 104 VAL D C 1
ATOM 5612 O O . VAL D 1 103 ? -9.820 -52.032 18.291 1.00 11.45 104 VAL D O 1
ATOM 5616 N N . LYS D 1 104 ? -10.448 -54.085 17.626 1.00 12.79 105 LYS D N 1
ATOM 5617 C CA . LYS D 1 104 ? -9.128 -54.392 17.108 1.00 13.31 105 LYS D CA 1
ATOM 5618 C C . LYS D 1 104 ? -8.800 -53.615 15.842 1.00 12.23 105 LYS D C 1
ATOM 5619 O O . LYS D 1 104 ? -9.692 -53.227 15.088 1.00 12.46 105 LYS D O 1
ATOM 5625 N N . ASN D 1 105 ? -7.510 -53.408 15.611 1.00 11.43 106 ASN D N 1
ATOM 5626 C CA . ASN D 1 105 ? -6.982 -52.888 14.346 1.00 11.49 106 ASN D CA 1
ATOM 5627 C C . ASN D 1 105 ? -7.499 -51.502 13.956 1.00 11.44 106 ASN D C 1
ATOM 5628 O O . ASN D 1 105 ? -7.680 -51.217 12.765 1.00 13.39 106 ASN D O 1
ATOM 5633 N N . VAL D 1 106 ? -7.712 -50.654 14.957 1.00 10.83 107 VAL D N 1
ATOM 5634 C CA . VAL D 1 106 ? -8.078 -49.268 14.683 1.00 10.30 107 VAL D CA 1
ATOM 5635 C C . VAL D 1 106 ? -6.820 -48.502 14.280 1.00 10.36 107 VAL D C 1
ATOM 5636 O O . VAL D 1 106 ? -5.741 -48.666 14.893 1.00 10.42 107 VAL D O 1
ATOM 5640 N N . ASN D 1 107 ? -6.941 -47.702 13.212 1.00 10.02 108 ASN D N 1
ATOM 5641 C CA . ASN D 1 107 ? -5.794 -47.005 12.635 1.00 10.33 108 ASN D CA 1
ATOM 5642 C C . ASN D 1 107 ? -5.443 -45.741 13.436 1.00 9.82 108 ASN D C 1
ATOM 5643 O O . ASN D 1 107 ? -5.574 -44.616 12.931 1.00 9.51 108 ASN D O 1
ATOM 5648 N N . TYR D 1 108 ? -4.955 -45.947 14.668 1.00 9.96 109 TYR D N 1
ATOM 5649 C CA . TYR D 1 108 ? -4.709 -44.846 15.597 1.00 9.28 109 TYR D CA 1
ATOM 5650 C C . TYR D 1 108 ? -3.634 -43.847 15.078 1.00 9.89 109 TYR D C 1
ATOM 5651 O O . TYR D 1 108 ? -3.627 -42.677 15.449 1.00 9.83 109 TYR D O 1
ATOM 5660 N N . TYR D 1 109 ? -2.720 -44.330 14.230 1.00 9.35 110 TYR D N 1
ATOM 5661 C CA . TYR D 1 109 ? -1.566 -43.560 13.746 1.00 10.24 110 TYR D CA 1
ATOM 5662 C C . TYR D 1 109 ? -1.958 -42.306 12.974 1.00 9.88 110 TYR D C 1
ATOM 5663 O O . TYR D 1 109 ? -1.250 -41.287 13.017 1.00 10.05 110 TYR D O 1
ATOM 5672 N N . ASN D 1 110 ? -3.071 -42.388 12.250 1.00 10.02 111 ASN D N 1
ATOM 5673 C CA . ASN D 1 110 ? -3.575 -41.280 11.453 1.00 10.00 111 ASN D CA 1
ATOM 5674 C C . ASN D 1 110 ? -5.071 -41.418 11.294 1.00 10.02 111 ASN D C 1
ATOM 5675 O O . ASN D 1 110 ? -5.552 -42.362 10.651 1.00 10.02 111 ASN D O 1
ATOM 5680 N N . MET D 1 111 ? -5.808 -40.553 11.986 1.00 9.83 112 MET D N 1
ATOM 5681 C CA . MET D 1 111 ? -7.246 -40.669 12.075 1.00 9.34 112 MET D CA 1
ATOM 5682 C C . MET D 1 111 ? -7.845 -39.400 12.659 1.00 9.79 112 MET D C 1
ATOM 5683 O O . MET D 1 111 ? -7.128 -38.633 13.321 1.00 9.79 112 MET D O 1
ATOM 5688 N N . VAL D 1 112 ? -9.129 -39.226 12.404 1.00 10.05 113 VAL D N 1
ATOM 5689 C CA . VAL D 1 112 ? -9.968 -38.292 13.160 1.00 10.53 113 VAL D CA 1
ATOM 5690 C C . VAL D 1 112 ? -10.926 -39.119 14.006 1.00 11.45 113 VAL D C 1
ATOM 5691 O O . VAL D 1 112 ? -11.550 -40.073 13.530 1.00 11.85 113 VAL D O 1
ATOM 5695 N N . LEU D 1 113 ? -11.023 -38.767 15.281 1.00 10.55 114 LEU D N 1
ATOM 5696 C CA . LEU D 1 113 ? -11.974 -39.356 16.189 1.00 10.50 114 LEU D CA 1
ATOM 5697 C C . LEU D 1 113 ? -12.990 -38.295 16.597 1.00 10.26 114 LEU D C 1
ATOM 5698 O O . LEU D 1 113 ? -12.601 -37.187 17.002 1.00 10.30 114 LEU D O 1
ATOM 5703 N N . GLU D 1 114 ? -14.270 -38.628 16.462 1.00 10.09 115 GLU D N 1
ATOM 5704 C CA . GLU D 1 114 ? -15.348 -37.790 16.965 1.00 10.37 115 GLU D CA 1
ATOM 5705 C C . GLU D 1 114 ? -16.091 -38.553 18.045 1.00 10.17 115 GLU D C 1
ATOM 5706 O O . GLU D 1 114 ? -16.595 -39.661 17.832 1.00 10.38 115 GLU D O 1
ATOM 5712 N N . LEU D 1 115 ? -16.188 -37.943 19.212 1.00 9.77 116 LEU D N 1
ATOM 5713 C CA . LEU D 1 115 ? -16.989 -38.460 20.308 1.00 9.90 116 LEU D CA 1
ATOM 5714 C C . LEU D 1 115 ? -18.180 -37.547 20.515 1.00 10.47 116 LEU D C 1
ATOM 5715 O O . LEU D 1 115 ? -18.004 -36.336 20.633 1.00 10.02 116 LEU D O 1
ATOM 5720 N N . LYS D 1 116 ? -19.364 -38.135 20.631 1.00 10.93 117 LYS D N 1
ATOM 5721 C CA . LYS D 1 116 ? -20.576 -37.361 20.882 1.00 11.99 117 LYS D CA 1
ATOM 5722 C C . LYS D 1 116 ? -21.439 -38.039 21.949 1.00 11.70 117 LYS D C 1
ATOM 5723 O O . LYS D 1 116 ? -21.506 -39.265 22.039 1.00 11.40 117 LYS D O 1
ATOM 5729 N N . GLY D 1 117 ? -22.170 -37.236 22.688 1.00 11.42 118 GLY D N 1
ATOM 5730 C CA . GLY D 1 117 ? -23.130 -37.754 23.653 1.00 11.38 118 GLY D CA 1
ATOM 5731 C C . GLY D 1 117 ? -23.773 -36.620 24.405 1.00 11.55 118 GLY D C 1
ATOM 5732 O O . GLY D 1 117 ? -23.586 -35.461 24.039 1.00 11.96 118 GLY D O 1
ATOM 5733 N N . TYR D 1 118 ? -24.574 -36.970 25.394 1.00 11.48 119 TYR D N 1
ATOM 5734 C CA . TYR D 1 118 ? -25.256 -35.990 26.233 1.00 12.10 119 TYR D CA 1
ATOM 5735 C C . TYR D 1 118 ? -24.764 -36.166 27.659 1.00 11.98 119 TYR D C 1
ATOM 5736 O O . TYR D 1 118 ? -24.884 -37.238 28.243 1.00 11.89 119 TYR D O 1
ATOM 5745 N N . PHE D 1 119 ? -24.220 -35.101 28.217 1.00 11.30 120 PHE D N 1
ATOM 5746 C CA . PHE D 1 119 ? -23.720 -35.129 29.566 1.00 11.25 120 PHE D CA 1
ATOM 5747 C C . PHE D 1 119 ? -24.870 -34.891 30.528 1.00 11.72 120 PHE D C 1
ATOM 5748 O O . PHE D 1 119 ? -25.660 -33.970 30.320 1.00 11.10 120 PHE D O 1
ATOM 5756 N N . LYS D 1 120 ? -24.969 -35.719 31.557 1.00 12.25 121 LYS D N 1
ATOM 5757 C CA . LYS D 1 120 ? -25.935 -35.499 32.615 1.00 12.97 121 LYS D CA 1
ATOM 5758 C C . LYS D 1 120 ? -25.395 -35.984 33.948 1.00 12.98 121 LYS D C 1
ATOM 5759 O O . LYS D 1 120 ? -24.781 -37.053 34.026 1.00 12.49 121 LYS D O 1
ATOM 5765 N N . ALA D 1 121 ? -25.600 -35.189 34.976 1.00 13.55 122 ALA D N 1
ATOM 5766 C CA . ALA D 1 121 ? -25.437 -35.664 36.339 1.00 14.04 122 ALA D CA 1
ATOM 5767 C C . ALA D 1 121 ? -26.667 -35.528 37.211 1.00 14.79 122 ALA D C 1
ATOM 5768 O O . ALA D 1 121 ? -27.536 -34.687 36.990 1.00 14.07 122 ALA D O 1
ATOM 5770 N N . ASP D 1 122 ? -26.702 -36.354 38.238 1.00 15.42 123 ASP D N 1
ATOM 5771 C CA . ASP D 1 122 ? -27.795 -36.283 39.200 1.00 17.32 123 ASP D CA 1
ATOM 5772 C C . ASP D 1 122 ? -27.533 -35.285 40.299 1.00 18.42 123 ASP D C 1
ATOM 5773 O O . ASP D 1 122 ? -28.456 -34.975 41.031 1.00 18.65 123 ASP D O 1
ATOM 5778 N N . VAL D 1 123 ? -26.295 -34.795 40.417 1.00 18.97 124 VAL D N 1
ATOM 5779 C CA . VAL D 1 123 ? -25.898 -33.848 41.441 1.00 19.83 124 VAL D CA 1
ATOM 5780 C C . VAL D 1 123 ? -25.579 -32.528 40.731 1.00 17.49 124 VAL D C 1
ATOM 5781 O O . VAL D 1 123 ? -24.652 -32.492 39.935 1.00 19.25 124 VAL D O 1
ATOM 5785 N N . SER D 1 124 ? -26.350 -31.488 41.017 1.00 16.95 125 SER D N 1
ATOM 5786 C CA . SER D 1 124 ? -26.077 -30.128 40.525 1.00 16.65 125 SER D CA 1
ATOM 5787 C C . SER D 1 124 ? -24.738 -29.693 41.073 1.00 15.59 125 SER D C 1
ATOM 5788 O O . SER D 1 124 ? -24.367 -30.004 42.219 1.00 15.26 125 SER D O 1
ATOM 5791 N N . GLY D 1 125 ? -23.995 -28.952 40.273 1.00 14.20 126 GLY D N 1
ATOM 5792 C CA . GLY D 1 125 ? -22.706 -28.433 40.726 1.00 12.69 126 GLY D CA 1
ATOM 5793 C C . GLY D 1 125 ? -21.764 -28.166 39.588 1.00 12.02 126 GLY D C 1
ATOM 5794 O O . GLY D 1 125 ? -22.145 -28.337 38.430 1.00 11.29 126 GLY D O 1
ATOM 5795 N N . ASP D 1 126 ? -20.534 -27.790 39.928 1.00 12.37 127 ASP D N 1
ATOM 5796 C CA . ASP D 1 126 ? -19.512 -27.507 38.943 1.00 13.37 127 ASP D CA 1
ATOM 5797 C C . ASP D 1 126 ? -18.817 -28.779 38.450 1.00 12.21 127 ASP D C 1
ATOM 5798 O O . ASP D 1 126 ? -18.233 -29.512 39.222 1.00 12.11 127 ASP D O 1
ATOM 5803 N N . TYR D 1 127 ? -18.857 -28.992 37.141 1.00 11.04 128 TYR D N 1
ATOM 5804 C CA . TYR D 1 127 ? -18.166 -30.092 36.485 1.00 11.12 128 TYR D CA 1
ATOM 5805 C C . TYR D 1 127 ? -17.125 -29.532 35.529 1.00 10.56 128 TYR D C 1
ATOM 5806 O O . TYR D 1 127 ? -17.405 -28.577 34.816 1.00 11.28 128 TYR D O 1
ATOM 5815 N N . LYS D 1 128 ? -15.925 -30.129 35.522 1.00 9.81 129 LYS D N 1
ATOM 5816 C CA . LYS D 1 128 ? -14.807 -29.676 34.688 1.00 9.11 129 LYS D CA 1
ATOM 5817 C C . LYS D 1 128 ? -14.388 -30.750 33.713 1.00 9.11 129 LYS D C 1
ATOM 5818 O O . LYS D 1 128 ? -14.211 -31.920 34.075 1.00 9.23 129 LYS D O 1
ATOM 5824 N N . LEU D 1 129 ? -14.252 -30.362 32.458 1.00 8.90 130 LEU D N 1
ATOM 5825 C CA . LEU D 1 129 ? -13.667 -31.222 31.444 1.00 9.04 130 LEU D CA 1
ATOM 5826 C C . LEU D 1 129 ? -12.276 -30.698 31.093 1.00 8.83 130 LEU D C 1
ATOM 5827 O O . LEU D 1 129 ? -12.126 -29.497 30.832 1.00 8.86 130 LEU D O 1
ATOM 5832 N N . THR D 1 130 ? -11.277 -31.595 31.065 1.00 8.65 131 THR D N 1
ATOM 5833 C CA . THR D 1 130 ? -9.885 -31.187 30.844 1.00 8.39 131 THR D CA 1
ATOM 5834 C C . THR D 1 130 ? -9.237 -31.993 29.729 1.00 8.58 131 THR D C 1
ATOM 5835 O O . THR D 1 130 ? -9.334 -33.225 29.735 1.00 8.54 131 THR D O 1
ATOM 5839 N N . LEU D 1 131 ? -8.616 -31.289 28.788 1.00 8.52 132 LEU D N 1
ATOM 5840 C CA . LEU D 1 131 ? -7.767 -31.872 27.766 1.00 8.67 132 LEU D CA 1
ATOM 5841 C C . LEU D 1 131 ? -6.328 -31.533 28.079 1.00 8.90 132 LEU D C 1
ATOM 5842 O O . LEU D 1 131 ? -5.995 -30.364 28.262 1.00 9.01 132 LEU D O 1
ATOM 5847 N N . SER D 1 132 ? -5.462 -32.544 28.112 1.00 8.72 133 SER D N 1
ATOM 5848 C CA . SER D 1 132 ? -4.069 -32.358 28.507 1.00 9.14 133 SER D CA 1
ATOM 5849 C C . SER D 1 132 ? -3.088 -32.915 27.483 1.00 9.00 133 SER D C 1
ATOM 5850 O O . SER D 1 132 ? -3.237 -34.061 27.060 1.00 8.85 133 SER D O 1
ATOM 5853 N N . HIS D 1 133 ? -2.096 -32.100 27.120 1.00 9.20 134 HIS D N 1
ATOM 5854 C CA . HIS D 1 133 ? -0.940 -32.534 26.335 1.00 9.59 134 HIS D CA 1
ATOM 5855 C C . HIS D 1 133 ? -1.333 -33.272 25.070 1.00 9.45 134 HIS D C 1
ATOM 5856 O O . HIS D 1 133 ? -0.709 -34.257 24.664 1.00 9.77 134 HIS D O 1
ATOM 5863 N N . ILE D 1 134 ? -2.349 -32.748 24.412 1.00 9.18 135 ILE D N 1
ATOM 5864 C CA . ILE D 1 134 ? -2.942 -33.413 23.251 1.00 9.05 135 ILE D CA 1
ATOM 5865 C C . ILE D 1 134 ? -1.955 -33.529 22.093 1.00 8.78 135 ILE D C 1
ATOM 5866 O O . ILE D 1 134 ? -1.318 -32.546 21.697 1.00 8.94 135 ILE D O 1
ATOM 5871 N N . ASP D 1 135 ? -1.883 -34.724 21.501 1.00 8.54 136 ASP D N 1
ATOM 5872 C CA . ASP D 1 135 ? -1.043 -34.989 20.339 1.00 8.50 136 ASP D CA 1
ATOM 5873 C C . ASP D 1 135 ? -1.958 -35.730 19.344 1.00 8.72 136 ASP D C 1
ATOM 5874 O O . ASP D 1 135 ? -2.258 -36.891 19.570 1.00 8.73 136 ASP D O 1
ATOM 5879 N N . ASP D 1 136 ? -2.426 -35.106 18.260 1.00 8.69 137 ASP D N 1
ATOM 5880 C CA . ASP D 1 136 ? -1.946 -33.826 17.697 1.00 9.14 137 ASP D CA 1
ATOM 5881 C C . ASP D 1 136 ? -2.850 -32.627 17.932 1.00 9.47 137 ASP D C 1
ATOM 5882 O O . ASP D 1 136 ? -2.353 -31.526 18.163 1.00 9.83 137 ASP D O 1
ATOM 5887 N N . SER D 1 137 ? -4.165 -32.796 17.873 1.00 9.66 138 SER D N 1
ATOM 5888 C CA . SER D 1 137 ? -5.054 -31.653 18.136 1.00 10.18 138 SER D CA 1
ATOM 5889 C C . SER D 1 137 ? -6.430 -32.091 18.566 1.00 9.65 138 SER D C 1
ATOM 5890 O O . SER D 1 137 ? -6.866 -33.214 18.299 1.00 9.21 138 SER D O 1
ATOM 5893 N N . SER D 1 138 ? -7.124 -31.209 19.269 1.00 9.11 139 SER D N 1
ATOM 5894 C CA . SER D 1 138 ? -8.495 -31.494 19.678 1.00 8.49 139 SER D CA 1
ATOM 5895 C C . SER D 1 138 ? -9.308 -30.219 19.797 1.00 9.20 139 SER D C 1
ATOM 5896 O O . SER D 1 138 ? -8.787 -29.202 20.244 1.00 8.84 139 SER D O 1
ATOM 5899 N N . MET D 1 139 ? -10.575 -30.319 19.427 1.00 9.18 140 MET D N 1
ATOM 5900 C CA . MET D 1 139 ? -11.537 -29.252 19.617 1.00 10.84 140 MET D CA 1
ATOM 5901 C C . MET D 1 139 ? -12.735 -29.840 20.381 1.00 11.27 140 MET D C 1
ATOM 5902 O O . MET D 1 139 ? -13.217 -30.946 20.079 1.00 12.43 140 MET D O 1
ATOM 5907 N N . LEU D 1 140 ? -13.181 -29.139 21.415 1.00 10.07 141 LEU D N 1
ATOM 5908 C CA . LEU D 1 140 ? -14.274 -29.593 22.253 1.00 10.94 141 LEU D CA 1
ATOM 5909 C C . LEU D 1 140 ? -15.398 -28.582 22.225 1.00 10.18 141 LEU D C 1
ATOM 5910 O O . LEU D 1 140 ? -15.149 -27.362 22.304 1.00 9.62 141 LEU D O 1
ATOM 5915 N N . PHE D 1 141 ? -16.630 -29.081 22.089 1.00 9.72 142 PHE D N 1
ATOM 5916 C CA . PHE D 1 141 ? -17.838 -28.274 22.067 1.00 10.55 142 PHE D CA 1
ATOM 5917 C C . PHE D 1 141 ? -18.789 -28.733 23.146 1.00 10.34 142 PHE D C 1
ATOM 5918 O O . PHE D 1 141 ? -19.027 -29.937 23.302 1.00 10.42 142 PHE D O 1
ATOM 5926 N N . PHE D 1 142 ? -19.369 -27.792 23.887 1.00 9.73 143 PHE D N 1
ATOM 5927 C CA . PHE D 1 142 ? -20.304 -28.147 24.935 1.00 10.38 143 PHE D CA 1
ATOM 5928 C C . PHE D 1 142 ? -21.502 -27.242 24.776 1.00 11.60 143 PHE D C 1
ATOM 5929 O O . PHE D 1 142 ? -21.354 -26.018 24.714 1.00 11.24 143 PHE D O 1
ATOM 5937 N N . GLY D 1 143 ? -22.691 -27.837 24.722 1.00 12.53 144 GLY D N 1
ATOM 5938 C CA . GLY D 1 143 ? -23.924 -27.092 24.498 1.00 14.14 144 GLY D CA 1
ATOM 5939 C C . GLY D 1 143 ? -24.727 -26.808 25.742 1.00 15.74 144 GLY D C 1
ATOM 5940 O O . GLY D 1 143 ? -24.538 -27.429 26.794 1.00 15.90 144 GLY D O 1
ATOM 5941 N N . LYS D 1 144 ? -25.689 -25.904 25.600 1.00 16.59 145 LYS D N 1
ATOM 5942 C CA . LYS D 1 144 ? -26.644 -25.673 26.666 1.00 19.00 145 LYS D CA 1
ATOM 5943 C C . LYS D 1 144 ? -27.596 -26.876 26.753 1.00 18.33 145 LYS D C 1
ATOM 5944 O O . LYS D 1 144 ? -27.590 -27.750 25.879 1.00 18.14 145 LYS D O 1
ATOM 5950 N N . GLU D 1 145 ? -28.410 -26.910 27.802 1.00 19.80 146 GLU D N 1
ATOM 5951 C CA . GLU D 1 145 ? -29.325 -28.031 27.996 1.00 21.56 146 GLU D CA 1
ATOM 5952 C C . GLU D 1 145 ? -30.183 -28.261 26.753 1.00 21.67 146 GLU D C 1
ATOM 5953 O O . GLU D 1 145 ? -30.615 -27.303 26.100 1.00 21.54 146 GLU D O 1
ATOM 5959 N N . THR D 1 146 ? -30.356 -29.521 26.373 1.00 22.55 147 THR D N 1
ATOM 5960 C CA . THR D 1 146 ? -31.206 -29.867 25.219 1.00 23.78 147 THR D CA 1
ATOM 5961 C C . THR D 1 146 ? -32.649 -29.921 25.659 1.00 24.74 147 THR D C 1
ATOM 5962 O O . THR D 1 146 ? -32.957 -30.321 26.789 1.00 23.14 147 THR D O 1
ATOM 5966 N N . ALA D 1 147 ? -33.519 -29.451 24.770 1.00 26.34 148 ALA D N 1
ATOM 5967 C CA . ALA D 1 147 ? -34.943 -29.667 24.922 1.00 27.49 148 ALA D CA 1
ATOM 5968 C C . ALA D 1 147 ? -35.296 -31.055 24.403 1.00 27.76 148 ALA D C 1
ATOM 5969 O O . ALA D 1 147 ? -34.526 -31.681 23.669 1.00 25.56 148 ALA D O 1
ATOM 5971 N N . PHE D 1 148 ? -36.474 -31.525 24.794 1.00 28.34 149 PHE D N 1
ATOM 5972 C CA . PHE D 1 148 ? -36.946 -32.843 24.413 1.00 29.77 149 PHE D CA 1
ATOM 5973 C C . PHE D 1 148 ? -38.374 -32.806 23.882 1.00 32.84 149 PHE D C 1
ATOM 5974 O O . PHE D 1 148 ? -39.170 -31.931 24.243 1.00 31.40 149 PHE D O 1
ATOM 5982 N N . LYS D 1 149 ? -38.662 -33.779 23.026 1.00 37.63 150 LYS D N 1
ATOM 5983 C CA . LYS D 1 149 ? -40.017 -34.216 22.744 1.00 42.87 150 LYS D CA 1
ATOM 5984 C C . LYS D 1 149 ? -40.231 -35.503 23.532 1.00 43.67 150 LYS D C 1
ATOM 5985 O O . LYS D 1 149 ? -39.460 -36.459 23.405 1.00 42.28 150 LYS D O 1
ATOM 5991 N N . CYS D 1 150 ? -41.258 -35.510 24.374 1.00 48.12 151 CYS D N 1
ATOM 5992 C CA . CYS D 1 150 ? -41.531 -36.640 25.249 1.00 49.88 151 CYS D CA 1
ATOM 5993 C C . CYS D 1 150 ? -42.571 -37.550 24.600 1.00 53.67 151 CYS D C 1
ATOM 5994 O O . CYS D 1 150 ? -43.663 -37.101 24.257 1.00 55.92 151 CYS D O 1
ATOM 5997 N N . CYS D 1 151 ? -42.202 -38.816 24.401 1.00 56.67 152 CYS D N 1
ATOM 5998 C CA . CYS D 1 151 ? -43.080 -39.817 23.790 1.00 59.48 152 CYS D CA 1
ATOM 5999 C C . CYS D 1 151 ? -43.344 -40.962 24.774 1.00 60.41 152 CYS D C 1
ATOM 6000 O O . CYS D 1 151 ? -42.677 -41.078 25.802 1.00 56.83 152 CYS D O 1
ATOM 6003 N N . ASP D 1 152 ? -44.323 -41.803 24.454 1.00 63.34 153 ASP D N 1
ATOM 6004 C CA . ASP D 1 152 ? -44.681 -42.937 25.313 1.00 64.73 153 ASP D CA 1
ATOM 6005 C C . ASP D 1 152 ? -43.534 -43.927 25.505 1.00 60.96 153 ASP D C 1
ATOM 6006 O O . ASP D 1 152 ? -43.390 -44.501 26.579 1.00 59.75 153 ASP D O 1
ATOM 6011 N N . ALA D 1 153 ? -42.742 -44.135 24.456 1.00 58.75 154 ALA D N 1
ATOM 6012 C CA . ALA D 1 153 ? -41.669 -45.133 24.473 1.00 56.10 154 ALA D CA 1
ATOM 6013 C C . ALA D 1 153 ? -40.301 -44.544 24.836 1.00 54.55 154 ALA D C 1
ATOM 6014 O O . ALA D 1 153 ? -39.311 -45.278 24.908 1.00 52.51 154 ALA D O 1
ATOM 6016 N N . GLY D 1 154 ? -40.246 -43.230 25.059 1.00 52.30 155 GLY D N 1
ATOM 6017 C CA . GLY D 1 154 ? -38.991 -42.563 25.399 1.00 49.33 155 GLY D CA 1
ATOM 6018 C C . GLY D 1 154 ? -38.930 -41.094 25.025 1.00 47.16 155 GLY D C 1
ATOM 6019 O O . GLY D 1 154 ? -39.906 -40.516 24.544 1.00 47.40 155 GLY D O 1
ATOM 6020 N N . SER D 1 155 ? -37.754 -40.502 25.221 1.00 41.84 156 SER D N 1
ATOM 6021 C CA . SER D 1 155 ? -37.531 -39.081 24.980 1.00 40.47 156 SER D CA 1
ATOM 6022 C C . SER D 1 155 ? -36.684 -38.864 23.721 1.00 37.84 156 SER D C 1
ATOM 6023 O O . SER D 1 155 ? -35.810 -39.667 23.387 1.00 36.67 156 SER D O 1
ATOM 6026 N N . ILE D 1 156 ? -36.996 -37.800 22.993 1.00 35.68 157 ILE D N 1
ATOM 6027 C CA . ILE D 1 156 ? -36.266 -37.454 21.781 1.00 35.24 157 ILE D CA 1
ATOM 6028 C C . ILE D 1 156 ? -35.598 -36.101 21.966 1.00 32.39 157 ILE D C 1
ATOM 6029 O O . ILE D 1 156 ? -36.285 -35.086 22.056 1.00 30.26 157 ILE D O 1
ATOM 6034 N N . PRO D 1 157 ? -34.256 -36.078 22.014 1.00 32.42 158 PRO D N 1
ATOM 6035 C CA . PRO D 1 157 ? -33.579 -34.792 22.175 1.00 33.74 158 PRO D CA 1
ATOM 6036 C C . PRO D 1 157 ? -33.716 -33.990 20.895 1.00 34.72 158 PRO D C 1
ATOM 6037 O O . PRO D 1 157 ? -33.570 -34.544 19.813 1.00 33.48 158 PRO D O 1
ATOM 6041 N N . LEU D 1 158 ? -33.991 -32.701 21.034 1.00 38.09 159 LEU D N 1
ATOM 6042 C CA . LEU D 1 158 ? -34.249 -31.854 19.886 1.00 41.49 159 LEU D CA 1
ATOM 6043 C C . LEU D 1 158 ? -32.986 -31.198 19.363 1.00 47.14 159 LEU D C 1
ATOM 6044 O O . LEU D 1 158 ? -32.985 -30.636 18.269 1.00 44.90 159 LEU D O 1
ATOM 6049 N N . ASN D 1 159 ? -31.917 -31.252 20.155 1.00 52.91 160 ASN D N 1
ATOM 6050 C CA . ASN D 1 159 ? -30.568 -31.209 19.586 1.00 59.04 160 ASN D CA 1
ATOM 6051 C C . ASN D 1 159 ? -30.148 -29.906 18.853 1.00 56.79 160 ASN D C 1
ATOM 6052 O O . ASN D 1 159 ? -29.079 -29.868 18.229 1.00 60.60 160 ASN D O 1
ATOM 6057 N N . GLU D 1 160 ? -30.968 -28.864 18.879 1.00 52.66 161 GLU D N 1
ATOM 6058 C CA . GLU D 1 160 ? -30.616 -27.600 18.259 1.00 51.93 161 GLU D CA 1
ATOM 6059 C C . GLU D 1 160 ? -30.069 -26.653 19.328 1.00 44.53 161 GLU D C 1
ATOM 6060 O O . GLU D 1 160 ? -30.363 -25.452 19.339 1.00 44.26 161 GLU D O 1
ATOM 6066 N N . ALA D 1 161 ? -29.251 -27.216 20.218 1.00 38.00 162 ALA D N 1
ATOM 6067 C CA . ALA D 1 161 ? -28.828 -26.509 21.430 1.00 31.68 162 ALA D CA 1
ATOM 6068 C C . ALA D 1 161 ? -27.673 -25.592 21.106 1.00 27.64 162 ALA D C 1
ATOM 6069 O O . ALA D 1 161 ? -26.669 -26.046 20.608 1.00 24.67 162 ALA D O 1
ATOM 6071 N N . PRO D 1 162 ? -27.813 -24.289 21.379 1.00 23.48 163 PRO D N 1
ATOM 6072 C CA . PRO D 1 162 ? -26.686 -23.406 21.090 1.00 22.26 163 PRO D CA 1
ATOM 6073 C C . PRO D 1 162 ? -25.446 -23.787 21.917 1.00 20.69 163 PRO D C 1
ATOM 6074 O O . PRO D 1 162 ? -25.565 -24.249 23.050 1.00 18.89 163 PRO D O 1
ATOM 6078 N N . THR D 1 163 ? -24.270 -23.577 21.338 1.00 19.62 164 THR D N 1
ATOM 6079 C CA . THR D 1 163 ? -23.016 -23.838 22.037 1.00 19.64 164 THR D CA 1
ATOM 6080 C C . THR D 1 163 ? -22.828 -22.929 23.253 1.00 17.51 164 THR D C 1
ATOM 6081 O O . THR D 1 163 ? -23.076 -21.727 23.200 1.00 17.29 164 THR D O 1
ATOM 6085 N N . ASP D 1 164 ? -22.423 -23.520 24.373 1.00 14.57 165 ASP D N 1
ATOM 6086 C CA . ASP D 1 164 ? -22.008 -22.762 25.547 1.00 13.99 165 ASP D CA 1
ATOM 6087 C C . ASP D 1 164 ? -20.544 -22.340 25.434 1.00 11.94 165 ASP D C 1
ATOM 6088 O O . ASP D 1 164 ? -20.191 -21.203 25.751 1.00 11.23 165 ASP D O 1
ATOM 6093 N N . TYR D 1 165 ? -19.665 -23.264 25.033 1.00 10.30 166 TYR D N 1
ATOM 6094 C CA . TYR D 1 165 ? -18.242 -22.942 24.954 1.00 10.11 166 TYR D CA 1
ATOM 6095 C C . TYR D 1 165 ? -17.518 -23.926 24.051 1.00 9.84 166 TYR D C 1
ATOM 6096 O O . TYR D 1 165 ? -18.054 -25.001 23.754 1.00 9.27 166 TYR D O 1
ATOM 6105 N N . SER D 1 166 ? -16.334 -23.536 23.608 1.00 9.71 167 SER D N 1
ATOM 6106 C CA . SER D 1 166 ? -15.449 -24.472 22.891 1.00 9.57 167 SER D CA 1
ATOM 6107 C C . SER D 1 166 ? -14.003 -24.210 23.249 1.00 9.07 167 SER D C 1
ATOM 6108 O O . SER D 1 166 ? -13.596 -23.096 23.654 1.00 8.40 167 SER D O 1
ATOM 6111 N N . LEU D 1 167 ? -13.239 -25.290 23.152 1.00 8.48 168 LEU D N 1
ATOM 6112 C CA . LEU D 1 167 ? -11.822 -25.309 23.452 1.00 8.59 168 LEU D CA 1
ATOM 6113 C C . LEU D 1 167 ? -11.051 -25.821 22.239 1.00 8.42 168 LEU D C 1
ATOM 6114 O O . LEU D 1 167 ? -11.529 -26.732 21.581 1.00 8.46 168 LEU D O 1
ATOM 6119 N N . PHE D 1 168 ? -9.852 -25.309 21.958 1.00 8.05 169 PHE D N 1
ATOM 6120 C CA . PHE D 1 168 ? -9.034 -25.804 20.836 1.00 8.20 169 PHE D CA 1
ATOM 6121 C C . PHE D 1 168 ? -7.585 -25.861 21.283 1.00 8.18 169 PHE D C 1
ATOM 6122 O O . PHE D 1 168 ? -7.033 -24.872 21.756 1.00 7.80 169 PHE D O 1
ATOM 6130 N N . THR D 1 169 ? -6.972 -27.035 21.169 1.00 8.19 170 THR D N 1
ATOM 6131 C CA . THR D 1 169 ? -5.584 -27.241 21.528 1.00 8.77 170 THR D CA 1
ATOM 6132 C C . THR D 1 169 ? -4.838 -27.995 20.430 1.00 8.86 170 THR D C 1
ATOM 6133 O O . THR D 1 169 ? -5.350 -28.963 19.875 1.00 8.44 170 THR D O 1
ATOM 6137 N N . ILE D 1 170 ? -3.624 -27.553 20.119 1.00 10.01 171 ILE D N 1
ATOM 6138 C CA . ILE D 1 170 ? -2.800 -28.125 19.038 1.00 10.39 171 ILE D CA 1
ATOM 6139 C C . ILE D 1 170 ? -1.360 -28.316 19.489 1.00 10.11 171 ILE D C 1
ATOM 6140 O O . ILE D 1 170 ? -0.755 -27.397 20.029 1.00 11.17 171 ILE D O 1
ATOM 6145 N N . LYS D 1 171 ? -0.804 -29.497 19.217 1.00 9.94 172 LYS D N 1
ATOM 6146 C CA . LYS D 1 171 ? 0.593 -29.755 19.507 1.00 9.64 172 LYS D CA 1
ATOM 6147 C C . LYS D 1 171 ? 1.521 -29.034 18.513 1.00 10.89 172 LYS D C 1
ATOM 6148 O O . LYS D 1 171 ? 1.383 -29.234 17.325 1.00 9.78 172 LYS D O 1
ATOM 6154 N N . PRO D 1 172 ? 2.490 -28.244 19.005 1.00 12.76 173 PRO D N 1
ATOM 6155 C CA . PRO D 1 172 ? 3.524 -27.767 18.074 1.00 14.28 173 PRO D CA 1
ATOM 6156 C C . PRO D 1 172 ? 4.403 -28.912 17.537 1.00 15.48 173 PRO D C 1
ATOM 6157 O O . PRO D 1 172 ? 4.677 -29.860 18.252 1.00 14.97 173 PRO D O 1
ATOM 6161 N N . SER D 1 173 ? 4.871 -28.781 16.303 1.00 19.59 174 SER D N 1
ATOM 6162 C CA . SER D 1 173 ? 5.698 -29.825 15.685 1.00 23.02 174 SER D CA 1
ATOM 6163 C C . SER D 1 173 ? 6.914 -30.252 16.489 1.00 27.71 174 SER D C 1
ATOM 6164 O O . SER D 1 173 ? 7.225 -31.451 16.586 1.00 30.44 174 SER D O 1
ATOM 6167 N N . ASN D 1 174 ? 7.616 -29.312 17.093 1.00 32.12 175 ASN D N 1
ATOM 6168 C CA . ASN D 1 174 ? 8.949 -29.692 17.623 1.00 35.87 175 ASN D CA 1
ATOM 6169 C C . ASN D 1 174 ? 9.036 -29.975 19.137 1.00 35.20 175 ASN D C 1
ATOM 6170 O O . ASN D 1 174 ? 10.135 -30.082 19.711 1.00 34.72 175 ASN D O 1
ATOM 6175 N N . GLN D 1 175 ? 7.893 -30.191 19.782 1.00 28.18 176 GLN D N 1
ATOM 6176 C CA . GLN D 1 175 ? 7.917 -30.404 21.223 1.00 27.71 176 GLN D CA 1
ATOM 6177 C C . GLN D 1 175 ? 6.610 -30.994 21.706 1.00 23.25 176 GLN D C 1
ATOM 6178 O O . GLN D 1 175 ? 5.603 -30.962 21.000 1.00 18.06 176 GLN D O 1
ATOM 6184 N N . VAL D 1 176 ? 6.652 -31.535 22.918 1.00 21.62 177 VAL D N 1
ATOM 6185 C CA . VAL D 1 176 ? 5.470 -32.034 23.592 1.00 20.05 177 VAL D CA 1
ATOM 6186 C C . VAL D 1 176 ? 4.526 -30.843 23.794 1.00 18.09 177 VAL D C 1
ATOM 6187 O O . VAL D 1 176 ? 4.939 -29.734 24.029 1.00 21.01 177 VAL D O 1
ATOM 6191 N N . ASN D 1 177 ? 3.249 -31.078 23.637 1.00 13.84 178 ASN D N 1
ATOM 6192 C CA . ASN D 1 177 ? 2.246 -30.032 23.872 1.00 12.26 178 ASN D CA 1
ATOM 6193 C C . ASN D 1 177 ? 2.135 -29.794 25.355 1.00 10.80 178 ASN D C 1
ATOM 6194 O O . ASN D 1 177 ? 1.754 -30.699 26.093 1.00 10.73 178 ASN D O 1
ATOM 6199 N N . SER D 1 178 ? 2.488 -28.588 25.808 1.00 11.01 179 SER D N 1
ATOM 6200 C CA . SER D 1 178 ? 2.427 -28.278 27.241 1.00 10.31 179 SER D CA 1
ATOM 6201 C C . SER D 1 178 ? 1.060 -27.792 27.684 1.00 10.14 179 SER D C 1
ATOM 6202 O O . SER D 1 178 ? 0.831 -27.598 28.892 1.00 9.84 179 SER D O 1
ATOM 6205 N N . GLU D 1 179 ? 0.133 -27.629 26.744 1.00 9.06 180 GLU D N 1
ATOM 6206 C CA A GLU D 1 179 ? -1.178 -27.085 27.058 0.50 8.77 180 GLU D CA 1
ATOM 6207 C CA B GLU D 1 179 ? -1.149 -27.080 27.098 0.50 9.77 180 GLU D CA 1
ATOM 6208 C C . GLU D 1 179 ? -2.052 -28.035 27.888 1.00 8.97 180 GLU D C 1
ATOM 6209 O O . GLU D 1 179 ? -2.195 -29.221 27.579 1.00 9.13 180 GLU D O 1
ATOM 6220 N N . VAL D 1 180 ? -2.666 -27.491 28.919 1.00 8.44 181 VAL D N 1
ATOM 6221 C CA . VAL D 1 180 ? -3.752 -28.147 29.676 1.00 8.45 181 VAL D CA 1
ATOM 6222 C C . VAL D 1 180 ? -4.893 -27.145 29.611 1.00 8.65 181 VAL D C 1
ATOM 6223 O O . VAL D 1 180 ? -4.761 -26.002 30.057 1.00 8.31 181 VAL D O 1
ATOM 6227 N N . ILE D 1 181 ? -5.984 -27.540 28.962 1.00 8.07 182 ILE D N 1
ATOM 6228 C CA . ILE D 1 181 ? -7.096 -26.650 28.686 1.00 8.42 182 ILE D CA 1
ATOM 6229 C C . ILE D 1 181 ? -8.363 -27.228 29.285 1.00 8.36 182 ILE D C 1
ATOM 6230 O O . ILE D 1 181 ? -8.584 -28.424 29.221 1.00 8.05 182 ILE D O 1
ATOM 6235 N N . SER D 1 182 ? -9.154 -26.397 29.956 1.00 8.32 183 SER D N 1
ATOM 6236 C CA A SER D 1 182 ? -10.304 -26.919 30.680 0.50 8.36 183 SER D CA 1
ATOM 6237 C CA B SER D 1 182 ? -10.281 -26.900 30.752 0.50 9.02 183 SER D CA 1
ATOM 6238 C C . SER D 1 182 ? -11.476 -25.980 30.670 1.00 8.73 183 SER D C 1
ATOM 6239 O O . SER D 1 182 ? -11.324 -24.762 30.479 1.00 8.93 183 SER D O 1
ATOM 6244 N N . ALA D 1 183 ? -12.646 -26.568 30.900 1.00 8.56 184 ALA D N 1
ATOM 6245 C CA . ALA D 1 183 ? -13.862 -25.806 31.043 1.00 8.65 184 ALA D CA 1
ATOM 6246 C C . ALA D 1 183 ? -14.638 -26.356 32.196 1.00 9.03 184 ALA D C 1
ATOM 6247 O O . ALA D 1 183 ? -14.932 -27.544 32.221 1.00 8.83 184 ALA D O 1
ATOM 6249 N N . THR D 1 184 ? -15.018 -25.467 33.094 1.00 8.99 185 THR D N 1
ATOM 6250 C CA . THR D 1 184 ? -15.875 -25.751 34.201 1.00 9.93 185 THR D CA 1
ATOM 6251 C C . THR D 1 184 ? -17.207 -25.026 33.991 1.00 10.17 185 THR D C 1
ATOM 6252 O O . THR D 1 184 ? -17.230 -23.855 33.604 1.00 10.99 185 THR D O 1
ATOM 6256 N N . GLN D 1 185 ? -18.308 -25.706 34.310 1.00 10.68 186 GLN D N 1
ATOM 6257 C CA . GLN D 1 185 ? -19.609 -25.077 34.287 1.00 11.21 186 GLN D CA 1
ATOM 6258 C C . GLN D 1 185 ? -20.488 -25.661 35.351 1.00 11.73 186 GLN D C 1
ATOM 6259 O O . GLN D 1 185 ? -20.300 -26.819 35.716 1.00 10.72 186 GLN D O 1
ATOM 6265 N N . TYR D 1 186 ? -21.412 -24.856 35.871 1.00 11.75 187 TYR D N 1
ATOM 6266 C CA . TYR D 1 186 ? -22.392 -25.342 36.815 1.00 12.80 187 TYR D CA 1
ATOM 6267 C C . TYR D 1 186 ? -23.499 -26.044 36.022 1.00 12.86 187 TYR D C 1
ATOM 6268 O O . TYR D 1 186 ? -24.154 -25.440 35.172 1.00 13.30 187 TYR D O 1
ATOM 6277 N N . LEU D 1 187 ? -23.679 -27.332 36.254 1.00 12.57 188 LEU D N 1
ATOM 6278 C CA . LEU D 1 187 ? -24.704 -28.076 35.563 1.00 12.47 188 LEU D CA 1
ATOM 6279 C C . LEU D 1 187 ? -25.819 -28.410 36.524 1.00 14.09 188 LEU D C 1
ATOM 6280 O O . LEU D 1 187 ? -25.562 -28.647 37.714 1.00 13.30 188 LEU D O 1
ATOM 6285 N N . GLU D 1 188 ? -27.032 -28.429 35.983 1.00 14.59 189 GLU D N 1
ATOM 6286 C CA . GLU D 1 188 ? -28.242 -28.675 36.766 1.00 16.91 189 GLU D CA 1
ATOM 6287 C C . GLU D 1 188 ? -28.590 -30.153 36.760 1.00 16.29 189 GLU D C 1
ATOM 6288 O O . GLU D 1 188 ? -28.612 -30.795 35.712 1.00 14.51 189 GLU D O 1
ATOM 6294 N N . ALA D 1 189 ? -28.865 -30.688 37.946 1.00 16.55 190 ALA D N 1
ATOM 6295 C CA . ALA D 1 189 ? -29.250 -32.087 38.095 1.00 16.04 190 ALA D CA 1
ATOM 6296 C C . ALA D 1 189 ? -30.342 -32.476 37.096 1.00 14.75 190 ALA D C 1
ATOM 6297 O O . ALA D 1 189 ? -31.356 -31.782 36.962 1.00 14.09 190 ALA D O 1
ATOM 6299 N N . GLY D 1 190 ? -30.106 -33.584 36.400 1.00 14.68 191 GLY D N 1
ATOM 6300 C CA . GLY D 1 190 ? -31.096 -34.189 35.524 1.00 15.38 191 GLY D CA 1
ATOM 6301 C C . GLY D 1 190 ? -31.194 -33.584 34.136 1.00 15.06 191 GLY D C 1
ATOM 6302 O O . GLY D 1 190 ? -31.960 -34.079 33.312 1.00 18.07 191 GLY D O 1
ATOM 6303 N N . LYS D 1 191 ? -30.437 -32.531 33.857 1.00 15.10 192 LYS D N 1
ATOM 6304 C CA . LYS D 1 191 ? -30.447 -31.912 32.528 1.00 16.19 192 LYS D CA 1
ATOM 6305 C C . LYS D 1 191 ? -29.380 -32.567 31.659 1.00 14.96 192 LYS D C 1
ATOM 6306 O O . LYS D 1 191 ? -28.347 -33.034 32.156 1.00 14.34 192 LYS D O 1
ATOM 6312 N N . TYR D 1 192 ? -29.642 -32.590 30.359 1.00 14.25 193 TYR D N 1
ATOM 6313 C CA . TYR D 1 192 ? -28.773 -33.222 29.378 1.00 14.46 193 TYR D CA 1
ATOM 6314 C C . TYR D 1 192 ? -28.132 -32.172 28.481 1.00 14.68 193 TYR D C 1
ATOM 6315 O O . TYR D 1 192 ? -28.827 -31.305 27.909 1.00 15.58 193 TYR D O 1
ATOM 6324 N N . TYR D 1 193 ? -26.803 -32.193 28.410 1.00 13.35 194 TYR D N 1
ATOM 6325 C CA . TYR D 1 193 ? -26.030 -31.169 27.699 1.00 12.72 194 TYR D CA 1
ATOM 6326 C C . TYR D 1 193 ? -25.250 -31.846 26.595 1.00 12.52 194 TYR D C 1
ATOM 6327 O O . TYR D 1 193 ? -24.427 -32.707 26.880 1.00 11.08 194 TYR D O 1
ATOM 6336 N N . PRO D 1 194 ? -25.484 -31.458 25.336 1.00 12.41 195 PRO D N 1
ATOM 6337 C CA . PRO D 1 194 ? -24.736 -32.166 24.288 1.00 12.37 195 PRO D CA 1
ATOM 6338 C C . PRO D 1 194 ? -23.284 -31.797 24.312 1.00 11.54 195 PRO D C 1
ATOM 6339 O O . PRO D 1 194 ? -22.935 -30.635 24.532 1.00 10.71 195 PRO D O 1
ATOM 6343 N N . VAL D 1 195 ? -22.447 -32.799 24.076 1.00 10.46 196 VAL D N 1
ATOM 6344 C CA . VAL D 1 195 ? -21.016 -32.600 24.041 1.00 10.93 196 VAL D CA 1
ATOM 6345 C C . VAL D 1 195 ? -20.443 -33.311 22.828 1.00 10.74 196 VAL D C 1
ATOM 6346 O O . VAL D 1 195 ? -20.904 -34.388 22.441 1.00 11.30 196 VAL D O 1
ATOM 6350 N N . ARG D 1 196 ? -19.454 -32.675 22.203 1.00 10.43 197 ARG D N 1
ATOM 6351 C CA . ARG D 1 196 ? -18.765 -33.242 21.053 1.00 10.42 197 ARG D CA 1
ATOM 6352 C C . ARG D 1 196 ? -17.294 -32.946 21.193 1.00 10.52 197 ARG D C 1
ATOM 6353 O O . ARG D 1 196 ? -16.909 -31.804 21.468 1.00 10.03 197 ARG D O 1
ATOM 6361 N N . ILE D 1 197 ? -16.474 -33.985 21.023 1.00 9.81 198 ILE D N 1
ATOM 6362 C CA . ILE D 1 197 ? -15.035 -33.817 21.062 1.00 9.66 198 ILE D CA 1
ATOM 6363 C C . ILE D 1 197 ? -14.463 -34.371 19.773 1.00 9.59 198 ILE D C 1
ATOM 6364 O O . ILE D 1 197 ? -14.836 -35.474 19.356 1.00 9.57 198 ILE D O 1
ATOM 6369 N N . VAL D 1 198 ? -13.605 -33.585 19.136 1.00 9.28 199 VAL D N 1
ATOM 6370 C CA . VAL D 1 198 ? -12.913 -33.979 17.921 1.00 9.07 199 VAL D CA 1
ATOM 6371 C C . VAL D 1 198 ? -11.438 -34.081 18.234 1.00 8.90 199 VAL D C 1
ATOM 6372 O O . VAL D 1 198 ? -10.869 -33.184 18.847 1.00 8.55 199 VAL D O 1
ATOM 6376 N N . PHE D 1 199 ? -10.830 -35.203 17.855 1.00 8.41 200 PHE D N 1
ATOM 6377 C CA . PHE D 1 199 ? -9.407 -35.444 18.102 1.00 8.47 200 PHE D CA 1
ATOM 6378 C C . PHE D 1 199 ? -8.780 -35.921 16.799 1.00 8.70 200 PHE D C 1
ATOM 6379 O O . PHE D 1 199 ? -9.349 -36.768 16.105 1.00 9.24 200 PHE D O 1
ATOM 6387 N N . VAL D 1 200 ? -7.599 -35.389 16.502 1.00 9.35 201 VAL D N 1
ATOM 6388 C CA . VAL D 1 200 ? -6.857 -35.825 15.337 1.00 9.11 201 VAL D CA 1
ATOM 6389 C C . VAL D 1 200 ? -5.459 -36.273 15.747 1.00 9.10 201 VAL D C 1
ATOM 6390 O O . VAL D 1 200 ? -4.756 -35.580 16.486 1.00 8.59 201 VAL D O 1
ATOM 6394 N N . ASN D 1 201 ? -5.058 -37.441 15.225 1.00 8.86 202 ASN D N 1
ATOM 6395 C CA . ASN D 1 201 ? -3.667 -37.854 15.190 1.00 8.66 202 ASN D CA 1
ATOM 6396 C C . ASN D 1 201 ? -3.203 -37.817 13.735 1.00 9.23 202 ASN D C 1
ATOM 6397 O O . ASN D 1 201 ? -3.807 -38.443 12.868 1.00 9.32 202 ASN D O 1
ATOM 6402 N N . ALA D 1 202 ? -2.154 -37.049 13.478 1.00 10.03 203 ALA D N 1
ATOM 6403 C CA . ALA D 1 202 ? -1.564 -36.951 12.137 1.00 10.44 203 ALA D CA 1
ATOM 6404 C C . ALA D 1 202 ? -0.512 -38.028 11.884 1.00 10.50 203 ALA D C 1
ATOM 6405 O O . ALA D 1 202 ? -0.324 -38.418 10.741 1.00 10.73 203 ALA D O 1
ATOM 6407 N N . LEU D 1 203 ? 0.218 -38.434 12.920 1.00 10.41 204 LEU D N 1
ATOM 6408 C CA . LEU D 1 203 ? 1.237 -39.483 12.835 1.00 10.75 204 LEU D CA 1
ATOM 6409 C C . LEU D 1 203 ? 1.701 -39.886 14.231 1.00 10.42 204 LEU D C 1
ATOM 6410 O O . LEU D 1 203 ? 1.605 -39.121 15.184 1.00 10.26 204 LEU D O 1
ATOM 6415 N N . GLU D 1 204 ? 2.242 -41.089 14.323 1.00 9.91 205 GLU D N 1
ATOM 6416 C CA . GLU D 1 204 ? 2.868 -41.593 15.521 1.00 10.26 205 GLU D CA 1
ATOM 6417 C C . GLU D 1 204 ? 1.937 -41.542 16.755 1.00 9.55 205 GLU D C 1
ATOM 6418 O O . GLU D 1 204 ? 0.856 -42.119 16.705 1.00 9.17 205 GLU D O 1
ATOM 6424 N N . ARG D 1 205 ? 2.384 -40.927 17.842 1.00 9.63 206 ARG D N 1
ATOM 6425 C CA . ARG D 1 205 ? 1.663 -41.009 19.109 1.00 9.75 206 ARG D CA 1
ATOM 6426 C C . ARG D 1 205 ? 0.318 -40.288 19.016 1.00 9.43 206 ARG D C 1
ATOM 6427 O O . ARG D 1 205 ? 0.218 -39.188 18.449 1.00 9.06 206 ARG D O 1
ATOM 6435 N N . ALA D 1 206 ? -0.720 -40.945 19.540 1.00 8.72 207 ALA D N 1
ATOM 6436 C CA . ALA D 1 206 ? -2.040 -40.390 19.665 1.00 8.78 207 ALA D CA 1
ATOM 6437 C C . ALA D 1 206 ? -2.242 -40.197 21.168 1.00 8.98 207 ALA D C 1
ATOM 6438 O O . ALA D 1 206 ? -2.476 -41.186 21.874 1.00 9.85 207 ALA D O 1
ATOM 6440 N N . ARG D 1 207 ? -2.104 -38.943 21.632 1.00 8.90 208 ARG D N 1
ATOM 6441 C CA . ARG D 1 207 ? -2.284 -38.651 23.069 1.00 8.98 208 ARG D CA 1
ATOM 6442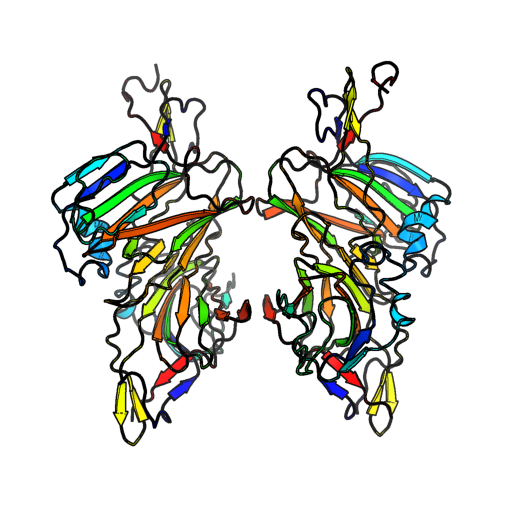 C C . ARG D 1 207 ? -3.566 -37.859 23.225 1.00 9.05 208 ARG D C 1
ATOM 6443 O O . ARG D 1 207 ? -3.640 -36.713 22.783 1.00 9.26 208 ARG D O 1
ATOM 6451 N N . PHE D 1 208 ? -4.580 -38.503 23.799 1.00 8.38 209 PHE D N 1
ATOM 6452 C CA . PHE D 1 208 ? -5.898 -37.921 23.978 1.00 8.66 209 PHE D CA 1
ATOM 6453 C C . PHE D 1 208 ? -6.232 -38.076 25.447 1.00 9.04 209 PHE D C 1
ATOM 6454 O O . PHE D 1 208 ? -6.939 -38.998 25.855 1.00 8.75 209 PHE D O 1
ATOM 6462 N N . ASP D 1 209 ? -5.752 -37.138 26.258 1.00 9.67 210 ASP D N 1
ATOM 6463 C CA . ASP D 1 209 ? -5.879 -37.239 27.707 1.00 10.91 210 ASP D CA 1
ATOM 6464 C C . ASP D 1 209 ? -7.060 -36.349 28.053 1.00 10.50 210 ASP D C 1
ATOM 6465 O O . ASP D 1 209 ? -6.996 -35.126 27.897 1.00 9.98 210 ASP D O 1
ATOM 6470 N N . PHE D 1 210 ? -8.175 -36.987 28.417 1.00 9.85 211 PHE D N 1
ATOM 6471 C CA . PHE D 1 210 ? -9.468 -36.333 28.556 1.00 9.89 211 PHE D CA 1
ATOM 6472 C C . PHE D 1 210 ? -10.065 -36.838 29.865 1.00 10.68 211 PHE D C 1
ATOM 6473 O O . PHE D 1 210 ? -10.366 -38.029 30.001 1.00 10.41 211 PHE D O 1
ATOM 6481 N N . LYS D 1 211 ? -10.245 -35.934 30.814 1.00 10.63 212 LYS D N 1
ATOM 6482 C CA . LYS D 1 211 ? -10.669 -36.301 32.169 1.00 11.28 212 LYS D CA 1
ATOM 6483 C C . LYS D 1 211 ? -11.812 -35.422 32.657 1.00 10.38 212 LYS D C 1
ATOM 6484 O O . LYS D 1 211 ? -11.963 -34.253 32.242 1.00 9.84 212 LYS D O 1
ATOM 6490 N N . LEU D 1 212 ? -12.586 -35.977 33.590 1.00 8.99 213 LEU D N 1
ATOM 6491 C CA . LEU D 1 212 ? -13.716 -35.298 34.208 1.00 9.00 213 LEU D CA 1
ATOM 6492 C C . LEU D 1 212 ? -13.413 -35.043 35.688 1.00 9.26 213 LEU D C 1
ATOM 6493 O O . LEU D 1 212 ? -13.020 -35.953 36.424 1.00 9.44 213 LEU D O 1
ATOM 6498 N N . THR D 1 213 ? -13.592 -33.809 36.132 1.00 8.19 214 THR D N 1
ATOM 6499 C CA . THR D 1 213 ? -13.513 -33.508 37.548 1.00 8.61 214 THR D CA 1
ATOM 6500 C C . THR D 1 213 ? -14.933 -33.156 38.023 1.00 9.11 214 THR D C 1
ATOM 6501 O O . THR D 1 213 ? -15.606 -32.257 37.483 1.00 9.51 214 THR D O 1
ATOM 6505 N N . ILE D 1 214 ? -15.387 -33.871 39.045 1.00 8.75 215 ILE D N 1
ATOM 6506 C CA . ILE D 1 214 ? -16.745 -33.701 39.580 1.00 9.27 215 ILE D CA 1
ATOM 6507 C C . ILE D 1 214 ? -16.717 -32.744 40.770 1.00 9.49 215 ILE D C 1
ATOM 6508 O O . ILE D 1 214 ? -15.632 -32.381 41.250 1.00 9.28 215 ILE D O 1
ATOM 6513 N N . PRO D 1 215 ? -17.904 -32.292 41.233 1.00 10.20 216 PRO D N 1
ATOM 6514 C CA . PRO D 1 215 ? -17.940 -31.297 42.301 1.00 11.09 216 PRO D CA 1
ATOM 6515 C C . PRO D 1 215 ? -17.161 -31.630 43.564 1.00 11.28 216 PRO D C 1
ATOM 6516 O O . PRO D 1 215 ? -16.636 -30.720 44.233 1.00 12.77 216 PRO D O 1
ATOM 6520 N N . SER D 1 216 ? -17.006 -32.917 43.883 1.00 11.93 217 SER D N 1
ATOM 6521 C CA . SER D 1 216 ? -16.222 -33.325 45.055 1.00 11.93 217 SER D CA 1
ATOM 6522 C C . SER D 1 216 ? -14.730 -33.058 44.935 1.00 12.38 217 SER D C 1
ATOM 6523 O O . SER D 1 216 ? -14.011 -33.094 45.923 1.00 13.85 217 SER D O 1
ATOM 6526 N N . GLY D 1 217 ? -14.284 -32.861 43.694 1.00 11.65 218 GLY D N 1
ATOM 6527 C CA . GLY D 1 217 ? -12.877 -32.720 43.396 1.00 11.51 218 GLY D CA 1
ATOM 6528 C C . GLY D 1 217 ? -12.259 -33.979 42.841 1.00 10.79 218 GLY D C 1
ATOM 6529 O O . GLY D 1 217 ? -11.094 -33.930 42.404 1.00 11.54 218 GLY D O 1
ATOM 6530 N N . ALA D 1 218 ? -12.986 -35.111 42.869 1.00 9.26 219 ALA D N 1
ATOM 6531 C CA . ALA D 1 218 ? -12.435 -36.349 42.302 1.00 8.73 219 ALA D CA 1
ATOM 6532 C C . ALA D 1 218 ? -12.216 -36.168 40.805 1.00 8.67 219 ALA D C 1
ATOM 6533 O O . ALA D 1 218 ? -13.002 -35.496 40.130 1.00 8.95 219 ALA D O 1
ATOM 6535 N N . VAL D 1 219 ? -11.144 -36.770 40.319 1.00 8.35 220 VAL D N 1
ATOM 6536 C CA . VAL D 1 219 ? -10.778 -36.715 38.896 1.00 8.72 220 VAL D CA 1
ATOM 6537 C C . VAL D 1 219 ? -10.954 -38.115 38.301 1.00 8.88 220 VAL D C 1
ATOM 6538 O O . VAL D 1 219 ? -10.302 -39.065 38.742 1.00 9.54 220 VAL D O 1
ATOM 6542 N N . LEU D 1 220 ? -11.799 -38.220 37.286 1.00 8.42 221 LEU D N 1
ATOM 6543 C CA . LEU D 1 220 ? -12.229 -39.522 36.758 1.00 8.46 221 LEU D CA 1
ATOM 6544 C C . LEU D 1 220 ? -11.819 -39.693 35.304 1.00 9.15 221 LEU D C 1
ATOM 6545 O O . LEU D 1 220 ? -11.899 -38.746 34.518 1.00 8.76 221 LEU D O 1
ATOM 6550 N N . ASP D 1 221 ? -11.427 -40.922 34.958 1.00 9.86 222 ASP D N 1
ATOM 6551 C CA . ASP D 1 221 ? -11.238 -41.281 33.564 1.00 11.49 222 ASP D CA 1
ATOM 6552 C C . ASP D 1 221 ? -12.489 -41.914 32.964 1.00 11.01 222 ASP D C 1
ATOM 6553 O O . ASP D 1 221 ? -12.642 -41.916 31.755 1.00 10.13 222 ASP D O 1
ATOM 6558 N N . ASP D 1 222 ? -13.368 -42.444 33.804 1.00 10.58 223 ASP D N 1
ATOM 6559 C CA . ASP D 1 222 ? -14.581 -43.166 33.369 1.00 11.24 223 ASP D CA 1
ATOM 6560 C C . ASP D 1 222 ? -15.747 -42.208 33.351 1.00 11.32 223 ASP D C 1
ATOM 6561 O O . ASP D 1 222 ? -16.002 -41.553 34.367 1.00 11.57 223 ASP D O 1
ATOM 6566 N N . PHE D 1 223 ? -16.446 -42.113 32.220 1.00 11.07 224 PHE D N 1
ATOM 6567 C CA . PHE D 1 223 ? -17.602 -41.212 32.060 1.00 11.34 224 PHE D CA 1
ATOM 6568 C C . PHE D 1 223 ? -18.957 -41.929 32.021 1.00 12.39 224 PHE D C 1
ATOM 6569 O O . PHE D 1 223 ? -20.000 -41.308 31.758 1.00 12.48 224 PHE D O 1
ATOM 6577 N N . GLN D 1 224 ? -18.944 -43.236 32.266 1.00 13.15 225 GLN D N 1
ATOM 6578 C CA . GLN D 1 224 ? -20.122 -44.074 31.997 1.00 14.35 225 GLN D CA 1
ATOM 6579 C C . GLN D 1 224 ? -21.490 -43.530 32.419 1.00 14.04 225 GLN D C 1
ATOM 6580 O O . GLN D 1 224 ? -22.422 -43.467 31.590 1.00 14.46 225 GLN D O 1
ATOM 6586 N N . ASN D 1 225 ? -21.634 -43.202 33.695 1.00 13.30 226 ASN D N 1
ATOM 6587 C CA . ASN D 1 225 ? -22.934 -42.730 34.215 1.00 13.52 226 ASN D CA 1
ATOM 6588 C C . ASN D 1 225 ? -23.139 -41.228 34.092 1.00 11.91 226 ASN D C 1
ATOM 6589 O O . ASN D 1 225 ? -24.106 -40.687 34.613 1.00 12.47 226 ASN D O 1
ATOM 6594 N N . TYR D 1 226 ? -22.241 -40.555 33.368 1.00 10.57 227 TYR D N 1
ATOM 6595 C CA . TYR D 1 226 ? -22.346 -39.128 33.099 1.00 10.06 227 TYR D CA 1
ATOM 6596 C C . TYR D 1 226 ? -22.641 -38.838 31.635 1.00 10.72 227 TYR D C 1
ATOM 6597 O O . TYR D 1 226 ? -22.986 -37.699 31.276 1.00 10.70 227 TYR D O 1
ATOM 6606 N N . ILE D 1 227 ? -22.464 -39.829 30.767 1.00 10.78 228 ILE D N 1
ATOM 6607 C CA . ILE D 1 227 ? -22.706 -39.633 29.341 1.00 11.73 228 ILE D CA 1
ATOM 6608 C C . ILE D 1 227 ? -23.782 -40.588 28.820 1.00 11.86 228 ILE D C 1
ATOM 6609 O O . ILE D 1 227 ? -23.662 -41.796 29.024 1.00 11.88 228 ILE D O 1
ATOM 6614 N N . TYR D 1 228 ? -24.741 -40.032 28.080 1.00 13.46 229 TYR D N 1
ATOM 6615 C CA . TYR D 1 228 ? -25.913 -40.761 27.578 1.00 14.47 229 TYR D CA 1
ATOM 6616 C C . TYR D 1 228 ? -26.154 -40.552 26.082 1.00 15.71 229 TYR D C 1
ATOM 6617 O O . TYR D 1 228 ? -25.684 -39.580 25.490 1.00 14.44 229 TYR D O 1
ATOM 6626 N N . GLN D 1 229 ? -26.811 -41.540 25.473 1.00 17.26 230 GLN D N 1
ATOM 6627 C CA . GLN D 1 229 ? -27.413 -41.426 24.157 1.00 17.61 230 GLN D CA 1
ATOM 6628 C C . GLN D 1 229 ? -28.890 -41.735 24.296 1.00 19.67 230 GLN D C 1
ATOM 6629 O O . GLN D 1 229 ? -29.306 -42.416 25.228 1.00 20.47 230 GLN D O 1
ATOM 6635 N N . PHE D 1 230 ? -29.649 -41.314 23.300 1.00 21.76 231 PHE D N 1
ATOM 6636 C CA . PHE D 1 230 ? -31.067 -41.621 23.247 1.00 23.76 231 PHE D CA 1
ATOM 6637 C C . PHE D 1 230 ? -31.348 -42.483 22.037 1.00 27.08 231 PHE D C 1
ATOM 6638 O O . PHE D 1 230 ? -31.093 -42.059 20.917 1.00 27.28 231 PHE D O 1
ATOM 6646 N N . GLY D 1 231 ? -31.828 -43.704 22.280 1.00 32.15 232 GLY D N 1
ATOM 6647 C CA . GLY D 1 231 ? -32.176 -44.628 21.202 1.00 36.75 232 GLY D CA 1
ATOM 6648 C C . GLY D 1 231 ? -33.228 -44.023 20.296 1.00 42.66 232 GLY D C 1
ATOM 6649 O O . GLY D 1 231 ? -34.168 -43.372 20.764 1.00 42.51 232 GLY D O 1
ATOM 6650 N N . ASP D 1 232 ? -33.057 -44.228 18.994 1.00 53.02 233 ASP D N 1
ATOM 6651 C CA . ASP D 1 232 ? -33.841 -43.547 17.972 1.00 61.81 233 ASP D CA 1
ATOM 6652 C C . ASP D 1 232 ? -35.183 -44.305 17.811 1.00 64.36 233 ASP D C 1
ATOM 6653 O O . ASP D 1 232 ? -35.221 -45.482 17.456 1.00 66.26 233 ASP D O 1
ATOM 6658 N N . LEU D 1 233 ? -36.284 -43.639 18.158 1.00 67.39 234 LEU D N 1
ATOM 6659 C CA . LEU D 1 233 ? -37.588 -44.302 18.249 1.00 69.35 234 LEU D CA 1
ATOM 6660 C C . LEU D 1 233 ? -38.681 -43.532 17.508 1.00 71.81 234 LEU D C 1
ATOM 6661 O O . LEU D 1 233 ? -38.711 -43.505 16.271 1.00 74.46 234 LEU D O 1
#

Foldseek 3Di:
DAQDEPFAVQKDDWWKKWKFFFAAPPQPLLPPVCCQQPVRVPGHTDDIDTRHFQQWDKDFDVVDQAQQHSNRGGHRLFWIKMKIKFKFAAAAWDKKKKKWAFFAAKKWKFKFDWWGWDAFPNRIHTDDDPPRDTDDIAGQDPPDTRGDMDMDMDIDHHGTIMIMMMMGTHNGGIGGTQMWMQHRVRDIDSGCTVGTIDGDDDDPVVRDD/DAQDEPFAVQKDADWKKWKFFFAAPPPPLQPPVCCQQPVRVPTHTDDIDTRHFQQWDKDFDVVDQAQQHSNRGGHRLFWIKMKTKFKFAAQAWDKKKKKKAQFAAKKWKFKDDFFGWFYFPNHIDTDDATDSDTDDIAGADPPDGGGDMDMDMDIDHRGTIIIMMMMGTHNGGIGGTQMWMQHRVRDIDSGCTVTTIDGDDDDCVRGDD/DQDEPFAVQKAWDWKKWKFFFAAPPQPLLPPVCCQPPVRVPGHTDDIDGQHWQQFDKDFDPVDQAQQDSNRGGHRLFWIKMKIKFWFAAQDWFKKKKKWAQFAAKKKKWKFDFFDWDYDPNHIDTPPPTDTPDMDIAGADPPDGGGDMDMDMDTDDGPTIMIMMMMGTHNGGIGGTQMWMQDRVRDIDSTCTVGTIDGDDD/DAQDEPFAVQKAWDWKKWKFFFAAPPQPLLPPVCCQPPVRVPGHTDDIDGRHFQQFDKDFDPVDQAQQDSNRGGHRLFWIKMKIKFWFAAQDWFKKKKKWAQFAAKKKKWKFDFFHWDYDPNRIDTPPPTDTPDMDIAGADPPDGGGDMDMDMDGDDHPTIMMMMMMGTHNGGIGGTGIWMQDRVRDIDSTCTVGTIDGDDD